Protein AF-U6G765-F1 (afdb_monomer_lite)

Structure (mmCIF, N/CA/C/O backbone):
data_AF-U6G765-F1
#
_entry.id   AF-U6G765-F1
#
loop_
_atom_site.group_PDB
_atom_site.id
_atom_site.type_symbol
_atom_site.label_atom_id
_atom_site.label_alt_id
_atom_site.label_comp_id
_atom_site.label_asym_id
_atom_site.label_entity_id
_atom_site.label_seq_id
_atom_site.pdbx_PDB_ins_code
_atom_site.Cartn_x
_atom_site.Cartn_y
_atom_site.Cartn_z
_atom_site.occupancy
_atom_site.B_iso_or_equiv
_atom_site.auth_seq_id
_atom_site.auth_comp_id
_atom_site.auth_asym_id
_atom_site.auth_atom_id
_atom_site.pdbx_PDB_model_num
ATOM 1 N N . MET A 1 1 ? -6.182 48.763 35.967 1.00 40.28 1 MET A N 1
ATOM 2 C CA . MET A 1 1 ? -7.229 47.793 35.597 1.00 40.28 1 MET A CA 1
ATOM 3 C C . MET A 1 1 ? -6.632 46.897 34.537 1.00 40.28 1 MET A C 1
ATOM 5 O O . MET A 1 1 ? -6.704 47.214 33.356 1.00 40.28 1 MET A O 1
ATOM 9 N N . GLU A 1 2 ? -5.928 45.861 34.982 1.00 45.03 2 GLU A N 1
ATOM 10 C CA . GLU A 1 2 ? -5.563 44.746 34.112 1.00 45.03 2 GLU A CA 1
ATOM 11 C C . GLU A 1 2 ? -6.882 44.112 33.664 1.00 45.03 2 GLU A C 1
ATOM 13 O O . GLU A 1 2 ? -7.756 43.856 34.493 1.00 45.03 2 GLU A O 1
ATOM 18 N N . LYS A 1 3 ? -7.093 43.994 32.350 1.00 45.66 3 LYS A N 1
ATOM 19 C CA . LYS A 1 3 ? -8.207 43.203 31.832 1.00 45.66 3 LYS A CA 1
ATOM 20 C C . LYS A 1 3 ? -7.902 41.771 32.249 1.00 45.66 3 LYS A C 1
ATOM 22 O O . LYS A 1 3 ? -6.950 41.209 31.719 1.00 45.66 3 LYS A O 1
ATOM 27 N N . GLU A 1 4 ? -8.655 41.234 33.207 1.00 43.69 4 GLU A N 1
ATOM 28 C CA . GLU A 1 4 ? -8.691 39.794 33.445 1.00 43.69 4 GLU A CA 1
ATOM 29 C C . GLU A 1 4 ? -8.953 39.144 32.086 1.00 43.69 4 GLU A C 1
ATOM 31 O O . GLU A 1 4 ? -9.998 39.374 31.467 1.00 43.69 4 GLU A O 1
ATOM 36 N N . GLU A 1 5 ? -7.947 38.443 31.558 1.00 41.03 5 GLU A N 1
ATOM 37 C CA . GLU A 1 5 ? -8.150 37.586 30.401 1.00 41.03 5 GLU A CA 1
ATOM 38 C C . GLU A 1 5 ? -9.297 36.644 30.772 1.00 41.03 5 GLU A C 1
ATOM 40 O O . GLU A 1 5 ? -9.265 36.075 31.869 1.00 41.03 5 GLU A O 1
ATOM 45 N N . PRO A 1 6 ? -10.344 36.529 29.933 1.00 46.34 6 PRO A N 1
ATOM 46 C CA . PRO A 1 6 ? -11.442 35.626 30.223 1.00 46.34 6 PRO A CA 1
ATOM 47 C C . PRO A 1 6 ? -10.818 34.257 30.457 1.00 46.34 6 PRO A C 1
ATOM 49 O O . PRO A 1 6 ? -10.146 33.737 29.565 1.00 46.34 6 PRO A O 1
ATOM 52 N N . SER A 1 7 ? -10.976 33.723 31.670 1.00 52.16 7 SER A N 1
ATOM 53 C CA . SER A 1 7 ? -10.531 32.380 32.005 1.00 52.16 7 SER A CA 1
ATOM 54 C C . SER A 1 7 ? -11.115 31.456 30.945 1.00 52.16 7 SER A C 1
ATOM 56 O O . SER A 1 7 ? -12.331 31.277 30.872 1.00 52.16 7 SER A O 1
ATOM 58 N N . GLY A 1 8 ? -10.259 30.987 30.031 1.00 58.03 8 GLY A N 1
ATOM 59 C CA . GLY A 1 8 ? -10.689 30.212 28.875 1.00 58.03 8 GLY A CA 1
ATOM 60 C C . GLY A 1 8 ? -11.545 29.063 29.378 1.00 58.03 8 GLY A C 1
ATOM 61 O O . GLY A 1 8 ? -11.073 28.261 30.184 1.00 58.03 8 GLY A O 1
ATOM 62 N N . ALA A 1 9 ? -12.821 29.053 28.989 1.00 65.75 9 ALA A N 1
ATOM 63 C CA . ALA A 1 9 ? -13.780 28.099 29.515 1.00 65.75 9 ALA A CA 1
ATOM 64 C C . ALA A 1 9 ? -13.250 26.685 29.266 1.00 65.75 9 ALA A C 1
ATOM 66 O O . ALA A 1 9 ? -12.947 26.309 28.135 1.00 65.75 9 ALA A O 1
ATOM 67 N N . PHE A 1 10 ? -13.084 25.931 30.347 1.00 76.56 10 PHE A N 1
ATOM 68 C CA . PHE A 1 10 ? -12.619 24.558 30.297 1.00 76.56 10 PHE A CA 1
ATOM 69 C C . PHE A 1 10 ? -13.630 23.703 29.521 1.00 76.56 10 PHE A C 1
ATOM 71 O O . PHE A 1 10 ? -14.817 23.689 29.855 1.00 76.56 10 PHE A O 1
ATOM 78 N N . GLU A 1 11 ? -13.178 22.998 28.482 1.00 82.38 11 GLU A N 1
ATOM 79 C CA . GLU A 1 11 ? -14.044 22.182 27.637 1.00 82.38 11 GLU A CA 1
ATOM 80 C C . GLU A 1 11 ? -13.676 20.699 27.682 1.00 82.38 11 GLU A C 1
ATOM 82 O O . GLU A 1 11 ? -12.513 20.309 27.557 1.00 82.38 11 GLU A O 1
ATOM 87 N N . LEU A 1 12 ? -14.718 19.869 27.787 1.00 88.69 12 LEU A N 1
ATOM 88 C CA . LEU A 1 12 ? -14.655 18.413 27.698 1.00 88.69 12 LEU A CA 1
ATOM 89 C C . LEU A 1 12 ? -15.484 17.940 26.498 1.00 88.69 12 LEU A C 1
ATOM 91 O O . LEU A 1 12 ? -16.683 17.667 26.653 1.00 88.69 12 LEU A O 1
ATOM 95 N N . PRO A 1 13 ? -14.883 17.818 25.302 1.00 91.00 13 PRO A N 1
ATOM 96 C CA . PRO A 1 13 ? -15.611 17.440 24.096 1.00 91.00 13 PRO A CA 1
ATOM 97 C C . PRO A 1 13 ? -16.393 16.132 24.240 1.00 91.00 13 PRO A C 1
ATOM 99 O O . PRO A 1 13 ? -17.532 16.053 23.793 1.00 91.00 13 PRO A O 1
ATOM 102 N N . ALA A 1 14 ? -15.853 15.119 24.924 1.00 91.88 14 ALA A N 1
ATOM 103 C CA . ALA A 1 14 ? -16.572 13.865 25.160 1.00 91.88 14 ALA A CA 1
ATOM 104 C C . ALA A 1 14 ? -17.864 14.049 25.985 1.00 91.88 14 ALA A C 1
ATOM 106 O O . ALA A 1 14 ? -18.876 13.424 25.665 1.00 91.88 14 ALA A O 1
ATOM 107 N N . LEU A 1 15 ? -17.851 14.919 27.005 1.00 93.25 15 LEU A N 1
ATOM 108 C CA . LEU A 1 15 ? -19.030 15.234 27.824 1.00 93.25 15 LEU A CA 1
ATOM 109 C C . LEU A 1 15 ? -20.099 15.946 27.001 1.00 93.25 15 LEU A C 1
ATOM 111 O O . LEU A 1 15 ? -21.237 15.481 26.947 1.00 93.25 15 LEU A O 1
ATOM 115 N N . ARG A 1 16 ? -19.706 17.004 26.287 1.00 93.31 16 ARG A N 1
ATOM 116 C CA . ARG A 1 16 ? -20.617 17.753 25.419 1.00 93.31 16 ARG A CA 1
ATOM 117 C C . ARG A 1 16 ? -21.214 16.879 24.318 1.00 93.31 16 ARG A C 1
ATOM 119 O O . ARG A 1 16 ? -22.416 16.912 24.082 1.00 93.31 16 ARG A O 1
ATOM 126 N N . LEU A 1 17 ? -20.407 16.033 23.676 1.00 93.12 17 LEU A N 1
ATOM 127 C CA . LEU A 1 17 ? -20.894 15.094 22.661 1.00 93.12 17 LEU A CA 1
ATOM 128 C C . LEU A 1 17 ? -21.852 14.048 23.251 1.00 93.12 17 LEU A C 1
ATOM 130 O O . LEU A 1 17 ? -22.827 13.691 22.593 1.00 93.12 17 LEU A O 1
ATOM 134 N N . ALA A 1 18 ? -21.611 13.565 24.475 1.00 93.44 18 ALA A N 1
ATOM 135 C CA . ALA A 1 18 ? -22.539 12.661 25.151 1.00 93.44 18 ALA A CA 1
ATOM 136 C C . ALA A 1 18 ? -23.888 13.345 25.421 1.00 93.44 18 ALA A C 1
ATOM 138 O O . ALA A 1 18 ? -24.931 12.754 25.158 1.00 93.44 18 ALA A O 1
ATOM 139 N N . GLU A 1 19 ? -23.880 14.587 25.909 1.00 93.06 19 GLU A N 1
ATOM 140 C CA . GLU A 1 19 ? -25.088 15.391 26.138 1.00 93.06 19 GLU A CA 1
ATOM 141 C C . GLU A 1 19 ? -25.843 15.666 24.837 1.00 93.06 19 GLU A C 1
ATOM 143 O O . GLU A 1 19 ? -27.044 15.402 24.756 1.00 93.06 19 GLU A O 1
ATOM 148 N N . LEU A 1 20 ? -25.125 16.087 23.794 1.00 92.38 20 LEU A N 1
ATOM 149 C CA . LEU A 1 20 ? -25.688 16.344 22.474 1.00 92.38 20 LEU A CA 1
ATOM 150 C C . LEU A 1 20 ? -26.311 15.091 21.857 1.00 92.38 20 LEU A C 1
ATOM 152 O O . LEU A 1 20 ? -27.276 15.199 21.114 1.00 92.38 20 LEU A O 1
ATOM 156 N N . LEU A 1 21 ? -25.806 13.891 22.140 1.00 91.00 21 LEU A N 1
ATOM 157 C CA . LEU A 1 21 ? -26.323 12.653 21.546 1.00 91.00 21 LEU A CA 1
ATOM 158 C C . LEU A 1 21 ? -27.351 11.916 22.419 1.00 91.00 21 LEU A C 1
ATOM 160 O O . LEU A 1 21 ? -27.929 10.930 21.957 1.00 91.00 21 LEU A O 1
ATOM 164 N N . LYS A 1 22 ? -27.634 12.385 23.642 1.00 89.50 22 LYS A N 1
ATOM 165 C CA . LYS A 1 22 ? -28.708 11.824 24.476 1.00 89.50 22 LYS A CA 1
ATOM 166 C C . LYS A 1 22 ? -30.077 12.092 23.839 1.00 89.50 22 LYS A C 1
ATOM 168 O O . LYS A 1 22 ? -30.422 13.228 23.504 1.00 89.50 22 LYS A O 1
ATOM 173 N N . SER A 1 23 ? -30.884 11.042 23.674 1.00 72.62 23 SER A N 1
ATOM 174 C CA . SER A 1 23 ? -32.269 11.163 23.215 1.00 72.62 23 SER A CA 1
ATOM 175 C C . SER A 1 23 ? -33.167 11.583 24.387 1.00 72.62 23 SER A C 1
ATOM 177 O O . SER A 1 23 ? -33.252 10.887 25.398 1.00 72.62 23 SER A O 1
ATOM 179 N N . LYS A 1 24 ? -33.863 12.725 24.257 1.00 69.88 24 LYS A N 1
ATOM 180 C CA . LYS A 1 24 ? -34.760 13.275 25.300 1.00 69.88 24 LYS A CA 1
ATOM 181 C C . LYS A 1 24 ? -35.924 12.341 25.686 1.00 69.88 24 LYS A C 1
ATOM 183 O O . LYS A 1 24 ? -36.558 12.576 26.703 1.00 69.88 24 LYS A O 1
ATOM 188 N N . GLY A 1 25 ? -36.213 11.301 24.897 1.00 58.34 25 GLY A N 1
ATOM 189 C CA . GLY A 1 25 ? -37.383 10.429 25.078 1.00 58.34 25 GLY A CA 1
ATOM 190 C C . GLY A 1 25 ? -37.127 9.053 25.707 1.00 58.34 25 GLY A C 1
ATOM 191 O O . GLY A 1 25 ? -38.087 8.314 25.920 1.00 58.34 25 GLY A O 1
ATOM 192 N N . SER A 1 26 ? -35.875 8.662 25.983 1.00 56.25 26 SER A N 1
ATOM 193 C CA . SER A 1 26 ? -35.579 7.274 26.395 1.00 56.25 26 SER A CA 1
ATOM 194 C C . SER A 1 26 ? -35.885 6.963 27.869 1.00 56.25 26 SER A C 1
ATOM 196 O O . SER A 1 26 ? -36.196 5.814 28.192 1.00 56.25 26 SER A O 1
ATOM 198 N N . GLU A 1 27 ? -35.863 7.957 28.763 1.00 58.91 27 GLU A N 1
ATOM 199 C CA . GLU A 1 27 ? -36.153 7.742 30.191 1.00 58.91 27 GLU A CA 1
ATOM 200 C C . GLU A 1 27 ? -37.658 7.577 30.466 1.00 58.91 27 GLU A C 1
ATOM 202 O O . GLU A 1 27 ? -38.050 6.674 31.207 1.00 58.91 27 GLU A O 1
ATOM 207 N N . GLU A 1 28 ? -38.521 8.344 29.791 1.00 56.75 28 GLU A N 1
ATOM 208 C CA . GLU A 1 28 ? -39.982 8.227 29.945 1.00 56.75 28 GLU A CA 1
ATOM 209 C C . GLU A 1 28 ? -40.542 6.923 29.351 1.00 56.75 28 GLU A C 1
ATOM 211 O O . GLU A 1 28 ? -41.461 6.323 29.915 1.00 56.75 28 GLU A O 1
ATOM 216 N N . GLN A 1 29 ? -39.961 6.419 28.254 1.00 58.94 29 GLN A N 1
ATOM 217 C CA . GLN A 1 29 ? -40.379 5.142 27.657 1.00 58.94 29 GLN A CA 1
ATOM 218 C C . GLN A 1 29 ? -39.960 3.916 28.482 1.00 58.94 29 GLN A C 1
ATOM 220 O O . GLN A 1 29 ? -40.610 2.877 28.386 1.00 58.94 29 GLN A O 1
ATOM 225 N N . ARG A 1 30 ? -38.908 4.014 29.308 1.00 60.53 30 ARG A N 1
ATOM 226 C CA . ARG A 1 30 ? -38.500 2.926 30.218 1.00 60.53 30 ARG A CA 1
ATOM 227 C C . ARG A 1 30 ? -39.332 2.876 31.498 1.00 60.53 30 ARG A C 1
ATOM 229 O O . ARG A 1 30 ? -39.538 1.787 32.027 1.00 60.53 30 ARG A O 1
ATOM 236 N N . ALA A 1 31 ? -39.825 4.019 31.979 1.00 59.81 31 ALA A N 1
ATOM 237 C CA . ALA A 1 31 ? -40.691 4.075 33.158 1.00 59.81 31 ALA A CA 1
ATOM 238 C C . ALA A 1 31 ? -42.098 3.510 32.878 1.00 59.81 31 ALA A C 1
ATOM 240 O O . ALA A 1 31 ? -42.692 2.853 33.734 1.00 59.81 31 ALA A O 1
ATOM 241 N N . ASN A 1 32 ? -42.605 3.689 31.656 1.00 56.44 32 ASN A N 1
ATOM 242 C CA . ASN A 1 32 ? -43.888 3.142 31.225 1.00 56.44 32 ASN A CA 1
ATOM 243 C C . ASN A 1 32 ? -43.703 1.732 30.651 1.00 56.44 32 ASN A C 1
ATOM 245 O O . ASN A 1 32 ? -43.645 1.548 29.435 1.00 56.44 32 ASN A O 1
ATOM 249 N N . GLY A 1 33 ? -43.598 0.735 31.539 1.00 51.06 33 GLY A N 1
ATOM 250 C CA . GLY A 1 33 ? -43.475 -0.699 31.233 1.00 51.06 33 GLY A CA 1
ATOM 251 C C . GLY A 1 33 ? -44.663 -1.267 30.448 1.00 51.06 33 GLY A C 1
ATOM 252 O O . GLY A 1 33 ? -45.458 -2.058 30.958 1.00 51.06 33 GLY A O 1
ATOM 253 N N . THR A 1 34 ? -44.797 -0.850 29.194 1.00 49.66 34 THR A N 1
ATOM 254 C CA . THR A 1 34 ? -45.895 -1.228 28.315 1.00 49.66 34 THR A CA 1
ATOM 255 C C . THR A 1 34 ? -45.588 -2.619 27.776 1.00 49.66 34 THR A C 1
ATOM 257 O O . THR A 1 34 ? -44.675 -2.802 26.971 1.00 49.66 34 THR A O 1
ATOM 260 N N . LYS A 1 35 ? -46.332 -3.619 28.260 1.00 57.06 35 LYS A N 1
ATOM 261 C CA . LYS A 1 35 ? -46.350 -4.985 27.721 1.00 57.06 35 LYS A CA 1
ATOM 262 C C . LYS A 1 35 ? -46.997 -4.969 26.328 1.00 57.06 35 LYS A C 1
ATOM 264 O O . LYS A 1 35 ? -48.144 -5.374 26.181 1.00 57.06 35 LYS A O 1
ATOM 269 N N . GLU A 1 36 ? -46.308 -4.440 25.322 1.00 48.31 36 GLU A N 1
ATOM 270 C CA . GLU A 1 36 ? -46.745 -4.549 23.927 1.00 48.31 36 GLU A CA 1
ATOM 271 C C . GLU A 1 36 ? -46.229 -5.837 23.283 1.00 48.31 36 GLU A C 1
ATOM 273 O O . GLU A 1 36 ? -45.122 -6.300 23.556 1.00 48.31 36 GLU A O 1
ATOM 278 N N . GLY A 1 37 ? -47.108 -6.427 22.473 1.00 55.88 37 GLY A N 1
ATOM 279 C CA . GLY A 1 37 ? -47.072 -7.807 22.015 1.00 55.88 37 GLY A CA 1
ATOM 280 C C . GLY A 1 37 ? -45.941 -8.198 21.064 1.00 55.88 37 GLY A C 1
ATOM 281 O O . GLY A 1 37 ? -45.196 -7.390 20.513 1.00 55.88 37 GLY A O 1
ATOM 282 N N . GLU A 1 38 ? -45.859 -9.513 20.902 1.00 55.12 38 GLU A N 1
ATOM 283 C CA . GLU A 1 38 ? -44.857 -10.291 20.184 1.00 55.12 38 GLU A CA 1
ATOM 284 C C . GLU A 1 38 ? -44.616 -9.816 18.736 1.00 55.12 38 GLU A C 1
ATOM 286 O O . GLU A 1 38 ? -45.552 -9.647 17.955 1.00 55.12 38 GLU A O 1
ATOM 291 N N . GLY A 1 39 ? -43.339 -9.684 18.342 1.00 58.16 39 GLY A N 1
ATOM 292 C CA . GLY A 1 39 ? -42.943 -9.969 16.954 1.00 58.16 39 GLY A CA 1
ATOM 293 C C . GLY A 1 39 ? -41.821 -9.145 16.313 1.00 58.16 39 GLY A C 1
ATOM 294 O O . GLY A 1 39 ? -41.263 -9.596 15.316 1.00 58.16 39 GLY A O 1
ATOM 295 N N . LYS A 1 40 ? -41.439 -7.969 16.830 1.00 61.59 40 LYS A N 1
ATOM 296 C CA . LYS A 1 40 ? -40.313 -7.191 16.266 1.00 61.59 40 LYS A CA 1
ATOM 297 C C . LYS A 1 40 ? -39.339 -6.770 17.360 1.00 61.59 40 LYS A C 1
ATOM 299 O O . LYS A 1 40 ? -39.663 -5.899 18.163 1.00 61.59 40 LYS A O 1
ATOM 304 N N . LEU A 1 41 ? -38.142 -7.366 17.368 1.00 54.62 41 LEU A N 1
ATOM 305 C CA . LEU A 1 41 ? -37.019 -6.891 18.180 1.00 54.62 41 LEU A CA 1
ATOM 306 C C . LEU A 1 41 ? -36.750 -5.420 17.827 1.00 54.62 41 LEU A C 1
ATOM 308 O O . LEU A 1 41 ? -36.231 -5.114 16.752 1.00 54.62 41 LEU A O 1
ATOM 312 N N . LYS A 1 42 ? -37.125 -4.500 18.721 1.00 62.44 42 LYS A N 1
ATOM 313 C CA . LYS A 1 42 ? -36.653 -3.116 18.659 1.00 62.44 42 LYS A CA 1
ATOM 314 C C . LYS A 1 42 ? -35.153 -3.154 18.940 1.00 62.44 42 LYS A C 1
ATOM 316 O O . LYS A 1 42 ? -34.739 -3.569 20.019 1.00 62.44 42 LYS A O 1
ATOM 321 N N . VAL A 1 43 ? -34.346 -2.761 17.955 1.00 62.38 43 VAL A N 1
ATOM 322 C CA . VAL A 1 43 ? -32.907 -2.545 18.142 1.00 62.38 43 VAL A CA 1
ATOM 323 C C . VAL A 1 43 ? -32.759 -1.487 19.233 1.00 62.38 43 VAL A C 1
ATOM 325 O O . VAL A 1 43 ? -33.239 -0.368 19.061 1.00 62.38 43 VAL A O 1
ATOM 328 N N . ALA A 1 44 ? -32.175 -1.852 20.374 1.00 69.25 44 ALA A N 1
ATOM 329 C CA . ALA A 1 44 ? -31.954 -0.906 21.458 1.00 69.25 44 ALA A CA 1
ATOM 330 C C . ALA A 1 44 ? -31.016 0.211 20.974 1.00 69.25 44 ALA A C 1
ATOM 332 O O . ALA A 1 44 ? -29.968 -0.069 20.386 1.00 69.25 44 ALA A O 1
ATOM 333 N N . GLU A 1 45 ? -31.397 1.471 21.199 1.00 74.00 45 GLU A N 1
ATOM 334 C CA . GLU A 1 45 ? -30.507 2.601 20.929 1.00 74.00 45 GLU A CA 1
ATOM 335 C C . GLU A 1 45 ? -29.229 2.461 21.776 1.00 74.00 45 GLU A C 1
ATOM 337 O O . GLU A 1 45 ? -29.313 2.114 22.960 1.00 74.00 45 GLU A O 1
ATOM 342 N N . PRO A 1 46 ? -28.043 2.717 21.194 1.00 78.25 46 PRO A N 1
ATOM 343 C CA . PRO A 1 46 ? -26.794 2.655 21.938 1.00 78.25 46 PRO A CA 1
ATOM 344 C C . PRO A 1 46 ? -26.779 3.731 23.026 1.00 78.25 46 PRO A C 1
ATOM 346 O O . PRO A 1 46 ? -27.064 4.899 22.759 1.00 78.25 46 PRO A O 1
ATOM 349 N N . ILE A 1 47 ? -26.404 3.348 24.246 1.00 90.31 47 ILE A N 1
ATOM 350 C CA . ILE A 1 47 ? -26.327 4.280 25.373 1.00 90.31 47 ILE A CA 1
ATOM 351 C C . ILE A 1 47 ? -24.950 4.943 25.354 1.00 90.31 47 ILE A C 1
ATOM 353 O O . ILE A 1 47 ? -23.924 4.261 25.309 1.00 90.31 47 ILE A O 1
ATOM 357 N N . LEU A 1 48 ? -24.924 6.275 25.378 1.00 93.81 48 LEU A N 1
ATOM 358 C CA . LEU A 1 48 ? -23.696 7.064 25.344 1.00 93.81 48 LEU A CA 1
ATOM 359 C C . LEU A 1 48 ? -23.434 7.722 26.698 1.00 93.81 48 LEU A C 1
ATOM 361 O O . LEU A 1 48 ? -24.283 8.440 27.228 1.00 93.81 48 LEU A O 1
ATOM 365 N N . HIS A 1 49 ? -22.234 7.508 27.230 1.00 94.94 49 HIS A N 1
ATOM 366 C CA . HIS A 1 49 ? -21.766 8.119 28.470 1.00 94.94 49 HIS A CA 1
ATOM 367 C C . HIS A 1 49 ? -20.420 8.792 28.248 1.00 94.94 49 HIS A C 1
ATOM 369 O O . HIS A 1 49 ? -19.543 8.213 27.620 1.00 94.94 49 HIS A O 1
ATOM 375 N N . ALA A 1 50 ? -20.218 9.976 28.813 1.00 95.25 50 ALA A N 1
ATOM 376 C CA . ALA A 1 50 ? -18.865 10.460 29.036 1.00 95.25 50 ALA A CA 1
ATOM 377 C C . ALA A 1 50 ? -18.328 9.844 30.327 1.00 95.25 50 ALA A C 1
ATOM 379 O O . ALA A 1 50 ? -19.074 9.707 31.299 1.00 95.25 50 ALA A O 1
ATOM 380 N N . ALA A 1 51 ? -17.061 9.451 30.346 1.00 95.31 51 ALA A N 1
ATOM 381 C CA . ALA A 1 51 ? -16.450 8.883 31.540 1.00 95.31 51 ALA A CA 1
ATOM 382 C C . ALA A 1 51 ? -14.958 9.195 31.614 1.00 95.31 51 ALA A C 1
ATOM 384 O O . ALA A 1 51 ? -14.269 9.182 30.596 1.00 95.31 51 ALA A O 1
ATOM 385 N N . LEU A 1 52 ? -14.466 9.427 32.830 1.00 94.12 52 LEU A N 1
ATOM 386 C CA . LEU A 1 52 ? -13.037 9.476 33.128 1.00 94.12 52 LEU A CA 1
ATOM 387 C C . LEU A 1 52 ? -12.509 8.046 33.270 1.00 94.12 52 LEU A C 1
ATOM 389 O O . LEU A 1 52 ? -13.069 7.269 34.048 1.00 94.12 52 LEU A O 1
ATOM 393 N N . ILE A 1 53 ? -11.434 7.690 32.570 1.00 94.94 53 ILE A N 1
ATOM 394 C CA . ILE A 1 53 ? -10.784 6.389 32.768 1.00 94.94 53 ILE A CA 1
ATOM 395 C C . ILE A 1 53 ? -9.749 6.487 33.886 1.00 94.94 53 ILE A C 1
ATOM 397 O O . ILE A 1 53 ? -8.725 7.150 33.746 1.00 94.94 53 ILE A O 1
ATOM 401 N N . ALA A 1 54 ? -10.017 5.804 34.995 1.00 92.75 54 ALA A N 1
ATOM 402 C CA . ALA A 1 54 ? -9.198 5.879 36.200 1.00 92.75 54 ALA A CA 1
ATOM 403 C C . ALA A 1 54 ? -8.138 4.769 36.279 1.00 92.75 54 ALA A C 1
ATOM 405 O O . ALA A 1 54 ? -7.065 4.963 36.851 1.00 92.75 54 ALA A O 1
ATOM 406 N N . GLU A 1 55 ? -8.439 3.598 35.715 1.00 93.88 55 GLU A N 1
ATOM 407 C CA . GLU A 1 55 ? -7.573 2.423 35.785 1.00 93.88 55 GLU A CA 1
ATOM 408 C C . GLU A 1 55 ? -7.710 1.569 34.525 1.00 93.88 55 GLU A C 1
ATOM 410 O O . GLU A 1 55 ? -8.815 1.335 34.033 1.00 93.88 55 GLU A O 1
ATOM 415 N N . THR A 1 56 ? -6.582 1.061 34.040 1.00 93.75 56 THR A N 1
ATOM 416 C CA . THR A 1 56 ? -6.505 0.023 33.012 1.00 93.75 56 THR A CA 1
ATOM 417 C C . THR A 1 56 ? -6.255 -1.310 33.705 1.00 93.75 56 THR A C 1
ATOM 419 O O . THR A 1 56 ? -5.211 -1.502 34.323 1.00 93.75 56 THR A O 1
ATOM 422 N N . VAL A 1 57 ? -7.237 -2.210 33.645 1.00 93.44 57 VAL A N 1
ATOM 423 C CA . VAL A 1 57 ? -7.197 -3.507 34.339 1.00 93.44 57 VAL A CA 1
ATOM 424 C C . VAL A 1 57 ? -6.407 -4.529 33.524 1.00 93.44 57 VAL A C 1
ATOM 426 O O . VAL A 1 57 ? -5.626 -5.295 34.078 1.00 93.44 57 VAL A O 1
ATOM 429 N N . ASP A 1 58 ? -6.607 -4.527 32.206 1.00 93.31 58 ASP A N 1
ATOM 430 C CA . ASP A 1 58 ? -5.902 -5.354 31.225 1.00 93.31 58 ASP A CA 1
ATOM 431 C C . ASP A 1 58 ? -5.943 -4.659 29.844 1.00 93.31 58 ASP A C 1
ATOM 433 O O . ASP A 1 58 ? -6.384 -3.518 29.741 1.00 93.31 58 ASP A O 1
ATOM 437 N N . GLY A 1 59 ? -5.498 -5.318 28.767 1.00 92.06 59 GLY A N 1
ATOM 438 C CA . GLY A 1 59 ? -5.509 -4.749 27.407 1.00 92.06 59 GLY A CA 1
ATOM 439 C C . GLY A 1 59 ? -6.891 -4.495 26.782 1.00 92.06 59 GLY A C 1
ATOM 440 O O . GLY A 1 59 ? -6.960 -3.986 25.666 1.00 92.06 59 GLY A O 1
ATOM 441 N N . LYS A 1 60 ? -7.990 -4.867 27.449 1.00 95.75 60 LYS A N 1
ATOM 442 C CA . LYS A 1 60 ? -9.382 -4.793 26.964 1.00 95.75 60 LYS A CA 1
ATOM 443 C C . LYS A 1 60 ? -10.335 -4.137 27.970 1.00 95.75 60 LYS A C 1
ATOM 445 O O . LYS A 1 60 ? -11.394 -3.653 27.567 1.00 95.75 60 LYS A O 1
ATOM 450 N N . THR A 1 61 ? -9.985 -4.137 29.250 1.00 96.75 61 THR A N 1
ATOM 451 C CA . THR A 1 61 ? -10.856 -3.773 30.365 1.00 96.75 61 THR A CA 1
ATOM 452 C C . THR A 1 61 ? -10.300 -2.569 31.111 1.00 96.75 61 THR A C 1
ATOM 454 O O . THR A 1 61 ? -9.136 -2.538 31.510 1.00 96.75 61 THR A O 1
ATOM 457 N N . VAL A 1 62 ? -11.163 -1.591 31.366 1.00 96.69 62 VAL A N 1
ATOM 458 C CA . VAL A 1 62 ? -10.848 -0.393 32.150 1.00 96.69 62 VAL A CA 1
ATOM 459 C C . VAL A 1 62 ? -11.858 -0.209 33.276 1.00 96.69 62 VAL A C 1
ATOM 461 O O . VAL A 1 62 ? -12.999 -0.667 33.184 1.00 96.69 62 VAL A O 1
ATOM 464 N N . LYS A 1 63 ? -11.463 0.488 34.343 1.00 95.69 63 LYS A N 1
ATOM 465 C CA . LYS A 1 63 ? -12.414 1.075 35.289 1.00 95.69 63 LYS A CA 1
ATOM 466 C C . LYS A 1 63 ? -12.600 2.538 34.941 1.00 95.69 63 LYS A C 1
ATOM 468 O O . LYS A 1 63 ? -11.644 3.313 34.869 1.00 95.69 63 LYS A O 1
ATOM 473 N N . CYS A 1 64 ? -13.851 2.901 34.735 1.00 95.25 64 CYS A N 1
ATOM 474 C CA . CYS A 1 64 ? -14.252 4.239 34.370 1.00 95.25 64 CYS A CA 1
ATOM 475 C C . CYS A 1 64 ? -15.199 4.821 35.412 1.00 95.25 64 CYS A C 1
ATOM 477 O O . CYS A 1 64 ? -15.934 4.103 36.095 1.00 95.25 64 CYS A O 1
ATOM 479 N N . VAL A 1 65 ? -15.202 6.142 35.488 1.00 93.81 65 VAL A N 1
ATOM 480 C CA . VAL A 1 65 ? -16.081 6.914 36.348 1.00 93.81 65 VAL A CA 1
ATOM 481 C C . VAL A 1 65 ? -16.999 7.742 35.448 1.00 93.81 65 VAL A C 1
ATOM 483 O O . VAL A 1 65 ? -16.521 8.693 34.820 1.00 93.81 65 VAL A O 1
ATOM 486 N N . PRO A 1 66 ? -18.291 7.386 35.327 1.00 93.75 66 PRO A N 1
ATOM 487 C CA . PRO A 1 66 ? -19.230 8.125 34.494 1.00 93.75 66 PRO A CA 1
ATOM 488 C C . PRO A 1 66 ? -19.344 9.583 34.943 1.00 93.75 66 PRO A C 1
ATOM 490 O O . PRO A 1 66 ? -19.385 9.879 36.138 1.00 93.75 66 PRO A O 1
ATOM 493 N N . LEU A 1 67 ? -19.412 10.492 33.976 1.00 92.38 67 LEU A N 1
ATOM 494 C CA . LEU A 1 67 ? -19.555 11.923 34.198 1.00 92.38 67 LEU A CA 1
ATOM 495 C C . LEU A 1 67 ? -20.904 12.398 33.661 1.00 92.38 67 LEU A C 1
ATOM 497 O O . LEU A 1 67 ? -21.316 12.060 32.550 1.00 92.38 67 LEU A O 1
ATOM 501 N N . THR A 1 68 ? -21.584 13.202 34.470 1.00 87.56 68 THR A N 1
ATOM 502 C CA . THR A 1 68 ? -22.838 13.874 34.109 1.00 87.56 68 THR A CA 1
ATOM 503 C C . THR A 1 68 ? -22.690 15.388 34.023 1.00 87.56 68 THR A C 1
ATOM 505 O O . THR A 1 68 ? -23.568 16.028 33.462 1.00 87.56 68 THR A O 1
ATOM 508 N N . ALA A 1 69 ? -21.612 15.950 34.579 1.00 87.00 69 ALA A N 1
ATOM 509 C CA . ALA A 1 69 ? -21.320 17.379 34.580 1.00 87.00 69 ALA A CA 1
ATOM 510 C C . ALA A 1 69 ? -19.821 17.639 34.808 1.00 87.00 69 ALA A C 1
ATOM 512 O O . ALA A 1 69 ? -19.118 16.814 35.400 1.00 87.00 69 ALA A O 1
ATOM 513 N N . LEU A 1 70 ? -19.360 18.828 34.406 1.00 84.00 70 LEU A N 1
ATOM 514 C CA . LEU A 1 70 ? -17.969 19.287 34.525 1.00 84.00 70 LEU A CA 1
ATOM 515 C C . LEU A 1 70 ? -17.453 19.296 35.972 1.00 84.00 70 LEU A C 1
ATOM 517 O O . LEU A 1 70 ? -16.358 18.809 36.243 1.00 84.00 70 LEU A O 1
ATOM 521 N N . ALA A 1 71 ? -18.282 19.767 36.911 1.00 83.25 71 ALA A N 1
ATOM 522 C CA . ALA A 1 71 ? -17.955 19.828 38.338 1.00 83.25 71 ALA A CA 1
ATOM 523 C C . ALA A 1 71 ? -17.598 18.450 38.931 1.00 83.25 71 ALA A C 1
ATOM 525 O O . ALA A 1 71 ? -16.863 18.353 39.915 1.00 83.25 71 ALA A O 1
ATOM 526 N N . GLY A 1 72 ? -18.090 17.367 38.315 1.00 81.44 72 GLY A N 1
ATOM 527 C CA . GLY A 1 72 ? -17.717 16.007 38.682 1.00 81.44 72 GLY A CA 1
ATOM 528 C C . GLY A 1 72 ? -16.233 15.725 38.445 1.00 81.44 72 GLY A C 1
ATOM 529 O O . GLY A 1 72 ? -15.603 15.108 39.300 1.00 81.44 72 GLY A O 1
ATOM 530 N N . LEU A 1 73 ? -15.656 16.213 37.341 1.00 83.50 73 LEU A N 1
ATOM 531 C CA . LEU A 1 73 ? -14.245 15.995 37.009 1.00 83.50 73 LEU A CA 1
ATOM 532 C C . LEU A 1 73 ? -13.308 16.805 37.911 1.00 83.50 73 LEU A C 1
ATOM 534 O O . LEU A 1 73 ? -12.372 16.238 38.467 1.00 83.50 73 LEU A O 1
ATOM 538 N N . GLU A 1 74 ? -13.587 18.097 38.100 1.00 84.19 74 GLU A N 1
ATOM 539 C CA . GLU A 1 74 ? -12.750 19.003 38.910 1.00 84.19 74 GLU A CA 1
ATOM 540 C C . GLU A 1 74 ? -12.616 18.537 40.362 1.00 84.19 74 GLU A C 1
ATOM 542 O O . GLU A 1 74 ? -11.611 18.771 41.023 1.00 84.19 74 GLU A O 1
ATOM 547 N N . SER A 1 75 ? -13.629 17.832 40.866 1.00 79.88 75 SER A N 1
ATOM 548 C CA . SER A 1 75 ? -13.595 17.257 42.209 1.00 79.88 75 SER A CA 1
ATOM 549 C C . SER A 1 75 ? -12.773 15.965 42.331 1.00 79.88 75 SER A C 1
ATOM 551 O O . SER A 1 75 ? -12.568 15.498 43.454 1.00 79.88 75 SER A O 1
ATOM 553 N N . ARG A 1 76 ? -12.353 15.369 41.203 1.00 79.75 76 ARG A N 1
ATOM 554 C CA . ARG A 1 76 ? -11.816 13.999 41.110 1.00 79.75 76 ARG A CA 1
ATOM 555 C C . ARG A 1 76 ? -10.381 13.929 40.603 1.00 79.75 76 ARG A C 1
ATOM 557 O O . ARG A 1 76 ? -9.651 13.063 41.081 1.00 79.75 76 ARG A O 1
ATOM 564 N N . LEU A 1 77 ? -9.990 14.792 39.668 1.00 82.00 77 LEU A N 1
ATOM 565 C CA . LEU A 1 77 ? -8.649 14.811 39.082 1.00 82.00 77 LEU A CA 1
ATOM 566 C C . LEU A 1 77 ? -7.935 16.101 39.489 1.00 82.00 77 LEU A C 1
ATOM 568 O O . LEU A 1 77 ? -8.457 17.188 39.246 1.00 82.00 77 LEU A O 1
ATOM 572 N N . ASP A 1 78 ? -6.770 15.978 40.124 1.00 81.75 78 ASP A N 1
ATOM 573 C CA . ASP A 1 78 ? -5.929 17.140 40.406 1.00 81.75 78 ASP A CA 1
ATOM 574 C C . ASP A 1 78 ? -5.144 17.573 39.150 1.00 81.75 78 ASP A C 1
ATOM 576 O O . ASP A 1 78 ? -4.950 16.798 38.208 1.00 81.75 78 ASP A O 1
ATOM 580 N N . ASP A 1 79 ? -4.716 18.837 39.113 1.00 80.06 79 ASP A N 1
ATOM 581 C CA . ASP A 1 79 ? -4.033 19.401 37.942 1.00 80.06 79 ASP A CA 1
ATOM 582 C C . ASP A 1 79 ? -2.649 18.775 37.692 1.00 80.06 79 ASP A C 1
ATOM 584 O O . ASP A 1 79 ? -2.145 18.834 36.571 1.00 80.06 79 ASP A O 1
ATOM 588 N N . GLU A 1 80 ? -2.016 18.175 38.703 1.00 84.62 80 GLU A N 1
ATOM 589 C CA . GLU A 1 80 ? -0.697 17.547 38.563 1.00 84.62 80 GLU A CA 1
ATOM 590 C C . GLU A 1 80 ? -0.799 16.161 37.915 1.00 84.62 80 GLU A C 1
ATOM 592 O O . GLU A 1 80 ? 0.013 15.816 37.060 1.00 84.62 80 GLU A O 1
ATOM 597 N N . GLU A 1 81 ? -1.822 15.384 38.258 1.00 83.25 81 GLU A N 1
ATOM 598 C CA . GLU A 1 81 ? -2.179 14.129 37.605 1.00 83.25 81 GLU A CA 1
ATOM 599 C C . GLU A 1 81 ? -2.661 14.384 36.174 1.00 83.25 81 GLU A C 1
ATOM 601 O O . GLU A 1 81 ? -2.221 13.695 35.254 1.00 83.25 81 GLU A O 1
ATOM 606 N N . ALA A 1 82 ? -3.475 15.420 35.942 1.00 80.62 82 ALA A N 1
ATOM 607 C CA . ALA A 1 82 ? -3.900 15.793 34.591 1.00 80.62 82 ALA A CA 1
ATOM 608 C C . ALA A 1 82 ? -2.706 16.102 33.665 1.00 80.62 82 ALA A C 1
ATOM 610 O O . ALA A 1 82 ? -2.691 15.668 32.515 1.00 80.62 82 ALA A O 1
ATOM 611 N N . LYS A 1 83 ? -1.660 16.772 34.174 1.00 83.12 83 LYS A N 1
ATOM 612 C CA . LYS A 1 83 ? -0.427 17.071 33.416 1.00 83.12 83 LYS A CA 1
ATOM 613 C C . LYS A 1 83 ? 0.397 15.836 33.042 1.00 83.12 83 LYS A C 1
ATOM 615 O O . LYS A 1 83 ? 1.236 15.933 32.149 1.00 83.12 83 LYS A O 1
ATOM 620 N N . LYS A 1 84 ? 0.201 14.693 33.709 1.00 85.12 84 LYS A N 1
ATOM 621 C CA . LYS A 1 84 ? 0.891 13.434 33.367 1.00 85.12 84 LYS A CA 1
ATOM 622 C C . LYS A 1 84 ? 0.288 12.753 32.143 1.00 85.12 84 LYS A C 1
ATOM 624 O O . LYS A 1 84 ? 0.935 11.889 31.558 1.00 85.12 84 LYS A O 1
ATOM 629 N N . VAL A 1 85 ? -0.940 13.113 31.768 1.00 83.44 85 VAL A N 1
ATOM 630 C CA . VAL A 1 85 ? -1.644 12.514 30.635 1.00 83.44 85 VAL A CA 1
ATOM 631 C C . VAL A 1 85 ? -1.109 13.128 29.338 1.00 83.44 85 VAL A C 1
ATOM 633 O O . VAL A 1 85 ? -1.273 14.331 29.129 1.00 83.44 85 VAL A O 1
ATOM 636 N N . PRO A 1 86 ? -0.480 12.346 28.442 1.00 83.81 86 PRO A N 1
ATOM 637 C CA . PRO A 1 86 ? 0.044 12.897 27.203 1.00 83.81 86 PRO A CA 1
ATOM 638 C C . PRO A 1 86 ? -1.098 13.310 26.256 1.00 83.81 86 PRO A C 1
ATOM 640 O O . PRO A 1 86 ? -2.164 12.672 26.261 1.00 83.81 86 PRO A O 1
ATOM 643 N N . PRO A 1 87 ? -0.884 14.319 25.390 1.00 85.44 87 PRO A N 1
ATOM 644 C CA . PRO A 1 87 ? -1.849 14.697 24.364 1.00 85.44 87 PRO A CA 1
ATOM 645 C C . PRO A 1 87 ? -2.279 13.502 23.512 1.00 85.44 87 PRO A C 1
ATOM 647 O O . PRO A 1 87 ? -1.470 12.648 23.133 1.00 85.44 87 PRO A O 1
ATOM 650 N N . VAL A 1 88 ? -3.562 13.446 23.151 1.00 84.75 88 VAL A N 1
ATOM 651 C CA . VAL A 1 88 ? -4.134 12.311 22.398 1.00 84.75 88 VAL A CA 1
ATOM 652 C C . VAL A 1 88 ? -3.424 12.109 21.060 1.00 84.75 88 VAL A C 1
ATOM 654 O O . VAL A 1 88 ? -3.199 10.983 20.614 1.00 84.75 88 VAL A O 1
ATOM 657 N N . ILE A 1 89 ? -3.040 13.212 20.418 1.00 83.25 89 ILE A N 1
ATOM 658 C CA . ILE A 1 89 ? -2.336 13.209 19.133 1.00 83.25 89 ILE A CA 1
ATOM 659 C C . ILE A 1 89 ? -0.993 12.477 19.237 1.00 83.25 89 ILE A C 1
ATOM 661 O O . ILE A 1 89 ? -0.610 11.771 18.301 1.00 83.25 89 ILE A O 1
ATOM 665 N N . GLU A 1 90 ? -0.285 12.631 20.355 1.00 85.25 90 GLU A N 1
ATOM 666 C CA . GLU A 1 90 ? 0.992 11.959 20.597 1.00 85.25 90 GLU A CA 1
ATOM 667 C C . GLU A 1 90 ? 0.770 10.473 20.858 1.00 85.25 90 GLU A C 1
ATOM 669 O O . GLU A 1 90 ? 1.365 9.642 20.167 1.00 85.25 90 GLU A O 1
ATOM 674 N N . ALA A 1 91 ? -0.178 10.142 21.741 1.00 84.88 91 ALA A N 1
ATOM 675 C CA . ALA A 1 91 ? -0.540 8.763 22.056 1.00 84.88 91 ALA A CA 1
ATOM 676 C C . ALA A 1 91 ? -0.963 7.980 20.805 1.00 84.88 91 ALA A C 1
ATOM 678 O O . ALA A 1 91 ? -0.562 6.835 20.628 1.00 84.88 91 ALA A O 1
ATOM 679 N N . LEU A 1 92 ? -1.703 8.591 19.871 1.00 84.19 92 LEU A N 1
ATOM 680 C CA . LEU A 1 92 ? -2.118 7.953 18.613 1.00 84.19 92 LEU A CA 1
ATOM 681 C C . LEU A 1 92 ? -0.958 7.671 17.642 1.00 84.19 92 LEU A C 1
ATOM 683 O O . LEU A 1 92 ? -1.096 6.822 16.758 1.00 84.19 92 LEU A O 1
ATOM 687 N N . ARG A 1 93 ? 0.180 8.358 17.788 1.00 83.31 93 ARG A N 1
ATOM 688 C CA . ARG A 1 93 ? 1.350 8.222 16.902 1.00 83.31 93 ARG A CA 1
ATOM 689 C C . ARG A 1 93 ? 2.373 7.204 17.390 1.00 83.31 93 ARG A C 1
ATOM 691 O O . ARG A 1 93 ? 3.252 6.830 16.614 1.00 83.31 93 ARG A O 1
ATOM 698 N N . VAL A 1 94 ? 2.259 6.733 18.631 1.00 82.12 94 VAL A N 1
ATOM 699 C CA . VAL A 1 94 ? 3.203 5.761 19.191 1.00 82.12 94 VAL A CA 1
ATOM 700 C C . VAL A 1 94 ? 3.118 4.437 18.406 1.00 82.12 94 VAL A C 1
ATOM 702 O O . VAL A 1 94 ? 2.024 3.858 18.291 1.00 82.12 94 VAL A O 1
ATOM 705 N N . PRO A 1 95 ? 4.232 3.953 17.820 1.00 79.31 95 PRO A N 1
ATOM 706 C CA . PRO A 1 95 ? 4.255 2.695 17.088 1.00 79.31 95 PRO A CA 1
ATOM 707 C C . PRO A 1 95 ? 4.151 1.507 18.048 1.00 79.31 95 PRO A C 1
ATOM 709 O O . PRO A 1 95 ? 4.559 1.574 19.203 1.00 79.31 95 PRO A O 1
ATOM 712 N N . SER A 1 96 ? 3.647 0.373 17.555 1.00 77.50 96 SER A N 1
ATOM 713 C CA . SER A 1 96 ? 3.481 -0.834 18.377 1.00 77.50 96 SER A CA 1
ATOM 714 C C . SER A 1 96 ? 4.791 -1.322 19.002 1.00 77.50 96 SER A C 1
ATOM 716 O O . SER A 1 96 ? 4.762 -1.845 20.106 1.00 77.50 96 SER A O 1
ATOM 718 N N . THR A 1 97 ? 5.925 -1.135 18.318 1.00 75.88 97 THR A N 1
ATOM 719 C CA . THR A 1 97 ? 7.260 -1.546 18.789 1.00 75.88 97 THR A CA 1
ATOM 720 C C . THR A 1 97 ? 7.643 -0.884 20.109 1.00 75.88 97 THR A C 1
ATOM 722 O O . THR A 1 97 ? 8.264 -1.526 20.941 1.00 75.88 97 THR A O 1
ATOM 725 N N . THR A 1 98 ? 7.195 0.350 20.357 1.00 81.44 98 THR A N 1
ATOM 726 C CA . THR A 1 98 ? 7.461 1.051 21.622 1.00 81.44 98 THR A CA 1
ATOM 727 C C . THR A 1 98 ? 6.863 0.326 22.827 1.00 81.44 98 THR A C 1
ATOM 729 O O . THR A 1 98 ? 7.466 0.331 23.892 1.00 81.44 98 THR A O 1
ATOM 732 N N . TYR A 1 99 ? 5.706 -0.325 22.669 1.00 82.69 99 TYR A N 1
ATOM 733 C CA . TYR A 1 99 ? 5.078 -1.079 23.761 1.00 82.69 99 TYR A CA 1
ATOM 734 C C . TYR A 1 99 ? 5.631 -2.500 23.905 1.00 82.69 99 TYR A C 1
ATOM 736 O O . TYR A 1 99 ? 5.419 -3.128 24.936 1.00 82.69 99 TYR A O 1
ATOM 744 N N . VAL A 1 100 ? 6.301 -3.016 22.870 1.00 77.31 100 VAL A N 1
ATOM 745 C CA . VAL A 1 100 ? 7.010 -4.301 22.940 1.00 77.31 100 VAL A CA 1
ATOM 746 C C . VAL A 1 100 ? 8.305 -4.119 23.730 1.00 77.31 100 VAL A C 1
ATOM 748 O O . VAL A 1 100 ? 8.606 -4.919 24.606 1.00 77.31 100 VAL A O 1
ATOM 751 N N . ASP A 1 101 ? 9.015 -3.017 23.497 1.00 77.19 101 ASP A N 1
ATOM 752 C CA . ASP A 1 101 ? 10.324 -2.739 24.093 1.00 77.19 101 ASP A CA 1
ATOM 753 C C . ASP A 1 101 ? 10.230 -1.854 25.354 1.00 77.19 101 ASP A C 1
ATOM 755 O O . ASP A 1 101 ? 11.020 -0.927 25.536 1.00 77.19 101 ASP A O 1
ATOM 759 N N . LEU A 1 102 ? 9.246 -2.098 26.229 1.00 76.00 102 LEU A N 1
ATOM 760 C CA . LEU A 1 102 ? 9.089 -1.315 27.460 1.00 76.00 102 LEU A CA 1
ATOM 761 C C . LEU A 1 102 ? 10.224 -1.599 28.455 1.00 76.00 102 LEU A C 1
ATOM 763 O O . LEU A 1 102 ? 10.464 -2.742 28.848 1.00 76.00 102 LEU A O 1
ATOM 767 N N . GLU A 1 103 ? 10.890 -0.536 28.907 1.00 76.81 103 GLU A N 1
ATOM 768 C CA . GLU A 1 103 ? 11.923 -0.609 29.951 1.00 76.81 103 GLU A CA 1
ATOM 769 C C . GLU A 1 103 ? 11.325 -0.668 31.366 1.00 76.81 103 GLU A C 1
ATOM 771 O O . GLU A 1 103 ? 11.959 -1.159 32.300 1.00 76.81 103 GLU A O 1
ATOM 776 N N . SER A 1 104 ? 10.095 -0.179 31.537 1.00 78.50 104 SER A N 1
ATOM 777 C CA . SER A 1 104 ? 9.399 -0.104 32.819 1.00 78.50 104 SER A CA 1
ATOM 778 C C . SER A 1 104 ? 7.944 -0.550 32.699 1.00 78.50 104 SER A C 1
ATOM 780 O O . SER A 1 104 ? 7.354 -0.555 31.616 1.00 78.50 104 SER A O 1
ATOM 782 N N . PHE A 1 105 ? 7.354 -0.944 33.832 1.00 76.94 105 PHE A N 1
ATOM 783 C CA . PHE A 1 105 ? 5.931 -1.263 33.877 1.00 76.94 105 PHE A CA 1
ATOM 784 C C . PHE A 1 105 ? 5.100 -0.039 33.471 1.00 76.94 105 PHE A C 1
ATOM 786 O O . PHE A 1 105 ? 5.361 1.061 33.968 1.00 76.94 105 PHE A O 1
ATOM 793 N N . PRO A 1 106 ? 4.084 -0.216 32.607 1.00 83.44 106 PRO A N 1
ATOM 794 C CA . PRO A 1 106 ? 3.217 0.883 32.226 1.00 83.44 106 PRO A CA 1
ATOM 795 C C . PRO A 1 106 ? 2.449 1.395 33.443 1.00 83.44 106 PRO A C 1
ATOM 797 O O . PRO A 1 106 ? 2.058 0.628 34.326 1.00 83.44 106 PRO A O 1
ATOM 800 N N . GLN A 1 107 ? 2.178 2.697 33.466 1.00 83.88 107 GLN A N 1
ATOM 801 C CA . GLN A 1 107 ? 1.238 3.250 34.426 1.00 83.88 107 GLN A CA 1
ATOM 802 C C . GLN A 1 107 ? -0.157 2.691 34.122 1.00 83.88 107 GLN A C 1
ATOM 804 O O . GLN A 1 107 ? -0.689 2.888 33.034 1.00 83.88 107 GLN A O 1
ATOM 809 N N . THR A 1 108 ? -0.750 1.978 35.078 1.00 85.19 108 THR A N 1
ATOM 810 C CA . THR A 1 108 ? -2.080 1.357 34.927 1.00 85.19 108 THR A CA 1
ATOM 811 C C . THR A 1 108 ? -3.155 2.056 35.747 1.00 85.19 108 THR A C 1
ATOM 813 O O . THR A 1 108 ? -4.340 1.820 35.528 1.00 85.19 108 THR A O 1
ATOM 816 N N . LYS A 1 109 ? -2.768 2.937 36.673 1.00 88.00 109 LYS A N 1
ATOM 817 C CA . LYS A 1 109 ? -3.667 3.679 37.561 1.00 88.00 109 LYS A CA 1
ATOM 818 C C . LYS A 1 109 ? -3.288 5.156 37.585 1.00 88.00 109 LYS A C 1
ATOM 820 O O . LYS A 1 109 ? -2.105 5.492 37.642 1.00 88.00 109 LYS A O 1
ATOM 825 N N . MET A 1 110 ? -4.298 6.018 37.576 1.00 83.06 110 MET A N 1
ATOM 826 C CA . MET A 1 110 ? -4.140 7.441 37.883 1.00 83.06 110 MET A CA 1
ATOM 827 C C . MET A 1 110 ? -4.447 7.693 39.348 1.00 83.06 110 MET A C 1
ATOM 829 O O . MET A 1 110 ? -5.348 7.062 39.910 1.00 83.06 110 MET A O 1
ATOM 833 N N . GLY A 1 111 ? -3.735 8.642 39.954 1.00 76.38 111 GLY A N 1
ATOM 834 C CA . GLY A 1 111 ? -4.196 9.220 41.207 1.00 76.38 111 GLY A CA 1
ATOM 835 C C . GLY A 1 111 ? -5.525 9.930 40.954 1.00 76.38 111 GLY A C 1
ATOM 836 O O . GLY A 1 111 ? -5.609 10.805 40.099 1.00 76.38 111 GLY A O 1
ATOM 837 N N . TYR A 1 112 ? -6.586 9.539 41.656 1.00 76.31 112 TYR A N 1
ATOM 838 C CA . TYR A 1 112 ? -7.836 10.295 41.658 1.00 76.31 112 TYR A CA 1
ATOM 839 C C . TYR A 1 112 ? -8.427 10.311 43.065 1.00 76.31 112 TYR A C 1
ATOM 841 O O . TYR A 1 112 ? -8.282 9.359 43.839 1.00 76.31 112 TYR A O 1
ATOM 849 N N . ILE A 1 113 ? -9.064 11.423 43.427 1.00 71.94 113 ILE A N 1
ATOM 850 C CA . ILE A 1 113 ? -9.558 11.644 44.785 1.00 71.94 113 ILE A CA 1
ATOM 851 C C . ILE A 1 113 ? -10.853 10.856 44.973 1.00 71.94 113 ILE A C 1
ATOM 853 O O . ILE A 1 113 ? -11.938 11.272 44.562 1.00 71.94 113 ILE A O 1
ATOM 857 N N . ILE A 1 114 ? -10.743 9.715 45.647 1.00 67.44 114 ILE A N 1
ATOM 858 C CA . ILE A 1 114 ? -11.894 8.948 46.115 1.00 67.44 114 ILE A CA 1
ATOM 859 C C . ILE A 1 114 ? -12.434 9.611 47.388 1.00 67.44 114 ILE A C 1
ATOM 861 O O . ILE A 1 114 ? -11.832 9.536 48.463 1.00 67.44 114 ILE A O 1
ATOM 865 N N . ARG A 1 115 ? -13.598 10.263 47.296 1.00 72.06 115 ARG A N 1
ATOM 866 C CA . ARG A 1 115 ? -14.324 10.726 48.488 1.00 72.06 115 ARG A CA 1
ATOM 867 C C . ARG A 1 115 ? -15.011 9.525 49.143 1.00 72.06 115 ARG A C 1
ATOM 869 O O . ARG A 1 115 ? -15.883 8.906 48.534 1.00 72.06 115 ARG A O 1
ATOM 876 N N . LYS A 1 116 ? -14.626 9.208 50.388 1.00 60.53 116 LYS A N 1
ATOM 877 C CA . LYS A 1 116 ? -15.224 8.130 51.201 1.00 60.53 116 LYS A CA 1
ATOM 878 C C . LYS A 1 116 ? -16.758 8.225 51.156 1.00 60.53 116 LYS A C 1
ATOM 880 O O . LYS A 1 116 ? -17.318 9.192 51.665 1.00 60.53 116 LYS A O 1
ATOM 885 N N . GLY A 1 117 ? -17.411 7.235 50.543 1.00 68.19 117 GLY A N 1
ATOM 886 C CA . GLY A 1 117 ? -18.872 7.165 50.382 1.00 68.19 117 GLY A CA 1
ATOM 887 C C . GLY A 1 117 ? -19.388 7.174 48.935 1.00 68.19 117 GLY A C 1
ATOM 888 O O . GLY A 1 117 ? -20.545 6.821 48.729 1.00 68.19 117 GLY A O 1
ATOM 889 N N . GLN A 1 118 ? -18.553 7.507 47.940 1.00 60.94 118 GLN A N 1
ATOM 890 C CA . GLN A 1 118 ? -18.894 7.443 46.502 1.00 60.94 118 GLN A CA 1
ATOM 891 C C . GLN A 1 118 ? -18.213 6.285 45.742 1.00 60.94 118 GLN A C 1
ATOM 893 O O . GLN A 1 118 ? -18.283 6.222 44.516 1.00 60.94 118 GLN A O 1
ATOM 898 N N . ASP A 1 119 ? -17.601 5.330 46.452 1.00 53.31 119 ASP A N 1
ATOM 899 C CA . ASP A 1 119 ? -16.937 4.151 45.861 1.00 53.31 119 ASP A CA 1
ATOM 900 C C . ASP A 1 119 ? -17.858 3.284 44.977 1.00 53.31 119 ASP A C 1
ATOM 902 O O . ASP A 1 119 ? -17.383 2.523 44.132 1.00 53.31 119 ASP A O 1
ATOM 906 N N . SER A 1 120 ? -19.180 3.426 45.115 1.00 59.69 120 SER A N 1
ATOM 907 C CA . SER A 1 120 ? -20.186 2.731 44.304 1.00 59.69 120 SER A CA 1
ATOM 908 C C . SER A 1 120 ? -20.303 3.227 42.854 1.00 59.69 120 SER A C 1
ATOM 910 O O . SER A 1 120 ? -21.017 2.606 42.065 1.00 59.69 120 SER A O 1
ATOM 912 N N . GLU A 1 121 ? -19.628 4.318 42.473 1.00 77.44 121 GLU A N 1
ATOM 913 C CA . GLU A 1 121 ? -19.773 4.914 41.136 1.00 77.44 121 GLU A CA 1
ATOM 914 C C . GLU A 1 121 ? -18.810 4.362 40.075 1.00 77.44 121 GLU A C 1
ATOM 916 O O . GLU A 1 121 ? -19.010 4.613 38.883 1.00 77.44 121 GLU A O 1
ATOM 921 N N . THR A 1 122 ? -17.780 3.601 40.459 1.00 90.69 122 THR A N 1
ATOM 922 C CA . THR A 1 122 ? -16.865 3.021 39.465 1.00 90.69 122 THR A CA 1
ATOM 923 C C . THR A 1 122 ? -17.563 1.918 38.667 1.00 90.69 122 THR A C 1
ATOM 925 O O . THR A 1 122 ? -18.235 1.041 39.212 1.00 90.69 122 THR A O 1
ATOM 928 N N . LYS A 1 123 ? -17.413 1.959 37.342 1.00 95.31 123 LYS A N 1
ATOM 929 C CA . LYS A 1 123 ? -17.926 0.939 36.424 1.00 95.31 123 LYS A CA 1
ATOM 930 C C . LYS A 1 123 ? -16.770 0.261 35.714 1.00 95.31 123 LYS A C 1
ATOM 932 O O . LYS A 1 123 ? -15.815 0.918 35.304 1.00 95.31 123 LYS A O 1
ATOM 937 N N . ARG A 1 124 ? -16.856 -1.059 35.561 1.00 96.56 124 ARG A N 1
ATOM 938 C CA . ARG A 1 124 ? -15.986 -1.790 34.637 1.00 96.56 124 ARG A CA 1
ATOM 939 C C . ARG A 1 124 ? -16.522 -1.602 33.229 1.00 96.56 124 ARG A C 1
ATOM 941 O O . ARG A 1 124 ? -17.726 -1.722 33.015 1.00 96.56 124 ARG A O 1
ATOM 948 N N . PHE A 1 125 ? -15.629 -1.308 32.296 1.00 97.25 125 PHE A N 1
ATOM 949 C CA . PHE A 1 125 ? -15.941 -1.203 30.882 1.00 97.25 125 PHE A CA 1
ATOM 950 C C . PHE A 1 125 ? -15.004 -2.104 30.083 1.00 97.25 125 PHE A C 1
ATOM 952 O O . PHE A 1 125 ? -13.787 -2.034 30.250 1.00 97.25 125 PHE A O 1
ATOM 959 N N . GLN A 1 126 ? -15.563 -2.922 29.199 1.00 97.00 126 GLN A N 1
ATOM 960 C CA . GLN A 1 126 ? -14.827 -3.851 28.356 1.00 97.00 126 GLN A CA 1
ATOM 961 C C . GLN A 1 126 ? -15.023 -3.515 26.871 1.00 97.00 126 GLN A C 1
ATOM 963 O O . GLN A 1 126 ? -16.145 -3.303 26.402 1.00 97.00 126 GLN A O 1
ATOM 968 N N . LEU A 1 127 ? -13.924 -3.493 26.110 1.00 96.25 127 LEU A N 1
ATOM 969 C CA . LEU A 1 127 ? -13.959 -3.268 24.663 1.00 96.25 127 LEU A CA 1
ATOM 970 C C . LEU A 1 127 ? -14.701 -4.401 23.936 1.00 96.25 127 LEU A C 1
ATOM 972 O O . LEU A 1 127 ? -14.364 -5.578 24.060 1.00 96.25 127 LEU A O 1
ATOM 976 N N . ALA A 1 128 ? -15.695 -4.046 23.129 1.00 93.81 128 ALA A N 1
ATOM 977 C CA . ALA A 1 128 ? -16.512 -4.986 22.377 1.00 93.81 128 ALA A CA 1
ATOM 978 C C . ALA A 1 128 ? -15.877 -5.369 21.032 1.00 93.81 128 ALA A C 1
ATOM 980 O O . ALA A 1 128 ? -15.303 -4.540 20.326 1.00 93.81 128 ALA A O 1
ATOM 981 N N . GLY A 1 129 ? -16.071 -6.622 20.610 1.00 90.56 129 GLY A N 1
ATOM 982 C CA . GLY A 1 129 ? -15.732 -7.106 19.263 1.00 90.56 129 GLY A CA 1
ATOM 983 C C . GLY A 1 129 ? -14.235 -7.229 18.954 1.00 90.56 129 GLY A C 1
ATOM 984 O O . GLY A 1 129 ? -13.871 -7.392 17.789 1.00 90.56 129 GLY A O 1
ATOM 985 N N . VAL A 1 130 ? -13.382 -7.159 19.975 1.00 94.44 130 VAL A N 1
ATOM 986 C CA . VAL A 1 130 ? -11.954 -7.482 19.900 1.00 94.44 130 VAL A CA 1
ATOM 987 C C . VAL A 1 130 ? -11.552 -8.380 21.072 1.00 94.44 130 VAL A C 1
ATOM 989 O O . VAL A 1 130 ? -12.171 -8.350 22.136 1.00 94.44 130 VAL A O 1
ATOM 992 N N . ALA A 1 131 ? -10.529 -9.194 20.862 1.00 94.94 131 ALA A N 1
ATOM 993 C CA . ALA A 1 131 ? -9.788 -9.911 21.886 1.00 94.94 131 ALA A CA 1
ATOM 994 C C . ALA A 1 131 ? -8.362 -9.364 21.924 1.00 94.94 131 ALA A C 1
ATOM 996 O O . ALA A 1 131 ? -7.868 -8.805 20.943 1.00 94.94 131 ALA A O 1
ATOM 997 N N . VAL A 1 132 ? -7.733 -9.495 23.083 1.00 95.19 132 VAL A N 1
ATOM 998 C CA . VAL A 1 132 ? -6.374 -9.029 23.351 1.00 95.19 132 VAL A CA 1
ATOM 999 C C . VAL A 1 132 ? -5.641 -10.120 24.118 1.00 95.19 132 VAL A C 1
ATOM 1001 O O . VAL A 1 132 ? -6.311 -10.908 24.797 1.00 95.19 132 VAL A O 1
ATOM 1004 N N . PRO A 1 133 ? -4.302 -10.159 24.063 1.00 92.94 133 PRO A N 1
ATOM 1005 C CA . PRO A 1 133 ? -3.554 -11.055 24.923 1.00 92.94 133 PRO A CA 1
ATOM 1006 C C . PRO A 1 133 ? -3.772 -10.661 26.390 1.00 92.94 133 PRO A C 1
ATOM 1008 O O . PRO A 1 133 ? -3.781 -9.476 26.740 1.00 92.94 133 PRO A O 1
ATOM 1011 N N . LYS A 1 134 ? -3.981 -11.646 27.259 1.00 90.94 134 LYS A N 1
ATOM 1012 C CA . LYS A 1 134 ? -4.207 -11.424 28.692 1.00 90.94 134 LYS A CA 1
ATOM 1013 C C . LYS A 1 134 ? -2.935 -10.953 29.392 1.00 90.94 134 LYS A C 1
ATOM 1015 O O . LYS A 1 134 ? -1.936 -11.666 29.428 1.00 90.94 134 LYS A O 1
ATOM 1020 N N . ALA A 1 135 ? -3.012 -9.790 30.029 1.00 88.56 135 ALA A N 1
ATOM 1021 C CA . ALA A 1 135 ? -1.976 -9.289 30.925 1.00 88.56 135 ALA A CA 1
ATOM 1022 C C . ALA A 1 135 ? -2.228 -9.761 32.365 1.00 88.56 135 ALA A C 1
ATOM 1024 O O . ALA A 1 135 ? -3.374 -9.791 32.814 1.00 88.56 135 ALA A O 1
ATOM 1025 N N . GLN A 1 136 ? -1.167 -10.052 33.118 1.00 83.50 136 GLN A N 1
ATOM 1026 C CA . GLN A 1 136 ? -1.238 -10.151 34.579 1.00 83.50 136 GLN A CA 1
ATOM 1027 C C . GLN A 1 136 ? -0.648 -8.880 35.201 1.00 83.50 136 GLN A C 1
ATOM 1029 O O . GLN A 1 136 ? 0.560 -8.764 35.371 1.00 83.50 136 GLN A O 1
ATOM 1034 N N . LEU A 1 137 ? -1.508 -7.911 35.532 1.00 78.44 137 LEU A N 1
ATOM 1035 C CA . LEU A 1 137 ? -1.124 -6.618 36.124 1.00 78.44 137 LEU A CA 1
ATOM 1036 C C . LEU A 1 137 ? -1.289 -6.592 37.657 1.00 78.44 137 LEU A C 1
ATOM 1038 O O . LEU A 1 137 ? -1.755 -5.607 38.228 1.00 78.44 137 LEU A O 1
ATOM 1042 N N . GLY A 1 138 ? -0.970 -7.697 38.335 1.00 71.88 138 GLY A N 1
ATOM 1043 C CA . GLY A 1 138 ? -1.170 -7.825 39.782 1.00 71.88 138 GLY A CA 1
ATOM 1044 C C . GLY A 1 138 ? -0.261 -6.904 40.607 1.00 71.88 138 GLY A C 1
ATOM 1045 O O . GLY A 1 138 ? 0.936 -6.804 40.342 1.00 71.88 138 GLY A O 1
ATOM 1046 N N . GLU A 1 139 ? -0.809 -6.289 41.661 1.00 65.19 139 GLU A N 1
ATOM 1047 C CA . GLU A 1 139 ? -0.054 -5.453 42.618 1.00 65.19 139 GLU A CA 1
ATOM 1048 C C . GLU A 1 139 ? 1.075 -6.231 43.320 1.00 65.19 139 GLU A C 1
ATOM 1050 O O . GLU A 1 139 ? 2.098 -5.655 43.685 1.00 65.19 139 GLU A O 1
ATOM 1055 N N . GLU A 1 140 ? 0.933 -7.555 43.438 1.00 66.75 140 GLU A N 1
ATOM 1056 C CA . GLU A 1 140 ? 1.942 -8.449 44.018 1.00 66.75 140 GLU A CA 1
ATOM 1057 C C . GLU A 1 140 ? 3.261 -8.464 43.223 1.00 66.75 140 GLU A C 1
ATOM 1059 O O . GLU A 1 140 ? 4.331 -8.603 43.816 1.00 66.75 140 GLU A O 1
ATOM 1064 N N . LEU A 1 141 ? 3.209 -8.257 41.900 1.00 60.56 141 LEU A N 1
ATOM 1065 C CA . LEU A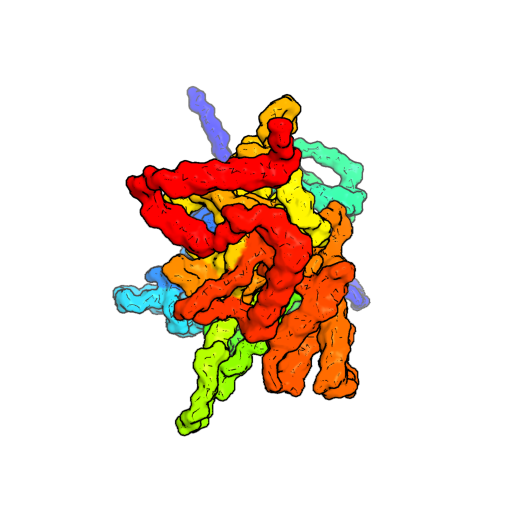 1 141 ? 4.401 -8.158 41.047 1.00 60.56 141 LEU A CA 1
ATOM 1066 C C . LEU A 1 141 ? 5.107 -6.805 41.203 1.00 60.56 141 LEU A C 1
ATOM 1068 O O . LEU A 1 141 ? 6.333 -6.748 41.147 1.00 60.56 141 LEU A O 1
ATOM 1072 N N . VAL A 1 142 ? 4.348 -5.733 41.455 1.00 57.44 142 VAL A N 1
ATOM 1073 C CA . VAL A 1 142 ? 4.881 -4.380 41.704 1.00 57.44 142 VAL A CA 1
ATOM 1074 C C . VAL A 1 142 ? 5.513 -4.286 43.098 1.00 57.44 142 VAL A C 1
ATOM 1076 O O . VAL A 1 142 ? 6.490 -3.569 43.292 1.00 57.44 142 VAL A O 1
ATOM 1079 N N . ALA A 1 143 ? 5.004 -5.044 44.073 1.00 57.53 143 ALA A N 1
ATOM 1080 C CA . ALA A 1 143 ? 5.534 -5.071 45.436 1.00 57.53 143 ALA A CA 1
ATOM 1081 C C . ALA A 1 143 ? 6.894 -5.790 45.567 1.00 57.53 143 ALA A C 1
ATOM 1083 O O . ALA A 1 143 ? 7.601 -5.584 46.559 1.00 57.53 143 ALA A O 1
ATOM 1084 N N . MET A 1 144 ? 7.308 -6.594 44.577 1.00 58.22 144 MET A N 1
ATOM 1085 C CA . MET A 1 144 ? 8.649 -7.188 44.527 1.00 58.22 144 MET A CA 1
ATOM 1086 C C . MET A 1 144 ? 9.698 -6.154 44.073 1.00 58.22 144 MET A C 1
ATOM 1088 O O . MET A 1 144 ? 10.295 -6.273 43.010 1.00 58.22 144 MET A O 1
ATOM 1092 N N . ASN A 1 145 ? 9.955 -5.148 44.917 1.00 47.22 145 ASN A N 1
ATOM 1093 C CA . ASN A 1 145 ? 10.933 -4.058 44.741 1.00 47.22 145 ASN A CA 1
ATOM 1094 C C . ASN A 1 145 ? 12.419 -4.503 44.786 1.00 47.22 145 ASN A C 1
ATOM 1096 O O . ASN A 1 145 ? 13.286 -3.775 45.271 1.00 47.22 145 ASN A O 1
ATOM 1100 N N . GLY A 1 146 ? 12.745 -5.707 44.314 1.00 59.75 146 GLY A N 1
ATOM 1101 C CA . GLY A 1 146 ? 14.134 -6.071 44.037 1.00 59.75 146 GLY A CA 1
ATOM 1102 C C . GLY A 1 146 ? 14.598 -5.408 42.734 1.00 59.75 146 GLY A C 1
ATOM 1103 O O . GLY A 1 146 ? 13.785 -5.288 41.816 1.00 59.75 146 GLY A O 1
ATOM 1104 N N . PRO A 1 147 ? 15.873 -4.990 42.600 1.00 54.94 147 PRO A N 1
ATOM 1105 C CA . PRO A 1 147 ? 16.409 -4.587 41.305 1.00 54.94 147 PRO A CA 1
ATOM 1106 C C . PRO A 1 147 ? 16.185 -5.734 40.317 1.00 54.94 147 PRO A C 1
ATOM 1108 O O . PRO A 1 147 ? 16.698 -6.841 40.503 1.00 54.94 147 PRO A O 1
ATOM 1111 N N . LEU A 1 148 ? 15.356 -5.481 39.303 1.00 53.00 148 LEU A N 1
ATOM 1112 C CA . LEU A 1 148 ? 15.144 -6.417 38.209 1.00 53.00 148 LEU A CA 1
ATOM 1113 C C . LEU A 1 148 ? 16.519 -6.758 37.609 1.00 53.00 148 LEU A C 1
ATOM 1115 O O . LEU A 1 148 ? 17.344 -5.855 37.448 1.00 53.00 148 LEU A O 1
ATOM 1119 N N . PRO A 1 149 ? 16.803 -8.038 37.302 1.00 52.50 149 PRO A N 1
ATOM 1120 C CA . PRO A 1 149 ? 18.033 -8.404 36.615 1.00 52.50 149 PRO A CA 1
ATOM 1121 C C . PRO A 1 149 ? 18.180 -7.534 35.364 1.00 52.50 149 PRO A C 1
ATOM 1123 O O . PRO A 1 149 ? 17.246 -7.469 34.566 1.00 52.50 149 PRO A O 1
ATOM 1126 N N . SER A 1 150 ? 19.332 -6.882 35.195 1.00 53.62 150 SER A N 1
ATOM 1127 C CA . SER A 1 150 ? 19.616 -5.917 34.117 1.00 53.62 150 SER A CA 1
ATOM 1128 C C . SER A 1 150 ? 19.471 -6.475 32.693 1.00 53.62 150 SER A C 1
ATOM 1130 O O . SER A 1 150 ? 19.534 -5.711 31.738 1.00 53.62 150 SER A O 1
ATOM 1132 N N . ASP A 1 151 ? 19.249 -7.784 32.551 1.00 52.62 151 ASP A N 1
ATOM 1133 C CA . ASP A 1 151 ? 19.030 -8.474 31.276 1.00 52.62 151 ASP A CA 1
ATOM 1134 C C . ASP A 1 151 ? 17.541 -8.665 30.922 1.00 52.62 151 ASP A C 1
ATOM 1136 O O . ASP A 1 151 ? 17.220 -9.228 29.875 1.00 52.62 151 ASP A O 1
ATOM 1140 N N . ARG A 1 152 ? 16.600 -8.218 31.767 1.00 50.03 152 ARG A N 1
ATOM 1141 C CA . ARG A 1 152 ? 15.160 -8.308 31.475 1.00 50.03 152 ARG A CA 1
ATOM 1142 C C . ARG A 1 152 ? 14.690 -7.103 30.667 1.00 50.03 152 ARG A C 1
ATOM 1144 O O . ARG A 1 152 ? 14.161 -6.145 31.217 1.00 50.03 152 ARG A O 1
ATOM 1151 N N . SER A 1 153 ? 14.838 -7.188 29.351 1.00 50.66 153 SER A N 1
ATOM 1152 C CA . SER A 1 153 ? 13.973 -6.428 28.447 1.00 50.66 153 SER A CA 1
ATOM 1153 C C . SER A 1 153 ? 12.638 -7.168 28.321 1.00 50.66 153 SER A C 1
ATOM 1155 O O . SER A 1 153 ? 12.619 -8.370 28.051 1.00 50.66 153 SER A O 1
ATOM 1157 N N . TYR A 1 154 ? 11.513 -6.467 28.495 1.00 52.72 154 TYR A N 1
ATOM 1158 C CA . TYR A 1 154 ? 10.174 -7.014 28.214 1.00 52.72 154 TYR A CA 1
ATOM 1159 C C . TYR A 1 154 ? 9.949 -7.292 26.706 1.00 52.72 154 TYR A C 1
ATOM 1161 O O . TYR A 1 154 ? 8.890 -7.779 26.323 1.00 52.72 154 TYR A O 1
ATOM 1169 N N . GLY A 1 155 ? 10.958 -7.023 25.861 1.00 43.19 155 GLY A N 1
ATOM 1170 C CA . GLY A 1 155 ? 10.899 -7.063 24.396 1.00 43.19 155 GLY A CA 1
ATOM 1171 C C . GLY A 1 155 ? 11.395 -8.337 23.711 1.00 43.19 155 GLY A C 1
ATOM 1172 O O . GLY A 1 155 ? 11.412 -8.395 22.484 1.00 43.19 155 GLY A O 1
ATOM 1173 N N . SER A 1 156 ? 11.782 -9.385 24.443 1.00 47.47 156 SER A N 1
ATOM 1174 C CA . SER A 1 156 ? 12.023 -10.691 23.806 1.00 47.47 156 SER A CA 1
ATOM 1175 C C . SER A 1 156 ? 10.745 -11.527 23.822 1.00 47.47 156 SER A C 1
ATOM 1177 O O . SER A 1 156 ? 9.907 -11.358 24.697 1.00 47.47 156 SER A O 1
ATOM 1179 N N . GLU A 1 157 ? 10.593 -12.454 22.875 1.00 47.97 157 GLU A N 1
ATOM 1180 C CA . GLU A 1 157 ? 9.463 -13.391 22.684 1.00 47.97 157 GLU A CA 1
ATOM 1181 C C . GLU A 1 157 ? 9.098 -14.249 23.931 1.00 47.97 157 GLU A C 1
ATOM 1183 O O . GLU A 1 157 ? 8.272 -15.162 23.877 1.00 47.97 157 GLU A O 1
ATOM 1188 N N . HIS A 1 158 ? 9.730 -13.976 25.068 1.00 46.69 158 HIS A N 1
ATOM 1189 C CA . HIS A 1 158 ? 9.624 -14.636 26.348 1.00 46.69 158 HIS A CA 1
ATOM 1190 C C . HIS A 1 158 ? 8.632 -13.900 27.251 1.00 46.69 158 HIS A C 1
ATOM 1192 O O . HIS A 1 158 ? 9.009 -13.056 28.052 1.00 46.69 158 HIS A O 1
ATOM 1198 N N . LEU A 1 159 ? 7.367 -14.299 27.091 1.00 52.41 159 LEU A N 1
ATOM 1199 C CA . LEU A 1 159 ? 6.330 -14.417 28.120 1.00 52.41 159 LEU A CA 1
ATOM 1200 C C . LEU A 1 159 ? 6.314 -13.301 29.176 1.00 52.41 159 LEU A C 1
ATOM 1202 O O . LEU A 1 159 ? 7.111 -13.313 30.117 1.00 52.41 159 LEU A O 1
ATOM 1206 N N . ASP A 1 160 ? 5.296 -12.437 29.097 1.00 62.62 160 ASP A N 1
ATOM 1207 C CA . ASP A 1 160 ? 4.793 -11.724 30.272 1.00 62.62 160 ASP A CA 1
ATOM 1208 C C . ASP A 1 160 ? 4.751 -12.716 31.436 1.00 62.62 160 ASP A C 1
ATOM 1210 O O . ASP A 1 160 ? 4.174 -13.796 31.303 1.00 62.62 160 ASP A O 1
ATOM 1214 N N . VAL A 1 161 ? 5.433 -12.419 32.543 1.00 63.00 161 VAL A N 1
ATOM 1215 C CA . VAL A 1 161 ? 5.591 -13.375 33.647 1.00 63.00 161 VAL A CA 1
ATOM 1216 C C . VAL A 1 161 ? 4.201 -13.706 34.203 1.00 63.00 161 VAL A C 1
ATOM 1218 O O . VAL A 1 161 ? 3.627 -12.926 34.952 1.00 63.00 161 VAL A O 1
ATOM 1221 N N . GLY A 1 162 ? 3.647 -14.846 33.778 1.00 72.88 162 GLY A N 1
ATOM 1222 C CA . GLY A 1 162 ? 2.282 -15.291 34.078 1.00 72.88 162 GLY A CA 1
ATOM 1223 C C . GLY A 1 162 ? 1.193 -14.857 33.077 1.00 72.88 162 GLY A C 1
ATOM 1224 O O . GLY A 1 162 ? 0.077 -15.368 33.150 1.00 72.88 162 GLY A O 1
ATOM 1225 N N . GLY A 1 163 ? 1.484 -13.968 32.125 1.00 83.00 163 GLY A N 1
ATOM 1226 C CA . GLY A 1 163 ? 0.552 -13.506 31.090 1.00 83.00 163 GLY A CA 1
ATOM 1227 C C . GLY A 1 163 ? 0.671 -14.241 29.749 1.00 83.00 163 GLY A C 1
ATOM 1228 O O . GLY A 1 163 ? 1.545 -15.079 29.529 1.00 83.00 163 GLY A O 1
ATOM 1229 N N . GLU A 1 164 ? -0.231 -13.905 28.831 1.00 89.44 164 GLU A N 1
ATOM 1230 C CA . GLU A 1 164 ? -0.117 -14.263 27.417 1.00 89.44 164 GLU A CA 1
ATOM 1231 C C . GLU A 1 164 ? 0.880 -13.317 26.716 1.00 89.44 164 GLU A C 1
ATOM 1233 O O . GLU A 1 164 ? 0.968 -12.150 27.093 1.00 89.44 164 GLU A O 1
ATOM 1238 N N . PRO A 1 165 ? 1.624 -13.761 25.684 1.00 87.00 165 PRO A N 1
ATOM 1239 C CA . PRO A 1 165 ? 2.571 -12.905 24.969 1.00 87.00 165 PRO A CA 1
ATOM 1240 C C . PRO A 1 165 ? 1.953 -11.592 24.475 1.00 87.00 165 PRO A C 1
ATOM 1242 O O . PRO A 1 165 ? 0.926 -11.609 23.796 1.00 87.00 165 PRO A O 1
ATOM 1245 N N . LEU A 1 166 ? 2.635 -10.472 24.752 1.00 89.75 166 LEU A N 1
ATOM 1246 C CA . LEU A 1 166 ? 2.209 -9.101 24.431 1.00 89.75 166 LEU A CA 1
ATOM 1247 C C . LEU A 1 166 ? 0.974 -8.604 25.207 1.00 89.75 166 LEU A C 1
ATOM 1249 O O . LEU A 1 166 ? 0.378 -7.597 24.818 1.00 89.75 166 LEU A O 1
ATOM 1253 N N . GLY A 1 167 ? 0.594 -9.255 26.307 1.00 91.56 167 GLY A N 1
ATOM 1254 C CA . GLY A 1 167 ? -0.479 -8.800 27.188 1.00 91.56 167 GLY A CA 1
ATOM 1255 C C . GLY A 1 167 ? -0.148 -7.474 27.867 1.00 91.56 167 GLY A C 1
ATOM 1256 O O . GLY A 1 167 ? -0.949 -6.539 27.810 1.00 91.56 167 GLY A O 1
ATOM 1257 N N . VAL A 1 168 ? 1.048 -7.338 28.445 1.00 90.12 168 VAL A N 1
ATOM 1258 C CA . VAL A 1 168 ? 1.518 -6.084 29.061 1.00 90.12 168 VAL A CA 1
ATOM 1259 C C . VAL A 1 168 ? 1.627 -4.981 28.011 1.00 90.12 168 VAL A C 1
ATOM 1261 O O . VAL A 1 168 ? 1.186 -3.864 28.269 1.00 90.12 168 VAL A O 1
ATOM 1264 N N . ALA A 1 169 ? 2.107 -5.293 26.803 1.00 90.94 169 ALA A N 1
ATOM 1265 C CA . ALA A 1 169 ? 2.155 -4.344 25.689 1.00 90.94 169 ALA A CA 1
ATOM 1266 C C . ALA A 1 169 ? 0.750 -3.856 25.284 1.00 90.94 169 ALA A C 1
ATOM 1268 O O . ALA A 1 169 ? 0.541 -2.663 25.054 1.00 90.94 169 ALA A O 1
ATOM 1269 N N . ALA A 1 170 ? -0.235 -4.760 25.230 1.00 93.94 170 ALA A N 1
ATOM 1270 C CA . ALA A 1 170 ? -1.624 -4.405 24.961 1.00 93.94 170 ALA A CA 1
ATOM 1271 C C . ALA A 1 170 ? -2.210 -3.516 26.071 1.00 93.94 170 ALA A C 1
ATOM 1273 O O . ALA A 1 170 ? -2.831 -2.496 25.771 1.00 93.94 170 ALA A O 1
ATOM 1274 N N . ALA A 1 171 ? -1.968 -3.847 27.341 1.00 93.81 171 ALA A N 1
ATOM 1275 C CA . ALA A 1 171 ? -2.413 -3.033 28.469 1.00 93.81 171 ALA A CA 1
ATOM 1276 C C . ALA A 1 171 ? -1.730 -1.658 28.514 1.00 93.81 171 ALA A C 1
ATOM 1278 O O . ALA A 1 171 ? -2.401 -0.657 28.746 1.00 93.81 171 ALA A O 1
ATOM 1279 N N . ALA A 1 172 ? -0.432 -1.586 28.212 1.00 91.94 172 ALA A N 1
ATOM 1280 C CA . ALA A 1 172 ? 0.314 -0.338 28.098 1.00 91.94 172 ALA A CA 1
ATOM 1281 C C . ALA A 1 172 ? -0.239 0.553 26.983 1.00 91.94 172 ALA A C 1
ATOM 1283 O O . ALA A 1 172 ? -0.469 1.738 27.197 1.00 91.94 172 ALA A O 1
ATOM 1284 N N . SER A 1 173 ? -0.500 -0.025 25.808 1.00 94.25 173 SER A N 1
ATOM 1285 C CA . SER A 1 173 ? -1.106 0.691 24.685 1.00 94.25 173 SER A CA 1
ATOM 1286 C C . SER A 1 173 ? -2.504 1.199 25.029 1.00 94.25 173 SER A C 1
ATOM 1288 O O . SER A 1 173 ? -2.840 2.323 24.669 1.00 94.25 173 SER A O 1
ATOM 1290 N N . LEU A 1 174 ? -3.326 0.403 25.723 1.00 95.50 174 LEU A N 1
ATOM 1291 C CA . LEU A 1 174 ? -4.643 0.857 26.162 1.00 95.50 174 LEU A CA 1
ATOM 1292 C C . LEU A 1 174 ? -4.522 1.991 27.189 1.00 95.50 174 LEU A C 1
ATOM 1294 O O . LEU A 1 174 ? -5.172 3.020 27.024 1.00 95.50 174 LEU A O 1
ATOM 1298 N N . ALA A 1 175 ? -3.659 1.841 28.195 1.00 93.56 175 ALA A N 1
ATOM 1299 C CA . ALA A 1 175 ? -3.426 2.867 29.204 1.00 93.56 175 ALA A CA 1
ATOM 1300 C C . ALA A 1 175 ? -2.943 4.178 28.571 1.00 93.56 175 ALA A C 1
ATOM 1302 O O . ALA A 1 175 ? -3.550 5.223 28.787 1.00 93.56 175 ALA A O 1
ATOM 1303 N N . ASP A 1 176 ? -1.937 4.122 27.702 1.00 91.88 176 ASP A N 1
ATOM 1304 C CA . ASP A 1 176 ? -1.422 5.297 27.000 1.00 91.88 176 ASP A CA 1
ATOM 1305 C C . ASP A 1 176 ? -2.496 5.989 26.148 1.00 91.88 176 ASP A C 1
ATOM 1307 O O . ASP A 1 176 ? -2.493 7.211 26.034 1.00 91.88 176 ASP A O 1
ATOM 1311 N N . LEU A 1 177 ? -3.471 5.242 25.614 1.00 92.19 177 LEU A N 1
ATOM 1312 C CA . LEU A 1 177 ? -4.589 5.803 24.852 1.00 92.19 177 LEU A CA 1
ATOM 1313 C C . LEU A 1 177 ? -5.683 6.426 25.720 1.00 92.19 177 LEU A C 1
ATOM 1315 O O . LEU A 1 177 ? -6.246 7.434 25.308 1.00 92.19 177 LEU A O 1
ATOM 1319 N N . VAL A 1 178 ? -6.035 5.850 26.875 1.00 94.62 178 VAL A N 1
ATOM 1320 C CA . VAL A 1 178 ? -7.263 6.263 27.588 1.00 94.62 178 VAL A CA 1
ATOM 1321 C C . VAL A 1 178 ? -7.074 6.683 29.038 1.00 94.62 178 VAL A C 1
ATOM 1323 O O . VAL A 1 178 ? -7.916 7.414 29.552 1.00 94.62 178 VAL A O 1
ATOM 1326 N N . LEU A 1 179 ? -6.003 6.261 29.706 1.00 93.06 179 LEU A N 1
ATOM 1327 C CA . LEU A 1 179 ? -5.807 6.496 31.134 1.00 93.06 179 LEU A CA 1
ATOM 1328 C C . LEU A 1 179 ? -5.753 8.002 31.439 1.00 93.06 179 LEU A C 1
ATOM 1330 O O . LEU A 1 179 ? -5.067 8.757 30.754 1.00 93.06 179 LEU A O 1
ATOM 1334 N N . GLY A 1 180 ? -6.526 8.437 32.437 1.00 91.00 180 GLY A N 1
ATOM 1335 C CA . GLY A 1 180 ? -6.640 9.841 32.837 1.00 91.00 180 GLY A CA 1
ATOM 1336 C C . GLY A 1 180 ? -7.450 10.724 31.884 1.00 91.00 180 GLY A C 1
ATOM 1337 O O . GLY A 1 180 ? -7.601 11.911 32.153 1.00 91.00 180 GLY A O 1
ATOM 1338 N N . ARG A 1 181 ? -8.008 10.175 30.795 1.00 92.62 181 ARG A N 1
ATOM 1339 C CA . ARG A 1 181 ? -8.780 10.941 29.805 1.00 92.62 181 ARG A CA 1
ATOM 1340 C C . ARG A 1 181 ? -10.279 10.814 30.021 1.00 92.62 181 ARG A C 1
ATOM 1342 O O . ARG A 1 181 ? -10.779 9.776 30.463 1.00 92.62 181 ARG A O 1
ATOM 1349 N N . VAL A 1 182 ? -11.001 11.864 29.633 1.00 93.69 182 VAL A N 1
ATOM 1350 C CA . VAL A 1 182 ? -12.457 11.822 29.490 1.00 93.69 182 VAL A CA 1
ATOM 1351 C C . VAL A 1 182 ? -12.806 11.343 28.087 1.00 93.69 182 VAL A C 1
ATOM 1353 O O . VAL A 1 182 ? -12.537 12.015 27.095 1.00 93.69 182 VAL A O 1
ATOM 1356 N N . VAL A 1 183 ? -13.423 10.169 28.005 1.00 95.56 183 VAL A N 1
ATOM 1357 C CA . VAL A 1 183 ? -13.769 9.497 26.746 1.00 95.56 183 VAL A CA 1
ATOM 1358 C C . VAL A 1 183 ? -15.280 9.356 26.593 1.00 95.56 183 VAL A C 1
ATOM 1360 O O . VAL A 1 183 ? -16.028 9.430 27.571 1.00 95.56 183 VAL A O 1
ATOM 1363 N N . LEU A 1 184 ? -15.738 9.130 25.361 1.00 96.06 184 LEU A N 1
ATOM 1364 C CA . LEU A 1 184 ? -17.132 8.825 25.054 1.00 96.06 184 LEU A CA 1
ATOM 1365 C C . LEU A 1 184 ? -17.314 7.302 24.973 1.00 96.06 184 LEU A C 1
ATOM 1367 O O . LEU A 1 184 ? -16.834 6.643 24.056 1.00 96.06 184 LEU A O 1
ATOM 1371 N N . LEU A 1 185 ? -18.024 6.728 25.934 1.00 96.50 185 LEU A N 1
ATOM 1372 C CA . LEU A 1 185 ? -18.365 5.313 25.997 1.00 96.50 185 LEU A CA 1
ATOM 1373 C C . LEU A 1 185 ? -19.674 5.050 25.255 1.00 96.50 185 LEU A C 1
ATOM 1375 O O . LEU A 1 185 ? -20.723 5.569 25.631 1.00 96.50 185 LEU A O 1
ATOM 1379 N N . GLN A 1 186 ? -19.622 4.203 24.230 1.00 95.00 186 GLN A N 1
ATOM 1380 C CA . GLN A 1 186 ? -20.797 3.649 23.565 1.00 95.00 186 GLN A CA 1
ATOM 1381 C C . GLN A 1 186 ? -21.096 2.268 24.148 1.00 95.00 186 GLN A C 1
ATOM 1383 O O . GLN A 1 186 ? -20.525 1.274 23.699 1.00 95.00 186 GLN A O 1
ATOM 1388 N N . VAL A 1 187 ? -21.981 2.209 25.142 1.00 94.69 187 VAL A N 1
ATOM 1389 C CA . VAL A 1 187 ? -22.397 0.966 25.802 1.00 94.69 187 VAL A CA 1
ATOM 1390 C C . VAL A 1 187 ? -23.368 0.220 24.888 1.00 94.69 187 VAL A C 1
ATOM 1392 O O . VAL A 1 187 ? -24.430 0.737 24.532 1.00 94.69 187 VAL A O 1
ATOM 1395 N N . LEU A 1 188 ? -22.986 -0.994 24.488 1.00 90.62 188 LEU A N 1
ATOM 1396 C CA . LEU A 1 188 ? -23.792 -1.860 23.625 1.00 90.62 188 LEU A CA 1
ATOM 1397 C C . LEU A 1 188 ? -24.690 -2.779 24.455 1.00 90.62 188 LEU A C 1
ATOM 1399 O O . LEU A 1 188 ? -25.852 -2.973 24.113 1.00 90.62 188 LEU A O 1
ATOM 1403 N N . HIS A 1 189 ? -24.152 -3.330 25.542 1.00 90.94 189 HIS A N 1
ATOM 1404 C CA . HIS A 1 189 ? -24.903 -4.090 26.536 1.00 90.94 189 HIS A CA 1
ATOM 1405 C C . HIS A 1 189 ? -24.204 -4.030 27.900 1.00 90.94 189 HIS A C 1
ATOM 1407 O O . HIS A 1 189 ? -23.072 -3.553 28.016 1.00 90.94 189 HIS A O 1
ATOM 1413 N N . THR A 1 190 ? -24.903 -4.512 28.924 1.00 92.69 190 THR A N 1
ATOM 1414 C CA . THR A 1 190 ? -24.403 -4.638 30.294 1.00 92.69 190 THR A CA 1
ATOM 1415 C C . THR A 1 190 ? -24.482 -6.107 30.691 1.00 92.69 190 THR A C 1
ATOM 1417 O O . THR A 1 190 ? -25.524 -6.729 30.484 1.00 92.69 190 THR A O 1
ATOM 1420 N N . GLU A 1 191 ? -23.397 -6.654 31.228 1.00 92.75 191 GLU A N 1
ATOM 1421 C CA . GLU A 1 191 ? -23.337 -8.026 31.739 1.00 92.75 191 GLU A CA 1
ATOM 1422 C C . GLU A 1 191 ? -24.061 -8.161 33.091 1.00 92.75 191 GLU A C 1
ATOM 1424 O O . GLU A 1 191 ? -24.406 -7.169 33.737 1.00 92.75 191 GLU A O 1
ATOM 1429 N N . GLU A 1 192 ? -24.303 -9.399 33.533 1.00 92.81 192 GLU A N 1
ATOM 1430 C CA . GLU A 1 192 ? -25.009 -9.690 34.793 1.00 92.81 192 GLU A CA 1
ATOM 1431 C C . GLU A 1 192 ? -24.286 -9.131 36.028 1.00 92.81 192 GLU A C 1
ATOM 1433 O O . GLU A 1 192 ? -24.930 -8.741 37.002 1.00 92.81 192 GLU A O 1
ATOM 1438 N N . ASP A 1 193 ? -22.955 -9.036 35.977 1.00 93.56 193 ASP A N 1
ATOM 1439 C CA . ASP A 1 193 ? -22.126 -8.455 37.038 1.00 93.56 193 ASP A CA 1
ATOM 1440 C C . ASP A 1 193 ? -22.118 -6.909 37.026 1.00 93.56 193 ASP A C 1
ATOM 1442 O O . ASP A 1 193 ? -21.491 -6.271 37.876 1.00 93.56 193 ASP A O 1
ATOM 1446 N N . GLY A 1 194 ? -22.827 -6.294 36.073 1.00 93.50 194 GLY A N 1
ATOM 1447 C CA . GLY A 1 194 ? -22.899 -4.851 35.883 1.00 93.50 194 GLY A CA 1
ATOM 1448 C C . GLY A 1 194 ? -21.764 -4.254 35.047 1.00 93.50 194 GLY A C 1
ATOM 1449 O O . GLY A 1 194 ? -21.705 -3.023 34.935 1.00 93.50 194 GLY A O 1
ATOM 1450 N N . THR A 1 195 ? -20.884 -5.073 34.462 1.00 95.25 195 THR A N 1
ATOM 1451 C CA . THR A 1 195 ? -19.833 -4.633 33.536 1.00 95.25 195 THR A CA 1
ATOM 1452 C C . THR A 1 195 ? -20.449 -4.104 32.243 1.00 95.25 195 THR A C 1
ATOM 1454 O O . THR A 1 195 ? -21.318 -4.723 31.632 1.00 95.25 195 THR A O 1
ATOM 1457 N N . TRP A 1 196 ? -20.007 -2.926 31.812 1.00 96.50 196 TRP A N 1
ATOM 1458 C CA . TRP A 1 196 ? -20.400 -2.342 30.534 1.00 96.50 196 TRP A CA 1
ATOM 1459 C C . TRP A 1 196 ? -19.549 -2.913 29.409 1.00 96.50 196 TRP A C 1
ATOM 1461 O O . TRP A 1 196 ? -18.326 -2.926 29.504 1.00 96.50 196 TRP A O 1
ATOM 1471 N N . VAL A 1 197 ? -20.176 -3.319 28.310 1.00 94.81 197 VAL A N 1
ATOM 1472 C CA . VAL A 1 197 ? -19.471 -3.822 27.127 1.00 94.81 197 VAL A CA 1
ATOM 1473 C C . VAL A 1 197 ? -19.794 -2.926 25.942 1.00 94.81 197 VAL A C 1
ATOM 1475 O O . VAL A 1 197 ? -20.962 -2.696 25.609 1.00 94.81 197 VAL A O 1
ATOM 1478 N N . GLY A 1 198 ? -18.766 -2.386 25.288 1.00 95.12 198 GLY A N 1
ATOM 1479 C CA . GLY A 1 198 ? -18.988 -1.405 24.233 1.00 95.12 198 GLY A CA 1
ATOM 1480 C C . GLY A 1 198 ? -17.740 -0.871 23.544 1.00 95.12 198 GLY A C 1
ATOM 1481 O O . GLY A 1 198 ? -16.673 -1.473 23.594 1.00 95.12 198 GLY A O 1
ATOM 1482 N N . ASN A 1 199 ? -17.873 0.276 22.879 1.00 95.44 199 ASN A N 1
ATOM 1483 C CA . ASN A 1 199 ? -16.750 0.951 22.226 1.00 95.44 199 ASN A CA 1
ATOM 1484 C C . ASN A 1 199 ? -16.304 2.164 23.049 1.00 95.44 199 ASN A C 1
ATOM 1486 O O . ASN A 1 199 ? -17.145 2.958 23.474 1.00 95.44 199 ASN A O 1
ATOM 1490 N N . ILE A 1 200 ? -14.992 2.339 23.217 1.00 96.81 200 ILE A N 1
ATOM 1491 C CA . ILE A 1 200 ? -14.421 3.596 23.712 1.00 96.81 200 ILE A CA 1
ATOM 1492 C C . ILE A 1 200 ? -14.138 4.480 22.498 1.00 96.81 200 ILE A C 1
ATOM 1494 O O . ILE A 1 200 ? -13.304 4.147 21.653 1.00 96.81 200 ILE A O 1
ATOM 1498 N N . LEU A 1 201 ? -14.858 5.592 22.403 1.00 95.75 201 LEU A N 1
ATOM 1499 C CA . LEU A 1 201 ? -14.707 6.600 21.367 1.00 95.75 201 LEU A CA 1
ATOM 1500 C C . LEU A 1 201 ? -13.932 7.780 21.953 1.00 95.75 201 LEU A C 1
ATOM 1502 O O . LEU A 1 201 ? -14.374 8.430 22.898 1.00 95.75 201 LEU A O 1
ATOM 1506 N N . MET A 1 202 ? -12.767 8.047 21.383 1.00 94.31 202 MET A N 1
ATOM 1507 C CA . MET A 1 202 ? -11.848 9.077 21.834 1.00 94.31 202 MET A CA 1
ATOM 1508 C C . MET A 1 202 ? -11.875 10.249 20.849 1.00 94.31 202 MET A C 1
ATOM 1510 O O . MET A 1 202 ? -11.422 10.096 19.708 1.00 94.31 202 MET A O 1
ATOM 1514 N N . PRO A 1 203 ? -12.428 11.410 21.235 1.00 92.50 203 PRO A N 1
ATOM 1515 C CA . PRO A 1 203 ? -12.247 12.633 20.469 1.00 92.50 203 PRO A CA 1
ATOM 1516 C C . PRO A 1 203 ? -10.760 13.003 20.405 1.00 92.50 203 PRO A C 1
ATOM 1518 O O . PRO A 1 203 ? -10.038 12.841 21.381 1.00 92.50 203 PRO A O 1
ATOM 1521 N N . VAL A 1 204 ? -10.279 13.510 19.272 1.00 87.69 204 VAL A N 1
ATOM 1522 C CA . VAL A 1 204 ? -8.855 13.887 19.131 1.00 87.69 204 VAL A CA 1
ATOM 1523 C C . VAL A 1 204 ? -8.442 15.029 20.056 1.00 87.69 204 VAL A C 1
ATOM 1525 O O . VAL A 1 204 ? -7.282 15.102 20.438 1.00 87.69 204 VAL A O 1
ATOM 1528 N N . ALA A 1 205 ? -9.389 15.893 20.408 1.00 85.69 205 ALA A N 1
ATOM 1529 C CA . ALA A 1 205 ? -9.263 16.829 21.513 1.00 85.69 205 ALA A CA 1
ATOM 1530 C C . ALA A 1 205 ? -10.125 16.279 22.656 1.00 85.69 205 ALA A C 1
ATOM 1532 O O . ALA A 1 205 ? -11.350 16.370 22.588 1.00 85.69 205 ALA A O 1
ATOM 1533 N N . CYS A 1 206 ? -9.516 15.618 23.639 1.00 74.88 206 CYS A N 1
ATOM 1534 C CA . CYS A 1 206 ? -10.240 15.003 24.759 1.00 74.88 206 CYS A CA 1
ATOM 1535 C C . CYS A 1 206 ? -10.458 15.982 25.909 1.00 74.88 206 CYS A C 1
ATOM 1537 O O . CYS A 1 206 ? -11.513 15.956 26.543 1.00 74.88 206 CYS A O 1
ATOM 1539 N N . ASP A 1 207 ? -9.462 16.822 26.174 1.00 72.56 207 ASP A N 1
ATOM 1540 C CA . ASP A 1 207 ? -9.438 17.716 27.324 1.00 72.56 207 ASP A CA 1
ATOM 1541 C C . ASP A 1 207 ? -8.745 19.022 26.925 1.00 72.56 207 ASP A C 1
ATOM 1543 O O . ASP A 1 207 ? -7.592 19.011 26.495 1.00 72.56 207 ASP A O 1
ATOM 1547 N N . SER A 1 208 ? -9.427 20.163 27.049 1.00 66.62 208 SER A N 1
ATOM 1548 C CA . SER A 1 208 ? -8.848 21.443 26.632 1.00 66.62 208 SER A CA 1
ATOM 1549 C C . SER A 1 208 ? -7.656 21.903 27.487 1.00 66.62 208 SER A C 1
ATOM 1551 O O . SER A 1 208 ? -6.928 22.785 27.038 1.00 66.62 208 SER A O 1
ATOM 1553 N N . ARG A 1 209 ? -7.432 21.349 28.691 1.00 70.75 209 ARG A N 1
ATOM 1554 C CA . ARG A 1 209 ? -6.224 21.605 29.507 1.00 70.75 209 ARG A CA 1
ATOM 1555 C C . ARG A 1 209 ? -5.003 20.917 28.912 1.00 70.75 209 ARG A C 1
ATOM 1557 O O . ARG A 1 209 ? -3.910 21.466 28.989 1.00 70.75 209 ARG A O 1
ATOM 1564 N N . VAL A 1 210 ? -5.196 19.732 28.335 1.00 71.56 210 VAL A N 1
ATOM 1565 C CA . VAL A 1 210 ? -4.115 18.918 27.761 1.00 71.56 210 VAL A CA 1
ATOM 1566 C C . VAL A 1 210 ? -3.911 19.253 26.283 1.00 71.56 210 VAL A C 1
ATOM 1568 O O . VAL A 1 210 ? -2.785 19.459 25.839 1.00 71.56 210 VAL A O 1
ATOM 1571 N N . ASP A 1 211 ? -5.002 19.353 25.523 1.00 75.94 211 ASP A N 1
ATOM 1572 C CA . ASP A 1 211 ? -4.978 19.501 24.067 1.00 75.94 211 ASP A CA 1
ATOM 1573 C C . ASP A 1 211 ? -5.182 20.958 23.598 1.00 75.94 211 ASP A C 1
ATOM 1575 O O . ASP A 1 211 ? -4.916 21.261 22.437 1.00 75.94 211 ASP A O 1
ATOM 1579 N N . GLY A 1 212 ? -5.635 21.880 24.456 1.00 81.69 212 GLY A N 1
ATOM 1580 C CA . GLY A 1 212 ? -5.896 23.286 24.111 1.00 81.69 212 GLY A CA 1
ATOM 1581 C C . GLY A 1 212 ? -7.288 23.557 23.510 1.00 81.69 212 GLY A C 1
ATOM 1582 O O . GLY A 1 212 ? -7.863 22.734 22.795 1.00 81.69 212 GLY A O 1
ATOM 1583 N N . SER A 1 213 ? -7.842 24.746 23.775 1.00 84.38 213 SER A N 1
ATOM 1584 C CA . SER A 1 213 ? -9.190 25.153 23.329 1.00 84.38 213 SER A CA 1
ATOM 1585 C C . SER A 1 213 ? -9.332 25.255 21.804 1.00 84.38 213 SER A C 1
ATOM 1587 O O . SER A 1 213 ? -10.362 24.866 21.254 1.00 84.38 213 SER A O 1
ATOM 1589 N N . GLU A 1 214 ? -8.283 25.686 21.099 1.00 86.81 214 GLU A N 1
ATOM 1590 C CA . GLU A 1 214 ? -8.265 25.754 19.629 1.00 86.81 214 GLU A CA 1
ATOM 1591 C C . GLU A 1 214 ? -8.500 24.372 18.990 1.00 86.81 214 GLU A C 1
ATOM 1593 O O . GLU A 1 214 ? -9.201 24.245 17.981 1.00 86.81 214 GLU A O 1
ATOM 1598 N N . ASN A 1 215 ? -7.969 23.307 19.602 1.00 86.25 215 ASN A N 1
ATOM 1599 C CA . ASN A 1 215 ? -8.161 21.945 19.113 1.00 86.25 215 ASN A CA 1
ATOM 1600 C C . ASN A 1 215 ? -9.599 21.450 19.332 1.00 86.25 215 ASN A C 1
ATOM 1602 O O . ASN A 1 215 ? -10.131 20.762 18.457 1.00 86.25 215 ASN A O 1
ATOM 1606 N N . ALA A 1 216 ? -10.262 21.837 20.426 1.00 87.69 216 ALA A N 1
ATOM 1607 C CA . ALA A 1 216 ? -11.683 21.545 20.639 1.00 87.69 216 ALA A CA 1
ATOM 1608 C C . ALA A 1 216 ? -12.571 22.267 19.606 1.00 87.69 216 ALA A C 1
ATOM 1610 O O . ALA A 1 216 ? -13.420 21.647 18.961 1.00 87.69 216 ALA A O 1
ATOM 1611 N N . GLU A 1 217 ? -12.309 23.547 19.341 1.00 89.12 217 GLU A N 1
ATOM 1612 C CA . GLU A 1 217 ? -13.037 24.318 18.327 1.00 89.12 217 GLU A CA 1
ATOM 1613 C C . GLU A 1 217 ? -12.853 23.719 16.918 1.00 89.12 217 GLU A C 1
ATOM 1615 O O . GLU A 1 217 ? -13.814 23.513 16.163 1.00 89.12 217 GLU A O 1
ATOM 1620 N N . LYS A 1 218 ? -11.610 23.366 16.564 1.00 89.38 218 LYS A N 1
ATOM 1621 C CA . LYS A 1 218 ? -11.278 22.685 15.304 1.00 89.38 218 LYS A CA 1
ATOM 1622 C C . LYS A 1 218 ? -11.980 21.331 15.185 1.00 89.38 218 LYS A C 1
ATOM 1624 O O . LYS A 1 218 ? -12.432 20.969 14.088 1.00 89.38 218 LYS A O 1
ATOM 1629 N N . LEU A 1 219 ? -12.098 20.595 16.291 1.00 89.62 219 LEU A N 1
ATOM 1630 C CA . LEU A 1 219 ? -12.822 19.330 16.356 1.00 89.62 219 LEU A CA 1
ATOM 1631 C C . LEU A 1 219 ? -14.295 19.552 15.998 1.00 89.62 219 LEU A C 1
ATOM 1633 O O . LEU A 1 219 ? -14.767 18.948 15.032 1.00 89.62 219 LEU A O 1
ATOM 1637 N N . TYR A 1 220 ? -15.000 20.456 16.683 1.00 92.94 220 TYR A N 1
ATOM 1638 C CA . TYR A 1 220 ? -16.428 20.689 16.432 1.00 92.94 220 TYR A CA 1
ATOM 1639 C C . TYR A 1 220 ? -16.709 21.153 15.002 1.00 92.94 220 TYR A C 1
ATOM 1641 O O . TYR A 1 220 ? -17.604 20.613 14.348 1.00 92.94 220 TYR A O 1
ATOM 1649 N N . ARG A 1 221 ? -15.888 22.059 14.447 1.00 89.44 221 ARG A N 1
ATOM 1650 C CA . ARG A 1 221 ? -16.009 22.478 13.036 1.00 89.44 221 ARG A CA 1
ATOM 1651 C C . ARG A 1 221 ? -15.886 21.301 12.072 1.00 89.44 221 ARG A C 1
ATOM 1653 O O . ARG A 1 221 ? -16.617 21.232 11.080 1.00 89.44 221 ARG A O 1
ATOM 1660 N N . SER A 1 222 ? -14.961 20.383 12.343 1.00 88.31 222 SER A N 1
ATOM 1661 C CA . SER A 1 222 ? -14.736 19.199 11.508 1.00 88.31 222 SER A CA 1
ATOM 1662 C C . SER A 1 222 ? -15.927 18.240 11.569 1.00 88.31 222 SER A C 1
ATOM 1664 O O . SER A 1 222 ? -16.382 17.757 10.528 1.00 88.31 222 SER A O 1
ATOM 1666 N N . LEU A 1 223 ? -16.479 18.022 12.767 1.00 90.44 223 LEU A N 1
ATOM 1667 C CA . LEU A 1 223 ? -17.672 17.199 12.983 1.00 90.44 223 LEU A CA 1
ATOM 1668 C C . LEU A 1 223 ? -18.914 17.796 12.301 1.00 90.44 223 LEU A C 1
ATOM 1670 O O . LEU A 1 223 ? -19.634 17.081 11.596 1.00 90.44 223 LEU A O 1
ATOM 1674 N N . ALA A 1 224 ? -19.131 19.106 12.439 1.00 88.44 224 ALA A N 1
ATOM 1675 C CA . ALA A 1 224 ? -20.288 19.795 11.874 1.00 88.44 224 ALA A CA 1
ATOM 1676 C C . ALA A 1 224 ? -20.262 19.766 10.341 1.00 88.44 224 ALA A C 1
ATOM 1678 O O . ALA A 1 224 ? -21.238 19.367 9.705 1.00 88.44 224 ALA A O 1
ATOM 1679 N N . ARG A 1 225 ? -19.109 20.086 9.731 1.00 86.56 225 ARG A N 1
ATOM 1680 C CA . ARG A 1 225 ? -18.930 20.044 8.268 1.00 86.56 225 ARG A CA 1
ATOM 1681 C C . ARG A 1 225 ? -19.221 18.665 7.689 1.00 86.56 225 ARG A C 1
ATOM 1683 O O . ARG A 1 225 ? -19.910 18.565 6.677 1.00 86.56 225 ARG A O 1
ATOM 1690 N N . MET A 1 226 ? -18.711 17.606 8.315 1.00 85.94 226 MET A N 1
ATOM 1691 C CA . MET A 1 226 ? -18.944 16.243 7.834 1.00 85.94 226 MET A CA 1
ATOM 1692 C C . MET A 1 226 ? -20.402 15.813 7.951 1.00 85.94 226 MET A C 1
ATOM 1694 O O . MET A 1 226 ? -20.931 15.196 7.025 1.00 85.94 226 MET A O 1
ATOM 1698 N N . THR A 1 227 ? -21.056 16.160 9.058 1.00 84.50 227 THR A N 1
ATOM 1699 C CA . THR A 1 227 ? -22.471 15.833 9.282 1.00 84.50 227 THR A CA 1
ATOM 1700 C C . THR A 1 227 ? -23.362 16.588 8.292 1.00 84.50 227 THR A C 1
ATOM 1702 O O . THR A 1 227 ? -24.219 15.982 7.651 1.00 84.50 227 THR A O 1
ATOM 1705 N N . LEU A 1 228 ? -23.070 17.870 8.041 1.00 84.19 228 LEU A N 1
ATOM 1706 C CA . LEU A 1 228 ? -23.761 18.683 7.038 1.00 84.19 228 LEU A CA 1
ATOM 1707 C C . LEU A 1 228 ? -23.595 18.121 5.617 1.00 84.19 228 LEU A C 1
ATOM 1709 O O . LEU A 1 228 ? -24.573 17.971 4.887 1.00 84.19 228 LEU A O 1
ATOM 1713 N N . MET A 1 229 ? -22.363 17.785 5.214 1.00 82.00 229 MET A N 1
ATOM 1714 C CA . MET A 1 229 ? -22.081 17.195 3.896 1.00 82.00 229 MET A CA 1
ATOM 1715 C C . MET A 1 229 ? -22.848 15.887 3.687 1.00 82.00 229 MET A C 1
ATOM 1717 O O . MET A 1 229 ? -23.367 15.637 2.598 1.00 82.00 229 MET A O 1
ATOM 1721 N N . ARG A 1 230 ? -22.947 15.066 4.739 1.00 79.50 230 ARG A N 1
ATOM 1722 C CA . ARG A 1 230 ? -23.720 13.824 4.720 1.00 79.50 230 ARG A CA 1
ATOM 1723 C C . ARG A 1 230 ? -25.217 14.100 4.566 1.00 79.50 230 ARG A C 1
ATOM 1725 O O . ARG A 1 230 ? -25.828 13.503 3.690 1.00 79.50 230 ARG A O 1
ATOM 1732 N N . GLY A 1 231 ? -25.787 15.014 5.353 1.00 80.50 231 GLY A N 1
ATOM 1733 C CA . GLY A 1 231 ? -27.215 15.349 5.270 1.00 80.50 231 GLY A CA 1
ATOM 1734 C C . GLY A 1 231 ? -27.614 15.928 3.908 1.00 80.50 231 GLY A C 1
ATOM 1735 O O . GLY A 1 231 ? -28.661 15.579 3.366 1.00 80.50 231 GLY A O 1
ATOM 1736 N N . LYS A 1 232 ? -26.739 16.740 3.292 1.00 81.75 232 LYS A N 1
ATOM 1737 C CA . LYS A 1 232 ? -26.962 17.280 1.940 1.00 81.75 232 LYS A CA 1
ATOM 1738 C C . LYS A 1 232 ? -26.993 16.177 0.886 1.00 81.75 232 LYS A C 1
ATOM 1740 O O . LYS A 1 232 ? -27.826 16.223 -0.013 1.00 81.75 232 LYS A O 1
ATOM 1745 N N . ALA A 1 233 ? -26.120 15.175 1.009 1.00 75.06 233 ALA A N 1
ATOM 1746 C CA . ALA A 1 233 ? -26.083 14.042 0.086 1.00 75.06 233 ALA A CA 1
ATOM 1747 C C . ALA A 1 233 ? -27.370 13.198 0.110 1.00 75.06 233 ALA A C 1
ATOM 1749 O O . ALA A 1 233 ? -27.659 12.518 -0.870 1.00 75.06 233 ALA A O 1
ATOM 1750 N N . PHE A 1 234 ? -28.149 13.257 1.193 1.00 66.81 234 PHE A N 1
ATOM 1751 C CA . PHE A 1 234 ? -29.433 12.567 1.298 1.00 66.81 234 PHE A CA 1
ATOM 1752 C C . PHE A 1 234 ? -30.645 13.434 0.916 1.00 66.81 234 PHE A C 1
ATOM 1754 O O . PHE A 1 234 ? -31.765 12.950 1.004 1.00 66.81 234 PHE A O 1
ATOM 1761 N N . HIS A 1 235 ? -30.451 14.680 0.452 1.00 64.00 235 HIS A N 1
ATOM 1762 C CA . HIS A 1 235 ? -31.533 15.647 0.180 1.00 64.00 235 HIS A CA 1
ATOM 1763 C C . HIS A 1 235 ? -32.457 15.922 1.385 1.00 64.00 235 HIS A C 1
ATOM 1765 O O . HIS A 1 235 ? -33.583 16.379 1.216 1.00 64.00 235 HIS A O 1
ATOM 1771 N N . GLU A 1 236 ? -31.984 15.658 2.603 1.00 62.03 236 GLU A N 1
ATOM 1772 C CA . GLU A 1 236 ? -32.804 15.706 3.822 1.00 62.03 236 GLU A CA 1
ATOM 1773 C C . GLU A 1 236 ? -32.713 17.050 4.557 1.00 62.03 236 GLU A C 1
ATOM 1775 O O . GLU A 1 236 ? -33.598 17.391 5.332 1.00 62.03 236 GLU A O 1
ATOM 1780 N N . LEU A 1 237 ? -31.686 17.856 4.274 1.00 62.16 237 LEU A N 1
ATOM 1781 C CA . LEU A 1 237 ? -31.529 19.195 4.845 1.00 62.16 237 LEU A CA 1
ATOM 1782 C C . LEU A 1 237 ? -32.305 20.229 4.017 1.00 62.16 237 LEU A C 1
ATOM 1784 O O . LEU A 1 237 ? -31.863 20.635 2.943 1.00 62.16 237 LEU A O 1
ATOM 1788 N N . GLY A 1 238 ? -33.461 20.662 4.526 1.00 58.50 238 GLY A N 1
ATOM 1789 C CA . GLY A 1 238 ? -34.372 21.584 3.833 1.00 58.50 238 GLY A CA 1
ATOM 1790 C C . GLY A 1 238 ? -33.994 23.072 3.885 1.00 58.50 238 GLY A C 1
ATOM 1791 O O . GLY A 1 238 ? -34.627 23.876 3.203 1.00 58.50 238 GLY A O 1
ATOM 1792 N N . LYS A 1 239 ? -32.991 23.468 4.682 1.00 71.00 239 LYS A N 1
ATOM 1793 C CA . LYS A 1 239 ? -32.548 24.867 4.823 1.00 71.00 239 LYS A CA 1
ATOM 1794 C C . LYS A 1 239 ? -31.029 24.975 4.726 1.00 71.00 239 LYS A C 1
ATOM 1796 O O . LYS A 1 239 ? -30.304 24.158 5.292 1.00 71.00 239 LYS A O 1
ATOM 1801 N N . GLU A 1 240 ? -30.542 25.999 4.026 1.00 76.31 240 GLU A N 1
ATOM 1802 C CA . GLU A 1 240 ? -29.136 26.392 4.118 1.00 76.31 240 GLU A CA 1
ATOM 1803 C C . GLU A 1 240 ? -28.870 26.903 5.538 1.00 76.31 240 GLU A C 1
ATOM 1805 O O . GLU A 1 240 ? -29.318 27.981 5.918 1.00 76.31 240 GLU A O 1
ATOM 1810 N N . LEU A 1 241 ? -28.191 26.090 6.349 1.00 75.38 241 LEU A N 1
ATOM 1811 C CA . LEU A 1 241 ? -27.654 26.528 7.633 1.00 75.38 241 LEU A CA 1
ATOM 1812 C C . LEU A 1 241 ? -26.445 27.425 7.352 1.00 75.38 241 LEU A C 1
ATOM 1814 O O . LEU A 1 241 ? -25.408 26.939 6.888 1.00 75.38 241 LEU A O 1
ATOM 1818 N N . GLU A 1 242 ? -26.579 28.726 7.605 1.00 77.25 242 GLU A N 1
ATOM 1819 C CA . GLU A 1 242 ? -25.429 29.627 7.650 1.00 77.25 242 GLU A CA 1
ATOM 1820 C C . GLU A 1 242 ? -24.543 29.251 8.850 1.00 77.25 242 GLU A C 1
ATOM 1822 O O . GLU A 1 242 ? -25.068 28.948 9.925 1.00 77.25 242 GLU A O 1
ATOM 1827 N N . PRO A 1 243 ? -23.208 29.209 8.694 1.00 72.38 243 PRO A N 1
ATOM 1828 C CA . PRO A 1 243 ? -22.322 28.852 9.792 1.00 72.38 243 PRO A CA 1
ATOM 1829 C C . PRO A 1 243 ? -22.364 29.954 10.871 1.00 72.38 243 PRO A C 1
ATOM 1831 O O . PRO A 1 243 ? -22.029 31.099 10.556 1.00 72.38 243 PRO A O 1
ATOM 1834 N N . PRO A 1 244 ? -22.747 29.649 12.126 1.00 75.88 244 PRO A N 1
ATOM 1835 C CA . PRO A 1 244 ? -22.664 30.603 13.223 1.00 75.88 244 PRO A CA 1
ATOM 1836 C C . PRO A 1 244 ? -21.198 30.914 13.561 1.00 75.88 244 PRO A C 1
ATOM 1838 O O . PRO A 1 244 ? -20.267 30.249 13.095 1.00 75.88 244 PRO A O 1
ATOM 1841 N N . LEU A 1 245 ? -20.997 31.956 14.374 1.00 72.06 245 LEU A N 1
ATOM 1842 C CA . LEU A 1 245 ? -19.667 32.365 14.839 1.00 72.06 245 LEU A CA 1
ATOM 1843 C C . LEU A 1 245 ? -19.025 31.294 15.739 1.00 72.06 245 LEU A C 1
ATOM 1845 O O . LEU A 1 245 ? -17.810 31.106 15.668 1.00 72.06 245 LEU A O 1
ATOM 1849 N N . ASP A 1 246 ? -19.831 30.571 16.524 1.00 90.12 246 ASP A N 1
ATOM 1850 C CA . ASP A 1 246 ? -19.369 29.522 17.431 1.00 90.12 246 ASP A CA 1
ATOM 1851 C C . ASP A 1 246 ? -19.429 28.114 16.804 1.00 90.12 246 ASP A C 1
ATOM 1853 O O . ASP A 1 246 ? -20.403 27.709 16.164 1.00 90.12 246 ASP A O 1
ATOM 1857 N N . ALA A 1 247 ? -18.353 27.343 16.976 1.00 87.62 247 ALA A N 1
ATOM 1858 C CA . ALA A 1 247 ? -18.214 26.024 16.366 1.00 87.62 247 ALA A CA 1
ATOM 1859 C C . ALA A 1 247 ? -19.109 24.952 17.007 1.00 87.62 247 ALA A C 1
ATOM 1861 O O . ALA A 1 247 ? -19.505 24.005 16.320 1.00 87.62 247 ALA A O 1
ATOM 1862 N N . TRP A 1 248 ? -19.388 25.079 18.305 1.00 91.19 248 TRP A N 1
ATOM 1863 C CA . TRP A 1 248 ? -20.225 24.151 19.050 1.00 91.19 248 TRP A CA 1
ATOM 1864 C C . TRP A 1 248 ? -21.699 24.372 18.712 1.00 91.19 248 TRP A C 1
ATOM 1866 O O . TRP A 1 248 ? -22.361 23.420 18.301 1.00 91.19 248 TRP A O 1
ATOM 1876 N N . GLU A 1 249 ? -22.176 25.620 18.741 1.00 90.31 249 GLU A N 1
ATOM 1877 C CA . GLU A 1 249 ? -23.543 25.978 18.327 1.00 90.31 249 GLU A CA 1
ATOM 1878 C C . GLU A 1 249 ? -23.853 25.482 16.905 1.00 90.31 249 GLU A C 1
ATOM 1880 O O . GLU A 1 249 ? -24.944 24.976 16.627 1.00 90.31 249 GLU A O 1
ATOM 1885 N N . PHE A 1 250 ? -22.869 25.554 15.997 1.00 89.25 250 PHE A N 1
ATOM 1886 C CA . PHE A 1 250 ? -23.022 25.010 14.649 1.00 89.25 250 PHE A CA 1
ATOM 1887 C C . PHE A 1 250 ? -23.228 23.494 14.645 1.00 89.25 250 PHE A C 1
ATOM 1889 O O . PHE A 1 250 ? -24.080 22.980 13.917 1.00 89.25 250 PHE A O 1
ATOM 1896 N N . LEU A 1 251 ? -22.426 22.767 15.426 1.00 91.06 251 LEU A N 1
ATOM 1897 C CA . LEU A 1 251 ? -22.526 21.317 15.528 1.00 91.06 251 LEU A CA 1
ATOM 1898 C C . LEU A 1 251 ? -23.873 20.903 16.126 1.00 91.06 251 LEU A C 1
ATOM 1900 O O . LEU A 1 251 ? -24.508 19.998 15.586 1.00 91.06 251 LEU A O 1
ATOM 1904 N N . GLU A 1 252 ? -24.318 21.575 17.189 1.00 91.88 252 GLU A N 1
ATOM 1905 C CA . GLU A 1 252 ? -25.615 21.314 17.816 1.00 91.88 252 GLU A CA 1
ATOM 1906 C C . GLU A 1 252 ? -26.762 21.485 16.821 1.00 91.88 252 GLU A C 1
ATOM 1908 O O . GLU A 1 252 ? -27.565 20.568 16.652 1.00 91.88 252 GLU A O 1
ATOM 1913 N N . ALA A 1 253 ? -26.796 22.609 16.097 1.00 88.62 253 ALA A N 1
ATOM 1914 C CA . ALA A 1 253 ? -27.835 22.882 15.107 1.00 88.62 253 ALA A CA 1
ATOM 1915 C C . ALA A 1 253 ? -27.892 21.805 14.010 1.00 88.62 253 ALA A C 1
ATOM 1917 O O . ALA A 1 253 ? -28.973 21.339 13.644 1.00 88.62 253 ALA A O 1
ATOM 1918 N N . VAL A 1 254 ? -26.729 21.372 13.509 1.00 86.75 254 VAL A N 1
ATOM 1919 C CA . VAL A 1 254 ? -26.641 20.321 12.484 1.00 86.75 254 VAL A CA 1
ATOM 1920 C C . VAL A 1 254 ? -27.107 18.965 13.025 1.00 86.75 254 VAL A C 1
ATOM 1922 O O . VAL A 1 254 ? -27.778 18.224 12.308 1.00 86.75 254 VAL A O 1
ATOM 1925 N N . VAL A 1 255 ? -26.762 18.617 14.269 1.00 89.50 255 VAL A N 1
ATOM 1926 C CA . VAL A 1 255 ? -27.160 17.339 14.881 1.00 89.50 255 VAL A CA 1
ATOM 1927 C C . VAL A 1 255 ? -28.648 17.316 15.222 1.00 89.50 255 VAL A C 1
ATOM 1929 O O . VAL A 1 255 ? -29.297 16.297 14.985 1.00 89.50 255 VAL A O 1
ATOM 1932 N N . GLU A 1 256 ? -29.208 18.409 15.737 1.00 90.31 256 GLU A N 1
ATOM 1933 C CA . GLU A 1 256 ? -30.640 18.500 16.040 1.00 90.31 256 GLU A CA 1
ATOM 1934 C C . GLU A 1 256 ? -31.496 18.411 14.773 1.00 90.31 256 GLU A C 1
ATOM 1936 O O . GLU A 1 256 ? -32.474 17.664 14.758 1.00 90.31 256 GLU A O 1
ATOM 1941 N N . ASP A 1 257 ? -31.096 19.056 13.673 1.00 85.81 257 ASP A N 1
ATOM 1942 C CA . ASP A 1 257 ? -31.771 18.870 12.381 1.00 85.81 257 ASP A CA 1
ATOM 1943 C C . ASP A 1 257 ? -31.725 17.397 11.924 1.00 85.81 257 ASP A C 1
ATOM 1945 O O . ASP A 1 257 ? -32.740 16.814 11.532 1.00 85.81 257 ASP A O 1
ATOM 1949 N N . PHE A 1 258 ? -30.572 16.739 12.091 1.00 86.00 258 PHE A N 1
ATOM 1950 C CA . PHE A 1 258 ? -30.422 15.313 11.798 1.00 86.00 258 PHE A CA 1
ATOM 1951 C C . PHE A 1 258 ? -31.358 14.436 12.644 1.00 86.00 258 PHE A C 1
ATOM 1953 O O . PHE A 1 258 ? -31.964 13.494 12.127 1.00 86.00 258 PHE A O 1
ATOM 1960 N N . LYS A 1 259 ? -31.506 14.750 13.939 1.00 88.50 259 LYS A N 1
ATOM 1961 C CA . LYS A 1 259 ? -32.435 14.063 14.852 1.00 88.50 259 LYS A CA 1
ATOM 1962 C C . LYS A 1 259 ? -33.886 14.234 14.436 1.00 88.50 259 LYS A C 1
ATOM 1964 O O . LYS A 1 259 ? -34.626 13.251 14.446 1.00 88.50 259 LYS A O 1
ATOM 1969 N N . VAL A 1 260 ? -34.282 15.443 14.041 1.00 87.75 260 VAL A N 1
ATOM 1970 C CA . VAL A 1 260 ? -35.639 15.724 13.553 1.00 87.75 260 VAL A CA 1
ATOM 1971 C C . VAL A 1 260 ? -35.949 14.890 12.306 1.00 87.75 260 VAL A C 1
ATOM 1973 O O . VAL A 1 260 ? -37.028 14.308 12.216 1.00 87.75 260 VAL A O 1
ATOM 1976 N N . ASN A 1 261 ? -34.991 14.764 11.385 1.00 85.56 261 ASN A N 1
ATOM 1977 C CA . ASN A 1 261 ? -35.205 14.087 10.104 1.00 85.56 261 ASN A CA 1
ATOM 1978 C C . ASN A 1 261 ? -35.115 12.552 10.176 1.00 85.56 261 ASN A C 1
ATOM 1980 O O . ASN A 1 261 ? -35.851 11.857 9.477 1.00 85.56 261 ASN A O 1
ATOM 1984 N N . LYS A 1 262 ? -34.231 11.997 11.015 1.00 83.81 262 LYS A N 1
ATOM 1985 C CA . LYS A 1 262 ? -33.972 10.541 11.087 1.00 83.81 262 LYS A CA 1
ATOM 1986 C C . LYS A 1 262 ? -34.615 9.839 12.282 1.00 83.81 262 LYS A C 1
ATOM 1988 O O . LYS A 1 262 ? -34.603 8.606 12.344 1.00 83.81 262 LYS A O 1
ATOM 1993 N N . GLY A 1 263 ? -35.147 10.590 13.247 1.00 85.88 263 GLY A N 1
ATOM 1994 C CA . GLY A 1 263 ? -35.676 10.040 14.492 1.00 85.88 263 GLY A CA 1
ATOM 1995 C C . GLY A 1 263 ? -34.640 9.175 15.221 1.00 85.88 263 GLY A C 1
ATOM 1996 O O . GLY A 1 263 ? -33.487 9.566 15.383 1.00 85.88 263 GLY A O 1
ATOM 1997 N N . HIS A 1 264 ? -35.039 7.965 15.618 1.00 77.06 264 HIS A N 1
ATOM 1998 C CA . HIS A 1 264 ? -34.224 7.026 16.406 1.00 77.06 264 HIS A CA 1
ATOM 1999 C C . HIS A 1 264 ? -32.902 6.570 15.745 1.00 77.06 264 HIS A C 1
ATOM 2001 O O . HIS A 1 264 ? -31.990 6.104 16.425 1.00 77.06 264 HIS A O 1
ATOM 2007 N N . LEU A 1 265 ? -32.750 6.706 14.420 1.00 81.19 265 LEU A N 1
ATOM 2008 C CA . LEU A 1 265 ? -31.508 6.332 13.721 1.00 81.19 265 LEU A CA 1
ATOM 2009 C C . LEU A 1 265 ? -30.450 7.446 13.718 1.00 81.19 265 LEU A C 1
ATOM 2011 O O . LEU A 1 265 ? -29.285 7.181 13.409 1.00 81.19 265 LEU A O 1
ATOM 2015 N N . ALA A 1 266 ? -30.827 8.675 14.083 1.00 85.81 266 ALA A N 1
ATOM 2016 C CA . ALA A 1 266 ? -29.970 9.848 13.954 1.00 85.81 266 ALA A CA 1
ATOM 2017 C C . ALA A 1 266 ? -28.645 9.701 14.706 1.00 85.81 266 ALA A C 1
ATOM 2019 O O . ALA A 1 266 ? -27.583 9.937 14.136 1.00 85.81 266 ALA A O 1
ATOM 2020 N N . CYS A 1 267 ? -28.678 9.252 15.965 1.00 85.69 267 CYS A N 1
ATOM 2021 C CA . CYS A 1 267 ? -27.473 9.171 16.791 1.00 85.69 267 CYS A CA 1
ATOM 2022 C C . CYS A 1 267 ? -26.436 8.196 16.213 1.00 85.69 267 CYS A C 1
ATOM 2024 O O . CYS A 1 267 ? -25.244 8.504 16.182 1.00 85.69 267 CYS A O 1
ATOM 2026 N N . ALA A 1 268 ? -26.875 7.043 15.698 1.00 85.19 268 ALA A N 1
ATOM 2027 C CA . ALA A 1 268 ? -25.980 6.070 15.076 1.00 85.19 268 ALA A CA 1
ATOM 2028 C C . ALA A 1 268 ? -25.346 6.616 13.783 1.00 85.19 268 ALA A C 1
ATOM 2030 O O . ALA A 1 268 ? -24.153 6.414 13.536 1.00 85.19 268 ALA A O 1
ATOM 2031 N N . GLU A 1 269 ? -26.121 7.337 12.969 1.00 85.25 269 GLU A N 1
ATOM 2032 C CA . GLU A 1 269 ? -25.621 7.948 11.735 1.00 85.25 269 GLU A CA 1
ATOM 2033 C C . GLU A 1 269 ? -24.666 9.116 12.003 1.00 85.25 269 GLU A C 1
ATOM 2035 O O . GLU A 1 269 ? -23.611 9.193 11.365 1.00 85.25 269 GLU A O 1
ATOM 2040 N N . VAL A 1 270 ? -24.979 9.973 12.977 1.00 88.62 270 VAL A N 1
ATOM 2041 C CA . VAL A 1 270 ? -24.117 11.081 13.412 1.00 88.62 270 VAL A CA 1
ATOM 2042 C C . VAL A 1 270 ? -22.787 10.544 13.945 1.00 88.62 270 VAL A C 1
ATOM 2044 O O . VAL A 1 270 ? -21.728 10.974 13.489 1.00 88.62 270 VAL A O 1
ATOM 2047 N N . LEU A 1 271 ? -22.805 9.521 14.807 1.00 88.00 271 LEU A N 1
ATOM 2048 C CA . LEU A 1 271 ? -21.579 8.866 15.280 1.00 88.00 271 LEU A CA 1
ATOM 2049 C C . LEU A 1 271 ? -20.742 8.283 14.133 1.00 88.00 271 LEU A C 1
ATOM 2051 O O . LEU A 1 271 ? -19.515 8.400 14.128 1.00 88.00 271 LEU A O 1
ATOM 2055 N N . ASN A 1 272 ? -21.381 7.672 13.134 1.00 86.31 272 ASN A N 1
ATOM 2056 C CA . ASN A 1 272 ? -20.678 7.169 11.953 1.00 86.31 272 ASN A CA 1
ATOM 2057 C C . ASN A 1 272 ? -20.066 8.314 11.124 1.00 86.31 272 ASN A C 1
ATOM 2059 O O . ASN A 1 272 ? -18.972 8.156 10.582 1.00 86.31 272 ASN A O 1
ATOM 2063 N N . CYS A 1 273 ? -20.724 9.476 11.049 1.00 86.31 273 CYS A N 1
ATOM 2064 C CA . CYS A 1 273 ? -20.154 10.678 10.435 1.00 86.31 273 CYS A CA 1
ATOM 2065 C C . CYS A 1 273 ? -18.940 11.176 11.219 1.00 86.31 273 CYS A C 1
ATOM 2067 O O . CYS A 1 273 ? -17.897 11.438 10.619 1.00 86.31 273 CYS A O 1
ATOM 2069 N N . PHE A 1 274 ? -19.031 11.224 12.548 1.00 90.75 274 PHE A N 1
ATOM 2070 C CA . PHE A 1 274 ? -17.937 11.670 13.407 1.00 90.75 274 PHE A CA 1
ATOM 2071 C C . PHE A 1 274 ? -16.699 10.774 13.278 1.00 90.75 274 PHE A C 1
ATOM 2073 O O . PHE A 1 274 ? -15.590 11.271 13.098 1.00 90.75 274 PHE A O 1
ATOM 2080 N N . ARG A 1 275 ? -16.885 9.449 13.233 1.00 86.62 275 ARG A N 1
ATOM 2081 C CA . ARG A 1 275 ? -15.807 8.465 12.997 1.00 86.62 275 ARG A CA 1
ATOM 2082 C C . ARG A 1 275 ? -15.171 8.537 11.604 1.00 86.62 275 ARG A C 1
ATOM 2084 O O . ARG A 1 275 ? -14.193 7.827 11.350 1.00 86.62 275 ARG A O 1
ATOM 2091 N N . ARG A 1 276 ? -15.761 9.306 10.684 1.00 84.75 276 ARG A N 1
ATOM 2092 C CA . ARG A 1 276 ? -15.284 9.544 9.310 1.00 84.75 276 ARG A CA 1
ATOM 2093 C C . ARG A 1 276 ? -14.755 10.962 9.109 1.00 84.75 276 ARG A C 1
ATOM 2095 O O . ARG A 1 276 ? -14.193 11.240 8.053 1.00 84.75 276 ARG A O 1
ATOM 2102 N N . ALA A 1 277 ? -14.934 11.846 10.085 1.00 86.69 277 ALA A N 1
ATOM 2103 C CA . ALA A 1 277 ? -14.403 13.192 10.016 1.00 86.69 277 ALA A CA 1
ATOM 2104 C C . ALA A 1 277 ? -12.892 13.176 10.209 1.00 86.69 277 ALA A C 1
ATOM 2106 O O . ALA A 1 277 ? -12.383 12.529 11.118 1.00 86.69 277 ALA A O 1
ATOM 2107 N N . VAL A 1 278 ? -12.183 13.881 9.332 1.00 82.88 278 VAL A N 1
ATOM 2108 C CA . VAL A 1 278 ? -10.736 14.073 9.422 1.00 82.88 278 VAL A CA 1
ATOM 2109 C C . VAL A 1 278 ? -10.486 15.372 10.178 1.00 82.88 278 VAL A C 1
ATOM 2111 O O . VAL A 1 278 ? -11.001 16.420 9.796 1.00 82.88 278 VAL A O 1
ATOM 2114 N N . PHE A 1 279 ? -9.711 15.282 11.251 1.00 83.06 279 PHE A N 1
ATOM 2115 C CA . PHE A 1 279 ? -9.259 16.403 12.067 1.00 83.06 279 PHE A CA 1
ATOM 2116 C C . PHE A 1 279 ? -8.008 17.063 11.481 1.00 83.06 279 PHE A C 1
ATOM 2118 O O . PHE A 1 279 ? -7.904 18.289 11.445 1.00 83.06 279 PHE A O 1
ATOM 2125 N N . ASP A 1 280 ? -7.059 16.260 10.992 1.00 77.56 280 ASP A N 1
ATOM 2126 C CA . ASP A 1 280 ? -5.826 16.763 10.389 1.00 77.56 280 ASP A CA 1
ATOM 2127 C C . ASP A 1 280 ? -5.397 15.931 9.174 1.00 77.56 280 ASP A C 1
ATOM 2129 O O . ASP A 1 280 ? -4.926 14.799 9.302 1.00 77.56 280 ASP A O 1
ATOM 2133 N N . TYR A 1 281 ? -5.537 16.525 7.987 1.00 72.38 281 TYR A N 1
ATOM 2134 C CA . TYR A 1 281 ? -5.139 15.925 6.711 1.00 72.38 281 TYR A CA 1
ATOM 2135 C C . TYR A 1 281 ? -3.622 15.877 6.504 1.00 72.38 281 TYR A C 1
ATOM 2137 O O . TYR A 1 281 ? -3.164 15.139 5.636 1.00 72.38 281 TYR A O 1
ATOM 2145 N N . TRP A 1 282 ? -2.850 16.666 7.256 1.00 63.47 282 TRP A N 1
ATOM 2146 C CA . TRP A 1 282 ? -1.396 16.759 7.093 1.00 63.47 282 TRP A CA 1
ATOM 2147 C C . TRP A 1 282 ? -0.641 15.688 7.877 1.00 63.47 282 TRP A C 1
ATOM 2149 O O . TRP A 1 282 ? 0.537 15.440 7.622 1.00 63.47 282 TRP A O 1
ATOM 2159 N N . SER A 1 283 ? -1.319 15.038 8.820 1.00 53.75 283 SER A N 1
ATOM 2160 C CA . SER A 1 283 ? -0.794 13.865 9.511 1.00 53.75 283 SER A CA 1
ATOM 2161 C C . SER A 1 283 ? -0.856 12.621 8.613 1.00 53.75 283 SER A C 1
ATOM 2163 O O . SER A 1 283 ? -1.781 12.460 7.819 1.00 53.75 283 SER A O 1
ATOM 2165 N N . CYS A 1 284 ? 0.151 11.747 8.713 1.00 42.62 284 CYS A N 1
ATOM 2166 C CA . CYS A 1 284 ? 0.210 10.482 7.981 1.00 42.62 284 CYS A CA 1
ATOM 2167 C C . CYS A 1 284 ? 0.325 9.320 8.988 1.00 42.62 284 CYS A C 1
ATOM 2169 O O . CYS A 1 284 ? 1.379 9.185 9.618 1.00 42.62 284 CYS A O 1
ATOM 2171 N N . PRO A 1 285 ? -0.729 8.500 9.174 1.00 60.53 285 PRO A N 1
ATOM 2172 C CA . PRO A 1 285 ? -2.039 8.586 8.514 1.00 60.53 285 PRO A CA 1
ATOM 2173 C C . PRO A 1 285 ? -2.865 9.806 8.983 1.00 60.53 285 PRO A C 1
ATOM 2175 O O . PRO A 1 285 ? -2.606 10.310 10.079 1.00 60.53 285 PRO A O 1
ATOM 2178 N N . PRO A 1 286 ? -3.861 10.268 8.194 1.00 66.50 286 PRO A N 1
ATOM 2179 C CA . PRO A 1 286 ? -4.744 11.361 8.593 1.00 66.50 286 PRO A CA 1
ATOM 2180 C C . PRO A 1 286 ? -5.432 11.083 9.926 1.00 66.50 286 PRO A C 1
ATOM 2182 O O . PRO A 1 286 ? -5.962 9.992 10.155 1.00 66.50 286 PRO A O 1
ATOM 2185 N N . LEU A 1 287 ? -5.457 12.087 10.795 1.00 78.88 287 LEU A N 1
ATOM 2186 C CA . LEU A 1 287 ? -6.025 11.965 12.126 1.00 78.88 287 LEU A CA 1
ATOM 2187 C C . LEU A 1 287 ? -7.543 12.119 12.055 1.00 78.88 287 LEU A C 1
ATOM 2189 O O . LEU A 1 287 ? -8.043 13.139 11.584 1.00 78.88 287 LEU A O 1
ATOM 2193 N N . MET A 1 288 ? -8.282 11.111 12.511 1.00 86.75 288 MET A N 1
ATOM 2194 C CA . MET A 1 288 ? -9.749 11.120 12.513 1.00 86.75 288 MET A CA 1
ATOM 2195 C C . MET A 1 288 ? -10.269 11.837 13.752 1.00 86.75 288 MET A C 1
ATOM 2197 O O . MET A 1 288 ? -9.818 11.520 14.835 1.00 86.75 288 MET A O 1
ATOM 2201 N N . ALA A 1 289 ? -11.253 12.721 13.615 1.00 87.94 289 ALA A N 1
ATOM 2202 C CA . ALA A 1 289 ? -11.840 13.528 14.687 1.00 87.94 289 ALA A CA 1
ATOM 2203 C C . ALA A 1 289 ? -12.307 12.718 15.905 1.00 87.94 289 ALA A C 1
ATOM 2205 O O . ALA A 1 289 ? -12.107 13.151 17.037 1.00 87.94 289 ALA A O 1
ATOM 2206 N N . ILE A 1 290 ? -12.903 11.544 15.673 1.00 92.19 290 ILE A N 1
ATOM 2207 C CA . ILE A 1 290 ? -13.207 10.565 16.718 1.00 92.19 290 ILE A CA 1
ATOM 2208 C C . ILE A 1 290 ? -12.608 9.220 16.326 1.00 92.19 290 ILE A C 1
ATOM 2210 O O . ILE A 1 290 ? -12.885 8.683 15.247 1.00 92.19 290 ILE A O 1
ATOM 2214 N N . VAL A 1 291 ? -11.820 8.662 17.236 1.00 92.56 291 VAL A N 1
ATOM 2215 C CA . VAL A 1 291 ? -11.114 7.397 17.070 1.00 92.56 291 VAL A CA 1
ATOM 2216 C C . VAL A 1 291 ? -11.755 6.333 17.960 1.00 92.56 291 VAL A C 1
ATOM 2218 O O . VAL A 1 291 ? -12.003 6.569 19.135 1.00 92.56 291 VAL A O 1
ATOM 2221 N N . ASP A 1 292 ? -12.038 5.151 17.411 1.00 94.88 292 ASP A N 1
ATOM 2222 C CA . ASP A 1 292 ? -12.422 3.978 18.212 1.00 94.88 292 ASP A CA 1
ATOM 2223 C C . ASP A 1 292 ? -11.137 3.321 18.721 1.00 94.88 292 ASP A C 1
ATOM 2225 O O . ASP A 1 292 ? -10.283 2.933 17.922 1.00 94.88 292 ASP A O 1
ATOM 2229 N N . VAL A 1 293 ? -10.980 3.209 20.038 1.00 95.88 293 VAL A N 1
ATOM 2230 C CA . VAL A 1 293 ? -9.771 2.644 20.662 1.00 95.88 293 VAL A CA 1
ATOM 2231 C C . VAL A 1 293 ? -9.508 1.218 20.170 1.00 95.88 293 VAL A C 1
ATOM 2233 O O . VAL A 1 293 ? -8.360 0.848 19.925 1.00 95.88 293 VAL A O 1
ATOM 2236 N N . SER A 1 294 ? -10.566 0.446 19.910 1.00 95.44 294 SER A N 1
ATOM 2237 C CA . SER A 1 294 ? -10.458 -0.909 19.356 1.00 95.44 294 SER A CA 1
ATOM 2238 C C . SER A 1 294 ? -9.798 -0.904 17.974 1.00 95.44 294 SER A C 1
ATOM 2240 O O . SER A 1 294 ? -9.018 -1.800 17.658 1.00 95.44 294 SER A O 1
ATOM 2242 N N . ASP A 1 295 ? -10.071 0.117 17.153 1.00 94.31 295 ASP A N 1
ATOM 2243 C CA . ASP A 1 295 ? -9.487 0.244 15.815 1.00 94.31 295 ASP A CA 1
ATOM 2244 C C . ASP A 1 295 ? -7.967 0.472 15.893 1.00 94.31 295 ASP A C 1
ATOM 2246 O O . ASP A 1 295 ? -7.217 -0.110 15.106 1.00 94.31 295 ASP A O 1
ATOM 2250 N N . ILE A 1 296 ? -7.505 1.270 16.863 1.00 94.12 296 ILE A N 1
ATOM 2251 C CA . ILE A 1 296 ? -6.075 1.532 17.093 1.00 94.12 296 ILE A CA 1
ATOM 2252 C C . ILE A 1 296 ? -5.371 0.290 17.634 1.00 94.12 296 ILE A C 1
ATOM 2254 O O . ILE A 1 296 ? -4.300 -0.071 17.145 1.00 94.12 296 ILE A O 1
ATOM 2258 N N . MET A 1 297 ? -5.991 -0.407 18.587 1.00 96.38 297 MET A N 1
ATOM 2259 C CA . MET A 1 297 ? -5.463 -1.664 19.124 1.00 96.38 297 MET A CA 1
ATOM 2260 C C . MET A 1 297 ? -5.291 -2.720 18.019 1.00 96.38 297 MET A C 1
ATOM 2262 O O . MET A 1 297 ? -4.238 -3.360 17.932 1.00 96.38 297 MET A O 1
ATOM 2266 N N . LEU A 1 298 ? -6.267 -2.839 17.107 1.00 94.75 298 LEU A N 1
ATOM 2267 C CA . LEU A 1 298 ? -6.168 -3.694 15.917 1.00 94.75 298 LEU A CA 1
ATOM 2268 C C . LEU A 1 298 ? -5.050 -3.235 14.973 1.00 94.75 298 LEU A C 1
ATOM 2270 O O . LEU A 1 298 ? -4.259 -4.059 14.526 1.00 94.75 298 LEU A O 1
ATOM 2274 N N . GLN A 1 299 ? -4.939 -1.932 14.692 1.00 92.06 299 GLN A N 1
ATOM 2275 C CA . GLN A 1 299 ? -3.907 -1.365 13.810 1.00 92.06 299 GLN A CA 1
ATOM 2276 C C . GLN A 1 299 ? -2.477 -1.566 14.339 1.00 92.06 299 GLN A C 1
ATOM 2278 O O . GLN A 1 299 ? -1.530 -1.715 13.555 1.00 92.06 299 GLN A O 1
ATOM 2283 N N . ARG A 1 300 ? -2.315 -1.566 15.666 1.00 92.88 300 ARG A N 1
ATOM 2284 C CA . ARG A 1 300 ? -1.058 -1.878 16.360 1.00 92.88 300 ARG A CA 1
ATOM 2285 C C . ARG A 1 300 ? -0.758 -3.377 16.403 1.00 92.88 300 ARG A C 1
ATOM 2287 O O . ARG A 1 300 ? 0.355 -3.753 16.752 1.00 92.88 300 ARG A O 1
ATOM 2294 N N . GLY A 1 301 ? -1.718 -4.228 16.043 1.00 94.44 301 GLY A N 1
ATOM 2295 C CA . GLY A 1 301 ? -1.600 -5.675 16.197 1.00 94.44 301 GLY A CA 1
ATOM 2296 C C . GLY A 1 301 ? -1.552 -6.111 17.661 1.00 94.44 301 GLY A C 1
ATOM 2297 O O . GLY A 1 301 ? -0.993 -7.156 17.955 1.00 94.44 301 GLY A O 1
ATOM 2298 N N . LEU A 1 302 ? -2.093 -5.311 18.582 1.00 95.31 302 LEU A N 1
ATOM 2299 C CA . LEU A 1 302 ? -2.194 -5.638 20.014 1.00 95.31 302 LEU A CA 1
ATOM 2300 C C . LEU A 1 302 ? -3.589 -6.170 20.385 1.00 95.31 302 LEU A C 1
ATOM 2302 O O . LEU A 1 302 ? -3.877 -6.447 21.544 1.00 95.31 302 LEU A O 1
ATOM 2306 N N . ALA A 1 303 ? -4.452 -6.314 19.382 1.00 95.81 303 ALA A N 1
ATOM 2307 C CA . ALA A 1 303 ? -5.754 -6.945 19.459 1.00 95.81 303 ALA A CA 1
ATOM 2308 C C . ALA A 1 303 ? -6.042 -7.700 18.154 1.00 95.81 303 ALA A C 1
ATOM 2310 O O . ALA A 1 303 ? -5.424 -7.434 17.116 1.00 95.81 303 ALA A O 1
ATOM 2311 N N . TRP A 1 304 ? -7.026 -8.591 18.194 1.00 94.94 304 TRP A N 1
ATOM 2312 C CA . TRP A 1 304 ? -7.622 -9.228 17.021 1.00 94.94 304 TRP A CA 1
ATOM 2313 C C . TRP A 1 304 ? -9.145 -9.225 17.134 1.00 94.94 304 TRP A C 1
ATOM 2315 O O . TRP A 1 304 ? -9.717 -9.119 18.215 1.00 94.94 304 TRP A O 1
ATOM 2325 N 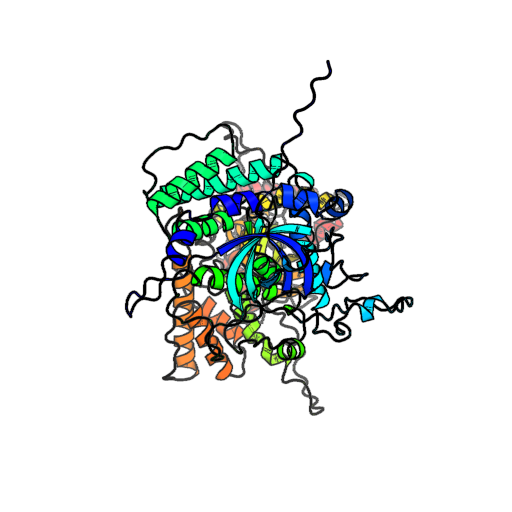N . THR A 1 305 ? -9.833 -9.297 16.006 1.00 91.88 305 THR A N 1
ATOM 2326 C CA . THR A 1 305 ? -11.285 -9.397 15.952 1.00 91.88 305 THR A CA 1
ATOM 2327 C C . THR A 1 305 ? -11.721 -10.767 16.445 1.00 91.88 305 THR A C 1
ATOM 2329 O O . THR A 1 305 ? -11.199 -11.786 15.990 1.00 91.88 305 THR A O 1
ATOM 2332 N N . VAL A 1 306 ? -12.720 -10.806 17.323 1.00 88.38 306 VAL A N 1
ATOM 2333 C CA . VAL A 1 306 ? -13.372 -12.066 17.693 1.00 88.38 306 VAL A CA 1
ATOM 2334 C C . VAL A 1 306 ? -14.361 -12.412 16.583 1.00 88.38 306 VAL A C 1
ATOM 2336 O O . VAL A 1 306 ? -15.263 -11.623 16.293 1.00 88.38 306 VAL A O 1
ATOM 2339 N N . GLY A 1 307 ? -14.135 -13.543 15.907 1.00 68.69 307 GLY A N 1
ATOM 2340 C CA . GLY A 1 307 ? -14.997 -14.034 14.832 1.00 68.69 307 GLY A CA 1
ATOM 2341 C C . GLY A 1 307 ? -16.429 -14.217 15.330 1.00 68.69 307 GLY A C 1
ATOM 2342 O O . GLY A 1 307 ? -16.657 -14.771 16.402 1.00 68.69 307 GLY A O 1
ATOM 2343 N N . GLY A 1 308 ? -17.397 -13.701 14.578 1.00 50.75 308 GLY A N 1
ATOM 2344 C CA . GLY A 1 308 ? -18.799 -13.793 14.951 1.00 50.75 308 GLY A CA 1
ATOM 2345 C C . GLY A 1 308 ? -19.380 -15.194 14.726 1.00 50.75 308 GLY A C 1
ATOM 2346 O O . GLY A 1 308 ? -19.257 -15.742 13.637 1.00 50.75 308 GLY A O 1
ATOM 2347 N N . ILE A 1 309 ? -20.140 -15.657 15.724 1.00 44.59 309 ILE A N 1
ATOM 2348 C CA . ILE A 1 309 ? -21.366 -16.475 15.604 1.00 44.59 309 ILE A CA 1
ATOM 2349 C C . ILE A 1 309 ? -21.219 -18.014 15.537 1.00 44.59 309 ILE A C 1
ATOM 2351 O O . ILE A 1 309 ? -22.237 -18.695 15.591 1.00 44.59 309 ILE A O 1
ATOM 2355 N N . GLU A 1 310 ? -20.029 -18.620 15.519 1.00 44.31 310 GLU A N 1
ATOM 2356 C CA . GLU A 1 310 ? -19.971 -20.105 15.532 1.00 44.31 310 GLU A CA 1
ATOM 2357 C C . GLU A 1 310 ? -19.982 -20.742 16.928 1.00 44.31 310 GLU A C 1
ATOM 2359 O O . GLU A 1 310 ? -20.522 -21.836 17.102 1.00 44.31 310 GLU A O 1
ATOM 2364 N N . ASP A 1 311 ? -19.477 -20.052 17.949 1.00 42.56 311 ASP A N 1
ATOM 2365 C CA . ASP A 1 311 ? -19.546 -20.555 19.317 1.00 42.56 311 ASP A CA 1
ATOM 2366 C C . ASP A 1 311 ? -20.904 -20.134 19.888 1.00 42.56 311 ASP A C 1
ATOM 2368 O O . ASP A 1 311 ? -21.109 -18.958 20.172 1.00 42.56 311 ASP A O 1
ATOM 2372 N N . GLY A 1 312 ? -21.853 -21.073 19.993 1.00 45.78 312 GLY A N 1
ATOM 2373 C CA . GLY A 1 312 ? -23.279 -20.888 20.323 1.00 45.78 312 GLY A CA 1
ATOM 2374 C C . GLY A 1 312 ? -23.647 -20.197 21.651 1.00 45.78 312 GLY A C 1
ATOM 2375 O O . GLY A 1 312 ? -24.726 -20.438 22.188 1.00 45.78 312 GLY A O 1
ATOM 2376 N N . GLN A 1 313 ? -22.795 -19.329 22.189 1.00 43.41 313 GLN A N 1
ATOM 2377 C CA . GLN A 1 313 ? -23.125 -18.333 23.199 1.00 43.41 313 GLN A CA 1
ATOM 2378 C C . GLN A 1 313 ? -23.764 -17.126 22.492 1.00 43.41 313 GLN A C 1
ATOM 2380 O O . GLN A 1 313 ? -23.086 -16.244 21.969 1.00 43.41 313 GLN A O 1
ATOM 2385 N N . GLY A 1 314 ? -25.097 -17.148 22.401 1.00 39.72 314 GLY A N 1
ATOM 2386 C CA . GLY A 1 314 ? -25.943 -16.244 21.615 1.00 39.72 314 GLY A CA 1
ATOM 2387 C C . GLY A 1 314 ? -25.892 -14.756 21.975 1.00 39.72 314 GLY A C 1
ATOM 2388 O O . GLY A 1 314 ? -26.895 -14.204 22.412 1.00 39.72 314 GLY A O 1
ATOM 2389 N N . ILE A 1 315 ? -24.767 -14.081 21.734 1.00 44.84 315 ILE A N 1
ATOM 2390 C CA . ILE A 1 315 ? -24.642 -12.647 22.030 1.00 44.84 315 ILE A CA 1
ATOM 2391 C C . ILE A 1 315 ? -25.073 -11.748 20.859 1.00 44.84 315 ILE A C 1
ATOM 2393 O O . ILE A 1 315 ? -25.458 -10.612 21.107 1.00 44.84 315 ILE A O 1
ATOM 2397 N N . LEU A 1 316 ? -25.149 -12.214 19.605 1.00 45.19 316 LEU A N 1
ATOM 2398 C CA . LEU A 1 316 ? -25.708 -11.401 18.508 1.00 45.19 316 LEU A CA 1
ATOM 2399 C C . LEU A 1 316 ? -26.418 -12.262 17.450 1.00 45.19 316 LEU A C 1
ATOM 2401 O O . LEU A 1 316 ? -25.773 -12.950 16.660 1.00 45.19 316 LEU A O 1
ATOM 2405 N N . ASP A 1 317 ? -27.752 -12.189 17.420 1.00 41.16 317 ASP A N 1
ATOM 2406 C CA . ASP A 1 317 ? -28.591 -12.750 16.354 1.00 41.16 317 ASP A CA 1
ATOM 2407 C C . ASP A 1 317 ? -28.203 -12.125 14.986 1.00 41.16 317 ASP A C 1
ATOM 2409 O O . ASP A 1 317 ? -28.210 -10.893 14.849 1.00 41.16 317 ASP A O 1
ATOM 2413 N N . PRO A 1 318 ? -27.885 -12.940 13.956 1.00 38.81 318 PRO A N 1
ATOM 2414 C CA . PRO A 1 318 ? -27.595 -12.516 12.582 1.00 38.81 318 PRO A CA 1
ATOM 2415 C C . PRO A 1 318 ? -28.632 -11.597 11.913 1.00 38.81 318 PRO A C 1
ATOM 2417 O O . PRO A 1 318 ? -28.410 -11.170 10.781 1.00 38.81 318 PRO A O 1
ATOM 2420 N N . SER A 1 319 ? -29.774 -11.306 12.534 1.00 40.12 319 SER A N 1
ATOM 2421 C CA . SER A 1 319 ? -30.804 -10.404 12.010 1.00 40.12 319 SER A CA 1
ATOM 2422 C C . SER A 1 319 ? -30.438 -8.904 12.092 1.00 40.12 319 SER A C 1
ATOM 2424 O O . SER A 1 319 ? -30.946 -8.115 11.295 1.00 40.12 319 SER A O 1
ATOM 2426 N N . THR A 1 320 ? -29.463 -8.486 12.917 1.00 49.53 320 THR A N 1
ATOM 2427 C CA . THR A 1 320 ? -28.941 -7.088 12.983 1.00 49.53 320 THR A CA 1
ATOM 2428 C C . THR A 1 320 ? -27.889 -6.754 11.898 1.00 49.53 320 THR A C 1
ATOM 2430 O O . THR A 1 320 ? -26.979 -5.939 12.077 1.00 49.53 320 THR A O 1
ATOM 2433 N N . LYS A 1 321 ? -28.025 -7.374 10.718 1.00 45.59 321 LYS A N 1
ATOM 2434 C CA . LYS A 1 321 ? -27.031 -7.450 9.627 1.00 45.59 321 LYS A CA 1
ATOM 2435 C C . LYS A 1 321 ? -26.579 -6.128 8.992 1.00 45.59 321 LYS A C 1
ATOM 2437 O O . LYS A 1 321 ? -25.471 -6.084 8.467 1.00 45.59 321 LYS A O 1
ATOM 2442 N N . MET A 1 322 ? -27.369 -5.052 8.981 1.00 43.16 322 MET A N 1
ATOM 2443 C CA . MET A 1 322 ? -27.016 -3.889 8.140 1.00 43.16 322 MET A CA 1
ATOM 2444 C C . MET A 1 322 ? -26.075 -2.866 8.789 1.00 43.16 322 MET A C 1
ATOM 2446 O O . MET A 1 322 ? -25.154 -2.405 8.120 1.00 43.16 322 MET A O 1
ATOM 2450 N N . LEU A 1 323 ? -26.232 -2.534 10.073 1.00 46.38 323 LEU A N 1
ATOM 2451 C CA . LEU A 1 323 ? -25.410 -1.488 10.711 1.00 46.38 323 LEU A CA 1
ATOM 2452 C C . LEU A 1 323 ? -24.029 -1.998 11.166 1.00 46.38 323 LEU A C 1
ATOM 2454 O O . LEU A 1 323 ? -23.060 -1.238 11.164 1.00 46.38 323 LEU A O 1
ATOM 2458 N N . ASN A 1 324 ? -23.903 -3.293 11.477 1.00 57.16 324 ASN A N 1
ATOM 2459 C CA . ASN A 1 324 ? -22.649 -3.877 11.968 1.00 57.16 324 ASN A CA 1
ATOM 2460 C C . ASN A 1 324 ? -21.669 -4.313 10.871 1.00 57.16 324 ASN A C 1
ATOM 2462 O O . ASN A 1 324 ? -20.480 -4.472 11.153 1.00 57.16 324 ASN A O 1
ATOM 2466 N N . THR A 1 325 ? -22.110 -4.453 9.616 1.00 63.69 325 THR A N 1
ATOM 2467 C CA . THR A 1 325 ? -21.216 -4.875 8.525 1.00 63.69 325 THR A CA 1
ATOM 2468 C C . THR A 1 325 ? -20.082 -3.881 8.321 1.00 63.69 325 THR A C 1
ATOM 2470 O O . THR A 1 325 ? -18.929 -4.295 8.282 1.00 63.69 325 THR A O 1
ATOM 2473 N N . HIS A 1 326 ? -20.342 -2.576 8.249 1.00 67.81 326 HIS A N 1
ATOM 2474 C CA . HIS A 1 326 ? -19.267 -1.603 8.025 1.00 67.81 326 HIS A CA 1
ATOM 2475 C C . HIS A 1 326 ? -18.229 -1.558 9.154 1.00 67.81 326 HIS A C 1
ATOM 2477 O O . HIS A 1 326 ? -17.036 -1.472 8.863 1.00 67.81 326 HIS A O 1
ATOM 2483 N N . SER A 1 327 ? -18.662 -1.639 10.417 1.00 76.19 327 SER A N 1
ATOM 2484 C CA . SER A 1 327 ? -17.751 -1.681 11.570 1.00 76.19 327 SER A CA 1
ATOM 2485 C C . SER A 1 327 ? -16.879 -2.939 11.532 1.00 76.19 327 SER A C 1
ATOM 2487 O O . SER A 1 327 ? -15.657 -2.857 11.646 1.00 76.19 327 SER A O 1
ATOM 2489 N N . TRP A 1 328 ? -17.489 -4.095 11.258 1.00 80.88 328 TRP A N 1
ATOM 2490 C CA . TRP A 1 328 ? -16.774 -5.363 11.147 1.00 80.88 328 TRP A CA 1
ATOM 2491 C C . TRP A 1 328 ? -15.769 -5.370 9.987 1.00 80.88 328 TRP A C 1
ATOM 2493 O O . TRP A 1 328 ? -14.595 -5.654 10.206 1.00 80.88 328 TRP A O 1
ATOM 2503 N N . HIS A 1 329 ? -16.173 -4.962 8.777 1.00 76.75 329 HIS A N 1
ATOM 2504 C CA . HIS A 1 329 ? -15.262 -4.877 7.626 1.00 76.75 329 HIS A CA 1
ATOM 2505 C C . HIS A 1 329 ? -14.097 -3.917 7.897 1.00 76.75 329 HIS A C 1
ATOM 2507 O O . HIS A 1 329 ? -12.959 -4.204 7.526 1.00 76.75 329 HIS A O 1
ATOM 2513 N N . ARG A 1 330 ? -14.354 -2.790 8.579 1.00 81.81 330 ARG A N 1
ATOM 2514 C CA . ARG A 1 330 ? -13.305 -1.850 8.993 1.00 81.81 330 ARG A CA 1
ATOM 2515 C C . ARG A 1 330 ? -12.322 -2.521 9.953 1.00 81.81 330 ARG A C 1
ATOM 2517 O O . ARG A 1 330 ? -11.120 -2.449 9.707 1.00 81.81 330 ARG A O 1
ATOM 2524 N N . ARG A 1 331 ? -12.799 -3.213 10.988 1.00 86.69 331 ARG A N 1
ATOM 2525 C CA . ARG A 1 331 ? -11.945 -3.927 11.951 1.00 86.69 331 ARG A CA 1
ATOM 2526 C C . ARG A 1 331 ? -11.140 -5.052 11.307 1.00 86.69 331 ARG A C 1
ATOM 2528 O O . ARG A 1 331 ? -9.931 -5.107 11.506 1.00 86.69 331 ARG A O 1
ATOM 2535 N N . MET A 1 332 ? -11.762 -5.856 10.448 1.00 81.88 332 MET A N 1
ATOM 2536 C CA . MET A 1 332 ? -11.060 -6.863 9.646 1.00 81.88 332 MET A CA 1
ATOM 2537 C C . MET A 1 332 ? -9.979 -6.225 8.772 1.00 81.88 332 MET A C 1
ATOM 2539 O O . MET A 1 332 ? -8.853 -6.707 8.731 1.00 81.88 332 MET A O 1
ATOM 2543 N N . SER A 1 333 ? -10.270 -5.089 8.130 1.00 78.50 333 SER A N 1
ATOM 2544 C CA . SER A 1 333 ? -9.272 -4.377 7.324 1.00 78.50 333 SER A CA 1
ATOM 2545 C C . SER A 1 333 ? -8.090 -3.864 8.156 1.00 78.50 333 SER A C 1
ATOM 2547 O O . SER A 1 333 ? -6.961 -3.850 7.674 1.00 78.50 333 SER A O 1
ATOM 2549 N N . LEU A 1 334 ? -8.330 -3.424 9.397 1.00 85.06 334 LEU A N 1
ATOM 2550 C CA . LEU A 1 334 ? -7.295 -2.958 10.325 1.00 85.06 334 LEU A CA 1
ATOM 2551 C C . LEU A 1 334 ? -6.434 -4.123 10.813 1.00 85.06 334 LEU A C 1
ATOM 2553 O O . LEU A 1 334 ? -5.209 -4.033 10.764 1.00 85.06 334 LEU A O 1
ATOM 2557 N N . GLN A 1 335 ? -7.070 -5.228 11.200 1.00 90.25 335 GLN A N 1
ATOM 2558 C CA . GLN A 1 335 ? -6.387 -6.464 11.558 1.00 90.25 335 GLN A CA 1
ATOM 2559 C C . GLN A 1 335 ? -5.494 -6.958 10.420 1.00 90.25 335 GLN A C 1
ATOM 2561 O O . GLN A 1 335 ? -4.314 -7.222 10.630 1.00 90.25 335 GLN A O 1
ATOM 2566 N N . GLU A 1 336 ? -6.029 -7.050 9.202 1.00 79.50 336 GLU A N 1
ATOM 2567 C CA . GLU A 1 336 ? -5.260 -7.523 8.053 1.00 79.50 336 GLU A CA 1
ATOM 2568 C C . GLU A 1 336 ? -4.099 -6.584 7.715 1.00 79.50 336 GLU A C 1
ATOM 2570 O O . GLU A 1 336 ? -3.025 -7.039 7.320 1.00 79.50 336 GLU A O 1
ATOM 2575 N N . ARG A 1 337 ? -4.256 -5.272 7.929 1.00 77.00 337 ARG A N 1
ATOM 2576 C CA . ARG A 1 337 ? -3.142 -4.318 7.829 1.00 77.00 337 ARG A CA 1
ATOM 2577 C C . ARG A 1 337 ? -2.052 -4.600 8.858 1.00 77.00 337 ARG A C 1
ATOM 2579 O O . ARG A 1 337 ? -0.883 -4.677 8.481 1.00 77.00 337 ARG A O 1
ATOM 2586 N N . ALA A 1 338 ? -2.412 -4.797 10.123 1.00 85.44 338 ALA A N 1
ATOM 2587 C CA . ALA A 1 338 ? -1.448 -5.141 11.165 1.00 85.44 338 ALA A CA 1
ATOM 2588 C C . ALA A 1 338 ? -0.758 -6.487 10.892 1.00 85.44 338 ALA A C 1
ATOM 2590 O O . ALA A 1 338 ? 0.455 -6.603 11.069 1.00 85.44 338 ALA A O 1
ATOM 2591 N N . LYS A 1 339 ? -1.502 -7.468 10.371 1.00 84.56 339 LYS A N 1
ATOM 2592 C CA . LYS A 1 339 ? -0.985 -8.780 9.974 1.00 84.56 339 LYS A CA 1
ATOM 2593 C C . LYS A 1 339 ? 0.031 -8.690 8.842 1.00 84.56 339 LYS A C 1
ATOM 2595 O O . LYS A 1 339 ? 1.130 -9.227 8.957 1.00 84.56 339 LYS A O 1
ATOM 2600 N N . LYS A 1 340 ? -0.291 -7.953 7.774 1.00 72.44 340 LYS A N 1
ATOM 2601 C CA . LYS A 1 340 ? 0.627 -7.683 6.651 1.00 72.44 340 LYS A CA 1
ATOM 2602 C C . LYS A 1 340 ? 1.905 -6.999 7.093 1.00 72.44 340 LYS A C 1
ATOM 2604 O O . LYS A 1 340 ? 2.992 -7.395 6.686 1.00 72.44 340 LYS A O 1
ATOM 2609 N N . ALA A 1 341 ? 1.756 -5.971 7.922 1.00 74.44 341 ALA A N 1
ATOM 2610 C CA . ALA A 1 341 ? 2.874 -5.201 8.433 1.00 74.44 341 ALA A CA 1
ATOM 2611 C C . ALA A 1 341 ? 3.679 -5.968 9.492 1.00 74.44 341 ALA A C 1
ATOM 2613 O O . ALA A 1 341 ? 4.642 -5.403 10.003 1.00 74.44 341 ALA A O 1
ATOM 2614 N N . ARG A 1 342 ? 3.275 -7.210 9.826 1.00 80.12 342 ARG A N 1
ATOM 2615 C CA . ARG A 1 342 ? 3.778 -8.002 10.950 1.00 80.12 342 ARG A CA 1
ATOM 2616 C C . ARG A 1 342 ? 3.921 -7.096 12.165 1.00 80.12 342 ARG A C 1
ATOM 2618 O O . ARG A 1 342 ? 5.031 -6.735 12.521 1.00 80.12 342 ARG A O 1
ATOM 2625 N N . ARG A 1 343 ? 2.815 -6.628 12.738 1.00 85.06 343 ARG A N 1
ATOM 2626 C CA . ARG A 1 343 ? 2.810 -5.780 13.944 1.00 85.06 343 ARG A CA 1
ATOM 2627 C C . ARG A 1 343 ? 2.258 -6.546 15.135 1.00 85.06 343 ARG A C 1
ATOM 2629 O O . ARG A 1 343 ? 1.329 -7.333 14.962 1.00 85.06 343 ARG A O 1
ATOM 2636 N N . GLY A 1 344 ? 2.804 -6.285 16.321 1.00 90.19 344 GLY A N 1
ATOM 2637 C CA . GLY A 1 344 ? 2.349 -6.887 17.576 1.00 90.19 344 GLY A CA 1
ATOM 2638 C C . GLY A 1 344 ? 2.269 -8.412 17.485 1.00 90.19 344 GLY A C 1
ATOM 2639 O O . GLY A 1 344 ? 3.219 -9.056 17.042 1.00 90.19 344 GLY A O 1
ATOM 2640 N N . ILE A 1 345 ? 1.113 -8.986 17.831 1.00 89.94 345 ILE A N 1
ATOM 2641 C CA . ILE A 1 345 ? 0.883 -10.438 17.850 1.00 89.94 345 ILE A CA 1
ATOM 2642 C C . ILE A 1 345 ? 1.180 -11.100 16.503 1.00 89.94 345 ILE A C 1
ATOM 2644 O O . ILE A 1 345 ? 1.582 -12.255 16.460 1.00 89.94 345 ILE A O 1
ATOM 2648 N N . TRP A 1 346 ? 1.046 -10.375 15.390 1.00 89.56 346 TRP A N 1
ATOM 2649 C CA . TRP A 1 346 ? 1.272 -10.920 14.051 1.00 89.56 346 TRP A CA 1
ATOM 2650 C C . TRP A 1 346 ? 2.755 -11.104 13.696 1.00 89.56 346 TRP A C 1
ATOM 2652 O O . TRP A 1 346 ? 3.066 -11.618 12.621 1.00 89.56 346 TRP A O 1
ATOM 2662 N N . GLN A 1 347 ? 3.672 -10.672 14.565 1.00 84.12 347 GLN A N 1
ATOM 2663 C CA . GLN A 1 347 ? 5.095 -11.023 14.493 1.00 84.12 347 GLN A CA 1
ATOM 2664 C C . GLN A 1 347 ? 5.391 -12.378 15.140 1.00 84.12 347 GLN A C 1
ATOM 2666 O O . GLN A 1 347 ? 6.421 -12.979 14.835 1.00 84.12 347 GLN A O 1
ATOM 2671 N N . LEU A 1 348 ? 4.501 -12.851 16.019 1.00 81.31 348 LEU A N 1
ATOM 2672 C CA . LEU A 1 348 ? 4.707 -14.066 16.792 1.00 81.31 348 LEU A CA 1
ATOM 2673 C C . LEU A 1 348 ? 4.673 -15.305 15.897 1.00 81.31 348 LEU A C 1
ATOM 2675 O O . LEU A 1 348 ? 4.057 -15.346 14.827 1.00 81.31 348 LEU A O 1
ATOM 2679 N N . GLN A 1 349 ? 5.333 -16.356 16.370 1.00 79.44 349 GLN A N 1
ATOM 2680 C CA . GLN A 1 349 ? 5.331 -17.644 15.695 1.00 79.44 349 GLN A CA 1
ATOM 2681 C C . GLN A 1 349 ? 3.924 -18.268 15.691 1.00 79.44 349 GLN A C 1
ATOM 2683 O O . GLN A 1 349 ? 3.108 -18.053 16.587 1.00 79.44 349 GLN A O 1
ATOM 2688 N N . ARG A 1 350 ? 3.632 -19.090 14.675 1.00 76.31 350 ARG A N 1
ATOM 2689 C CA . ARG A 1 350 ? 2.293 -19.670 14.449 1.00 76.31 350 ARG A CA 1
ATOM 2690 C C . ARG A 1 350 ? 1.783 -20.515 15.623 1.00 76.31 350 ARG A C 1
ATOM 2692 O O . ARG A 1 350 ? 0.596 -20.495 15.926 1.00 76.31 350 ARG A O 1
ATOM 2699 N N . ASN A 1 351 ? 2.669 -21.255 16.284 1.00 76.56 351 ASN A N 1
ATOM 2700 C CA . ASN A 1 351 ? 2.358 -22.017 17.497 1.00 76.56 351 ASN A CA 1
ATOM 2701 C C . ASN A 1 351 ? 1.922 -21.104 18.653 1.00 76.56 351 ASN A C 1
ATOM 2703 O O . ASN A 1 351 ? 0.993 -21.455 19.373 1.00 76.56 351 ASN A O 1
ATOM 2707 N N . VAL A 1 352 ? 2.542 -19.930 18.797 1.00 80.75 352 VAL A N 1
ATOM 2708 C CA . VAL A 1 352 ? 2.166 -18.933 19.808 1.00 80.75 352 VAL A CA 1
ATOM 2709 C C . VAL A 1 352 ? 0.808 -18.313 19.474 1.00 80.75 352 VAL A C 1
ATOM 2711 O O . VAL A 1 352 ? -0.059 -18.243 20.338 1.00 80.75 352 VAL A O 1
ATOM 2714 N N . LEU A 1 353 ? 0.562 -17.960 18.207 1.00 84.50 353 LEU A N 1
ATOM 2715 C CA . LEU A 1 353 ? -0.760 -17.496 17.756 1.00 84.50 353 LEU A CA 1
ATOM 2716 C C . LEU A 1 353 ? -1.868 -18.520 18.055 1.00 84.50 353 LEU A C 1
ATOM 2718 O O . LEU A 1 353 ? -2.949 -18.152 18.509 1.00 84.50 353 LEU A O 1
ATOM 2722 N N . HIS A 1 354 ? -1.587 -19.811 17.865 1.00 81.25 354 HIS A N 1
ATOM 2723 C CA . HIS A 1 354 ? -2.529 -20.878 18.200 1.00 81.25 354 HIS A CA 1
ATOM 2724 C C . HIS A 1 354 ? -2.784 -20.984 19.715 1.00 81.25 354 HIS A C 1
ATOM 2726 O O . HIS A 1 354 ? -3.915 -21.230 20.126 1.00 81.25 354 HIS A O 1
ATOM 2732 N N . GLN A 1 355 ? -1.764 -20.772 20.557 1.00 83.69 355 GLN A N 1
ATOM 2733 C CA . GLN A 1 355 ? -1.930 -20.717 22.018 1.00 83.69 355 GLN A CA 1
ATOM 2734 C C . GLN A 1 355 ? -2.806 -19.536 22.458 1.00 83.69 355 GLN A C 1
ATOM 2736 O O . GLN A 1 355 ? -3.591 -19.687 23.387 1.00 83.69 355 GLN A O 1
ATOM 2741 N N . LEU A 1 356 ? -2.736 -18.407 21.745 1.00 83.88 356 LEU A N 1
ATOM 2742 C CA . LEU A 1 356 ? -3.613 -17.245 21.947 1.00 83.88 356 LEU A CA 1
ATOM 2743 C C . LEU A 1 356 ? -5.058 -17.475 21.459 1.00 83.88 356 LEU A C 1
ATOM 2745 O O . LEU A 1 356 ? -5.887 -16.569 21.523 1.00 83.88 356 LEU A O 1
ATOM 2749 N N . GLY A 1 357 ? -5.378 -18.654 20.912 1.00 85.19 357 GLY A N 1
ATOM 2750 C CA . GLY A 1 357 ? -6.689 -18.927 20.321 1.00 85.19 357 GLY A CA 1
ATOM 2751 C C . GLY A 1 357 ? -6.961 -18.121 19.046 1.00 85.19 357 GLY A C 1
ATOM 2752 O O . GLY A 1 357 ? -8.106 -18.038 18.598 1.00 85.19 357 GLY A O 1
ATOM 2753 N N . VAL A 1 358 ? -5.925 -17.535 18.435 1.00 83.75 358 VAL A N 1
ATOM 2754 C CA . VAL A 1 358 ? -6.035 -16.877 17.133 1.00 83.75 358 VAL A CA 1
ATOM 2755 C C . VAL A 1 358 ? -6.152 -17.981 16.088 1.00 83.75 358 VAL A C 1
ATOM 2757 O O . VAL A 1 358 ? -5.152 -18.535 15.625 1.00 83.75 358 VAL A O 1
ATOM 2760 N N . LYS A 1 359 ? -7.395 -18.330 15.730 1.00 73.62 359 LYS A N 1
ATOM 2761 C CA . LYS A 1 359 ? -7.688 -19.213 14.596 1.00 73.62 359 LYS A CA 1
ATOM 2762 C C . LYS A 1 359 ? -7.169 -18.525 13.332 1.00 73.62 359 LYS A C 1
ATOM 2764 O O . LYS A 1 359 ? -7.843 -17.679 12.749 1.00 73.62 359 LYS A O 1
ATOM 2769 N N . GLU A 1 360 ? -5.946 -18.843 12.911 1.00 65.44 360 GLU A N 1
ATOM 2770 C CA . GLU A 1 360 ? -5.537 -18.550 11.543 1.00 65.44 360 GLU A CA 1
ATOM 2771 C C . GLU A 1 360 ? -6.442 -19.381 10.639 1.00 65.44 360 GLU A C 1
ATOM 2773 O O . GLU A 1 360 ? -6.250 -20.590 10.548 1.00 65.44 360 GLU A O 1
ATOM 2778 N N . GLU A 1 361 ? -7.433 -18.755 10.000 1.00 57.06 361 GLU A N 1
ATOM 2779 C CA . GLU A 1 361 ? -8.232 -19.426 8.977 1.00 57.06 361 GLU A CA 1
ATOM 2780 C C . GLU A 1 361 ? -7.279 -20.008 7.927 1.00 57.06 361 GLU A C 1
ATOM 2782 O O . GLU A 1 361 ? -6.617 -19.296 7.158 1.00 57.06 361 GLU A O 1
ATOM 2787 N N . GLU A 1 362 ? -7.146 -21.329 7.967 1.00 51.31 362 GLU A N 1
ATOM 2788 C CA . GLU A 1 362 ? -6.254 -22.080 7.111 1.00 51.31 362 GLU A CA 1
ATOM 2789 C C . GLU A 1 362 ? -6.810 -22.029 5.687 1.00 51.31 362 GLU A C 1
ATOM 2791 O O . GLU A 1 362 ? -7.755 -22.726 5.347 1.00 51.31 362 GLU A O 1
ATOM 2796 N N . GLY A 1 363 ? -6.241 -21.180 4.830 1.00 52.53 363 GLY A N 1
ATOM 2797 C CA . GLY A 1 363 ? -6.242 -21.469 3.393 1.00 52.53 363 GLY A CA 1
ATOM 2798 C C . GLY A 1 363 ? -6.509 -20.313 2.440 1.00 52.53 363 GLY A C 1
ATOM 2799 O O . GLY A 1 363 ? -5.807 -20.237 1.436 1.00 52.53 363 GLY A O 1
ATOM 2800 N N . LEU A 1 364 ? -7.436 -19.389 2.719 1.00 44.34 364 LEU A N 1
ATOM 2801 C CA . LEU A 1 364 ? -7.882 -18.432 1.682 1.00 44.34 364 LEU A CA 1
ATOM 2802 C C . LEU A 1 364 ? -7.551 -16.955 1.961 1.00 44.34 364 LEU A C 1
ATOM 2804 O O . LEU A 1 364 ? -7.281 -16.189 1.034 1.00 44.34 364 LEU A O 1
ATOM 2808 N N . TRP A 1 365 ? -7.497 -16.540 3.228 1.00 49.94 365 TRP A N 1
ATOM 2809 C CA . TRP A 1 365 ? -7.497 -15.114 3.598 1.00 49.94 365 TRP A CA 1
ATOM 2810 C C . TRP A 1 365 ? -6.137 -14.412 3.562 1.00 49.94 365 TRP A C 1
ATOM 2812 O O . TRP A 1 365 ? -6.055 -13.206 3.775 1.00 49.94 365 TRP A O 1
ATOM 2822 N N . ARG A 1 366 ? -5.049 -15.115 3.212 1.00 54.56 366 ARG A N 1
ATOM 2823 C CA . ARG A 1 366 ? -3.746 -14.454 2.981 1.00 54.56 366 ARG A CA 1
ATOM 2824 C C . ARG A 1 366 ? -3.766 -13.529 1.757 1.00 54.56 366 ARG A C 1
ATOM 2826 O O . ARG A 1 366 ? -2.962 -12.601 1.690 1.00 54.56 366 ARG A O 1
ATOM 2833 N N . LEU A 1 367 ? -4.729 -13.701 0.847 1.00 58.16 367 LEU A N 1
ATOM 2834 C CA . LEU A 1 367 ? -4.975 -12.809 -0.294 1.00 58.16 367 LEU A CA 1
ATOM 2835 C C . LEU A 1 367 ? -5.853 -11.612 0.090 1.00 58.16 367 LEU A C 1
ATOM 2837 O O . LEU A 1 367 ? -6.828 -11.252 -0.561 1.00 58.16 367 LEU A O 1
ATOM 2841 N N . THR A 1 368 ? -5.449 -10.960 1.165 1.00 51.41 368 THR A N 1
ATOM 2842 C CA . THR A 1 368 ? -5.900 -9.655 1.667 1.00 51.41 368 THR A CA 1
ATOM 2843 C C . THR A 1 368 ? -5.998 -8.530 0.620 1.00 51.41 368 THR A C 1
ATOM 2845 O O . THR A 1 368 ? -6.485 -7.445 0.928 1.00 51.41 368 THR A O 1
ATOM 2848 N N . GLY A 1 369 ? -5.496 -8.739 -0.601 1.00 51.59 369 GLY A N 1
ATOM 2849 C CA . GLY A 1 369 ? -5.659 -7.862 -1.758 1.00 51.59 369 GLY A CA 1
ATOM 2850 C C . GLY A 1 369 ? -6.936 -8.085 -2.581 1.00 51.59 369 GLY A C 1
ATOM 2851 O O . GLY A 1 369 ? -7.020 -7.535 -3.673 1.00 51.59 369 GLY A O 1
ATOM 2852 N N . ALA A 1 370 ? -7.925 -8.861 -2.120 1.00 56.94 370 ALA A N 1
ATOM 2853 C CA . ALA A 1 370 ? -9.163 -9.092 -2.884 1.00 56.94 370 ALA A CA 1
ATOM 2854 C C . ALA A 1 370 ? -9.959 -7.820 -3.224 1.00 56.94 370 ALA A C 1
ATOM 2856 O O . ALA A 1 370 ? -10.662 -7.787 -4.230 1.00 56.94 370 ALA A O 1
ATOM 2857 N N . VAL A 1 371 ? -9.785 -6.761 -2.428 1.00 61.66 371 VAL A N 1
ATOM 2858 C CA . VAL A 1 371 ? -10.362 -5.423 -2.658 1.00 61.66 371 VAL A CA 1
ATOM 2859 C C . VAL A 1 371 ? -9.289 -4.421 -3.119 1.00 61.66 371 VAL A C 1
ATOM 2861 O O . VAL A 1 371 ? -9.518 -3.217 -3.128 1.00 61.66 371 VAL A O 1
ATOM 2864 N N . SER A 1 372 ? -8.093 -4.901 -3.473 1.00 68.62 372 SER A N 1
ATOM 2865 C CA . SER A 1 372 ? -6.986 -4.035 -3.870 1.00 68.62 372 SER A CA 1
ATOM 2866 C C . SER A 1 372 ? -7.265 -3.378 -5.217 1.00 68.62 372 SER A C 1
ATOM 2868 O O . SER A 1 372 ? -7.542 -4.047 -6.214 1.00 68.62 372 SER A O 1
ATOM 2870 N N . ALA A 1 373 ? -7.087 -2.065 -5.268 1.00 73.00 373 ALA A N 1
ATOM 2871 C CA . ALA A 1 373 ? -7.039 -1.277 -6.488 1.00 73.00 373 ALA A CA 1
ATOM 2872 C C . ALA A 1 373 ? -5.735 -1.487 -7.283 1.00 73.00 373 ALA A C 1
ATOM 2874 O O . ALA A 1 373 ? -5.547 -0.864 -8.326 1.00 73.00 373 ALA A O 1
ATOM 2875 N N . PHE A 1 374 ? -4.813 -2.342 -6.821 1.00 83.62 374 PHE A N 1
ATOM 2876 C CA . PHE A 1 374 ? -3.518 -2.567 -7.463 1.00 83.62 374 PHE A CA 1
ATOM 2877 C C . PHE A 1 374 ? -3.263 -4.061 -7.700 1.00 83.62 374 PHE A C 1
ATOM 2879 O O . PHE A 1 374 ? -2.755 -4.764 -6.825 1.00 83.62 374 PHE A O 1
ATOM 2886 N N . PRO A 1 375 ? -3.500 -4.568 -8.921 1.00 86.88 375 PRO A N 1
ATOM 2887 C CA . PRO A 1 375 ? -3.344 -5.989 -9.239 1.00 86.88 375 PRO A CA 1
ATOM 2888 C C . PRO A 1 375 ? -1.961 -6.563 -8.930 1.00 86.88 375 PRO A C 1
ATOM 2890 O O . PRO A 1 375 ? -1.850 -7.739 -8.605 1.00 86.88 375 PRO A O 1
ATOM 2893 N N . ALA A 1 376 ? -0.903 -5.750 -8.997 1.00 88.31 376 ALA A N 1
ATOM 2894 C CA . ALA A 1 376 ? 0.451 -6.181 -8.660 1.00 88.31 376 ALA A CA 1
ATOM 2895 C C . ALA A 1 376 ? 0.593 -6.622 -7.191 1.00 88.31 376 ALA A C 1
ATOM 2897 O O . ALA A 1 376 ? 1.316 -7.584 -6.942 1.00 88.31 376 ALA A O 1
ATOM 2898 N N . LEU A 1 377 ? -0.109 -5.976 -6.244 1.00 86.81 377 LEU A N 1
ATOM 2899 C CA . LEU A 1 377 ? -0.124 -6.375 -4.828 1.00 86.81 377 LEU A CA 1
ATOM 2900 C C . LEU A 1 377 ? -0.671 -7.790 -4.683 1.00 86.81 377 LEU A C 1
ATOM 2902 O O . LEU A 1 377 ? -0.019 -8.671 -4.128 1.00 86.81 377 LEU A O 1
ATOM 2906 N N . LEU A 1 378 ? -1.854 -8.016 -5.242 1.00 86.81 378 LEU A N 1
ATOM 2907 C CA . LEU A 1 378 ? -2.521 -9.304 -5.166 1.00 86.81 378 LEU A CA 1
ATOM 2908 C C . LEU A 1 378 ? -1.746 -10.397 -5.913 1.00 86.81 378 LEU A C 1
ATOM 2910 O O . LEU A 1 378 ? -1.576 -11.494 -5.392 1.00 86.81 378 LEU A O 1
ATOM 2914 N N . LEU A 1 379 ? -1.220 -10.101 -7.105 1.00 90.44 379 LEU A N 1
ATOM 2915 C CA . LEU A 1 379 ? -0.384 -11.046 -7.845 1.00 90.44 379 LEU A CA 1
ATOM 2916 C C . LEU A 1 379 ? 0.881 -11.420 -7.064 1.00 90.44 379 LEU A C 1
ATOM 2918 O O . LEU A 1 379 ? 1.250 -12.592 -7.066 1.00 90.44 379 LEU A O 1
ATOM 2922 N N . ALA A 1 380 ? 1.524 -10.469 -6.377 1.00 90.06 380 ALA A N 1
ATOM 2923 C CA . ALA A 1 380 ? 2.670 -10.760 -5.519 1.00 90.06 380 ALA A CA 1
ATOM 2924 C C . ALA A 1 380 ? 2.291 -11.733 -4.393 1.00 90.06 380 ALA A C 1
ATOM 2926 O O . ALA A 1 380 ? 2.977 -12.734 -4.212 1.00 90.06 380 ALA A O 1
ATOM 2927 N N . GLN A 1 381 ? 1.158 -11.501 -3.722 1.00 86.62 381 GLN A N 1
ATOM 2928 C CA . GLN A 1 381 ? 0.655 -12.381 -2.662 1.00 86.62 381 GLN A CA 1
ATOM 2929 C C . GLN A 1 381 ? 0.321 -13.789 -3.174 1.00 86.62 381 GLN A C 1
ATOM 2931 O O . GLN A 1 381 ? 0.671 -14.777 -2.531 1.00 86.62 381 GLN A O 1
ATOM 2936 N N . ILE A 1 382 ? -0.315 -13.902 -4.347 1.00 88.31 382 ILE A N 1
ATOM 2937 C CA . ILE A 1 382 ? -0.611 -15.197 -4.981 1.00 88.31 382 ILE A CA 1
ATOM 2938 C C . ILE A 1 382 ? 0.692 -15.941 -5.301 1.00 88.31 382 ILE A C 1
ATOM 2940 O O . ILE A 1 382 ? 0.820 -17.133 -5.024 1.00 88.31 382 ILE A O 1
ATOM 2944 N N . LEU A 1 383 ? 1.680 -15.248 -5.869 1.00 89.50 383 LEU A N 1
ATOM 2945 C CA . LEU A 1 383 ? 2.965 -15.849 -6.230 1.00 89.50 383 LEU A CA 1
ATOM 2946 C C . LEU A 1 383 ? 3.788 -16.254 -4.998 1.00 89.50 383 LEU A C 1
ATOM 2948 O O . LEU A 1 383 ? 4.458 -17.287 -5.024 1.00 89.50 383 LEU A O 1
ATOM 2952 N N . GLU A 1 384 ? 3.728 -15.469 -3.923 1.00 85.25 384 GLU A N 1
ATOM 2953 C CA . GLU A 1 384 ? 4.341 -15.795 -2.635 1.00 85.25 384 GLU A CA 1
ATOM 2954 C C . GLU A 1 384 ? 3.663 -17.008 -1.987 1.00 85.25 384 GLU A C 1
ATOM 2956 O O . GLU A 1 384 ? 4.351 -17.936 -1.560 1.00 85.25 384 GLU A O 1
ATOM 2961 N N . TYR A 1 385 ? 2.326 -17.061 -1.994 1.00 83.62 385 TYR A N 1
ATOM 2962 C CA . TYR A 1 385 ? 1.561 -18.214 -1.513 1.00 83.62 385 TYR A CA 1
ATOM 2963 C C . TYR A 1 385 ? 1.986 -19.504 -2.220 1.00 83.62 385 TYR A C 1
ATOM 2965 O O . TYR A 1 385 ? 2.190 -20.526 -1.563 1.00 83.62 385 TYR A O 1
ATOM 2973 N N . LEU A 1 386 ? 2.193 -19.435 -3.537 1.00 83.69 386 LEU A N 1
ATOM 2974 C CA . LEU A 1 386 ? 2.673 -20.552 -4.349 1.00 83.69 386 LEU A CA 1
ATOM 2975 C C . LEU A 1 386 ? 4.124 -20.968 -4.051 1.00 83.69 386 LEU A C 1
ATOM 2977 O O . LEU A 1 386 ? 4.507 -22.069 -4.420 1.00 83.69 386 LEU A O 1
ATOM 2981 N N . SER A 1 387 ? 4.928 -20.128 -3.389 1.00 80.25 387 SER A N 1
ATOM 2982 C CA . SER A 1 387 ? 6.334 -20.428 -3.059 1.00 80.25 387 SER A CA 1
ATOM 2983 C C . SER A 1 387 ? 6.534 -21.041 -1.662 1.00 80.25 387 SER A C 1
ATOM 2985 O O . SER A 1 387 ? 7.608 -21.558 -1.368 1.00 80.25 387 SER A O 1
ATOM 2987 N N . GLY A 1 388 ? 5.531 -20.989 -0.778 1.00 68.06 388 GLY A N 1
ATOM 2988 C CA . GLY A 1 388 ? 5.688 -21.314 0.649 1.00 68.06 388 GLY A CA 1
ATOM 2989 C C . GLY A 1 388 ? 5.920 -22.791 1.014 1.00 68.06 388 GLY A C 1
ATOM 2990 O O . GLY A 1 388 ? 6.214 -23.071 2.175 1.00 68.06 388 GLY A O 1
ATOM 2991 N N . GLU A 1 389 ? 5.784 -23.730 0.076 1.00 60.34 389 GLU A N 1
ATOM 2992 C CA . GLU A 1 389 ? 5.817 -25.177 0.363 1.00 60.34 389 GLU A CA 1
ATOM 2993 C C . GLU A 1 389 ? 7.140 -25.855 -0.015 1.00 60.34 389 GLU A C 1
ATOM 2995 O O . GLU A 1 389 ? 7.601 -26.741 0.704 1.00 60.34 389 GLU A O 1
ATOM 3000 N N . GLU A 1 390 ? 7.818 -25.371 -1.063 1.00 61.16 390 GLU A N 1
ATOM 3001 C CA . GLU A 1 390 ? 9.098 -25.930 -1.535 1.00 61.16 390 GLU A CA 1
ATOM 3002 C C . GLU A 1 390 ? 10.215 -25.851 -0.478 1.00 61.16 390 GLU A C 1
ATOM 3004 O O . GLU A 1 390 ? 11.179 -26.611 -0.524 1.00 61.16 390 GLU A O 1
ATOM 3009 N N . LEU A 1 391 ? 10.080 -24.952 0.502 1.00 56.25 391 LEU A N 1
ATOM 3010 C CA . LEU A 1 391 ? 11.039 -24.771 1.594 1.00 56.25 391 LEU A CA 1
ATOM 3011 C C . LEU A 1 391 ? 10.797 -25.699 2.797 1.00 56.25 391 LEU A C 1
ATOM 3013 O O . LEU A 1 391 ? 11.679 -25.797 3.647 1.00 56.25 391 LEU A O 1
ATOM 3017 N N . ARG A 1 392 ? 9.630 -26.355 2.909 1.00 57.50 392 ARG A N 1
ATOM 3018 C CA . ARG A 1 392 ? 9.245 -27.117 4.116 1.00 57.50 392 ARG A CA 1
ATOM 3019 C C . ARG A 1 392 ? 9.481 -28.623 4.022 1.00 57.50 392 ARG A C 1
ATOM 3021 O O . ARG A 1 392 ? 9.820 -29.218 5.035 1.00 57.50 392 ARG A O 1
ATOM 3028 N N . GLU A 1 393 ? 9.382 -29.234 2.841 1.00 55.59 393 GLU A N 1
ATOM 3029 C CA . GLU A 1 393 ? 9.589 -30.691 2.672 1.00 55.59 393 GLU A CA 1
ATOM 3030 C C . GLU A 1 393 ? 11.079 -31.127 2.755 1.00 55.59 393 GLU A C 1
ATOM 3032 O O . GLU A 1 393 ? 11.399 -32.279 2.487 1.00 55.59 393 GLU A O 1
ATOM 3037 N N . GLY A 1 394 ? 12.013 -30.232 3.116 1.00 55.34 394 GLY A N 1
ATOM 3038 C CA . GLY A 1 394 ? 13.456 -30.523 3.193 1.00 55.34 394 GLY A CA 1
ATOM 3039 C C . GLY A 1 394 ? 14.024 -30.787 4.595 1.00 55.34 394 GLY A C 1
ATOM 3040 O O . GLY A 1 394 ? 15.243 -30.915 4.723 1.00 55.34 394 GLY A O 1
ATOM 3041 N N . GLY A 1 395 ? 13.190 -30.804 5.639 1.00 58.09 395 GLY A N 1
ATOM 3042 C CA . GLY A 1 395 ? 13.609 -31.075 7.017 1.00 58.09 395 GLY A CA 1
ATOM 3043 C C . GLY A 1 395 ? 13.370 -32.534 7.397 1.00 58.09 395 GLY A C 1
ATOM 3044 O O . GLY A 1 395 ? 12.237 -32.986 7.328 1.00 58.09 395 GLY A O 1
ATOM 3045 N N . ASP A 1 396 ? 14.437 -33.212 7.820 1.00 57.59 396 ASP A N 1
ATOM 3046 C CA . ASP A 1 396 ? 14.463 -34.564 8.394 1.00 57.59 396 ASP A CA 1
ATOM 3047 C C . ASP A 1 396 ? 14.062 -35.725 7.472 1.00 57.59 396 ASP A C 1
ATOM 3049 O O . ASP A 1 396 ? 12.922 -36.160 7.411 1.00 57.59 396 ASP A O 1
ATOM 3053 N N . GLU A 1 397 ? 15.056 -36.277 6.771 1.00 49.88 397 GLU A N 1
ATOM 3054 C CA . GLU A 1 397 ? 15.578 -37.632 7.026 1.00 49.88 397 GLU A CA 1
ATOM 3055 C C . GLU A 1 397 ? 16.398 -38.108 5.814 1.00 49.88 397 GLU A C 1
ATOM 3057 O O . GLU A 1 397 ? 15.897 -38.300 4.709 1.00 49.88 397 GLU A O 1
ATOM 3062 N N . GLY A 1 398 ? 17.695 -38.339 6.025 1.00 51.50 398 GLY A N 1
ATOM 3063 C CA . GLY A 1 398 ? 18.516 -39.116 5.097 1.00 51.50 398 GLY A CA 1
ATOM 3064 C C . GLY A 1 398 ? 19.522 -38.306 4.283 1.00 51.50 398 GLY A C 1
ATOM 3065 O O . GLY A 1 398 ? 19.196 -37.576 3.350 1.00 51.50 398 GLY A O 1
ATOM 3066 N N . LYS A 1 399 ? 20.798 -38.532 4.609 1.00 51.31 399 LYS A N 1
ATOM 3067 C CA . LYS A 1 399 ? 21.998 -38.162 3.847 1.00 51.31 399 LYS A CA 1
ATOM 3068 C C . LYS A 1 399 ? 21.962 -38.743 2.421 1.00 51.31 399 LYS A C 1
ATOM 3070 O O . LYS A 1 399 ? 22.668 -39.705 2.132 1.00 51.31 399 LYS A O 1
ATOM 3075 N N . SER A 1 400 ? 21.146 -38.197 1.525 1.00 48.34 400 SER A N 1
ATOM 3076 C CA . SER A 1 400 ? 21.249 -38.498 0.098 1.00 48.34 400 SER A CA 1
ATOM 3077 C C . SER A 1 400 ? 22.043 -37.388 -0.588 1.00 48.34 400 SER A C 1
ATOM 3079 O O . SER A 1 400 ? 21.615 -36.238 -0.676 1.00 48.34 400 SER A O 1
ATOM 3081 N N . ASP A 1 401 ? 23.239 -37.740 -1.068 1.00 48.78 401 ASP A N 1
ATOM 3082 C CA . ASP A 1 401 ? 24.138 -36.902 -1.875 1.00 48.78 401 ASP A CA 1
ATOM 3083 C C . ASP A 1 401 ? 23.570 -36.641 -3.287 1.00 48.78 401 ASP A C 1
ATOM 3085 O O . ASP A 1 401 ? 24.261 -36.733 -4.307 1.00 48.78 401 ASP A O 1
ATOM 3089 N N . ILE A 1 402 ? 22.285 -36.300 -3.387 1.00 49.47 402 ILE A N 1
ATOM 3090 C CA . ILE A 1 402 ? 21.707 -35.821 -4.635 1.00 49.47 402 ILE A CA 1
ATOM 3091 C C . ILE A 1 402 ? 22.188 -34.382 -4.798 1.00 49.47 402 ILE A C 1
ATOM 3093 O O . ILE A 1 402 ? 21.670 -33.441 -4.196 1.00 49.47 402 ILE A O 1
ATOM 3097 N N . LYS A 1 403 ? 23.218 -34.220 -5.636 1.00 45.59 403 LYS A N 1
ATOM 3098 C CA . LYS A 1 403 ? 23.676 -32.943 -6.196 1.00 45.59 403 LYS A CA 1
ATOM 3099 C C . LYS A 1 403 ? 22.534 -32.291 -6.989 1.00 45.59 403 LYS A C 1
ATOM 3101 O O . LYS A 1 403 ? 22.588 -32.228 -8.214 1.00 45.59 403 LYS A O 1
ATOM 3106 N N . THR A 1 404 ? 21.505 -31.781 -6.314 1.00 43.28 404 THR A N 1
ATOM 3107 C CA . THR A 1 404 ? 20.553 -30.849 -6.919 1.00 43.28 404 THR A CA 1
ATOM 3108 C C . THR A 1 404 ? 21.383 -29.685 -7.439 1.00 43.28 404 THR A C 1
ATOM 3110 O O . THR A 1 404 ? 22.130 -29.057 -6.679 1.00 43.28 404 THR A O 1
ATOM 3113 N N . SER A 1 405 ? 21.330 -29.464 -8.747 1.00 49.28 405 SER A N 1
ATOM 3114 C CA . SER A 1 405 ? 22.081 -28.431 -9.446 1.00 49.28 405 SER A CA 1
ATOM 3115 C C . SER A 1 405 ? 22.015 -27.108 -8.684 1.00 49.28 405 SER A C 1
ATOM 3117 O O . SER A 1 405 ? 20.930 -26.607 -8.407 1.00 49.28 405 SER A O 1
ATOM 3119 N N . LYS A 1 406 ? 23.183 -26.529 -8.371 1.00 51.50 406 LYS A N 1
ATOM 3120 C CA . LYS A 1 406 ? 23.410 -25.250 -7.657 1.00 51.50 406 LYS A CA 1
ATOM 3121 C C . LYS A 1 406 ? 22.681 -24.008 -8.238 1.00 51.50 406 LYS A C 1
ATOM 3123 O O . LYS A 1 406 ? 23.002 -22.894 -7.846 1.00 51.50 406 LYS A O 1
ATOM 3128 N N . GLY A 1 407 ? 21.758 -24.160 -9.189 1.00 52.91 407 GLY A N 1
ATOM 3129 C CA . GLY A 1 407 ? 21.130 -23.072 -9.939 1.00 52.91 407 GLY A CA 1
ATOM 3130 C C . GLY A 1 407 ? 19.774 -22.577 -9.426 1.00 52.91 407 GLY A C 1
ATOM 3131 O O . GLY A 1 407 ? 19.440 -21.438 -9.724 1.00 52.91 407 GLY A O 1
ATOM 3132 N N . GLU A 1 408 ? 19.007 -23.368 -8.667 1.00 51.84 408 GLU A N 1
ATOM 3133 C CA . GLU A 1 408 ? 17.600 -23.021 -8.346 1.00 51.84 408 GLU A CA 1
ATOM 3134 C C . GLU A 1 408 ? 17.341 -22.599 -6.892 1.00 51.84 408 GLU A C 1
ATOM 3136 O O . GLU A 1 408 ? 16.290 -22.045 -6.592 1.00 51.84 408 GLU A O 1
ATOM 3141 N N . ARG A 1 409 ? 18.304 -22.771 -5.979 1.00 48.78 409 ARG A N 1
ATOM 3142 C CA . ARG A 1 409 ? 18.054 -22.685 -4.526 1.00 48.78 409 ARG A CA 1
ATOM 3143 C C . ARG A 1 409 ? 17.769 -21.290 -3.935 1.00 48.78 409 ARG A C 1
ATOM 3145 O O . ARG A 1 409 ? 17.603 -21.211 -2.731 1.00 48.78 409 ARG A O 1
ATOM 3152 N N . ASN A 1 410 ? 17.687 -20.206 -4.714 1.00 55.41 410 ASN A N 1
ATOM 3153 C CA . ASN A 1 410 ? 17.518 -18.844 -4.169 1.00 55.41 410 ASN A CA 1
ATOM 3154 C C . ASN A 1 410 ? 16.544 -17.965 -4.975 1.00 55.41 410 ASN A C 1
ATOM 3156 O O . ASN A 1 410 ? 16.776 -16.764 -5.133 1.00 55.41 410 ASN A O 1
ATOM 3160 N N . ALA A 1 411 ? 15.457 -18.522 -5.516 1.00 64.81 411 ALA A N 1
ATOM 3161 C CA . ALA A 1 411 ? 14.424 -17.688 -6.126 1.00 64.81 411 ALA A CA 1
ATOM 3162 C C . ALA A 1 411 ? 13.684 -16.904 -5.028 1.00 64.81 411 ALA A C 1
ATOM 3164 O O . ALA A 1 411 ? 12.702 -17.374 -4.461 1.00 64.81 411 ALA A O 1
ATOM 3165 N N . ARG A 1 412 ? 14.172 -15.697 -4.717 1.00 79.19 412 ARG A N 1
ATOM 3166 C CA . ARG A 1 412 ? 13.521 -14.789 -3.766 1.00 79.19 412 ARG A CA 1
ATOM 3167 C C . ARG A 1 412 ? 12.040 -14.582 -4.157 1.00 79.19 412 ARG A C 1
ATOM 3169 O O . ARG A 1 412 ? 11.703 -14.622 -5.357 1.00 79.19 412 ARG A O 1
ATOM 3176 N N . PRO A 1 413 ? 11.147 -14.389 -3.170 1.00 86.69 413 PRO A N 1
ATOM 3177 C CA . PRO A 1 413 ? 9.728 -14.196 -3.434 1.00 86.69 413 PRO A CA 1
ATOM 3178 C C . PRO A 1 413 ? 9.508 -12.947 -4.288 1.00 86.69 413 PRO A C 1
ATOM 3180 O O . PRO A 1 413 ? 10.278 -11.983 -4.230 1.00 86.69 413 PRO A O 1
ATOM 3183 N N . TYR A 1 414 ? 8.465 -12.984 -5.118 1.00 92.12 414 TYR A N 1
ATOM 3184 C CA . TYR A 1 414 ? 7.986 -11.763 -5.753 1.00 92.12 414 TYR A CA 1
ATOM 3185 C C . TYR A 1 414 ? 7.468 -10.805 -4.686 1.00 92.12 414 TYR A C 1
ATOM 3187 O O . TYR A 1 414 ? 6.876 -11.239 -3.704 1.00 92.12 414 TYR A O 1
ATOM 3195 N N . PHE A 1 415 ? 7.624 -9.510 -4.919 1.00 92.62 415 PHE A N 1
ATOM 3196 C CA . PHE A 1 415 ? 6.985 -8.488 -4.100 1.00 92.62 415 PHE A CA 1
ATOM 3197 C C . PHE A 1 415 ? 6.416 -7.385 -4.987 1.00 92.62 415 PHE A C 1
ATOM 3199 O O . PHE A 1 415 ? 6.795 -7.253 -6.153 1.00 92.62 415 PHE A O 1
ATOM 3206 N N . ALA A 1 416 ? 5.482 -6.608 -4.452 1.00 93.62 416 ALA A N 1
ATOM 3207 C CA . ALA A 1 416 ? 4.951 -5.439 -5.130 1.00 93.62 416 ALA A CA 1
ATOM 3208 C C . ALA A 1 416 ? 5.699 -4.182 -4.678 1.00 93.62 416 ALA A C 1
ATOM 3210 O O . ALA A 1 416 ? 6.066 -4.046 -3.510 1.00 93.62 416 ALA A O 1
ATOM 3211 N N . ALA A 1 417 ? 5.924 -3.256 -5.602 1.00 95.25 417 ALA A N 1
ATOM 3212 C CA . ALA A 1 417 ? 6.571 -1.989 -5.293 1.00 95.25 417 ALA A CA 1
ATOM 3213 C C . ALA A 1 417 ? 5.968 -0.843 -6.099 1.00 95.25 417 ALA A C 1
ATOM 3215 O O . ALA A 1 417 ? 5.636 -1.013 -7.269 1.00 95.25 417 ALA A O 1
ATOM 3216 N N . LEU A 1 418 ? 5.876 0.335 -5.493 1.00 94.44 418 LEU A N 1
ATOM 3217 C CA . LEU A 1 418 ? 5.610 1.585 -6.188 1.00 94.44 418 LEU A CA 1
ATOM 3218 C C . LEU A 1 418 ? 6.912 2.115 -6.801 1.00 94.44 418 LEU A C 1
ATOM 3220 O O . LEU A 1 418 ? 7.931 2.243 -6.120 1.00 94.44 418 LEU A O 1
ATOM 3224 N N . VAL A 1 419 ? 6.886 2.456 -8.086 1.00 94.81 419 VAL A N 1
ATOM 3225 C CA . VAL A 1 419 ? 8.030 3.090 -8.753 1.00 94.81 419 VAL A CA 1
ATOM 3226 C C . VAL A 1 419 ? 7.977 4.593 -8.503 1.00 94.81 419 VAL A C 1
ATOM 3228 O O . VAL A 1 419 ? 7.212 5.312 -9.143 1.00 94.81 419 VAL A O 1
ATOM 3231 N N . ILE A 1 420 ? 8.798 5.065 -7.570 1.00 92.81 420 ILE A N 1
ATOM 3232 C CA . ILE A 1 420 ? 8.815 6.471 -7.136 1.00 92.81 420 ILE A CA 1
ATOM 3233 C C . ILE A 1 420 ? 9.744 7.346 -7.985 1.00 92.81 420 ILE A C 1
ATOM 3235 O O . ILE A 1 420 ? 9.556 8.560 -8.071 1.00 92.81 420 ILE A O 1
ATOM 3239 N N . ARG A 1 421 ? 10.744 6.733 -8.635 1.00 91.81 421 ARG A N 1
ATOM 3240 C CA . ARG A 1 421 ? 11.711 7.434 -9.485 1.00 91.81 421 ARG A CA 1
ATOM 3241 C C . ARG A 1 421 ? 12.295 6.534 -10.566 1.00 91.81 421 ARG A C 1
ATOM 3243 O O . ARG A 1 421 ? 12.613 5.374 -10.320 1.00 91.81 421 ARG A O 1
ATOM 3250 N N . VAL A 1 422 ? 12.513 7.111 -11.737 1.00 92.81 422 VAL A N 1
ATOM 3251 C CA . VAL A 1 422 ? 13.313 6.566 -12.832 1.00 92.81 422 VAL A CA 1
ATOM 3252 C C . VAL A 1 422 ? 14.619 7.349 -12.885 1.00 92.81 422 VAL A C 1
ATOM 3254 O O . VAL A 1 422 ? 14.615 8.569 -13.024 1.00 92.81 422 VAL A O 1
ATOM 3257 N N . VAL A 1 423 ? 15.740 6.660 -12.688 1.00 89.56 423 VAL A N 1
ATOM 3258 C CA . VAL A 1 423 ? 17.072 7.282 -12.667 1.00 89.56 423 VAL A CA 1
ATOM 3259 C C . VAL A 1 423 ? 17.586 7.451 -14.095 1.00 89.56 423 VAL A C 1
ATOM 3261 O O . VAL A 1 423 ? 18.055 8.529 -14.459 1.00 89.56 423 VAL A O 1
ATOM 3264 N N . ASP A 1 424 ? 17.441 6.399 -14.897 1.00 90.75 424 ASP A N 1
ATOM 3265 C CA . ASP A 1 424 ? 17.829 6.316 -16.303 1.00 90.75 424 ASP A CA 1
ATOM 3266 C C . ASP A 1 424 ? 16.965 5.251 -17.024 1.00 90.75 424 ASP A C 1
ATOM 3268 O O . ASP A 1 424 ? 15.927 4.822 -16.517 1.00 90.75 424 ASP A O 1
ATOM 3272 N N . GLY A 1 425 ? 17.351 4.843 -18.237 1.00 93.31 425 GLY A N 1
ATOM 3273 C CA . GLY A 1 425 ? 16.587 3.878 -19.032 1.00 93.31 425 GLY A CA 1
ATOM 3274 C C . GLY A 1 425 ? 16.598 2.432 -18.517 1.00 93.31 425 GLY A C 1
ATOM 3275 O O . GLY A 1 425 ? 15.853 1.615 -19.056 1.00 93.31 425 GLY A O 1
ATOM 3276 N N . ASP A 1 426 ? 17.418 2.092 -17.519 1.00 95.75 426 ASP A N 1
ATOM 3277 C CA . ASP A 1 426 ? 17.512 0.740 -16.956 1.00 95.75 426 ASP A CA 1
ATOM 3278 C C . ASP A 1 426 ? 17.580 0.694 -15.415 1.00 95.75 426 ASP A C 1
ATOM 3280 O O . ASP A 1 426 ? 17.646 -0.387 -14.835 1.00 95.75 426 ASP A O 1
ATOM 3284 N N . THR A 1 427 ? 17.491 1.834 -14.735 1.00 95.00 427 THR A N 1
ATOM 3285 C CA . THR A 1 427 ? 17.604 1.965 -13.282 1.00 95.00 427 THR A CA 1
ATOM 3286 C C . THR A 1 427 ? 16.428 2.757 -12.723 1.00 95.00 427 THR A C 1
ATOM 3288 O O . THR A 1 427 ? 16.112 3.867 -13.156 1.00 95.00 427 THR A O 1
ATOM 3291 N N . VAL A 1 428 ? 15.791 2.205 -11.693 1.00 95.94 428 VAL A N 1
ATOM 3292 C CA . VAL A 1 428 ? 14.634 2.797 -11.013 1.00 95.94 428 VAL A CA 1
ATOM 3293 C C . VAL A 1 428 ? 14.799 2.725 -9.498 1.00 95.94 428 VAL A C 1
ATOM 3295 O O . VAL A 1 428 ? 15.556 1.907 -8.976 1.00 95.94 428 VAL A O 1
ATOM 3298 N N . ARG A 1 429 ? 14.076 3.570 -8.767 1.00 94.25 429 ARG A N 1
ATOM 3299 C CA . ARG A 1 429 ? 13.948 3.480 -7.313 1.00 94.25 429 ARG A CA 1
ATOM 3300 C C . ARG A 1 429 ? 12.546 2.994 -6.969 1.00 94.25 429 ARG A C 1
ATOM 3302 O O . ARG A 1 429 ? 11.551 3.543 -7.446 1.00 94.25 429 ARG A O 1
ATOM 3309 N N . LEU A 1 430 ? 12.503 1.945 -6.160 1.00 95.19 430 LEU A N 1
ATOM 3310 C CA . LEU A 1 430 ? 11.292 1.239 -5.771 1.00 95.19 430 LEU A CA 1
ATOM 3311 C C . LEU A 1 430 ? 10.982 1.499 -4.300 1.00 95.19 430 LEU A C 1
ATOM 3313 O O . LEU A 1 430 ? 11.886 1.468 -3.469 1.00 95.19 430 LEU A O 1
ATOM 3317 N N . MET A 1 431 ? 9.711 1.702 -3.983 1.00 92.75 431 MET A N 1
ATOM 3318 C CA . MET A 1 431 ? 9.191 1.683 -2.622 1.00 92.75 431 MET A CA 1
ATOM 3319 C C . MET A 1 431 ? 8.367 0.403 -2.453 1.00 92.75 431 MET A C 1
ATOM 3321 O O . MET A 1 431 ? 7.337 0.281 -3.119 1.00 92.75 431 MET A O 1
ATOM 3325 N N . PRO A 1 432 ? 8.809 -0.583 -1.653 1.00 91.31 432 PRO A N 1
ATOM 3326 C CA . PRO A 1 432 ? 7.997 -1.761 -1.364 1.00 91.31 432 PRO A CA 1
ATOM 3327 C C . PRO A 1 432 ? 6.624 -1.353 -0.823 1.00 91.31 432 PRO A C 1
ATOM 3329 O O . PRO A 1 432 ? 6.525 -0.439 -0.010 1.00 91.31 432 PRO A O 1
ATOM 3332 N N . VAL A 1 433 ? 5.567 -2.014 -1.291 1.00 86.81 433 VAL A N 1
ATOM 3333 C CA . VAL A 1 433 ? 4.197 -1.775 -0.821 1.00 86.81 433 VAL A CA 1
ATOM 3334 C C . VAL A 1 433 ? 3.527 -3.103 -0.499 1.00 86.81 433 VAL A C 1
ATOM 3336 O O . VAL A 1 433 ? 3.684 -4.081 -1.233 1.00 86.81 433 VAL A O 1
ATOM 3339 N N . TRP A 1 434 ? 2.761 -3.139 0.588 1.00 81.69 434 TRP A N 1
ATOM 3340 C CA . TRP A 1 434 ? 2.058 -4.336 1.066 1.00 81.69 434 TRP A CA 1
ATOM 3341 C C . TRP A 1 434 ? 0.535 -4.156 1.060 1.00 81.69 434 TRP A C 1
ATOM 3343 O O . TRP A 1 434 ? -0.237 -5.121 1.150 1.00 81.69 434 TRP A O 1
ATOM 3353 N N . SER A 1 435 ? 0.078 -2.916 0.915 1.00 78.69 435 SER A N 1
ATOM 3354 C CA . SER A 1 435 ? -1.325 -2.539 0.896 1.00 78.69 435 SER A CA 1
ATOM 3355 C C . SER A 1 435 ? -1.592 -1.354 -0.032 1.00 78.69 435 SER A C 1
ATOM 3357 O O . SER A 1 435 ? -0.688 -0.608 -0.401 1.00 78.69 435 SER A O 1
ATOM 3359 N N . ASP A 1 436 ? -2.861 -1.166 -0.390 1.00 79.50 436 ASP A N 1
ATOM 3360 C CA . ASP A 1 436 ? -3.319 0.020 -1.116 1.00 79.50 436 ASP A CA 1
ATOM 3361 C C . ASP A 1 436 ? -3.015 1.301 -0.342 1.00 79.50 436 ASP A C 1
ATOM 3363 O O . ASP A 1 436 ? -2.653 2.310 -0.941 1.00 79.50 436 ASP A O 1
ATOM 3367 N N . GLU A 1 437 ? -3.143 1.252 0.985 1.00 75.56 437 GLU A N 1
ATOM 3368 C CA . GLU A 1 437 ? -2.852 2.378 1.867 1.00 75.56 437 GLU A CA 1
ATOM 3369 C C . GLU A 1 437 ? -1.387 2.797 1.764 1.00 75.56 437 GLU A C 1
ATOM 3371 O O . GLU A 1 437 ? -1.132 3.985 1.625 1.00 75.56 437 GLU A O 1
ATOM 3376 N N . ASP A 1 438 ? -0.439 1.856 1.702 1.00 76.81 438 ASP A N 1
ATOM 3377 C CA . ASP A 1 438 ? 0.975 2.188 1.470 1.00 76.81 438 ASP A CA 1
ATOM 3378 C C . ASP A 1 438 ? 1.135 2.981 0.165 1.00 76.81 438 ASP A C 1
ATOM 3380 O O . ASP A 1 438 ? 1.785 4.022 0.119 1.00 76.81 438 ASP A O 1
ATOM 3384 N N . VAL A 1 439 ? 0.462 2.545 -0.904 1.00 83.50 439 VAL A N 1
ATOM 3385 C CA . VAL A 1 439 ? 0.481 3.249 -2.194 1.00 83.50 439 VAL A CA 1
ATOM 3386 C C . VAL A 1 439 ? -0.161 4.635 -2.085 1.00 83.50 439 VAL A C 1
ATOM 3388 O O . VAL A 1 439 ? 0.282 5.573 -2.744 1.00 83.50 439 VAL A O 1
ATOM 3391 N N . HIS A 1 440 ? -1.218 4.786 -1.288 1.00 80.81 440 HIS A N 1
ATOM 3392 C CA . HIS A 1 440 ? -1.856 6.077 -1.025 1.00 80.81 440 HIS A CA 1
ATOM 3393 C C . HIS A 1 440 ? -0.996 7.002 -0.156 1.00 80.81 440 HIS A C 1
ATOM 3395 O O . HIS A 1 440 ? -1.007 8.206 -0.397 1.00 80.81 440 HIS A O 1
ATOM 3401 N N . ASN A 1 441 ? -0.221 6.452 0.777 1.00 75.00 441 ASN A N 1
ATOM 3402 C CA . ASN A 1 441 ? 0.697 7.198 1.633 1.00 75.00 441 ASN A CA 1
ATOM 3403 C C . ASN A 1 441 ? 1.889 7.739 0.836 1.00 75.00 441 ASN A C 1
ATOM 3405 O O . ASN A 1 441 ? 2.312 8.867 1.060 1.00 75.00 441 ASN A O 1
ATOM 3409 N N . TYR A 1 442 ? 2.410 6.962 -0.120 1.00 79.44 442 TYR A N 1
ATOM 3410 C CA . TYR A 1 442 ? 3.592 7.351 -0.900 1.00 79.44 442 TYR A CA 1
ATOM 3411 C C . TYR A 1 442 ? 3.283 8.147 -2.175 1.00 79.44 442 TYR A C 1
ATOM 3413 O O . TYR A 1 442 ? 4.182 8.764 -2.749 1.00 79.44 442 TYR A O 1
ATOM 3421 N N . MET A 1 443 ? 2.038 8.125 -2.660 1.00 82.75 443 MET A N 1
ATOM 3422 C CA . MET A 1 443 ? 1.656 8.775 -3.916 1.00 82.75 443 MET A CA 1
ATOM 3423 C C . MET A 1 443 ? 0.464 9.701 -3.724 1.00 82.75 443 MET A C 1
ATOM 3425 O O . MET A 1 443 ? -0.678 9.252 -3.569 1.00 82.75 443 MET A O 1
ATOM 3429 N N . HIS A 1 444 ? 0.723 11.004 -3.847 1.00 78.94 444 HIS A N 1
ATOM 3430 C CA . HIS A 1 444 ? -0.317 12.018 -3.757 1.00 78.94 444 HIS A CA 1
ATOM 3431 C C . HIS A 1 444 ? -1.363 11.841 -4.869 1.00 78.94 444 HIS A C 1
ATOM 3433 O O . HIS A 1 444 ? -1.056 11.452 -5.999 1.00 78.94 444 HIS A O 1
ATOM 3439 N N . ARG A 1 445 ? -2.629 12.168 -4.577 1.00 72.06 445 ARG A N 1
ATOM 3440 C CA . ARG A 1 445 ? -3.739 12.029 -5.538 1.00 72.06 445 ARG A CA 1
ATOM 3441 C C . ARG A 1 445 ? -3.491 12.798 -6.843 1.00 72.06 445 ARG A C 1
ATOM 3443 O O . ARG A 1 445 ? -3.884 12.320 -7.902 1.00 72.06 445 ARG A O 1
ATOM 3450 N N . PHE A 1 446 ? -2.824 13.953 -6.767 1.00 74.31 446 PHE A N 1
ATOM 3451 C CA . PHE A 1 446 ? -2.465 14.759 -7.941 1.00 74.31 446 PHE A CA 1
ATOM 3452 C C . PHE A 1 446 ? -1.462 14.064 -8.858 1.00 74.31 446 PHE A C 1
ATOM 3454 O O . PHE A 1 446 ? -1.675 14.093 -10.065 1.00 74.31 446 PHE A O 1
ATOM 3461 N N . ASP A 1 447 ? -0.423 13.415 -8.318 1.00 79.69 447 ASP A N 1
ATOM 3462 C CA . ASP A 1 447 ? 0.568 12.717 -9.147 1.00 79.69 447 ASP A CA 1
ATOM 3463 C C . ASP A 1 447 ? -0.099 11.699 -10.057 1.00 79.69 447 ASP A C 1
ATOM 3465 O O . ASP A 1 447 ? 0.214 11.640 -11.240 1.00 79.69 447 ASP A O 1
ATOM 3469 N N . ARG A 1 448 ? -1.100 10.985 -9.533 1.00 73.50 448 ARG A N 1
ATOM 3470 C CA . ARG A 1 448 ? -1.857 9.992 -10.293 1.00 73.50 448 ARG A CA 1
ATOM 3471 C C . ARG A 1 448 ? -2.474 10.600 -11.560 1.00 73.50 448 ARG A C 1
ATOM 3473 O O . ARG A 1 448 ? -2.239 10.087 -12.650 1.00 73.50 448 ARG A O 1
ATOM 3480 N N . CYS A 1 449 ? -3.178 11.732 -11.439 1.00 72.00 449 CYS A N 1
ATOM 3481 C CA . CYS A 1 449 ? -3.896 12.370 -12.557 1.00 72.00 449 CYS A CA 1
ATOM 3482 C C . CYS A 1 449 ? -2.991 12.771 -13.730 1.00 72.00 449 CYS A C 1
ATOM 3484 O O . CYS A 1 449 ? -3.464 12.993 -14.842 1.00 72.00 449 CYS A O 1
ATOM 3486 N N . TYR A 1 450 ? -1.694 12.883 -13.470 1.00 73.81 450 TYR A N 1
ATOM 3487 C CA . TYR A 1 450 ? -0.689 13.349 -14.406 1.00 73.81 450 TYR A CA 1
ATOM 3488 C C . TYR A 1 450 ? 0.138 12.226 -15.038 1.00 73.81 450 TYR A C 1
ATOM 3490 O O . TYR A 1 450 ? 0.977 12.507 -15.901 1.00 73.81 450 TYR A O 1
ATOM 3498 N N . LEU A 1 451 ? -0.067 10.974 -14.620 1.00 78.88 451 LEU A N 1
ATOM 3499 C CA . LEU A 1 451 ? 0.621 9.825 -15.193 1.00 78.88 451 LEU A CA 1
ATOM 3500 C C . LEU A 1 451 ? -0.056 9.406 -16.496 1.00 78.88 451 LEU A C 1
ATOM 3502 O O . LEU A 1 451 ? -1.273 9.241 -16.584 1.00 78.88 451 LEU A O 1
ATOM 3506 N N . LEU A 1 452 ? 0.761 9.202 -17.527 1.00 78.94 452 LEU A N 1
ATOM 3507 C CA . LEU A 1 452 ? 0.295 8.664 -18.796 1.00 78.94 452 LEU A CA 1
ATOM 3508 C C . LEU A 1 452 ? -0.262 7.254 -18.572 1.00 78.94 452 LEU A C 1
ATOM 3510 O O . LEU A 1 452 ? 0.387 6.445 -17.919 1.00 78.94 452 LEU A O 1
ATOM 3514 N N . LYS A 1 453 ? -1.412 6.917 -19.162 1.00 87.25 453 LYS A N 1
ATOM 3515 C CA . LYS A 1 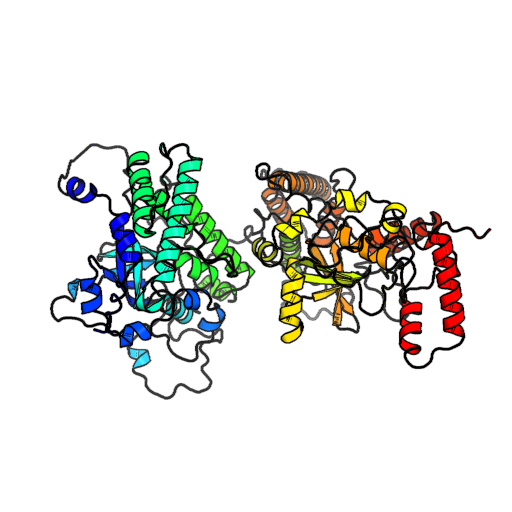453 ? -1.902 5.528 -19.177 1.00 87.25 453 LYS A CA 1
ATOM 3516 C C . LYS A 1 453 ? -0.868 4.623 -19.864 1.00 87.25 453 LYS A C 1
ATOM 3518 O O . LYS A 1 453 ? -0.333 4.986 -20.909 1.00 87.25 453 LYS A O 1
ATOM 3523 N N . LEU A 1 454 ? -0.586 3.447 -19.309 1.00 88.44 454 LEU A N 1
ATOM 3524 C CA . LEU A 1 454 ? 0.283 2.406 -19.860 1.00 88.44 454 LEU A CA 1
ATOM 3525 C C . LEU A 1 454 ? -0.070 2.085 -21.310 1.00 88.44 454 LEU A C 1
ATOM 3527 O O . LEU A 1 454 ? 0.835 2.003 -22.132 1.00 88.44 454 LEU A O 1
ATOM 3531 N N . GLN A 1 455 ? -1.354 1.979 -21.664 1.00 87.75 455 GLN A N 1
ATOM 3532 C CA . GLN A 1 455 ? -1.743 1.808 -23.071 1.00 87.75 455 GLN A CA 1
ATOM 3533 C C . GLN A 1 455 ? -1.188 2.932 -23.963 1.00 87.75 455 GLN A C 1
ATOM 3535 O O . GLN A 1 455 ? -0.620 2.650 -25.018 1.00 87.75 455 GLN A O 1
ATOM 3540 N N . GLY A 1 456 ? -1.303 4.187 -23.519 1.00 89.44 456 GLY A N 1
ATOM 3541 C CA . GLY A 1 456 ? -0.734 5.345 -24.211 1.00 89.44 456 GLY A CA 1
ATOM 3542 C C . GLY A 1 456 ? 0.797 5.325 -24.233 1.00 89.44 456 GLY A C 1
ATOM 3543 O O . GLY A 1 456 ? 1.409 5.667 -25.240 1.00 89.44 456 GLY A O 1
ATOM 3544 N N . ALA A 1 457 ? 1.437 4.871 -23.153 1.00 90.88 457 ALA A N 1
ATOM 3545 C CA . ALA A 1 457 ? 2.888 4.707 -23.093 1.00 90.88 457 ALA A CA 1
ATOM 3546 C C . ALA A 1 457 ? 3.389 3.651 -24.090 1.00 90.88 457 ALA A C 1
ATOM 3548 O O . ALA A 1 457 ? 4.410 3.855 -24.750 1.00 90.88 457 ALA A O 1
ATOM 3549 N N . LEU A 1 458 ? 2.667 2.535 -24.225 1.00 91.50 458 LEU A N 1
ATOM 3550 C CA . LEU A 1 458 ? 3.010 1.416 -25.105 1.00 91.50 458 LEU A CA 1
ATOM 3551 C C . LEU A 1 458 ? 2.718 1.695 -26.582 1.00 91.50 458 LEU A C 1
ATOM 3553 O O . LEU A 1 458 ? 3.416 1.149 -27.441 1.00 91.50 458 LEU A O 1
ATOM 3557 N N . SER A 1 459 ? 1.731 2.544 -26.881 1.00 91.38 459 SER A N 1
ATOM 3558 C CA . SER A 1 459 ? 1.379 2.920 -28.253 1.00 91.38 459 SER A CA 1
ATOM 3559 C C . SER A 1 459 ? 2.336 3.933 -28.881 1.00 91.38 459 SER A C 1
ATOM 3561 O O . SER A 1 459 ? 2.407 3.990 -30.106 1.00 91.38 459 SER A O 1
ATOM 3563 N N . LYS A 1 460 ? 3.080 4.712 -28.081 1.00 92.00 460 LYS A N 1
ATOM 3564 C CA . LYS A 1 460 ? 4.082 5.659 -28.598 1.00 92.00 460 LYS A CA 1
ATOM 3565 C C . LYS A 1 460 ? 5.154 4.934 -29.408 1.00 92.00 460 LYS A C 1
ATOM 3567 O O . LYS A 1 460 ? 5.762 3.968 -28.933 1.00 92.00 460 LYS A O 1
ATOM 3572 N N . SER A 1 461 ? 5.416 5.423 -30.617 1.00 92.62 461 SER A N 1
ATOM 3573 C CA . SER A 1 461 ? 6.535 4.939 -31.418 1.00 92.62 461 SER A CA 1
ATOM 3574 C C . SER A 1 461 ? 7.865 5.442 -30.848 1.00 92.62 461 SER A C 1
ATOM 3576 O O . SER A 1 461 ? 7.917 6.417 -30.098 1.00 92.62 461 SER A O 1
ATOM 3578 N N . THR A 1 462 ? 8.976 4.799 -31.218 1.00 89.25 462 THR A N 1
ATOM 3579 C CA . THR A 1 462 ? 10.307 5.300 -30.844 1.00 89.25 462 THR A CA 1
ATOM 3580 C C . THR A 1 462 ? 10.542 6.719 -31.376 1.00 89.25 462 THR A C 1
ATOM 3582 O O . THR A 1 462 ? 11.158 7.522 -30.684 1.00 89.25 462 THR A O 1
ATOM 3585 N N . ALA A 1 463 ? 10.024 7.041 -32.567 1.00 86.44 463 ALA A N 1
ATOM 3586 C CA . ALA A 1 463 ? 10.135 8.375 -33.151 1.00 86.44 463 ALA A CA 1
ATOM 3587 C C . ALA A 1 463 ? 9.391 9.425 -32.312 1.00 86.44 463 ALA A C 1
ATOM 3589 O O . ALA A 1 463 ? 9.969 10.462 -32.008 1.00 86.44 463 ALA A O 1
ATOM 3590 N N . ASP A 1 464 ? 8.175 9.117 -31.847 1.00 87.81 464 ASP A N 1
ATOM 3591 C CA . ASP A 1 464 ? 7.392 10.033 -31.000 1.00 87.81 464 ASP A CA 1
ATOM 3592 C C . ASP A 1 464 ? 8.093 10.320 -29.668 1.00 87.81 464 ASP A C 1
ATOM 3594 O O . ASP A 1 464 ? 8.026 11.428 -29.146 1.00 87.81 464 ASP A O 1
ATOM 3598 N N . ILE A 1 465 ? 8.776 9.320 -29.104 1.00 87.44 465 ILE A N 1
ATOM 3599 C CA . ILE A 1 465 ? 9.520 9.471 -27.845 1.00 87.44 465 ILE A CA 1
ATOM 3600 C C . ILE A 1 465 ? 10.742 10.365 -28.050 1.00 87.44 465 ILE A C 1
ATOM 3602 O O . ILE A 1 465 ? 11.011 11.219 -27.209 1.00 87.44 465 ILE A O 1
ATOM 3606 N N . ILE A 1 466 ? 11.470 10.165 -29.153 1.00 84.06 466 ILE A N 1
ATOM 3607 C CA . ILE A 1 466 ? 12.662 10.951 -29.499 1.00 84.06 466 ILE A CA 1
ATOM 3608 C C . ILE A 1 466 ? 12.283 12.396 -29.836 1.00 84.06 466 ILE A C 1
ATOM 3610 O O . ILE A 1 466 ? 12.976 13.317 -29.417 1.00 84.06 466 ILE A O 1
ATOM 3614 N N . GLY A 1 467 ? 11.192 12.590 -30.578 1.00 79.69 467 GLY A N 1
ATOM 3615 C CA . GLY A 1 467 ? 10.717 13.903 -31.011 1.00 79.69 467 GLY A CA 1
ATOM 3616 C C . GLY A 1 467 ? 9.913 14.666 -29.959 1.00 79.69 467 GLY A C 1
ATOM 3617 O O . GLY A 1 467 ? 9.448 15.769 -30.238 1.00 79.69 467 GLY A O 1
ATOM 3618 N N . CYS A 1 468 ? 9.699 14.100 -28.769 1.00 79.25 468 CYS A N 1
ATOM 3619 C CA . CYS A 1 468 ? 8.879 14.757 -27.764 1.00 79.25 468 CYS A CA 1
ATOM 3620 C C . CYS A 1 468 ? 9.601 15.963 -27.163 1.00 79.25 468 CYS A C 1
ATOM 3622 O O . CYS A 1 468 ? 10.744 15.834 -26.745 1.00 79.25 468 CYS A O 1
ATOM 3624 N N . GLN A 1 469 ? 8.901 17.097 -27.062 1.00 73.31 469 GLN A N 1
ATOM 3625 C CA . GLN A 1 469 ? 9.463 18.386 -26.647 1.00 73.31 469 GLN A CA 1
ATOM 3626 C C . GLN A 1 469 ? 9.390 18.675 -25.143 1.00 73.31 469 GLN A C 1
ATOM 3628 O O . GLN A 1 469 ? 9.697 19.774 -24.700 1.00 73.31 469 GLN A O 1
ATOM 3633 N N . GLU A 1 470 ? 8.958 17.717 -24.334 1.00 74.38 470 GLU A N 1
ATOM 3634 C CA . GLU A 1 470 ? 8.875 17.898 -22.882 1.00 74.38 470 GLU A CA 1
ATOM 3635 C C . GLU A 1 470 ? 10.005 17.140 -22.185 1.00 74.38 470 GLU A C 1
ATOM 3637 O O . GLU A 1 470 ? 10.422 16.081 -22.655 1.00 74.38 470 GLU A O 1
ATOM 3642 N N . TYR A 1 471 ? 10.478 17.611 -21.033 1.00 70.88 471 TYR A N 1
ATOM 3643 C CA . TYR A 1 471 ? 11.399 16.807 -20.228 1.00 70.88 471 TYR A CA 1
ATOM 3644 C C . TYR A 1 471 ? 10.652 15.603 -19.629 1.00 70.88 471 TYR A C 1
ATOM 3646 O O . TYR A 1 471 ? 9.516 15.768 -19.169 1.00 70.88 471 TYR A O 1
ATOM 3654 N N . PRO A 1 472 ? 11.232 14.387 -19.610 1.00 78.94 472 PRO A N 1
ATOM 3655 C CA . PRO A 1 472 ? 10.568 13.268 -18.962 1.00 78.94 472 PRO A CA 1
ATOM 3656 C C . PRO A 1 472 ? 10.387 13.544 -17.474 1.00 78.94 472 PRO A C 1
ATOM 3658 O O . PRO A 1 472 ? 11.336 13.859 -16.754 1.00 78.94 472 PRO A O 1
ATOM 3661 N N . ARG A 1 473 ? 9.158 13.361 -16.994 1.00 80.44 473 ARG A N 1
ATOM 3662 C CA . ARG A 1 473 ? 8.899 13.294 -15.558 1.00 80.44 473 ARG A CA 1
ATOM 3663 C C . ARG A 1 473 ? 9.559 12.030 -15.035 1.00 80.44 473 ARG A C 1
ATOM 3665 O O . ARG A 1 473 ? 9.163 10.936 -15.408 1.00 80.44 473 ARG A O 1
ATOM 3672 N N . ALA A 1 474 ? 10.596 12.199 -14.226 1.00 82.12 474 ALA A N 1
ATOM 3673 C CA . ALA A 1 474 ? 11.430 11.109 -13.728 1.00 82.12 474 ALA A CA 1
ATOM 3674 C C . ALA A 1 474 ? 11.136 10.746 -12.269 1.00 82.12 474 ALA A C 1
ATOM 3676 O O . ALA A 1 474 ? 11.610 9.726 -11.784 1.00 82.12 474 ALA A O 1
ATOM 3677 N N . VAL A 1 475 ? 10.403 11.599 -11.554 1.00 83.19 475 VAL A N 1
ATOM 3678 C CA . VAL A 1 475 ? 10.146 11.504 -10.112 1.00 83.19 475 VAL A CA 1
ATOM 3679 C C . VAL A 1 475 ? 8.689 11.890 -9.863 1.00 83.19 475 VAL A C 1
ATOM 3681 O O . VAL A 1 475 ? 8.161 12.748 -10.573 1.00 83.19 475 VAL A O 1
ATOM 3684 N N . LEU A 1 476 ? 8.042 11.258 -8.884 1.00 78.00 476 LEU A N 1
ATOM 3685 C CA . LEU A 1 476 ? 6.732 11.697 -8.390 1.00 78.00 476 LEU A CA 1
ATOM 3686 C C . LEU A 1 476 ? 6.863 13.036 -7.650 1.00 78.00 476 LEU A C 1
ATOM 3688 O O . LEU A 1 476 ? 7.816 13.222 -6.895 1.00 78.00 476 LEU A O 1
ATOM 3692 N N . HIS A 1 477 ? 5.918 13.960 -7.838 1.00 74.81 477 HIS A N 1
ATOM 3693 C CA . HIS A 1 477 ? 5.971 15.279 -7.197 1.00 74.81 477 HIS A CA 1
ATOM 3694 C C . HIS A 1 477 ? 5.899 15.151 -5.676 1.00 74.81 477 HIS A C 1
ATOM 3696 O O . HIS A 1 477 ? 6.667 15.813 -4.984 1.00 74.81 477 HIS A O 1
ATOM 3702 N N . SER A 1 478 ? 5.054 14.251 -5.163 1.00 70.44 478 SER A N 1
ATOM 3703 C CA . SER A 1 478 ? 4.936 13.959 -3.730 1.00 70.44 478 SER A CA 1
ATOM 3704 C C . SER A 1 478 ? 6.254 13.533 -3.099 1.00 70.44 478 SER A C 1
ATOM 3706 O O . SER A 1 478 ? 6.502 13.810 -1.932 1.00 70.44 478 SER A O 1
ATOM 3708 N N . TRP A 1 479 ? 7.120 12.897 -3.885 1.00 70.44 479 TRP A N 1
ATOM 3709 C CA . TRP A 1 479 ? 8.417 12.432 -3.422 1.00 70.44 479 TRP A CA 1
ATOM 3710 C C . TRP A 1 479 ? 9.493 13.520 -3.471 1.00 70.44 479 TRP A C 1
ATOM 3712 O O . TRP A 1 479 ? 10.506 13.399 -2.794 1.00 70.44 479 TRP A O 1
ATOM 3722 N N . PHE A 1 480 ? 9.313 14.581 -4.264 1.00 65.75 480 PHE A N 1
ATOM 3723 C CA . PHE A 1 480 ? 10.330 15.624 -4.405 1.00 65.75 480 PHE A CA 1
ATOM 3724 C C . PHE A 1 480 ? 10.527 16.410 -3.101 1.00 65.75 480 PHE A C 1
ATOM 3726 O O . PHE A 1 480 ? 11.660 16.554 -2.645 1.00 65.75 480 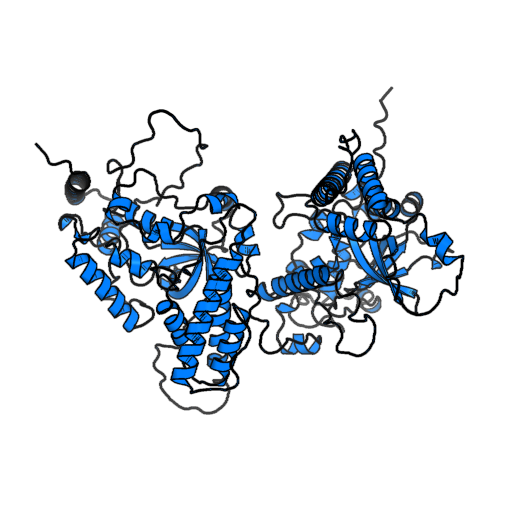PHE A O 1
ATOM 3733 N N . GLU A 1 481 ? 9.433 16.845 -2.468 1.00 65.62 481 GLU A N 1
ATOM 3734 C CA . GLU A 1 481 ? 9.479 17.573 -1.190 1.00 65.62 481 GLU A CA 1
ATOM 3735 C C . GLU A 1 481 ? 10.009 16.692 -0.048 1.00 65.62 481 GLU A C 1
ATOM 3737 O O . GLU A 1 481 ? 10.744 17.154 0.826 1.00 65.62 481 GLU A O 1
ATOM 3742 N N . GLU A 1 482 ? 9.675 15.400 -0.073 1.00 63.09 482 GLU A N 1
ATOM 3743 C CA . GLU A 1 482 ? 10.125 14.433 0.926 1.00 63.09 482 GLU A CA 1
ATOM 3744 C C . GLU A 1 482 ? 11.604 14.058 0.729 1.00 63.09 482 GLU A C 1
ATOM 3746 O O . GLU A 1 482 ? 12.359 14.033 1.697 1.00 63.09 482 GLU A O 1
ATOM 3751 N N . GLU A 1 483 ? 12.073 13.866 -0.512 1.00 62.59 483 GLU A N 1
ATOM 3752 C CA . GLU A 1 483 ? 13.492 13.633 -0.823 1.00 62.59 483 GLU A CA 1
ATOM 3753 C C . GLU A 1 483 ? 14.354 14.834 -0.408 1.00 62.59 483 GLU A C 1
ATOM 3755 O O . GLU A 1 483 ? 15.458 14.642 0.097 1.00 62.59 483 GLU A O 1
ATOM 3760 N N . GLU A 1 484 ? 13.868 16.065 -0.581 1.00 61.31 484 GLU A N 1
ATOM 3761 C CA . GLU A 1 484 ? 14.583 17.274 -0.161 1.00 61.31 484 GLU A CA 1
ATOM 3762 C C . GLU A 1 484 ? 14.690 17.377 1.368 1.00 61.31 484 GLU A C 1
ATOM 3764 O O . GLU A 1 484 ? 15.775 17.652 1.885 1.00 61.31 484 GLU A O 1
ATOM 3769 N N . ARG A 1 485 ? 13.624 17.028 2.104 1.00 60.06 485 ARG A N 1
ATOM 3770 C CA . ARG A 1 485 ? 13.673 16.887 3.572 1.00 60.06 485 ARG A CA 1
ATOM 3771 C C . ARG A 1 485 ? 14.622 15.768 4.016 1.00 60.06 485 ARG A C 1
ATOM 3773 O O . ARG A 1 485 ? 15.391 15.948 4.958 1.00 60.06 485 ARG A O 1
ATOM 3780 N N . LEU A 1 486 ? 14.601 14.626 3.330 1.00 57.84 486 LEU A N 1
ATOM 3781 C CA . LEU A 1 486 ? 15.382 13.433 3.680 1.00 57.84 486 LEU A CA 1
ATOM 3782 C C . LEU A 1 486 ? 16.857 13.520 3.272 1.00 57.84 486 LEU A C 1
ATOM 3784 O O . LEU A 1 486 ? 17.697 12.866 3.887 1.00 57.84 486 LEU A O 1
ATOM 3788 N N . ARG A 1 487 ? 17.224 14.348 2.286 1.00 57.00 487 ARG A N 1
ATOM 3789 C CA . ARG A 1 487 ? 18.638 14.619 1.958 1.00 57.00 487 ARG A CA 1
ATOM 3790 C C . ARG A 1 487 ? 19.415 15.165 3.157 1.00 57.00 487 ARG A C 1
ATOM 3792 O O . ARG A 1 487 ? 20.611 14.903 3.248 1.00 57.00 487 ARG A O 1
ATOM 3799 N N . CYS A 1 488 ? 18.742 15.838 4.090 1.00 48.84 488 CYS A N 1
ATOM 3800 C CA . CYS A 1 488 ? 19.332 16.303 5.345 1.00 48.84 488 CYS A CA 1
ATOM 3801 C C . CYS A 1 488 ? 19.476 15.197 6.410 1.00 48.84 488 CYS A C 1
ATOM 3803 O O . CYS A 1 488 ? 20.262 15.364 7.337 1.00 48.84 488 CYS A O 1
ATOM 3805 N N . ALA A 1 489 ? 18.765 14.070 6.278 1.00 50.34 489 ALA A N 1
ATOM 3806 C CA . ALA A 1 489 ? 18.696 12.991 7.274 1.00 50.34 489 ALA A CA 1
ATOM 3807 C C . ALA A 1 489 ? 19.407 11.683 6.851 1.00 50.34 489 ALA A C 1
ATOM 3809 O O . ALA A 1 489 ? 19.386 10.700 7.588 1.00 50.34 489 ALA A O 1
ATOM 3810 N N . GLY A 1 490 ? 20.058 11.669 5.682 1.00 47.44 490 GLY A N 1
ATOM 3811 C CA . GLY A 1 490 ? 20.577 10.453 5.051 1.00 47.44 490 GLY A CA 1
ATOM 3812 C C . GLY A 1 490 ? 19.496 9.786 4.199 1.00 47.44 490 GLY A C 1
ATOM 3813 O O . GLY A 1 490 ? 18.362 9.610 4.631 1.00 47.44 490 GLY A O 1
ATOM 3814 N N . LEU A 1 491 ? 19.825 9.452 2.946 1.00 49.47 491 LEU A N 1
ATOM 3815 C CA . LEU A 1 491 ? 18.881 8.821 2.016 1.00 49.47 491 LEU A CA 1
ATOM 3816 C C . LEU A 1 491 ? 18.309 7.530 2.629 1.00 49.47 491 LEU A C 1
ATOM 3818 O O . LEU A 1 491 ? 19.028 6.556 2.825 1.00 49.47 491 LEU A O 1
ATOM 3822 N N . ASP A 1 492 ? 17.006 7.574 2.895 1.00 52.72 492 ASP A N 1
ATOM 3823 C CA . ASP A 1 492 ? 16.221 6.636 3.697 1.00 52.72 492 ASP A CA 1
ATOM 3824 C C . ASP A 1 492 ? 16.352 5.162 3.253 1.00 52.72 492 ASP A C 1
ATOM 3826 O O . ASP A 1 492 ? 16.258 4.839 2.060 1.00 52.72 492 ASP A O 1
ATOM 3830 N N . SER A 1 493 ? 16.496 4.260 4.232 1.00 60.94 493 SER A N 1
ATOM 3831 C CA . SER A 1 493 ? 16.566 2.793 4.086 1.00 60.94 493 SER A CA 1
ATOM 3832 C C . SER A 1 493 ? 15.277 2.167 3.533 1.00 60.94 493 SER A C 1
ATOM 3834 O O . SER A 1 493 ? 15.236 0.977 3.224 1.00 60.94 493 SER A O 1
ATOM 3836 N N . ARG A 1 494 ? 14.220 2.971 3.375 1.00 74.56 494 ARG A N 1
ATOM 3837 C CA . ARG A 1 494 ? 12.881 2.548 2.943 1.00 74.56 494 ARG A CA 1
ATOM 3838 C C . ARG A 1 494 ? 12.753 2.284 1.444 1.00 74.56 494 ARG A C 1
ATOM 3840 O O . ARG A 1 494 ? 11.862 1.551 1.034 1.00 74.56 494 ARG A O 1
ATOM 3847 N N . SER A 1 495 ? 13.628 2.857 0.614 1.00 87.88 495 SER A N 1
ATOM 3848 C CA . SER A 1 495 ? 13.545 2.711 -0.848 1.00 87.88 495 SER A CA 1
ATOM 3849 C C . SER A 1 495 ? 14.724 1.934 -1.430 1.00 87.88 495 SER A C 1
ATOM 3851 O O . SER A 1 495 ? 15.866 2.086 -1.003 1.00 87.88 495 SER A O 1
ATOM 3853 N N . ILE A 1 496 ? 14.456 1.121 -2.450 1.00 90.81 496 ILE A N 1
ATOM 3854 C CA . ILE A 1 496 ? 15.416 0.185 -3.035 1.00 90.81 496 ILE A CA 1
ATOM 3855 C C . ILE A 1 496 ? 15.844 0.687 -4.412 1.00 90.81 496 ILE A C 1
ATOM 3857 O O . ILE A 1 496 ? 15.038 0.769 -5.346 1.00 90.81 496 ILE A O 1
ATOM 3861 N N . LEU A 1 497 ? 17.134 0.991 -4.568 1.00 93.50 497 LEU A N 1
ATOM 3862 C CA . LEU A 1 497 ? 17.707 1.268 -5.881 1.00 93.50 497 LEU A CA 1
ATOM 3863 C C . LEU A 1 497 ? 17.816 -0.039 -6.673 1.00 93.50 497 LEU A C 1
ATOM 3865 O O . LEU A 1 497 ? 18.473 -0.987 -6.240 1.00 93.50 497 LEU A O 1
ATOM 3869 N N . THR A 1 498 ? 17.161 -0.078 -7.828 1.00 95.56 498 THR A N 1
ATOM 3870 C CA . THR A 1 498 ? 16.941 -1.300 -8.597 1.00 95.56 498 THR A CA 1
ATOM 3871 C C . THR A 1 498 ? 17.404 -1.132 -10.038 1.00 95.56 498 THR A C 1
ATOM 3873 O O . THR A 1 498 ? 16.937 -0.251 -10.754 1.00 95.56 498 THR A O 1
ATOM 3876 N N . GLN A 1 499 ? 18.304 -2.009 -10.470 1.00 95.38 499 GLN A N 1
ATOM 3877 C CA . GLN A 1 499 ? 18.729 -2.167 -11.855 1.00 95.38 499 GLN A CA 1
ATOM 3878 C C . GLN A 1 499 ? 17.836 -3.212 -12.536 1.00 95.38 499 GLN A C 1
ATOM 3880 O O . GLN A 1 499 ? 17.676 -4.336 -12.046 1.00 95.38 499 GLN A O 1
ATOM 3885 N N . LEU A 1 500 ? 17.277 -2.854 -13.685 1.00 94.62 500 LEU A N 1
ATOM 3886 C CA . LEU A 1 500 ? 16.518 -3.756 -14.535 1.00 94.62 500 LEU A CA 1
ATOM 3887 C C . LEU A 1 500 ? 17.423 -4.837 -15.120 1.00 94.62 500 LEU A C 1
ATOM 3889 O O . LEU A 1 500 ? 18.523 -4.591 -15.612 1.00 94.62 500 LEU A O 1
ATOM 3893 N N . TYR A 1 501 ? 16.943 -6.069 -15.042 1.00 90.06 501 TYR A N 1
ATOM 3894 C CA . TYR A 1 501 ? 17.682 -7.246 -15.461 1.00 90.06 501 TYR A CA 1
ATOM 3895 C C . TYR A 1 501 ? 17.909 -7.327 -16.979 1.00 90.06 501 TYR A C 1
ATOM 3897 O O . TYR A 1 501 ? 17.067 -6.948 -17.791 1.00 90.06 501 TYR A O 1
ATOM 3905 N N . GLY A 1 502 ? 19.030 -7.937 -17.372 1.00 90.25 502 GLY A N 1
ATOM 3906 C CA . GLY A 1 502 ? 19.250 -8.430 -18.736 1.00 90.25 502 GLY A CA 1
ATOM 3907 C C . GLY A 1 502 ? 19.382 -7.372 -19.838 1.00 90.25 502 GLY A C 1
ATOM 3908 O O . GLY A 1 502 ? 19.617 -7.758 -20.986 1.00 90.25 502 GLY A O 1
ATOM 3909 N N . ILE A 1 503 ? 19.278 -6.081 -19.519 1.00 95.75 503 ILE A N 1
ATOM 3910 C CA . ILE A 1 503 ? 19.412 -4.971 -20.465 1.00 95.75 503 ILE A CA 1
ATOM 3911 C C . ILE A 1 503 ? 20.424 -3.930 -19.975 1.00 95.75 503 ILE A C 1
ATOM 3913 O O . ILE A 1 503 ? 20.677 -3.833 -18.782 1.00 95.75 503 ILE A O 1
ATOM 3917 N N . ASP A 1 504 ? 20.993 -3.182 -20.918 1.00 95.69 504 ASP A N 1
ATOM 3918 C CA . ASP A 1 504 ? 21.779 -1.966 -20.687 1.00 95.69 504 ASP A CA 1
ATOM 3919 C C . ASP A 1 504 ? 21.168 -0.838 -21.535 1.00 95.69 504 ASP A C 1
ATOM 3921 O O . ASP A 1 504 ? 21.077 -0.963 -22.765 1.00 95.69 504 ASP A O 1
ATOM 3925 N N . ALA A 1 505 ? 20.756 0.257 -20.904 1.00 95.56 505 ALA A N 1
ATOM 3926 C CA . ALA A 1 505 ? 20.246 1.448 -21.578 1.00 95.56 505 ALA A CA 1
ATOM 3927 C C . ALA A 1 505 ? 21.358 2.495 -21.791 1.00 95.56 505 ALA A C 1
ATOM 3929 O O . ALA A 1 505 ? 22.363 2.481 -21.079 1.00 95.56 505 ALA A O 1
ATOM 3930 N N . PRO A 1 506 ? 21.228 3.397 -22.784 1.00 92.81 506 PRO A N 1
ATOM 3931 C CA . PRO A 1 506 ? 22.133 4.531 -22.921 1.00 92.81 506 PRO A CA 1
ATOM 3932 C C . PRO A 1 506 ? 22.107 5.427 -21.673 1.00 92.81 506 PRO A C 1
ATOM 3934 O O . PRO A 1 506 ? 21.041 5.755 -21.155 1.00 92.81 506 PRO A O 1
ATOM 3937 N N . GLU A 1 507 ? 23.286 5.832 -21.206 1.00 86.31 507 GLU A N 1
ATOM 3938 C CA . GLU A 1 507 ? 23.446 6.665 -20.011 1.00 86.31 507 GLU A CA 1
ATOM 3939 C C . GLU A 1 507 ? 22.929 8.096 -20.224 1.00 86.31 507 GLU A C 1
ATOM 3941 O O . GLU A 1 507 ? 23.231 8.740 -21.232 1.00 86.31 507 GLU A O 1
ATOM 3946 N N . VAL A 1 508 ? 22.231 8.633 -19.224 1.00 83.88 508 VAL A N 1
ATOM 3947 C CA . VAL A 1 508 ? 22.009 10.080 -19.068 1.00 83.88 508 VAL A CA 1
ATOM 3948 C C . VAL A 1 508 ? 23.228 10.738 -18.406 1.00 83.88 508 VAL A C 1
ATOM 3950 O O . VAL A 1 508 ? 24.055 10.062 -17.796 1.00 83.88 508 VAL A O 1
ATOM 3953 N N . GLN A 1 509 ? 23.383 12.058 -18.558 1.00 74.56 509 GLN A N 1
ATOM 3954 C CA . GLN A 1 509 ? 24.507 12.813 -17.986 1.00 74.56 509 GLN A CA 1
ATOM 3955 C C . GLN A 1 509 ? 24.663 12.574 -16.469 1.00 74.56 509 GLN A C 1
ATOM 3957 O O . GLN A 1 509 ? 23.692 12.353 -15.744 1.00 74.56 509 GLN A O 1
ATOM 3962 N N . GLU A 1 510 ? 25.903 12.677 -15.981 1.00 58.81 510 GLU A N 1
ATOM 3963 C CA . GLU A 1 510 ? 26.238 12.680 -14.557 1.00 58.81 510 GLU A CA 1
ATOM 3964 C C . GLU A 1 510 ? 25.410 13.731 -13.783 1.00 58.81 510 GLU A C 1
ATOM 3966 O O . GLU A 1 510 ? 25.438 14.921 -14.096 1.00 58.81 510 GLU A O 1
ATOM 3971 N N . GLY A 1 511 ? 24.623 13.264 -12.805 1.00 53.56 511 GLY A N 1
ATOM 3972 C CA . GLY A 1 511 ? 23.542 14.025 -12.154 1.00 53.56 511 GLY A CA 1
ATOM 3973 C C . GLY A 1 511 ? 22.136 13.463 -12.428 1.00 53.56 511 GLY A C 1
ATOM 3974 O O . GLY A 1 511 ? 21.204 13.781 -11.690 1.00 53.56 511 GLY A O 1
ATOM 3975 N N . GLY A 1 512 ? 22.007 12.572 -13.419 1.00 59.78 512 GLY A N 1
ATOM 3976 C CA . GLY A 1 512 ? 20.767 11.888 -13.791 1.00 59.78 512 GLY A CA 1
ATOM 3977 C C . GLY A 1 512 ? 19.751 12.810 -14.464 1.00 59.78 512 GLY A C 1
ATOM 3978 O O . GLY A 1 512 ? 20.050 13.961 -14.791 1.00 59.78 512 GLY A O 1
ATOM 3979 N N . LEU A 1 513 ? 18.524 12.312 -14.655 1.00 59.69 513 LEU A N 1
ATOM 3980 C CA . LEU A 1 513 ? 17.400 13.197 -14.955 1.00 59.69 513 LEU A CA 1
ATOM 3981 C C . LEU A 1 513 ? 17.266 14.194 -13.797 1.00 59.69 513 LEU A C 1
ATOM 3983 O O . LEU A 1 513 ? 16.975 13.789 -12.665 1.00 59.69 513 LEU A O 1
ATOM 3987 N N . ARG A 1 514 ? 17.532 15.484 -14.051 1.00 56.62 514 ARG A N 1
ATOM 3988 C CA . ARG A 1 514 ? 17.340 16.504 -13.016 1.00 56.62 514 ARG A CA 1
ATOM 3989 C C . ARG A 1 514 ? 15.854 16.498 -12.665 1.00 56.62 514 ARG A C 1
ATOM 3991 O O . ARG A 1 514 ? 15.035 16.523 -13.587 1.00 56.62 514 ARG A O 1
ATOM 3998 N N . PRO A 1 515 ? 15.486 16.425 -11.374 1.00 54.09 515 PRO A N 1
ATOM 3999 C CA . PRO A 1 515 ? 14.098 16.610 -11.004 1.00 54.09 515 PRO A CA 1
ATOM 4000 C C . PRO A 1 515 ? 13.678 17.964 -11.563 1.00 54.09 515 PRO A C 1
ATOM 4002 O O . PRO A 1 515 ? 14.397 18.951 -11.393 1.00 54.09 515 PRO A O 1
ATOM 4005 N N . TYR A 1 516 ? 12.573 17.978 -12.306 1.00 49.84 516 TYR A N 1
ATOM 4006 C CA . TYR A 1 516 ? 11.952 19.220 -12.729 1.00 49.84 516 TYR A CA 1
ATOM 4007 C C . TYR A 1 516 ? 11.605 19.936 -11.428 1.00 49.84 516 TYR A C 1
ATOM 4009 O O . TYR A 1 516 ? 10.666 19.533 -10.741 1.00 49.84 516 TYR A O 1
ATOM 4017 N N . SER A 1 517 ? 12.435 20.898 -11.011 1.00 46.00 517 SER A N 1
ATOM 4018 C CA . SER A 1 517 ? 12.093 21.745 -9.882 1.00 46.00 517 SER A CA 1
ATOM 4019 C C . SER A 1 517 ? 10.740 22.322 -10.239 1.00 46.00 517 SER A C 1
ATOM 4021 O O . SER A 1 517 ? 10.542 22.782 -11.365 1.00 46.00 517 SER A O 1
ATOM 4023 N N . ALA A 1 518 ? 9.785 22.197 -9.326 1.00 42.22 518 ALA A N 1
ATOM 4024 C CA . ALA A 1 518 ? 8.455 22.746 -9.470 1.00 42.22 518 ALA A CA 1
ATOM 4025 C C . ALA A 1 518 ? 8.542 24.282 -9.501 1.00 42.22 518 ALA A C 1
ATOM 4027 O O . ALA A 1 518 ? 8.078 24.976 -8.601 1.00 42.22 518 ALA A O 1
ATOM 4028 N N . VAL A 1 519 ? 9.135 24.848 -10.556 1.00 41.84 519 VAL A N 1
ATOM 4029 C CA . VAL A 1 519 ? 8.700 26.127 -11.075 1.00 41.84 519 VAL A CA 1
ATOM 4030 C C . VAL A 1 519 ? 7.232 25.875 -11.328 1.00 41.84 519 VAL A C 1
ATOM 4032 O O . VAL A 1 519 ? 6.870 25.062 -12.183 1.00 41.84 519 VAL A O 1
ATOM 4035 N N . ARG A 1 520 ? 6.418 26.454 -10.440 1.00 41.00 520 ARG A N 1
ATOM 4036 C CA . ARG A 1 520 ? 4.963 26.510 -10.514 1.00 41.00 520 ARG A CA 1
ATOM 4037 C C . ARG A 1 520 ? 4.565 26.456 -11.975 1.00 41.00 520 ARG A C 1
ATOM 4039 O O . ARG A 1 520 ? 5.172 27.165 -12.776 1.00 41.00 520 ARG A O 1
ATOM 4046 N N . TYR A 1 521 ? 3.558 25.650 -12.287 1.00 40.12 521 TYR A N 1
ATOM 4047 C CA . TYR A 1 521 ? 2.851 25.653 -13.562 1.00 40.12 521 TYR A CA 1
ATOM 4048 C C . TYR A 1 521 ? 2.242 27.051 -13.790 1.00 40.12 521 TYR A C 1
ATOM 4050 O O . TYR A 1 521 ? 1.042 27.271 -13.685 1.00 40.12 521 TYR A O 1
ATOM 4058 N N . ILE A 1 522 ? 3.097 28.043 -13.998 1.00 40.84 522 ILE A N 1
ATOM 4059 C CA . ILE A 1 522 ? 2.792 29.312 -14.600 1.00 40.84 522 ILE A CA 1
ATOM 4060 C C . ILE A 1 522 ? 2.765 28.916 -16.068 1.00 40.84 522 ILE A C 1
ATOM 4062 O O . ILE A 1 522 ? 3.777 28.422 -16.571 1.00 40.84 522 ILE A O 1
ATOM 4066 N N . PRO A 1 523 ? 1.621 29.029 -16.755 1.00 40.91 523 PRO A N 1
ATOM 4067 C CA . PRO A 1 523 ? 1.593 28.897 -18.196 1.00 40.91 523 PRO A CA 1
ATOM 4068 C C . PRO A 1 523 ? 2.434 30.050 -18.752 1.00 40.91 523 PRO A C 1
ATOM 4070 O O . PRO A 1 523 ? 1.929 31.139 -19.022 1.00 40.91 523 PRO A O 1
ATOM 4073 N N . CYS A 1 524 ? 3.745 29.838 -18.840 1.00 36.12 524 CYS A N 1
ATOM 4074 C CA . CYS A 1 524 ? 4.692 30.781 -19.393 1.00 36.12 524 CYS A CA 1
ATOM 4075 C C . CYS A 1 524 ? 4.429 30.826 -20.893 1.00 36.12 524 CYS A C 1
ATOM 4077 O O . CYS A 1 524 ? 4.995 30.078 -21.686 1.00 36.12 524 CYS A O 1
ATOM 4079 N N . LYS A 1 525 ? 3.516 31.710 -21.293 1.00 42.69 525 LYS A N 1
ATOM 4080 C CA . LYS A 1 525 ? 3.522 32.256 -22.641 1.00 42.69 525 LYS A CA 1
ATOM 4081 C C . LYS A 1 525 ? 4.860 32.978 -22.798 1.00 42.69 525 LYS A C 1
ATOM 4083 O O . LYS A 1 525 ? 5.008 34.066 -22.252 1.00 42.69 525 LYS A O 1
ATOM 4088 N N . ARG A 1 526 ? 5.748 32.376 -23.594 1.00 46.56 526 ARG A N 1
ATOM 4089 C CA . ARG A 1 526 ? 7.035 32.869 -24.128 1.00 46.56 526 ARG A CA 1
ATOM 4090 C C . ARG A 1 526 ? 8.260 32.209 -23.484 1.00 46.56 526 ARG A C 1
ATOM 4092 O O . ARG A 1 526 ? 8.469 32.269 -22.279 1.00 46.56 526 ARG A O 1
ATOM 4099 N N . ASP A 1 527 ? 9.016 31.568 -24.373 1.00 44.16 527 ASP A N 1
ATOM 4100 C CA . ASP A 1 527 ? 10.372 31.032 -24.237 1.00 44.16 527 ASP A CA 1
ATOM 4101 C C . ASP A 1 527 ? 10.567 29.837 -23.295 1.00 44.16 527 ASP A C 1
ATOM 4103 O O . ASP A 1 527 ? 11.579 29.708 -22.606 1.00 44.16 527 ASP A O 1
ATOM 4107 N N . CYS A 1 528 ? 9.629 28.885 -23.317 1.00 42.84 528 CYS A N 1
ATOM 4108 C CA . CYS A 1 528 ? 9.948 27.523 -22.898 1.00 42.84 528 CYS A CA 1
ATOM 4109 C C . CYS A 1 528 ? 11.005 26.977 -23.864 1.00 42.84 528 CYS A C 1
ATOM 4111 O O . CYS A 1 528 ? 10.713 26.830 -25.051 1.00 42.84 528 CYS A O 1
ATOM 4113 N N . ALA A 1 529 ? 12.218 26.716 -23.366 1.00 41.84 529 ALA A N 1
ATOM 4114 C CA . ALA A 1 529 ? 13.276 26.056 -24.121 1.00 41.84 529 ALA A CA 1
ATOM 4115 C C . ALA A 1 529 ? 12.676 24.864 -24.874 1.00 41.84 529 ALA A C 1
ATOM 4117 O O . ALA A 1 529 ? 12.144 23.936 -24.259 1.00 41.84 529 ALA A O 1
ATOM 4118 N N . VAL A 1 530 ? 12.684 24.955 -26.204 1.00 41.56 530 VAL A N 1
ATOM 4119 C CA . VAL A 1 530 ? 12.156 23.924 -27.090 1.00 41.56 530 VAL A CA 1
ATOM 4120 C C . VAL A 1 530 ? 13.049 22.712 -26.892 1.00 41.56 530 VAL A C 1
ATOM 4122 O O . VAL A 1 530 ? 14.159 22.653 -27.414 1.00 41.56 530 VAL A O 1
ATOM 4125 N N . TYR A 1 531 ? 12.607 21.759 -26.076 1.00 45.78 531 TYR A N 1
ATOM 4126 C CA . TYR A 1 531 ? 13.281 20.477 -26.032 1.00 45.78 531 TYR A CA 1
ATOM 4127 C C . TYR A 1 531 ? 12.951 19.736 -27.329 1.00 45.78 531 TYR A C 1
ATOM 4129 O O . TYR A 1 531 ? 11.892 19.885 -27.932 1.00 45.78 531 TYR A O 1
ATOM 4137 N N . GLY A 1 532 ? 13.936 19.010 -27.814 1.00 46.59 532 GLY A N 1
ATOM 4138 C CA . GLY A 1 532 ? 14.068 18.706 -29.224 1.00 46.59 532 GLY A CA 1
ATOM 4139 C C . GLY A 1 532 ? 15.523 18.946 -29.524 1.00 46.59 532 GLY A C 1
ATOM 4140 O O . GLY A 1 532 ? 15.904 20.075 -29.782 1.00 46.59 532 GLY A O 1
ATOM 4141 N N . SER A 1 533 ? 16.311 17.880 -29.349 1.00 47.56 533 SER A N 1
ATOM 4142 C CA . SER A 1 533 ? 17.711 17.705 -29.761 1.00 47.56 533 SER A CA 1
ATOM 4143 C C . SER A 1 533 ? 18.794 18.707 -29.349 1.00 47.56 533 SER A C 1
ATOM 4145 O O . SER A 1 533 ? 19.968 18.338 -29.392 1.00 47.56 533 SER A O 1
ATOM 4147 N N . GLU A 1 534 ? 18.467 19.941 -28.974 1.00 40.50 534 GLU A N 1
ATOM 4148 C CA . GLU A 1 534 ? 19.473 20.965 -28.733 1.00 40.50 534 GLU A CA 1
ATOM 4149 C C . GLU A 1 534 ? 20.184 20.784 -27.389 1.00 40.50 534 GLU A C 1
ATOM 4151 O O . GLU A 1 534 ? 21.368 21.094 -27.253 1.00 40.50 534 GLU A O 1
ATOM 4156 N N . ASP A 1 535 ? 19.491 20.130 -26.457 1.00 45.97 535 ASP A N 1
ATOM 4157 C CA . ASP A 1 535 ? 19.995 19.692 -25.157 1.00 45.97 535 ASP A CA 1
ATOM 4158 C C . ASP A 1 535 ? 20.027 18.159 -25.005 1.00 45.97 535 ASP A C 1
ATOM 4160 O O . ASP A 1 535 ? 20.226 17.659 -23.895 1.00 45.97 535 ASP A O 1
ATOM 4164 N N . LEU A 1 536 ? 19.848 17.389 -26.095 1.00 48.28 536 LEU A N 1
ATOM 4165 C CA . LEU A 1 536 ? 19.997 15.928 -26.050 1.00 48.28 536 LEU A CA 1
ATOM 4166 C C . LEU A 1 536 ? 21.433 15.593 -25.630 1.00 48.28 536 LEU A C 1
ATOM 4168 O O . LEU A 1 536 ? 22.385 15.736 -26.394 1.00 48.28 536 LEU A O 1
ATOM 4172 N N . ASP A 1 537 ? 21.564 15.123 -24.394 1.00 55.44 537 ASP A N 1
ATOM 4173 C CA . ASP A 1 537 ? 22.741 14.429 -23.896 1.00 55.44 537 ASP A CA 1
ATOM 4174 C C . ASP A 1 537 ? 24.025 15.278 -23.854 1.00 55.44 537 ASP A C 1
ATOM 4176 O O . ASP A 1 537 ? 25.110 14.751 -24.127 1.00 55.44 537 ASP A O 1
ATOM 4180 N N . LYS A 1 538 ? 23.967 16.565 -23.462 1.00 55.34 538 LYS A N 1
ATOM 4181 C CA . LYS A 1 538 ? 25.189 17.307 -23.077 1.00 55.34 538 LYS A CA 1
ATOM 4182 C C . LYS A 1 538 ? 25.916 16.514 -21.981 1.00 55.34 538 LYS A C 1
ATOM 4184 O O . LYS A 1 538 ? 25.555 16.570 -20.821 1.00 55.34 538 LYS A O 1
ATOM 4189 N N . GLY A 1 539 ? 26.907 15.708 -22.360 1.00 61.06 539 GLY A N 1
ATOM 4190 C CA . GLY A 1 539 ? 27.613 14.790 -21.459 1.00 61.06 539 GLY A CA 1
ATOM 4191 C C . GLY A 1 539 ? 26.983 13.402 -21.237 1.00 61.06 539 GLY A C 1
ATOM 4192 O O . GLY A 1 539 ? 27.531 12.666 -20.424 1.00 61.06 539 GLY A O 1
ATOM 4193 N N . GLY A 1 540 ? 25.906 13.018 -21.940 1.00 77.00 540 GLY A N 1
ATOM 4194 C CA . GLY A 1 540 ? 25.274 11.678 -21.907 1.00 77.00 540 GLY A CA 1
ATOM 4195 C C . GLY A 1 540 ? 25.594 10.806 -23.138 1.00 77.00 540 GLY A C 1
ATOM 4196 O O . GLY A 1 540 ? 26.483 11.142 -23.930 1.00 77.00 540 GLY A O 1
ATOM 4197 N N . GLN A 1 541 ? 24.926 9.657 -23.291 1.00 85.62 541 GLN A N 1
ATOM 4198 C CA . GLN A 1 541 ? 24.923 8.846 -24.519 1.00 85.62 541 GLN A CA 1
ATOM 4199 C C . GLN A 1 541 ? 23.714 9.171 -25.393 1.00 85.62 541 GLN A C 1
ATOM 4201 O O . GLN A 1 541 ? 22.643 9.375 -24.832 1.00 85.62 541 GLN A O 1
ATOM 4206 N N . PRO A 1 542 ? 23.836 9.086 -26.736 1.00 86.62 542 PRO A N 1
ATOM 4207 C CA . PRO A 1 542 ? 22.693 9.234 -27.628 1.00 86.62 542 PRO A CA 1
ATOM 4208 C C . PRO A 1 542 ? 21.508 8.368 -27.196 1.00 86.62 542 PRO A C 1
ATOM 4210 O O . PRO A 1 542 ? 21.658 7.157 -27.006 1.00 86.62 542 PRO A O 1
ATOM 4213 N N . LEU A 1 543 ? 20.333 8.998 -27.115 1.00 89.19 543 LEU A N 1
ATOM 4214 C CA . LEU A 1 543 ? 19.057 8.396 -26.705 1.00 89.19 543 LEU A CA 1
ATOM 4215 C C . LEU A 1 543 ? 18.946 8.078 -25.206 1.00 89.19 543 LEU A C 1
ATOM 4217 O O . LEU A 1 543 ? 17.988 7.409 -24.823 1.00 89.19 543 LEU A O 1
ATOM 4221 N N . GLY A 1 544 ? 19.854 8.563 -24.352 1.00 89.62 544 GLY A N 1
ATOM 4222 C CA . GLY A 1 544 ? 19.771 8.353 -22.901 1.00 89.62 544 GLY A CA 1
ATOM 4223 C C . GLY A 1 544 ? 18.481 8.916 -22.312 1.00 89.62 544 GLY A C 1
ATOM 4224 O O . GLY A 1 544 ? 17.732 8.207 -21.637 1.00 89.62 544 GLY A O 1
ATOM 4225 N N . ILE A 1 545 ? 18.151 10.166 -22.649 1.00 85.94 545 ILE A N 1
ATOM 4226 C CA . ILE A 1 545 ? 16.905 10.795 -22.185 1.00 85.94 545 ILE A CA 1
ATOM 4227 C C . ILE A 1 545 ? 15.673 10.107 -22.789 1.00 85.94 545 ILE A C 1
ATOM 4229 O O . ILE A 1 545 ? 14.697 9.871 -22.080 1.00 85.94 545 ILE A O 1
ATOM 4233 N N . ALA A 1 546 ? 15.714 9.730 -24.071 1.00 89.88 546 ALA A N 1
ATOM 4234 C CA . ALA A 1 546 ? 14.612 9.015 -24.721 1.00 89.88 546 ALA A CA 1
ATOM 4235 C C . ALA A 1 546 ? 14.357 7.646 -24.067 1.00 89.88 546 ALA A C 1
ATOM 4237 O O . ALA A 1 546 ? 13.206 7.254 -23.867 1.00 89.88 546 ALA A O 1
ATOM 4238 N N . ALA A 1 547 ? 15.422 6.934 -23.691 1.00 93.69 547 ALA A N 1
ATOM 4239 C CA . ALA A 1 547 ? 15.329 5.672 -22.974 1.00 93.69 547 ALA A CA 1
ATOM 4240 C C . ALA A 1 547 ? 14.720 5.863 -21.577 1.00 93.69 547 ALA A C 1
ATOM 4242 O O . ALA A 1 547 ? 13.770 5.168 -21.214 1.00 93.69 547 ALA A O 1
ATOM 4243 N N . ALA A 1 548 ? 15.205 6.851 -20.826 1.00 91.94 548 ALA A N 1
ATOM 4244 C CA . ALA A 1 548 ? 14.682 7.171 -19.504 1.00 91.94 548 ALA A CA 1
ATOM 4245 C C . ALA A 1 548 ? 13.221 7.661 -19.559 1.00 91.94 548 ALA A C 1
ATOM 4247 O O . ALA A 1 548 ? 12.412 7.279 -18.716 1.00 91.94 548 ALA A O 1
ATOM 4248 N N . ARG A 1 549 ? 12.837 8.414 -20.600 1.00 91.50 549 ARG A N 1
ATOM 4249 C CA . ARG A 1 549 ? 11.445 8.800 -20.871 1.00 91.50 549 ARG A CA 1
ATOM 4250 C C . ARG A 1 549 ? 10.557 7.598 -21.132 1.00 91.50 549 ARG A C 1
ATOM 4252 O O . ARG A 1 549 ? 9.498 7.486 -20.527 1.00 91.50 549 ARG A O 1
ATOM 4259 N N . ALA A 1 550 ? 10.970 6.717 -22.041 1.00 94.50 550 ALA A N 1
ATOM 4260 C CA . ALA A 1 550 ? 10.205 5.520 -22.360 1.00 94.50 550 ALA A CA 1
ATOM 4261 C C . ALA A 1 550 ? 9.981 4.666 -21.107 1.00 94.50 550 ALA A C 1
ATOM 4263 O O . ALA A 1 550 ? 8.876 4.174 -20.894 1.00 94.50 550 ALA A O 1
ATOM 4264 N N . MET A 1 551 ? 11.009 4.542 -20.262 1.00 95.94 551 MET A N 1
ATOM 4265 C CA . MET A 1 551 ? 10.903 3.875 -18.972 1.00 95.94 551 MET A CA 1
ATOM 4266 C C . MET A 1 551 ? 9.908 4.597 -18.054 1.00 95.94 551 MET A C 1
ATOM 4268 O O . MET A 1 551 ? 8.947 3.982 -17.601 1.00 95.94 551 MET A O 1
ATOM 4272 N N . ALA A 1 552 ? 10.071 5.902 -17.833 1.00 93.31 552 ALA A N 1
ATOM 4273 C CA . ALA A 1 552 ? 9.194 6.692 -16.971 1.00 93.31 552 ALA A CA 1
ATOM 4274 C C . ALA A 1 552 ? 7.721 6.650 -17.394 1.00 93.31 552 ALA A C 1
ATOM 4276 O O . ALA A 1 552 ? 6.863 6.355 -16.562 1.00 93.31 552 ALA A O 1
ATOM 4277 N N . ASP A 1 553 ? 7.436 6.834 -18.685 1.00 92.75 553 ASP A N 1
ATOM 4278 C CA . ASP A 1 553 ? 6.085 6.740 -19.242 1.00 92.75 553 ASP A CA 1
ATOM 4279 C C . ASP A 1 553 ? 5.443 5.375 -18.916 1.00 92.75 553 ASP A C 1
ATOM 4281 O O . ASP A 1 553 ? 4.241 5.313 -18.643 1.00 92.75 553 ASP A O 1
ATOM 4285 N N . MET A 1 554 ? 6.233 4.291 -18.904 1.00 94.75 554 MET A N 1
ATOM 4286 C CA . MET A 1 554 ? 5.764 2.932 -18.612 1.00 94.75 554 MET A CA 1
ATOM 4287 C C . MET A 1 554 ? 5.649 2.605 -17.123 1.00 94.75 554 MET A C 1
ATOM 4289 O O . MET A 1 554 ? 4.709 1.907 -16.760 1.00 94.75 554 MET A O 1
ATOM 4293 N N . VAL A 1 555 ? 6.594 3.023 -16.274 1.00 95.25 555 VAL A N 1
ATOM 4294 C CA . VAL A 1 555 ? 6.689 2.509 -14.894 1.00 95.25 555 VAL A CA 1
ATOM 4295 C C . VAL A 1 555 ? 6.414 3.537 -13.804 1.00 95.25 555 VAL A C 1
ATOM 4297 O O . VAL A 1 555 ? 5.941 3.137 -12.745 1.00 95.25 555 VAL A O 1
ATOM 4300 N N . LEU A 1 556 ? 6.676 4.831 -14.021 1.00 92.94 556 LEU A N 1
ATOM 4301 C CA . LEU A 1 556 ? 6.613 5.832 -12.950 1.00 92.94 556 LEU A CA 1
ATOM 4302 C C . LEU A 1 556 ? 5.205 5.897 -12.340 1.00 92.94 556 LEU A C 1
ATOM 4304 O O . LEU A 1 556 ? 4.210 5.876 -13.067 1.00 92.94 556 LEU A O 1
ATOM 4308 N N . GLY A 1 557 ? 5.139 5.927 -11.006 1.00 91.19 557 GLY A N 1
ATOM 4309 C CA . GLY A 1 557 ? 3.902 5.993 -10.225 1.00 91.19 557 GLY A CA 1
ATOM 4310 C C . GLY A 1 557 ? 3.005 4.762 -10.314 1.00 91.19 557 GLY A C 1
ATOM 4311 O O . GLY A 1 557 ? 1.877 4.780 -9.827 1.00 91.19 557 GLY A O 1
ATOM 4312 N N . ARG A 1 558 ? 3.487 3.673 -10.918 1.00 92.88 558 ARG A N 1
ATOM 4313 C CA . ARG A 1 558 ? 2.753 2.410 -10.963 1.00 92.88 558 ARG A CA 1
ATOM 4314 C C . ARG A 1 558 ? 3.235 1.472 -9.880 1.00 92.88 558 ARG A C 1
ATOM 4316 O O . ARG A 1 558 ? 4.422 1.416 -9.557 1.00 92.88 558 ARG A O 1
ATOM 4323 N N . VAL A 1 559 ? 2.291 0.687 -9.374 1.00 93.00 559 VAL A N 1
ATOM 4324 C CA . VAL A 1 559 ? 2.600 -0.485 -8.566 1.00 93.00 559 VAL A CA 1
ATOM 4325 C C . VAL A 1 559 ? 2.946 -1.623 -9.513 1.00 93.00 559 VAL A C 1
ATOM 4327 O O . VAL A 1 559 ? 2.135 -2.030 -10.350 1.00 93.00 559 VAL A O 1
ATOM 4330 N N . VAL A 1 560 ? 4.174 -2.105 -9.403 1.00 95.88 560 VAL A N 1
ATOM 4331 C CA . VAL A 1 560 ? 4.745 -3.135 -10.261 1.00 95.88 560 VAL A CA 1
ATOM 4332 C C . VAL A 1 560 ? 5.045 -4.391 -9.459 1.00 95.88 560 VAL A C 1
ATOM 4334 O O . VAL A 1 560 ? 5.294 -4.339 -8.257 1.00 95.88 560 VAL A O 1
ATOM 4337 N N . LEU A 1 561 ? 5.033 -5.529 -10.143 1.00 96.06 561 LEU A N 1
ATOM 4338 C CA . LEU A 1 561 ? 5.457 -6.808 -9.601 1.00 96.06 561 LEU A CA 1
ATOM 4339 C C . LEU A 1 561 ? 6.963 -6.975 -9.840 1.00 96.06 561 LEU A C 1
ATOM 4341 O O . LEU A 1 561 ? 7.433 -6.896 -10.976 1.00 96.06 561 LEU A O 1
ATOM 4345 N N . VAL A 1 562 ? 7.722 -7.222 -8.779 1.00 96.50 562 VAL A N 1
ATOM 4346 C CA . VAL A 1 562 ? 9.186 -7.266 -8.794 1.00 96.50 562 VAL A CA 1
ATOM 4347 C C . VAL A 1 562 ? 9.657 -8.687 -8.519 1.00 96.50 562 VAL A C 1
ATOM 4349 O O . VAL A 1 562 ? 9.319 -9.277 -7.496 1.00 96.50 562 VAL A O 1
ATOM 4352 N N . GLN A 1 563 ? 10.454 -9.240 -9.432 1.00 94.81 563 GLN A N 1
ATOM 4353 C CA . GLN A 1 563 ? 11.204 -10.478 -9.246 1.00 94.81 563 GLN A CA 1
ATOM 4354 C C . GLN A 1 563 ? 12.644 -10.136 -8.858 1.00 94.81 563 GLN A C 1
ATOM 4356 O O . GLN A 1 563 ? 13.419 -9.738 -9.735 1.00 94.81 563 GLN A O 1
ATOM 4361 N N . PRO A 1 564 ? 13.044 -10.318 -7.595 1.00 93.81 564 PRO A N 1
ATOM 4362 C CA . PRO A 1 564 ? 14.441 -10.186 -7.219 1.00 93.81 564 PRO A CA 1
ATOM 4363 C C . PRO A 1 564 ? 15.249 -11.308 -7.885 1.00 93.81 564 PRO A C 1
ATOM 4365 O O . PRO A 1 564 ? 14.883 -12.479 -7.776 1.00 93.81 564 PRO A O 1
ATOM 4368 N N . LEU A 1 565 ? 16.337 -10.961 -8.570 1.00 91.06 565 LEU A N 1
ATOM 4369 C CA . LEU A 1 565 ? 17.260 -11.935 -9.164 1.00 91.06 565 LEU A CA 1
ATOM 4370 C C . LEU A 1 565 ? 18.564 -12.006 -8.368 1.00 91.06 565 LEU A C 1
ATOM 4372 O O . LEU A 1 565 ? 19.045 -13.097 -8.075 1.00 91.06 565 LEU A O 1
ATOM 4376 N N . GLY A 1 566 ? 19.050 -10.855 -7.904 1.00 90.50 566 GLY A N 1
ATOM 4377 C CA . GLY A 1 566 ? 20.269 -10.776 -7.115 1.00 90.50 566 GLY A CA 1
ATOM 4378 C C . GLY A 1 566 ? 20.602 -9.346 -6.715 1.00 90.50 566 GLY A C 1
ATOM 4379 O O . GLY A 1 566 ? 19.743 -8.465 -6.727 1.00 90.50 566 GLY A O 1
ATOM 4380 N N . SER A 1 567 ? 21.867 -9.119 -6.384 1.00 90.44 567 SER A N 1
ATOM 4381 C CA . SER A 1 567 ? 22.419 -7.785 -6.155 1.00 90.44 567 SER A CA 1
ATOM 4382 C C . SER A 1 567 ? 23.646 -7.588 -7.035 1.00 90.44 567 SER A C 1
ATOM 4384 O O . SER A 1 567 ? 24.411 -8.527 -7.278 1.00 90.44 567 SER A O 1
ATOM 4386 N N . ASP A 1 568 ? 23.840 -6.374 -7.539 1.00 88.75 568 ASP A N 1
ATOM 4387 C CA . ASP A 1 568 ? 25.042 -6.051 -8.296 1.00 88.75 568 A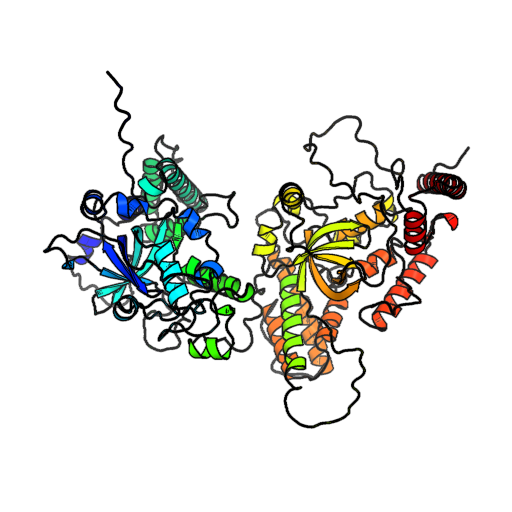SP A CA 1
ATOM 4388 C C . ASP A 1 568 ? 26.219 -5.677 -7.374 1.00 88.75 568 ASP A C 1
ATOM 4390 O O . ASP A 1 568 ? 26.148 -5.751 -6.150 1.00 88.75 568 ASP A O 1
ATOM 4394 N N . ARG A 1 569 ? 27.353 -5.287 -7.968 1.00 86.44 569 ARG A N 1
ATOM 4395 C CA . ARG A 1 569 ? 28.560 -4.887 -7.216 1.00 86.44 569 ARG A CA 1
ATOM 4396 C C . ARG A 1 569 ? 28.418 -3.572 -6.436 1.00 86.44 569 ARG A C 1
ATOM 4398 O O . ARG A 1 569 ? 29.367 -3.188 -5.767 1.00 86.44 569 ARG A O 1
ATOM 4405 N N . TYR A 1 570 ? 27.320 -2.853 -6.635 1.00 86.31 570 TYR A N 1
ATOM 4406 C CA . TYR A 1 570 ? 26.978 -1.608 -5.952 1.00 86.31 570 TYR A CA 1
ATOM 4407 C C . TYR A 1 570 ? 25.848 -1.828 -4.951 1.00 86.31 570 TYR A C 1
ATOM 4409 O O . TYR A 1 570 ? 25.207 -0.863 -4.552 1.00 86.31 570 TYR A O 1
ATOM 4417 N N . GLU A 1 571 ? 25.569 -3.093 -4.615 1.00 87.50 571 GLU A N 1
ATOM 4418 C CA . GLU A 1 571 ? 24.501 -3.496 -3.699 1.00 87.50 571 GLU A CA 1
ATOM 4419 C C . GLU A 1 571 ? 23.104 -3.069 -4.172 1.00 87.50 571 GLU A C 1
ATOM 4421 O O . GLU A 1 571 ? 22.130 -3.139 -3.426 1.00 87.50 571 GLU A O 1
ATOM 4426 N N . ARG A 1 572 ? 22.969 -2.698 -5.452 1.00 91.81 572 ARG A N 1
ATOM 4427 C CA . ARG A 1 572 ? 21.672 -2.412 -6.062 1.00 91.81 572 ARG A CA 1
ATOM 4428 C C . ARG A 1 572 ? 20.944 -3.721 -6.281 1.00 91.81 572 ARG A C 1
ATOM 4430 O O . ARG A 1 572 ? 21.556 -4.716 -6.683 1.00 91.81 572 ARG A O 1
ATOM 4437 N N . LEU A 1 573 ? 19.633 -3.710 -6.079 1.00 94.00 573 LEU A N 1
ATOM 4438 C CA . LEU A 1 573 ? 18.798 -4.851 -6.420 1.00 94.00 573 LEU A CA 1
ATOM 4439 C C . LEU A 1 573 ? 18.831 -5.050 -7.941 1.00 94.00 573 LEU A C 1
ATOM 4441 O O . LEU A 1 573 ? 18.522 -4.132 -8.691 1.00 94.00 573 LEU A O 1
ATOM 4445 N N . VAL A 1 574 ? 19.173 -6.246 -8.409 1.00 94.44 574 VAL A N 1
ATOM 4446 C CA . VAL A 1 574 ? 18.969 -6.638 -9.808 1.00 94.44 574 VAL A CA 1
ATOM 4447 C C . VAL A 1 574 ? 17.644 -7.372 -9.874 1.00 94.44 574 VAL A C 1
ATOM 4449 O O . VAL A 1 574 ? 17.478 -8.414 -9.233 1.00 94.44 574 VAL A O 1
ATOM 4452 N N . ALA A 1 575 ? 16.687 -6.828 -10.620 1.00 95.88 575 ALA A N 1
ATOM 4453 C CA . ALA A 1 575 ? 15.342 -7.380 -10.654 1.00 95.88 575 ALA A CA 1
ATOM 4454 C C . ALA A 1 575 ? 14.683 -7.306 -12.027 1.00 95.88 575 ALA A C 1
ATOM 4456 O O . ALA A 1 575 ? 14.979 -6.454 -12.867 1.00 95.88 575 ALA A O 1
ATOM 4457 N N . ARG A 1 576 ? 13.719 -8.205 -12.219 1.00 95.31 576 ARG A N 1
ATOM 4458 C CA . ARG A 1 576 ? 12.743 -8.120 -13.299 1.00 95.31 576 ARG A CA 1
ATOM 4459 C C . ARG A 1 576 ? 11.486 -7.427 -12.799 1.00 95.31 576 ARG A C 1
ATOM 4461 O O . ARG A 1 576 ? 10.901 -7.854 -11.811 1.00 95.31 576 ARG A O 1
ATOM 4468 N N . ILE A 1 577 ? 11.072 -6.386 -13.509 1.00 96.38 577 ILE A N 1
ATOM 4469 C CA . ILE A 1 577 ? 9.853 -5.630 -13.222 1.00 96.38 577 ILE A CA 1
ATOM 4470 C C . ILE A 1 577 ? 8.767 -6.049 -14.212 1.00 96.38 577 ILE A C 1
ATOM 4472 O O . ILE A 1 577 ? 9.027 -6.182 -15.406 1.00 96.38 577 ILE A O 1
ATOM 4476 N N . LEU A 1 578 ? 7.557 -6.278 -13.711 1.00 96.50 578 LEU A N 1
ATOM 4477 C CA . LEU A 1 578 ? 6.390 -6.667 -14.492 1.00 96.50 578 LEU A CA 1
ATOM 4478 C C . LEU A 1 578 ? 5.219 -5.743 -14.148 1.00 96.50 578 LEU A C 1
ATOM 4480 O O . LEU A 1 578 ? 4.877 -5.574 -12.979 1.00 96.50 578 LEU A O 1
ATOM 4484 N N . ILE A 1 579 ? 4.597 -5.152 -15.165 1.00 95.25 579 ILE A N 1
ATOM 4485 C CA . ILE A 1 579 ? 3.472 -4.226 -15.006 1.00 95.25 579 ILE A CA 1
ATOM 4486 C C . ILE A 1 579 ? 2.180 -4.950 -15.407 1.00 95.25 579 ILE A C 1
ATOM 4488 O O . ILE A 1 579 ? 2.071 -5.382 -16.557 1.00 95.25 579 ILE A O 1
ATOM 4492 N N . PRO A 1 580 ? 1.185 -5.095 -14.517 1.00 92.56 580 PRO A N 1
ATOM 4493 C CA . PRO A 1 580 ? -0.148 -5.541 -14.915 1.00 92.56 580 PRO A CA 1
ATOM 4494 C C . PRO A 1 580 ? -0.760 -4.596 -15.957 1.00 92.56 580 PRO A C 1
ATOM 4496 O O . PRO A 1 580 ? -0.712 -3.378 -15.813 1.00 92.56 580 PRO A O 1
ATOM 4499 N N . ALA A 1 581 ? -1.370 -5.139 -17.010 1.00 86.56 581 ALA A N 1
ATOM 4500 C CA . ALA A 1 581 ? -1.861 -4.328 -18.133 1.00 86.56 581 ALA A CA 1
ATOM 4501 C C . ALA A 1 581 ? -3.016 -3.370 -17.788 1.00 86.56 581 ALA A C 1
ATOM 4503 O O . ALA A 1 581 ? -3.338 -2.488 -18.576 1.00 86.56 581 ALA A O 1
ATOM 4504 N N . VAL A 1 582 ? -3.638 -3.543 -16.622 1.00 81.00 582 VAL A N 1
ATOM 4505 C CA . VAL A 1 582 ? -4.754 -2.725 -16.121 1.00 81.00 582 VAL A CA 1
ATOM 4506 C C . VAL A 1 582 ? -4.332 -1.722 -15.047 1.00 81.00 582 VAL A C 1
ATOM 4508 O O . VAL A 1 582 ? -5.186 -1.123 -14.405 1.00 81.00 582 VAL A O 1
ATOM 4511 N N . SER A 1 583 ? -3.030 -1.484 -14.853 1.00 65.31 583 SER A N 1
ATOM 4512 C CA . SER A 1 583 ? -2.520 -0.518 -13.863 1.00 65.31 583 SER A CA 1
ATOM 4513 C C . SER A 1 583 ? -2.964 0.946 -14.084 1.00 65.31 583 SER A C 1
ATOM 4515 O O . SER A 1 583 ? -2.561 1.815 -13.320 1.00 65.31 583 SER A O 1
ATOM 4517 N N . ASP A 1 584 ? -3.812 1.219 -15.081 1.00 63.34 584 ASP A N 1
ATOM 4518 C CA . ASP A 1 584 ? -4.267 2.546 -15.517 1.00 63.34 584 ASP A CA 1
ATOM 4519 C C . ASP A 1 584 ? -5.672 2.947 -15.012 1.00 63.34 584 ASP A C 1
ATOM 4521 O O . ASP A 1 584 ? -6.122 4.065 -15.268 1.00 63.34 584 ASP A O 1
ATOM 4525 N N . GLY A 1 585 ? -6.398 2.037 -14.348 1.00 53.69 585 GLY A N 1
ATOM 4526 C CA . GLY A 1 585 ? -7.854 2.122 -14.138 1.00 53.69 585 GLY A CA 1
ATOM 4527 C C . GLY A 1 585 ? -8.377 3.133 -13.107 1.00 53.69 585 GLY A C 1
ATOM 4528 O O . GLY A 1 585 ? -9.583 3.319 -13.008 1.00 53.69 585 GLY A O 1
ATOM 4529 N N . LEU A 1 586 ? -7.530 3.823 -12.342 1.00 53.00 586 LEU A N 1
ATOM 4530 C CA . LEU A 1 586 ? -7.983 4.688 -11.235 1.00 53.00 586 LEU A CA 1
ATOM 4531 C C . LEU A 1 586 ? -8.508 6.082 -11.660 1.00 53.00 586 LEU A C 1
ATOM 4533 O O . LEU A 1 586 ? -8.846 6.884 -10.790 1.00 53.00 586 LEU A O 1
ATOM 4537 N N . HIS A 1 587 ? -8.582 6.387 -12.966 1.00 50.69 587 HIS A N 1
ATOM 4538 C CA . HIS A 1 587 ? -8.696 7.763 -13.489 1.00 50.69 587 HIS A CA 1
ATOM 4539 C C . HIS A 1 587 ? -9.960 8.161 -14.254 1.00 50.69 587 HIS A C 1
ATOM 4541 O O . HIS A 1 587 ? -9.908 9.088 -15.056 1.00 50.69 587 HIS A O 1
ATOM 4547 N N . THR A 1 588 ? -11.110 7.547 -14.009 1.00 45.97 588 THR A N 1
ATOM 4548 C CA . THR A 1 588 ? -12.369 8.079 -14.558 1.00 45.97 588 THR A CA 1
ATOM 4549 C C . THR A 1 588 ? -13.188 8.746 -13.463 1.00 45.97 588 THR A C 1
ATOM 4551 O O . THR A 1 588 ? -13.911 8.087 -12.724 1.00 45.97 588 THR A O 1
ATOM 4554 N N . ASP A 1 589 ? -12.990 10.060 -13.331 1.00 45.12 589 ASP A N 1
ATOM 4555 C CA . ASP A 1 589 ? -13.939 11.063 -12.833 1.00 45.12 589 ASP A CA 1
ATOM 4556 C C . ASP A 1 589 ? -14.996 10.561 -11.842 1.00 45.12 589 ASP A C 1
ATOM 4558 O O . ASP A 1 589 ? -16.164 10.425 -12.183 1.00 45.12 589 ASP A O 1
ATOM 4562 N N . GLY A 1 590 ? -14.582 10.293 -10.600 1.00 47.59 590 GLY A N 1
ATOM 4563 C CA . GLY A 1 590 ? -15.422 10.359 -9.394 1.00 47.59 590 GLY A CA 1
ATOM 4564 C C . GLY A 1 590 ? -16.652 9.445 -9.267 1.00 47.59 590 GLY A C 1
ATOM 4565 O O . GLY A 1 590 ? -17.183 9.368 -8.164 1.00 47.59 590 GLY A O 1
ATOM 4566 N N . LEU A 1 591 ? -17.100 8.750 -10.316 1.00 41.75 591 LEU A N 1
ATOM 4567 C CA . LEU A 1 591 ? -18.354 7.988 -10.311 1.00 41.75 591 LEU A CA 1
ATOM 4568 C C . LEU A 1 591 ? -18.271 6.591 -10.941 1.00 41.75 591 LEU A C 1
ATOM 4570 O O . LEU A 1 591 ? -19.105 5.755 -10.603 1.00 41.75 591 LEU A O 1
ATOM 4574 N N . HIS A 1 592 ? -17.273 6.287 -11.779 1.00 41.81 592 HIS A N 1
ATOM 4575 C CA . HIS A 1 592 ? -17.119 4.944 -12.351 1.00 41.81 592 HIS A CA 1
ATOM 4576 C C . HIS A 1 592 ? -15.744 4.369 -12.029 1.00 41.81 592 HIS A C 1
ATOM 4578 O O . HIS A 1 592 ? -14.697 4.858 -12.452 1.00 41.81 592 HIS A O 1
ATOM 4584 N N . THR A 1 593 ? -15.791 3.360 -11.167 1.00 49.25 593 THR A N 1
ATOM 4585 C CA . THR A 1 593 ? -14.691 2.814 -10.388 1.00 49.25 593 THR A CA 1
ATOM 4586 C C . THR A 1 593 ? -13.746 1.992 -11.251 1.00 49.25 593 THR A C 1
ATOM 4588 O O . THR A 1 593 ? -14.169 1.032 -11.891 1.00 49.25 593 THR A O 1
ATOM 4591 N N . GLY A 1 594 ? -12.439 2.256 -11.158 1.00 57.06 594 GLY A N 1
ATOM 4592 C CA . GLY A 1 594 ? -11.398 1.354 -11.673 1.00 57.06 594 GLY A CA 1
ATOM 4593 C C . GLY A 1 594 ? -11.578 -0.115 -11.266 1.00 57.06 594 GLY A C 1
ATOM 4594 O O . GLY A 1 594 ? -11.090 -0.999 -11.967 1.00 57.06 594 GLY A O 1
ATOM 4595 N N . ALA A 1 595 ? -12.346 -0.374 -10.201 1.00 59.81 595 ALA A N 1
ATOM 4596 C CA . ALA A 1 595 ? -12.825 -1.686 -9.780 1.00 59.81 595 ALA A CA 1
ATOM 4597 C C . ALA A 1 595 ? -13.382 -2.550 -10.925 1.00 59.81 595 ALA A C 1
ATOM 4599 O O . ALA A 1 595 ? -13.029 -3.722 -10.986 1.00 59.81 595 ALA A O 1
ATOM 4600 N N . ASP A 1 596 ? -14.145 -1.994 -11.874 1.00 65.12 596 ASP A N 1
ATOM 4601 C CA . ASP A 1 596 ? -14.719 -2.785 -12.977 1.00 65.12 596 ASP A CA 1
ATOM 4602 C C . ASP A 1 59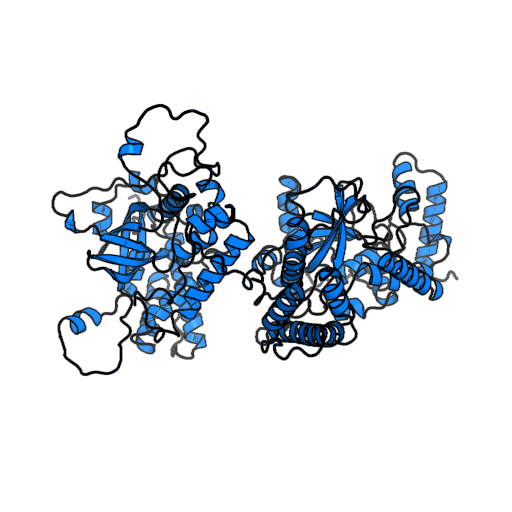6 ? -13.636 -3.268 -13.952 1.00 65.12 596 ASP A C 1
ATOM 4604 O O . ASP A 1 596 ? -13.646 -4.410 -14.417 1.00 65.12 596 ASP A O 1
ATOM 4608 N N . SER A 1 597 ? -12.637 -2.418 -14.217 1.00 70.88 597 SER A N 1
ATOM 4609 C CA . SER A 1 597 ? -11.492 -2.778 -15.059 1.00 70.88 597 SER A CA 1
ATOM 4610 C C . SER A 1 597 ? -10.587 -3.823 -14.395 1.00 70.88 597 SER A C 1
ATOM 4612 O O . SER A 1 597 ? -10.050 -4.701 -15.076 1.00 70.88 597 SER A O 1
ATOM 4614 N N . TYR A 1 598 ? -10.459 -3.776 -13.064 1.00 81.69 598 TYR A N 1
ATOM 4615 C CA . TYR A 1 598 ? -9.700 -4.756 -12.288 1.00 81.69 598 TYR A CA 1
ATOM 4616 C C . TYR A 1 598 ? -10.440 -6.085 -12.160 1.00 81.69 598 TYR A C 1
ATOM 4618 O O . TYR A 1 598 ? -9.834 -7.135 -12.367 1.00 81.69 598 TYR A O 1
ATOM 4626 N N . ALA A 1 599 ? -11.746 -6.058 -11.893 1.00 80.81 599 ALA A N 1
ATOM 4627 C CA . ALA A 1 599 ? -12.581 -7.252 -11.887 1.00 80.81 599 ALA A CA 1
ATOM 4628 C C . ALA A 1 599 ? -12.493 -7.969 -13.241 1.00 80.81 599 ALA A C 1
ATOM 4630 O O . ALA A 1 599 ? -12.122 -9.140 -13.286 1.00 80.81 599 ALA A O 1
ATOM 4631 N N . GLY A 1 600 ? -12.656 -7.231 -14.347 1.00 84.56 600 GLY A N 1
ATOM 4632 C CA . GLY A 1 600 ? -12.515 -7.781 -15.696 1.00 84.56 600 GLY A CA 1
ATOM 4633 C C . GLY A 1 600 ? -11.119 -8.342 -16.006 1.00 84.56 600 GLY A C 1
ATOM 4634 O O . GLY A 1 600 ? -10.994 -9.300 -16.770 1.00 84.56 600 GLY A O 1
ATOM 4635 N N . TYR A 1 601 ? -10.053 -7.795 -15.412 1.00 89.19 601 TYR A N 1
ATOM 4636 C CA . TYR A 1 601 ? -8.705 -8.365 -15.519 1.00 89.19 601 TYR A CA 1
ATOM 4637 C C . TYR A 1 601 ? -8.600 -9.732 -14.844 1.00 89.19 601 TYR A C 1
ATOM 4639 O O . TYR A 1 601 ? -8.085 -10.678 -15.443 1.00 89.19 601 TYR A O 1
ATOM 4647 N N . PHE A 1 602 ? -9.085 -9.838 -13.606 1.00 90.56 602 PHE A N 1
ATOM 4648 C CA . PHE A 1 602 ? -9.036 -11.088 -12.853 1.00 90.56 602 PHE A CA 1
ATOM 4649 C C . PHE A 1 602 ? -10.017 -12.127 -13.390 1.00 90.56 602 PHE A C 1
ATOM 4651 O O . PHE A 1 602 ? -9.675 -13.303 -13.387 1.00 90.56 602 PHE A O 1
ATOM 4658 N N . ASP A 1 603 ? -11.155 -11.717 -13.950 1.00 89.94 603 ASP A N 1
ATOM 4659 C CA . ASP A 1 603 ? -12.061 -12.611 -14.676 1.00 89.94 603 ASP A CA 1
ATOM 4660 C C . ASP A 1 603 ? -11.364 -13.249 -15.883 1.00 89.94 603 ASP A C 1
ATOM 4662 O O . ASP A 1 603 ? -11.382 -14.468 -16.043 1.00 89.94 603 ASP A O 1
ATOM 4666 N N . ARG A 1 604 ? -10.650 -12.460 -16.696 1.00 91.62 604 ARG A N 1
ATOM 4667 C CA . ARG A 1 604 ? -9.869 -13.002 -17.825 1.00 91.62 604 ARG A CA 1
ATOM 4668 C C . ARG A 1 604 ? -8.737 -13.915 -17.365 1.00 91.62 604 ARG A C 1
ATOM 4670 O O . ARG A 1 604 ? -8.447 -14.923 -18.015 1.00 91.62 604 ARG A O 1
ATOM 4677 N N . LEU A 1 605 ? -8.075 -13.567 -16.262 1.00 93.62 605 LEU A N 1
ATOM 4678 C CA . LEU A 1 605 ? -7.034 -14.413 -15.685 1.00 93.62 605 LEU A CA 1
ATOM 4679 C C . LEU A 1 605 ? -7.630 -15.737 -15.203 1.00 93.62 605 LEU A C 1
ATOM 4681 O O . LEU A 1 605 ? -7.064 -16.791 -15.484 1.00 93.62 605 LEU A O 1
ATOM 4685 N N . LEU A 1 606 ? -8.781 -15.687 -14.535 1.00 93.81 606 LEU A N 1
ATOM 4686 C CA . LEU A 1 606 ? -9.525 -16.852 -14.082 1.00 93.81 606 LEU A CA 1
ATOM 4687 C C . LEU A 1 606 ? -9.921 -17.747 -15.252 1.00 93.81 606 LEU A C 1
ATOM 4689 O O . LEU A 1 606 ? -9.627 -18.937 -15.218 1.00 93.81 606 LEU A O 1
ATOM 4693 N N . GLU A 1 607 ? -10.515 -17.192 -16.308 1.00 93.38 607 GLU A N 1
ATOM 4694 C CA . GLU A 1 607 ? -10.859 -17.933 -17.527 1.00 93.38 607 GLU A CA 1
ATOM 4695 C C . GLU A 1 607 ? -9.637 -18.659 -18.098 1.00 93.38 607 GLU A C 1
ATOM 4697 O O . GLU A 1 607 ? -9.696 -19.853 -18.411 1.00 93.38 607 GLU A O 1
ATOM 4702 N N . LYS A 1 608 ? -8.497 -17.961 -18.184 1.00 94.19 608 LYS A N 1
ATOM 4703 C CA . LYS A 1 608 ? -7.248 -18.538 -18.684 1.00 94.19 608 LYS A CA 1
ATOM 4704 C C . LYS A 1 608 ? -6.712 -19.634 -17.763 1.00 94.19 608 LYS A C 1
ATOM 4706 O O . LYS A 1 608 ? -6.263 -20.668 -18.265 1.00 94.19 608 LYS A O 1
ATOM 4711 N N . LEU A 1 609 ? -6.764 -19.434 -16.447 1.00 92.62 609 LEU A N 1
ATOM 4712 C CA . LEU A 1 609 ? -6.344 -20.422 -15.455 1.00 92.62 609 LEU A CA 1
ATOM 4713 C C . LEU A 1 609 ? -7.236 -21.659 -15.501 1.00 92.62 609 LEU A C 1
ATOM 4715 O O . LEU A 1 609 ? -6.710 -22.758 -15.611 1.00 92.62 609 LEU A O 1
ATOM 4719 N N . VAL A 1 610 ? -8.559 -21.500 -15.520 1.00 92.69 610 VAL A N 1
ATOM 4720 C CA . VAL A 1 610 ? -9.527 -22.603 -15.616 1.00 92.69 610 VAL A CA 1
ATOM 4721 C C . VAL A 1 610 ? -9.353 -23.378 -16.917 1.00 92.69 610 VAL A C 1
ATOM 4723 O O . VAL A 1 610 ? -9.320 -24.608 -16.891 1.00 92.69 610 VAL A O 1
ATOM 4726 N N . TYR A 1 611 ? -9.201 -22.689 -18.052 1.00 92.94 611 TYR A N 1
ATOM 4727 C CA . TYR A 1 611 ? -8.938 -23.338 -19.338 1.00 92.94 611 TYR A CA 1
ATOM 4728 C C . TYR A 1 611 ? -7.662 -24.183 -19.278 1.00 92.94 611 TYR A C 1
ATOM 4730 O O . TYR A 1 611 ? -7.662 -25.364 -19.627 1.00 92.94 611 TYR A O 1
ATOM 4738 N N . THR A 1 612 ? -6.572 -23.586 -18.796 1.00 89.75 612 THR A N 1
ATOM 4739 C CA . THR A 1 612 ? -5.265 -24.250 -18.767 1.00 89.75 612 THR A CA 1
ATOM 4740 C C . THR A 1 612 ? -5.230 -25.364 -17.717 1.00 89.75 612 THR A C 1
ATOM 4742 O O . THR A 1 612 ? -4.597 -26.396 -17.938 1.00 89.75 612 THR A O 1
ATOM 4745 N N . PHE A 1 613 ? -5.962 -25.203 -16.612 1.00 88.25 613 PHE A N 1
ATOM 4746 C CA . PHE A 1 613 ? -6.180 -26.228 -15.598 1.00 88.25 613 PHE A CA 1
ATOM 4747 C C . PHE A 1 613 ? -6.922 -27.429 -16.189 1.00 88.25 613 PHE A C 1
ATOM 4749 O O . PHE A 1 613 ? -6.403 -28.539 -16.147 1.00 88.25 613 PHE A O 1
ATOM 4756 N N . ARG A 1 614 ? -8.072 -27.217 -16.843 1.00 90.31 614 ARG A N 1
ATOM 4757 C CA . ARG A 1 614 ? -8.831 -28.294 -17.506 1.00 90.31 614 ARG A CA 1
ATOM 4758 C C . ARG A 1 614 ? -7.993 -29.050 -18.532 1.00 90.31 614 ARG A C 1
ATOM 4760 O O . ARG A 1 614 ? -8.067 -30.270 -18.610 1.00 90.31 614 ARG A O 1
ATOM 4767 N N . TYR A 1 615 ? -7.188 -28.329 -19.310 1.00 89.00 615 TYR A N 1
ATOM 4768 C CA . TYR A 1 615 ? -6.309 -28.939 -20.304 1.00 89.00 615 TYR A CA 1
ATOM 4769 C C . TYR A 1 615 ? -5.194 -29.780 -19.665 1.00 89.00 615 TYR A C 1
ATOM 4771 O O . TYR A 1 615 ? -4.853 -30.842 -20.174 1.00 89.00 615 TYR A O 1
ATOM 4779 N N . SER A 1 616 ? -4.631 -29.314 -18.547 1.00 85.00 616 SER A N 1
ATOM 4780 C CA . SER A 1 616 ? -3.479 -29.963 -17.904 1.00 85.00 616 SER A CA 1
ATOM 4781 C C . SER A 1 616 ? -3.871 -31.089 -16.939 1.00 85.00 616 SER A C 1
ATOM 4783 O O . SER A 1 616 ? -3.071 -31.995 -16.730 1.00 85.00 616 SER A O 1
ATOM 4785 N N . PHE A 1 617 ? -5.072 -31.034 -16.349 1.00 81.75 617 PHE A N 1
ATOM 4786 C CA . PHE A 1 617 ? -5.514 -31.924 -15.262 1.00 81.75 617 PHE A CA 1
ATOM 4787 C C . PHE A 1 617 ? -6.843 -32.646 -15.538 1.00 81.75 617 PHE A C 1
ATOM 4789 O O . PHE A 1 617 ? -7.302 -33.427 -14.709 1.00 81.75 617 PHE A O 1
ATOM 4796 N N . GLY A 1 618 ? -7.467 -32.414 -16.696 1.00 83.62 618 GLY A N 1
ATOM 4797 C CA . GLY A 1 618 ? -8.755 -33.004 -17.058 1.00 83.62 618 GLY A CA 1
ATOM 4798 C C . GLY A 1 618 ? -9.971 -32.223 -16.542 1.00 83.62 618 GLY A C 1
ATOM 4799 O O . GLY A 1 618 ? -9.870 -31.160 -15.924 1.00 83.62 618 GLY A O 1
ATOM 4800 N N . ILE A 1 619 ? -11.165 -32.739 -16.843 1.00 77.31 619 ILE A N 1
ATOM 4801 C CA . ILE A 1 619 ? -12.440 -32.109 -16.478 1.00 77.31 619 ILE A CA 1
ATOM 4802 C C . ILE A 1 619 ? -12.754 -32.440 -15.013 1.00 77.31 619 ILE A C 1
ATOM 4804 O O . ILE A 1 619 ? -13.373 -33.460 -14.721 1.00 77.31 619 ILE A O 1
ATOM 4808 N N . SER A 1 620 ? -12.343 -31.571 -14.087 1.00 74.62 620 SER A N 1
ATOM 4809 C CA . SER A 1 620 ? -12.867 -31.602 -12.717 1.00 74.62 620 SER A CA 1
ATOM 4810 C C . SER A 1 620 ? -14.274 -30.999 -12.683 1.00 74.62 620 SER A C 1
ATOM 4812 O O . SER A 1 620 ? -14.503 -29.926 -13.253 1.00 74.62 620 SER A O 1
ATOM 4814 N N . LYS A 1 621 ? -15.217 -31.688 -12.024 1.00 76.12 621 LYS A N 1
ATOM 4815 C CA . LYS A 1 621 ? -16.577 -31.175 -11.770 1.00 76.12 621 LYS A CA 1
ATOM 4816 C C . LYS A 1 621 ? -16.575 -30.021 -10.762 1.00 76.12 621 LYS A C 1
ATOM 4818 O O . LYS A 1 621 ? -17.479 -29.192 -10.797 1.00 76.12 621 LYS A O 1
ATOM 4823 N N . ASP A 1 622 ? -15.519 -29.912 -9.959 1.00 81.44 622 ASP A N 1
ATOM 4824 C CA . ASP A 1 622 ? -15.422 -28.958 -8.861 1.00 81.44 622 ASP A CA 1
ATOM 4825 C C . ASP A 1 622 ? -14.560 -27.766 -9.276 1.00 81.44 622 ASP A C 1
ATOM 4827 O O . ASP A 1 622 ? -13.474 -27.540 -8.744 1.00 81.44 622 ASP A O 1
ATOM 4831 N N . LEU A 1 623 ? -15.002 -26.987 -10.257 1.00 85.06 623 LEU A N 1
ATOM 4832 C CA . LEU A 1 623 ? -14.364 -25.701 -10.549 1.00 85.06 623 LEU A CA 1
ATOM 4833 C C . LEU A 1 623 ? -14.993 -24.602 -9.688 1.00 85.06 623 LEU A C 1
ATOM 4835 O O . LEU A 1 623 ? -16.187 -24.684 -9.403 1.00 85.06 623 LEU A O 1
ATOM 4839 N N . PRO A 1 624 ? -14.208 -23.605 -9.243 1.00 84.38 624 PRO A N 1
ATOM 4840 C CA . PRO A 1 624 ? -14.750 -22.499 -8.467 1.00 84.38 624 PRO A CA 1
ATOM 4841 C C . PRO A 1 624 ? -15.854 -21.787 -9.253 1.00 84.38 624 PRO A C 1
ATOM 4843 O O . PRO A 1 624 ? -15.739 -21.585 -10.465 1.00 84.38 624 PRO A O 1
ATOM 4846 N N . SER A 1 625 ? -16.935 -21.455 -8.551 1.00 85.62 625 SER A N 1
ATOM 4847 C CA . SER A 1 625 ? -18.077 -20.712 -9.104 1.00 85.62 625 SER A CA 1
ATOM 4848 C C . SER A 1 625 ? -17.891 -19.199 -8.966 1.00 85.62 625 SER A C 1
ATOM 4850 O O . SER A 1 625 ? -18.541 -18.407 -9.651 1.00 85.62 625 SER A O 1
ATOM 4852 N N . GLU A 1 626 ? -16.972 -18.809 -8.085 1.00 86.94 626 GLU A N 1
ATOM 4853 C CA . GLU A 1 626 ? -16.586 -17.449 -7.773 1.00 86.94 626 GLU A CA 1
ATOM 4854 C C . GLU A 1 626 ? -15.905 -16.789 -8.975 1.00 86.94 626 GLU A C 1
ATOM 4856 O O . GLU A 1 626 ? -15.173 -17.420 -9.737 1.00 86.94 626 GLU A O 1
ATOM 4861 N N . LYS A 1 627 ? -16.122 -15.482 -9.122 1.00 87.50 627 LYS A N 1
ATOM 4862 C CA . LYS A 1 627 ? -15.514 -14.648 -10.165 1.00 87.50 627 LYS A CA 1
ATOM 4863 C C . LYS A 1 627 ? -14.411 -13.755 -9.595 1.00 87.50 627 LYS A C 1
ATOM 4865 O O . LYS A 1 627 ? -14.182 -13.715 -8.383 1.00 87.50 627 LYS A O 1
ATOM 4870 N N . GLY A 1 628 ? -13.722 -13.038 -10.476 1.00 86.19 628 GLY A N 1
ATOM 4871 C CA . GLY A 1 628 ? -12.705 -12.054 -10.143 1.00 86.19 628 GLY A CA 1
ATOM 4872 C C . GLY A 1 628 ? -11.571 -12.645 -9.314 1.00 86.19 628 GLY A C 1
ATOM 4873 O O . GLY A 1 628 ? -11.090 -13.750 -9.566 1.00 86.19 628 GLY A O 1
ATOM 4874 N N . VAL A 1 629 ? -11.140 -11.897 -8.300 1.00 83.69 629 VAL A N 1
ATOM 4875 C CA . VAL A 1 629 ? -10.029 -12.301 -7.430 1.00 83.69 629 VAL A CA 1
ATOM 4876 C C . VAL A 1 629 ? -10.314 -13.610 -6.704 1.00 83.69 629 VAL A C 1
ATOM 4878 O O . VAL A 1 629 ? -9.439 -14.471 -6.653 1.00 83.69 629 VAL A O 1
ATOM 4881 N N . TYR A 1 630 ? -11.514 -13.770 -6.148 1.00 82.44 630 TYR A N 1
ATOM 4882 C CA . TYR A 1 630 ? -11.858 -14.951 -5.357 1.00 82.44 630 TYR A CA 1
ATOM 4883 C C . TYR A 1 630 ? -11.834 -16.220 -6.203 1.00 82.44 630 TYR A C 1
ATOM 4885 O O . TYR A 1 630 ? -11.277 -17.227 -5.773 1.00 82.44 630 TYR A O 1
ATOM 4893 N N . GLY A 1 631 ? -12.332 -16.151 -7.440 1.00 87.69 631 GLY A N 1
ATOM 4894 C CA . GLY A 1 631 ? -12.203 -17.262 -8.377 1.00 87.69 631 GLY A CA 1
ATOM 4895 C C . GLY A 1 631 ? -10.741 -17.585 -8.697 1.00 87.69 631 GLY A C 1
ATOM 4896 O O . GLY A 1 631 ? -10.361 -18.757 -8.692 1.00 87.69 631 GLY A O 1
ATOM 4897 N N . VAL A 1 632 ? -9.893 -16.566 -8.922 1.00 89.62 632 VAL A N 1
ATOM 4898 C CA . VAL A 1 632 ? -8.445 -16.758 -9.154 1.00 89.62 632 VAL A CA 1
ATOM 4899 C C . VAL A 1 632 ? -7.765 -17.394 -7.940 1.00 89.62 632 VAL A C 1
ATOM 4901 O O . VAL A 1 632 ? -6.980 -18.326 -8.094 1.00 89.62 632 VAL A O 1
ATOM 4904 N N . ALA A 1 633 ? -8.072 -16.925 -6.734 1.00 85.50 633 ALA A N 1
ATOM 4905 C CA . ALA A 1 633 ? -7.567 -17.493 -5.491 1.00 85.50 633 ALA A CA 1
ATOM 4906 C C . ALA A 1 633 ? -7.951 -18.972 -5.365 1.00 85.50 633 ALA A C 1
ATOM 4908 O O . ALA A 1 633 ? -7.083 -19.828 -5.201 1.00 85.50 633 ALA A O 1
ATOM 4909 N N . ALA A 1 634 ? -9.240 -19.274 -5.525 1.00 86.06 634 ALA A N 1
ATOM 4910 C CA . ALA A 1 634 ? -9.772 -20.619 -5.393 1.00 86.06 634 ALA A CA 1
ATOM 4911 C C . ALA A 1 634 ? -9.166 -21.586 -6.422 1.00 86.06 634 ALA A C 1
ATOM 4913 O O . ALA A 1 634 ? -8.767 -22.693 -6.057 1.00 86.06 634 ALA A O 1
ATOM 4914 N N . ILE A 1 635 ? -9.028 -21.181 -7.694 1.00 90.38 635 ILE A N 1
ATOM 4915 C CA . ILE A 1 635 ? -8.396 -22.047 -8.700 1.00 90.38 635 ILE A CA 1
ATOM 4916 C C . ILE A 1 635 ? -6.908 -22.250 -8.407 1.00 90.38 635 ILE A C 1
ATOM 4918 O O . ILE A 1 635 ? -6.409 -23.354 -8.597 1.00 90.38 635 ILE A O 1
ATOM 4922 N N . VAL A 1 636 ? -6.200 -21.232 -7.904 1.00 88.56 636 VAL A N 1
ATOM 4923 C CA . VAL A 1 636 ? -4.786 -21.357 -7.520 1.00 88.56 636 VAL A CA 1
ATOM 4924 C C . VAL A 1 636 ? -4.609 -22.314 -6.336 1.00 88.56 636 VAL A C 1
ATOM 4926 O O . VAL A 1 636 ? -3.683 -23.125 -6.358 1.00 88.56 636 VAL A O 1
ATOM 4929 N N . CYS A 1 637 ? -5.500 -22.283 -5.343 1.00 85.31 637 CYS A N 1
ATOM 4930 C CA . CYS A 1 637 ? -5.505 -23.257 -4.248 1.00 85.31 637 CYS A CA 1
ATOM 4931 C C . CYS A 1 637 ? -5.699 -24.685 -4.777 1.00 85.31 637 CYS A C 1
ATOM 4933 O O . CYS A 1 637 ? -4.860 -25.545 -4.523 1.00 85.31 637 CYS A O 1
ATOM 4935 N N . LYS A 1 638 ? -6.708 -24.917 -5.629 1.00 87.38 638 LYS A N 1
ATOM 4936 C CA . LYS A 1 638 ? -6.929 -26.239 -6.249 1.00 87.38 638 LYS A CA 1
ATOM 4937 C C . LYS A 1 638 ? -5.753 -26.694 -7.109 1.00 87.38 638 LYS A C 1
ATOM 4939 O O . LYS A 1 638 ? -5.399 -27.867 -7.132 1.00 87.38 638 LYS A O 1
ATOM 4944 N N . MET A 1 639 ? -5.127 -25.765 -7.824 1.00 86.06 639 MET A N 1
ATOM 4945 C CA . MET A 1 639 ? -3.920 -26.026 -8.602 1.00 86.06 639 MET A CA 1
ATOM 4946 C C . MET A 1 639 ? -2.749 -26.486 -7.744 1.00 86.06 639 MET A C 1
ATOM 4948 O O . MET A 1 639 ? -2.002 -27.367 -8.168 1.00 86.06 639 MET A O 1
ATOM 4952 N N . ARG A 1 640 ? -2.592 -25.879 -6.566 1.00 85.00 640 ARG A N 1
ATOM 4953 C CA . ARG A 1 640 ? -1.577 -26.262 -5.591 1.00 85.00 640 ARG A CA 1
ATOM 4954 C C . ARG A 1 640 ? -1.830 -27.661 -5.046 1.00 85.00 640 ARG A C 1
ATOM 4956 O O . ARG A 1 640 ? -0.917 -28.473 -5.048 1.00 85.00 640 ARG A O 1
ATOM 4963 N N . GLU A 1 641 ? -3.069 -27.962 -4.677 1.00 84.69 641 GLU A N 1
ATOM 4964 C CA . GLU A 1 641 ? -3.465 -29.296 -4.207 1.00 84.69 641 GLU A CA 1
ATOM 4965 C C . GLU A 1 641 ? -3.256 -30.375 -5.282 1.00 84.69 641 GLU A C 1
ATOM 4967 O O . GLU A 1 641 ? -2.807 -31.481 -4.988 1.00 84.69 641 GLU A O 1
ATOM 4972 N N . ALA A 1 642 ? -3.541 -30.054 -6.547 1.00 82.06 642 ALA A N 1
ATOM 4973 C CA . ALA A 1 642 ? -3.491 -31.015 -7.645 1.00 82.06 642 ALA A CA 1
ATOM 4974 C C . ALA A 1 642 ? -2.077 -31.310 -8.182 1.00 82.06 642 ALA A C 1
ATOM 4976 O O . ALA A 1 642 ? -1.915 -32.267 -8.946 1.00 82.06 642 ALA A O 1
ATOM 4977 N N . ARG A 1 643 ? -1.051 -30.497 -7.873 1.00 72.69 643 ARG A N 1
ATOM 4978 C CA . ARG A 1 643 ? 0.252 -30.596 -8.556 1.00 72.69 643 ARG A CA 1
ATOM 4979 C C . ARG A 1 643 ? 1.463 -30.280 -7.682 1.00 72.69 643 ARG A C 1
ATOM 4981 O O . ARG A 1 643 ? 1.591 -29.183 -7.157 1.00 72.69 643 ARG A O 1
ATOM 4988 N N . LYS A 1 644 ? 2.470 -31.161 -7.761 1.00 70.12 644 LYS A N 1
ATOM 4989 C CA . LYS A 1 644 ? 3.879 -30.827 -7.484 1.00 70.12 644 LYS A CA 1
ATOM 4990 C C . LYS A 1 644 ? 4.542 -30.262 -8.759 1.00 70.12 644 LYS A C 1
ATOM 4992 O O . LYS A 1 644 ? 4.501 -30.899 -9.815 1.00 70.12 644 LYS A O 1
ATOM 4997 N N . GLY A 1 645 ? 5.098 -29.047 -8.714 1.00 78.19 645 GLY A N 1
ATOM 4998 C CA . GLY A 1 645 ? 5.815 -28.417 -9.837 1.00 78.19 645 GLY A CA 1
ATOM 4999 C C . GLY A 1 645 ? 5.798 -26.882 -9.820 1.00 78.19 645 GLY A C 1
ATOM 5000 O O . GLY A 1 645 ? 5.198 -26.280 -8.939 1.00 78.19 645 GLY A O 1
ATOM 5001 N N . ASP A 1 646 ? 6.415 -26.250 -10.830 1.00 83.81 646 ASP A N 1
ATOM 5002 C CA . ASP A 1 646 ? 6.551 -24.782 -10.935 1.00 83.81 646 ASP A CA 1
ATOM 5003 C C . ASP A 1 646 ? 5.218 -24.075 -11.276 1.00 83.81 646 ASP A C 1
ATOM 5005 O O . ASP A 1 646 ? 4.947 -23.664 -12.412 1.00 83.81 646 ASP A O 1
ATOM 5009 N N . LEU A 1 647 ? 4.347 -23.950 -10.272 1.00 86.50 647 LEU A N 1
ATOM 5010 C CA . LEU A 1 647 ? 3.067 -23.237 -10.358 1.00 86.50 647 LEU A CA 1
ATOM 5011 C C . LEU A 1 647 ? 3.261 -21.731 -10.579 1.00 86.50 647 LEU A C 1
ATOM 5013 O O . LEU A 1 647 ? 2.441 -21.084 -11.236 1.00 86.50 647 LEU A O 1
ATOM 5017 N N . ARG A 1 648 ? 4.374 -21.177 -10.089 1.00 88.44 648 ARG A N 1
ATOM 5018 C CA . ARG A 1 648 ? 4.775 -19.780 -10.293 1.00 88.44 648 ARG A CA 1
ATOM 5019 C C . ARG A 1 648 ? 4.997 -19.504 -11.780 1.00 88.44 648 ARG A C 1
ATOM 5021 O O . ARG A 1 648 ? 4.391 -18.586 -12.338 1.00 88.44 648 ARG A O 1
ATOM 5028 N N . GLY A 1 649 ? 5.820 -20.315 -12.439 1.00 87.94 649 GLY A N 1
ATOM 5029 C CA . GLY A 1 649 ? 6.060 -20.248 -13.878 1.00 87.94 649 GLY A CA 1
ATOM 5030 C C . GLY A 1 649 ? 4.781 -20.440 -14.690 1.00 87.94 649 GLY A C 1
ATOM 5031 O O . GLY A 1 649 ? 4.562 -19.718 -15.666 1.00 87.94 649 GLY A O 1
ATOM 5032 N N . PHE A 1 650 ? 3.896 -21.337 -14.249 1.00 89.50 650 PHE A N 1
ATOM 5033 C CA . PHE A 1 650 ? 2.590 -21.545 -14.873 1.00 89.50 650 PHE A CA 1
ATOM 5034 C C . PHE A 1 650 ? 1.694 -20.298 -14.813 1.00 89.50 650 PHE A C 1
ATOM 5036 O O . PHE A 1 650 ? 1.180 -19.863 -15.847 1.00 89.50 650 PHE A O 1
ATOM 5043 N N . LEU A 1 651 ? 1.525 -19.694 -13.630 1.00 91.88 651 LEU A N 1
ATOM 5044 C CA . LEU A 1 651 ? 0.700 -18.494 -13.452 1.00 91.88 651 LEU A CA 1
ATOM 5045 C C . LEU A 1 651 ? 1.244 -17.324 -14.283 1.00 91.88 651 LEU A C 1
ATOM 5047 O O . LEU A 1 651 ? 0.489 -16.644 -14.980 1.00 91.88 651 LEU A O 1
ATOM 5051 N N . LEU A 1 652 ? 2.565 -17.126 -14.282 1.00 91.25 652 LEU A N 1
ATOM 5052 C CA . LEU A 1 652 ? 3.222 -16.115 -15.117 1.00 91.25 652 LEU A CA 1
ATOM 5053 C C . LEU A 1 652 ? 3.055 -16.391 -16.615 1.00 91.25 652 LEU A C 1
ATOM 5055 O O . LEU A 1 652 ? 2.938 -15.448 -17.398 1.00 91.25 652 LEU A O 1
ATOM 5059 N N . GLY A 1 653 ? 3.036 -17.662 -17.023 1.00 91.38 653 GLY A N 1
ATOM 5060 C CA . GLY A 1 653 ? 2.695 -18.072 -18.384 1.00 91.38 653 GLY A CA 1
ATOM 5061 C C . GLY A 1 653 ? 1.275 -17.650 -18.758 1.00 91.38 653 GLY A C 1
ATOM 5062 O O . GLY A 1 653 ? 1.085 -16.964 -19.761 1.00 91.38 653 GLY A O 1
ATOM 5063 N N . CYS A 1 654 ? 0.298 -17.947 -17.897 1.00 92.94 654 CYS A N 1
ATOM 5064 C CA . CYS A 1 654 ? -1.095 -17.540 -18.095 1.00 92.94 654 CYS A CA 1
ATOM 5065 C C . CYS A 1 654 ? -1.239 -16.017 -18.216 1.00 92.94 654 CYS A C 1
ATOM 5067 O O . CYS A 1 654 ? -1.895 -15.536 -19.138 1.00 92.94 654 CYS A O 1
ATOM 5069 N N . LEU A 1 655 ? -0.568 -15.252 -17.349 1.00 92.75 655 LEU A N 1
ATOM 5070 C CA . LEU A 1 655 ? -0.563 -13.785 -17.387 1.00 92.75 655 LEU A CA 1
ATOM 5071 C C . LEU A 1 655 ? 0.037 -13.216 -18.684 1.00 92.75 655 LEU A C 1
ATOM 5073 O O . LEU A 1 655 ? -0.437 -12.199 -19.189 1.00 92.75 655 LEU A O 1
ATOM 5077 N N . ARG A 1 656 ? 1.072 -13.857 -19.239 1.00 91.31 656 ARG A N 1
ATOM 5078 C CA . ARG A 1 656 ? 1.699 -13.446 -20.511 1.00 91.31 656 ARG A CA 1
ATOM 5079 C C . ARG A 1 656 ? 0.835 -13.763 -21.726 1.00 91.31 656 ARG A C 1
ATOM 5081 O O . ARG A 1 656 ? 0.820 -12.984 -22.681 1.00 91.31 656 ARG A O 1
ATOM 5088 N N . ASP A 1 657 ? 0.157 -14.903 -21.691 1.00 90.31 657 ASP A N 1
ATOM 5089 C CA . ASP A 1 657 ? -0.707 -15.367 -22.775 1.00 90.31 657 ASP A CA 1
ATOM 5090 C C . ASP A 1 657 ? -2.062 -14.657 -22.779 1.00 90.31 657 ASP A C 1
ATOM 5092 O O . ASP A 1 657 ? -2.686 -14.515 -23.832 1.00 90.31 657 ASP A O 1
ATOM 5096 N N . MET A 1 658 ? -2.514 -14.201 -21.609 1.00 91.44 658 MET A N 1
ATOM 5097 C CA . MET A 1 658 ? -3.714 -13.388 -21.469 1.00 91.44 658 MET A CA 1
ATOM 5098 C C . MET A 1 658 ? -3.598 -12.111 -22.307 1.00 91.44 658 MET A C 1
ATOM 5100 O O . MET A 1 658 ? -2.538 -11.484 -22.367 1.00 91.44 658 MET A O 1
ATOM 5104 N N . ARG A 1 659 ? -4.704 -11.704 -22.941 1.00 87.81 659 ARG A N 1
ATOM 5105 C CA . ARG A 1 659 ? -4.798 -10.455 -23.704 1.00 87.81 659 ARG A CA 1
ATOM 5106 C C . ARG A 1 659 ? -5.768 -9.477 -23.053 1.00 87.81 659 ARG A C 1
ATOM 5108 O O . ARG A 1 659 ? -6.917 -9.819 -22.769 1.00 87.81 659 ARG A O 1
ATOM 5115 N N . VAL A 1 660 ? -5.310 -8.244 -22.866 1.00 80.12 660 VAL A N 1
ATOM 5116 C CA . VAL A 1 660 ? -6.106 -7.101 -22.404 1.00 80.12 660 VAL A CA 1
ATOM 5117 C C . VAL A 1 660 ? -6.009 -6.035 -23.492 1.00 80.12 660 VAL A C 1
ATOM 5119 O O . VAL A 1 660 ? -4.972 -5.394 -23.666 1.00 80.12 660 VAL A O 1
ATOM 5122 N N . GLY A 1 661 ? -7.056 -5.932 -24.313 1.00 83.25 661 GLY A N 1
ATOM 5123 C CA . GLY A 1 661 ? -6.984 -5.201 -25.580 1.00 83.25 661 GLY A CA 1
ATOM 5124 C C . GLY A 1 661 ? -5.899 -5.784 -26.496 1.00 83.25 661 GLY A C 1
ATOM 5125 O O . GLY A 1 661 ? -5.878 -6.987 -26.754 1.00 83.25 661 GLY A O 1
ATOM 5126 N N . SER A 1 662 ? -4.977 -4.938 -26.957 1.00 80.56 662 SER A N 1
ATOM 5127 C CA . SER A 1 662 ? -3.841 -5.325 -27.807 1.00 80.56 662 SER A CA 1
ATOM 5128 C C . SER A 1 662 ? -2.608 -5.816 -27.038 1.00 80.56 662 SER A C 1
ATOM 5130 O O . SER A 1 662 ? -1.615 -6.189 -27.664 1.00 80.56 662 SER A O 1
ATOM 5132 N N . PHE A 1 663 ? -2.628 -5.805 -25.702 1.00 83.00 663 PHE A N 1
ATOM 5133 C CA . PHE A 1 663 ? -1.448 -6.081 -24.879 1.00 83.00 663 PHE A CA 1
ATOM 5134 C C . PHE A 1 663 ? -1.547 -7.419 -24.147 1.00 83.00 663 PHE A C 1
ATOM 5136 O O . PHE A 1 663 ? -2.629 -7.971 -23.950 1.00 83.00 663 PHE A O 1
ATOM 5143 N N . ALA A 1 664 ? -0.392 -7.962 -23.760 1.00 87.62 664 ALA A N 1
ATOM 5144 C CA . ALA A 1 664 ? -0.324 -9.077 -22.822 1.00 87.62 664 ALA A CA 1
ATOM 5145 C C . ALA A 1 664 ? -0.856 -8.651 -21.447 1.00 87.62 664 ALA A C 1
ATOM 5147 O O . ALA A 1 664 ? -0.740 -7.484 -21.091 1.00 87.62 664 ALA A O 1
ATOM 5148 N N . GLY A 1 665 ? -1.387 -9.590 -20.664 1.00 86.75 665 GLY A N 1
ATOM 5149 C CA . GLY A 1 665 ? -1.895 -9.333 -19.315 1.00 86.75 665 GLY A CA 1
ATOM 5150 C C . GLY A 1 665 ? -0.830 -8.829 -18.337 1.00 86.75 665 GLY A C 1
ATOM 5151 O O . GLY A 1 665 ? -1.160 -8.167 -17.350 1.00 86.75 665 GLY A O 1
ATOM 5152 N N . ILE A 1 666 ? 0.444 -9.084 -18.632 1.00 94.19 666 ILE A N 1
ATOM 5153 C CA . ILE A 1 666 ? 1.584 -8.460 -17.967 1.00 94.19 666 ILE A CA 1
ATOM 5154 C C . ILE A 1 666 ? 2.578 -7.944 -19.007 1.00 94.19 666 ILE A C 1
ATOM 5156 O O . ILE A 1 666 ? 2.824 -8.588 -20.030 1.00 94.19 666 ILE A O 1
ATOM 5160 N N . VAL A 1 667 ? 3.166 -6.788 -18.728 1.00 95.06 667 VAL A N 1
ATOM 5161 C CA . VAL A 1 667 ? 4.122 -6.098 -19.592 1.00 95.06 667 VAL A CA 1
ATOM 5162 C C . VAL A 1 667 ? 5.487 -6.111 -18.920 1.00 95.06 667 VAL A C 1
ATOM 5164 O O . VAL A 1 667 ? 5.605 -5.815 -17.734 1.00 95.06 667 VAL A O 1
ATOM 5167 N N . ASP A 1 668 ? 6.522 -6.460 -19.678 1.00 96.25 668 ASP A N 1
ATOM 5168 C CA . ASP A 1 668 ? 7.911 -6.413 -19.225 1.00 96.25 668 ASP A CA 1
ATOM 5169 C C . ASP A 1 668 ? 8.603 -5.195 -19.862 1.00 96.25 668 ASP A C 1
ATOM 5171 O O . ASP A 1 668 ? 8.838 -5.207 -21.078 1.00 96.25 668 ASP A O 1
ATOM 5175 N N . PRO A 1 669 ? 8.938 -4.147 -19.084 1.00 96.81 669 PRO A N 1
ATOM 5176 C CA . PRO A 1 669 ? 9.596 -2.955 -19.608 1.00 96.81 669 PRO A CA 1
ATOM 5177 C C . PRO A 1 669 ? 10.904 -3.270 -20.333 1.00 96.81 669 PRO A C 1
ATOM 5179 O O . PRO A 1 669 ? 11.226 -2.608 -21.313 1.00 96.81 669 PRO A O 1
ATOM 5182 N N . CYS A 1 670 ? 11.641 -4.309 -19.923 1.00 97.06 670 CYS A N 1
ATOM 5183 C CA . CYS A 1 670 ? 12.905 -4.668 -20.567 1.00 97.06 670 CYS A CA 1
ATOM 5184 C C . CYS A 1 670 ? 12.678 -5.172 -21.995 1.00 97.06 670 CYS A C 1
ATOM 5186 O O . CYS A 1 670 ? 13.420 -4.824 -22.914 1.00 97.06 670 CYS A O 1
ATOM 5188 N N . GLU A 1 671 ? 11.625 -5.968 -22.200 1.00 97.06 671 GLU A N 1
ATOM 5189 C CA . GLU A 1 671 ? 11.241 -6.443 -23.530 1.00 97.06 671 GLU A CA 1
ATOM 5190 C C . GLU A 1 671 ? 10.840 -5.278 -24.440 1.00 97.06 671 GLU A C 1
ATOM 5192 O O . GLU A 1 671 ? 11.226 -5.242 -25.611 1.00 97.06 671 GLU A O 1
ATOM 5197 N N . GLU A 1 672 ? 10.111 -4.306 -23.894 1.00 97.25 672 GLU A N 1
ATOM 5198 C CA . GLU A 1 672 ? 9.649 -3.137 -24.637 1.00 97.25 672 GLU A CA 1
ATOM 5199 C C . GLU A 1 672 ? 10.795 -2.179 -24.992 1.00 97.25 672 GLU A C 1
ATOM 5201 O O . GLU A 1 672 ? 10.892 -1.724 -26.134 1.00 97.25 672 GLU A O 1
ATOM 5206 N N . MET A 1 673 ? 11.727 -1.945 -24.065 1.00 98.00 673 MET A N 1
ATOM 5207 C CA . MET A 1 673 ? 12.934 -1.150 -24.311 1.00 98.00 673 MET A CA 1
ATOM 5208 C C . MET A 1 673 ? 13.799 -1.748 -25.428 1.00 98.00 673 MET A C 1
ATOM 5210 O O . MET A 1 673 ? 14.252 -1.024 -26.320 1.00 98.00 673 MET A O 1
ATOM 5214 N N . LEU A 1 674 ? 13.968 -3.076 -25.443 1.00 98.00 674 LEU A N 1
ATOM 5215 C CA . LEU A 1 674 ? 14.660 -3.776 -26.531 1.00 98.00 674 LEU A CA 1
ATOM 5216 C C . LEU A 1 674 ? 13.888 -3.685 -27.848 1.00 98.00 674 LEU A C 1
ATOM 5218 O O . LEU A 1 674 ? 14.495 -3.420 -28.884 1.00 98.00 674 LEU A O 1
ATOM 5222 N N . ARG A 1 675 ? 12.558 -3.864 -27.828 1.00 97.31 675 ARG A N 1
ATOM 5223 C CA . ARG A 1 675 ? 11.701 -3.757 -29.024 1.00 97.31 675 ARG A CA 1
ATOM 5224 C C . ARG A 1 675 ? 11.819 -2.381 -29.682 1.00 97.31 675 ARG A C 1
ATOM 5226 O O . ARG A 1 675 ? 11.837 -2.302 -30.910 1.00 97.31 675 ARG A O 1
ATOM 5233 N N . ARG A 1 676 ? 11.922 -1.322 -28.874 1.00 96.94 676 ARG A N 1
ATOM 5234 C CA . ARG A 1 676 ? 12.085 0.072 -29.318 1.00 96.94 676 ARG A CA 1
ATOM 5235 C C . ARG A 1 676 ? 13.506 0.416 -29.763 1.00 96.94 676 ARG A C 1
ATOM 5237 O O . ARG A 1 676 ? 13.698 1.477 -30.353 1.00 96.94 676 ARG A O 1
ATOM 5244 N N . GLY A 1 677 ? 14.487 -0.448 -29.495 1.00 97.44 677 GLY A N 1
ATOM 5245 C CA . GLY A 1 677 ? 15.903 -0.154 -29.721 1.00 97.44 677 GLY A CA 1
ATOM 5246 C C . GLY A 1 677 ? 16.453 0.922 -28.778 1.00 97.44 677 GLY A C 1
ATOM 5247 O O . GLY A 1 677 ? 17.382 1.634 -29.150 1.00 97.44 677 GLY A O 1
ATOM 5248 N N . LEU A 1 678 ? 15.864 1.065 -27.586 1.00 96.69 678 LEU A N 1
ATOM 5249 C CA . LEU A 1 678 ? 16.279 2.012 -26.538 1.00 96.69 678 LEU A CA 1
ATOM 5250 C C . LEU A 1 678 ? 17.133 1.351 -25.445 1.00 96.69 678 LEU A C 1
ATOM 5252 O O . LEU A 1 678 ? 17.558 2.012 -24.506 1.00 96.69 678 LEU A O 1
ATOM 5256 N N . ALA A 1 679 ? 17.398 0.054 -25.574 1.00 97.56 679 ALA A N 1
ATOM 5257 C CA . ALA A 1 679 ? 18.348 -0.692 -24.764 1.00 97.56 679 ALA A CA 1
ATOM 5258 C C . ALA A 1 679 ? 19.019 -1.778 -25.618 1.00 97.56 679 ALA A C 1
ATOM 5260 O O . ALA A 1 679 ? 18.565 -2.087 -26.727 1.00 97.56 679 ALA A O 1
ATOM 5261 N N . ILE A 1 680 ? 20.090 -2.364 -25.093 1.00 97.56 680 ILE A N 1
ATOM 5262 C CA . ILE A 1 680 ? 20.763 -3.545 -25.650 1.00 97.56 680 ILE A CA 1
ATOM 5263 C C . ILE A 1 680 ? 20.721 -4.693 -24.644 1.00 97.56 680 ILE A C 1
ATOM 5265 O O . ILE A 1 680 ? 20.502 -4.466 -23.455 1.00 97.56 680 ILE A O 1
ATOM 5269 N N . VAL A 1 681 ? 20.944 -5.930 -25.088 1.00 96.94 681 VAL A N 1
ATOM 5270 C CA . VAL A 1 681 ? 21.020 -7.069 -24.160 1.00 96.94 681 VAL A CA 1
ATOM 5271 C C . VAL A 1 681 ? 22.337 -7.012 -23.389 1.00 96.94 681 VAL A C 1
ATOM 5273 O O . VAL A 1 681 ? 23.419 -6.926 -23.975 1.00 96.94 681 VAL A O 1
ATOM 5276 N N . TYR A 1 682 ? 22.263 -7.107 -22.062 1.00 93.31 682 TYR A N 1
ATOM 5277 C CA . TYR A 1 682 ? 23.445 -7.072 -21.206 1.00 93.31 682 TYR A CA 1
ATOM 5278 C C . TYR A 1 682 ? 24.307 -8.327 -21.390 1.00 93.31 682 TYR A C 1
ATOM 5280 O O . TYR A 1 682 ? 24.019 -9.386 -20.841 1.00 93.31 682 TYR A O 1
ATOM 5288 N N . SER A 1 683 ? 25.424 -8.219 -22.112 1.00 87.62 683 SER A N 1
ATOM 5289 C CA . SER A 1 683 ? 26.366 -9.330 -22.291 1.00 87.62 683 SER A CA 1
ATOM 5290 C C . SER A 1 683 ? 27.641 -9.131 -21.461 1.00 87.62 683 SER A C 1
ATOM 5292 O O . SER A 1 683 ? 28.550 -8.385 -21.842 1.00 87.62 683 SER A O 1
ATOM 5294 N N . SER A 1 684 ? 27.762 -9.827 -20.328 1.00 82.38 684 SER A N 1
ATOM 5295 C CA . SER A 1 684 ? 29.017 -9.891 -19.567 1.00 82.38 684 SER A CA 1
ATOM 5296 C C . SER A 1 684 ? 29.748 -11.207 -19.813 1.00 82.38 684 SER A C 1
ATOM 5298 O O . SER A 1 684 ? 29.209 -12.284 -19.588 1.00 82.38 684 SER A O 1
ATOM 5300 N N . ARG A 1 685 ? 31.017 -11.123 -20.242 1.00 77.38 685 ARG A N 1
ATOM 5301 C CA . ARG A 1 685 ? 31.895 -12.298 -20.400 1.00 77.38 685 ARG A CA 1
ATOM 5302 C C . ARG A 1 685 ? 32.350 -12.894 -19.061 1.00 77.38 685 ARG A C 1
ATOM 5304 O O . ARG A 1 685 ? 32.731 -14.053 -19.026 1.00 77.38 685 ARG A O 1
ATOM 5311 N N . ARG A 1 686 ? 32.369 -12.095 -17.982 1.00 79.50 686 ARG A N 1
ATOM 5312 C CA . ARG A 1 686 ? 32.977 -12.475 -16.687 1.00 79.50 686 ARG A CA 1
ATOM 5313 C C . ARG A 1 686 ? 31.982 -13.032 -15.672 1.00 79.50 686 ARG A C 1
ATOM 5315 O O . ARG A 1 686 ? 32.361 -13.855 -14.851 1.00 79.50 686 ARG A O 1
ATOM 5322 N N . LYS A 1 687 ? 30.734 -12.568 -15.700 1.00 75.00 687 LYS A N 1
ATOM 5323 C CA . LYS A 1 687 ? 29.654 -13.062 -14.839 1.00 75.00 687 LYS A CA 1
ATOM 5324 C C . LYS A 1 687 ? 28.487 -13.438 -15.735 1.00 75.00 687 LYS A C 1
ATOM 5326 O O . LYS A 1 687 ? 28.126 -12.638 -16.597 1.00 75.00 687 LYS A O 1
ATOM 5331 N N . LYS A 1 688 ? 27.921 -14.634 -15.546 1.00 76.69 688 LYS A N 1
ATOM 5332 C CA . LYS A 1 688 ? 26.666 -15.004 -16.207 1.00 76.69 688 LYS A CA 1
ATOM 5333 C C . LYS A 1 688 ? 25.614 -13.994 -15.763 1.00 76.69 688 LYS A C 1
ATOM 5335 O O . LYS A 1 688 ? 25.373 -13.853 -14.571 1.00 76.69 688 LYS A O 1
ATOM 5340 N N . ALA A 1 689 ? 25.078 -13.246 -16.718 1.00 78.56 689 ALA A N 1
ATOM 5341 C CA . ALA A 1 689 ? 23.992 -12.325 -16.450 1.00 78.56 689 ALA A CA 1
ATOM 5342 C C . ALA A 1 689 ? 22.749 -13.115 -16.028 1.00 78.56 689 ALA A C 1
ATOM 5344 O O . ALA A 1 689 ? 22.470 -14.189 -16.566 1.00 78.56 689 ALA A O 1
ATOM 5345 N N . GLU A 1 690 ? 22.019 -12.589 -15.055 1.00 80.25 690 GLU A N 1
ATOM 5346 C CA . GLU A 1 690 ? 20.790 -13.199 -14.569 1.00 80.25 690 GLU A CA 1
ATOM 5347 C C . GLU A 1 690 ? 19.631 -12.733 -15.451 1.00 80.25 690 GLU A C 1
ATOM 5349 O O . GLU A 1 690 ? 19.168 -11.600 -15.362 1.00 80.25 690 GLU A O 1
ATOM 5354 N N . TYR A 1 691 ? 19.177 -13.608 -16.349 1.00 83.00 691 TYR A N 1
ATOM 5355 C CA . TYR A 1 691 ? 18.069 -13.313 -17.265 1.00 83.00 691 TYR A CA 1
ATOM 5356 C C . TYR A 1 691 ? 16.710 -13.809 -16.754 1.00 83.00 691 TYR A C 1
ATOM 5358 O O . TYR A 1 691 ? 15.732 -13.770 -17.492 1.00 83.00 691 TYR A O 1
ATOM 5366 N N . GLY A 1 692 ? 16.635 -14.342 -15.529 1.00 80.38 692 GLY A N 1
ATOM 5367 C CA . GLY A 1 692 ? 15.435 -15.039 -15.050 1.00 80.38 692 GLY A CA 1
ATOM 5368 C C . GLY A 1 692 ? 15.127 -16.321 -15.841 1.00 80.38 692 GLY A C 1
ATOM 5369 O O . GLY A 1 692 ? 13.963 -16.681 -15.997 1.00 80.38 692 GLY A O 1
ATOM 5370 N N . GLY A 1 693 ? 16.162 -16.975 -16.387 1.00 86.75 693 GLY A N 1
ATOM 5371 C CA . GLY A 1 693 ? 16.074 -18.244 -17.119 1.00 86.75 693 GLY A CA 1
ATOM 5372 C C . GLY A 1 693 ? 16.515 -18.176 -18.589 1.00 86.75 693 GLY A C 1
ATOM 5373 O O . GLY A 1 693 ? 16.544 -17.119 -19.220 1.00 86.75 693 GLY A O 1
ATOM 5374 N N . ILE A 1 694 ? 16.838 -19.341 -19.162 1.00 88.88 694 ILE A N 1
ATOM 5375 C CA . ILE A 1 694 ? 17.372 -19.482 -20.535 1.00 88.88 694 ILE A CA 1
ATOM 5376 C C . ILE A 1 694 ? 16.358 -19.032 -21.597 1.00 88.88 694 ILE A C 1
ATOM 5378 O O . ILE A 1 694 ? 16.727 -18.434 -22.610 1.00 88.88 694 ILE A O 1
ATOM 5382 N N . LEU A 1 695 ? 15.069 -19.321 -21.392 1.00 90.19 695 LEU A N 1
ATOM 5383 C CA . LEU A 1 695 ? 14.016 -18.928 -22.335 1.00 90.19 695 LEU A CA 1
ATOM 5384 C C . LEU A 1 695 ? 13.889 -17.406 -22.429 1.00 90.19 695 LEU A C 1
ATOM 5386 O O . LEU A 1 695 ? 13.772 -16.865 -23.529 1.00 90.19 695 LEU A O 1
ATOM 5390 N N . GLN A 1 696 ? 13.979 -16.717 -21.290 1.00 91.38 696 GLN A N 1
ATOM 5391 C CA . GLN A 1 696 ? 13.931 -15.262 -21.254 1.00 91.38 696 GLN A CA 1
ATOM 5392 C C . GLN A 1 696 ? 15.171 -14.654 -21.923 1.00 91.38 696 GLN A C 1
ATOM 5394 O O . GLN A 1 696 ? 15.024 -13.763 -22.754 1.00 91.38 696 GLN A O 1
ATOM 5399 N N . GLU A 1 697 ? 16.373 -15.187 -21.676 1.00 93.62 697 GLU A N 1
ATOM 5400 C CA . GLU A 1 697 ? 17.594 -14.755 -22.378 1.00 93.62 697 GLU A CA 1
ATOM 5401 C C . GLU A 1 697 ? 17.448 -14.860 -23.906 1.00 93.62 697 GLU A C 1
ATOM 5403 O O . GLU A 1 697 ? 17.740 -13.912 -24.643 1.00 93.62 697 GLU A O 1
ATOM 5408 N N . LYS A 1 698 ? 16.962 -16.007 -24.403 1.00 95.19 698 LYS A N 1
ATOM 5409 C CA . LYS A 1 698 ? 16.723 -16.222 -25.840 1.00 95.19 698 LYS A CA 1
ATOM 5410 C C . LYS A 1 698 ? 15.732 -15.204 -26.403 1.00 95.19 698 LYS A C 1
ATOM 5412 O O . LYS A 1 698 ? 15.960 -14.686 -27.500 1.00 95.19 698 LYS A O 1
ATOM 5417 N N . LYS A 1 699 ? 14.665 -14.907 -25.655 1.00 95.69 699 LYS A N 1
ATOM 5418 C CA . LYS A 1 699 ? 13.641 -13.930 -26.033 1.00 95.69 699 LYS A CA 1
ATOM 5419 C C . LYS A 1 699 ? 14.217 -12.515 -26.122 1.00 95.69 699 LYS A C 1
ATOM 5421 O O . LYS A 1 699 ? 14.051 -11.876 -27.159 1.00 95.69 699 LYS A O 1
ATOM 5426 N N . LEU A 1 700 ? 14.961 -12.058 -25.113 1.00 96.62 700 LEU A N 1
ATOM 5427 C CA . LEU A 1 700 ? 15.603 -10.735 -25.113 1.00 96.62 700 LEU A CA 1
ATOM 5428 C C . LEU A 1 700 ? 16.564 -10.582 -26.308 1.00 96.62 700 LEU A C 1
ATOM 5430 O O . LEU A 1 700 ? 16.452 -9.630 -27.080 1.00 96.62 700 LEU A O 1
ATOM 5434 N N . LYS A 1 701 ? 17.412 -11.587 -26.570 1.00 97.00 701 LYS A N 1
ATOM 5435 C CA . LYS A 1 701 ? 18.297 -11.611 -27.755 1.00 97.00 701 LYS A CA 1
ATOM 5436 C C . LYS A 1 701 ? 17.540 -11.617 -29.083 1.00 97.00 701 LYS A C 1
ATOM 5438 O O . LYS A 1 701 ? 18.061 -11.173 -30.105 1.00 97.00 701 LYS A O 1
ATOM 5443 N N . GLN A 1 702 ? 16.343 -12.195 -29.136 1.00 97.88 702 GLN A N 1
ATOM 5444 C CA . GLN A 1 702 ? 15.512 -12.158 -30.339 1.00 97.88 702 GLN A CA 1
ATOM 5445 C C . GLN A 1 702 ? 14.902 -10.768 -30.555 1.00 97.88 702 GLN A C 1
ATOM 5447 O O . GLN A 1 702 ? 14.873 -10.299 -31.693 1.00 97.88 702 GLN A O 1
ATOM 5452 N N . LEU A 1 703 ? 14.442 -10.110 -29.487 1.00 97.69 703 LEU A N 1
ATOM 5453 C CA . LEU A 1 703 ? 13.890 -8.754 -29.544 1.00 97.69 703 LEU A CA 1
ATOM 5454 C C . LEU A 1 703 ? 14.939 -7.743 -30.012 1.00 97.69 703 LEU A C 1
ATOM 5456 O O . LEU A 1 703 ? 14.677 -7.004 -30.958 1.00 97.69 703 LEU A O 1
ATOM 5460 N N . GLU A 1 704 ? 16.146 -7.793 -29.450 1.00 98.06 704 GLU A N 1
ATOM 5461 C CA . GLU A 1 704 ? 17.263 -6.948 -29.886 1.00 98.06 704 GLU A CA 1
ATOM 5462 C C . GLU A 1 704 ? 17.615 -7.171 -31.364 1.00 98.06 704 GLU A C 1
ATOM 5464 O O . GLU A 1 704 ? 17.728 -6.213 -32.126 1.00 98.06 704 GLU A O 1
ATOM 5469 N N . ARG A 1 705 ? 17.722 -8.434 -31.811 1.00 98.19 705 ARG A N 1
ATOM 5470 C CA . ARG A 1 705 ? 17.982 -8.755 -33.228 1.00 98.19 705 ARG A CA 1
ATOM 5471 C C . ARG A 1 705 ? 16.917 -8.179 -34.159 1.00 98.19 705 ARG A C 1
ATOM 5473 O O . ARG A 1 705 ? 17.254 -7.677 -35.227 1.00 98.19 705 ARG A O 1
ATOM 5480 N N . ARG A 1 706 ? 15.642 -8.238 -33.763 1.00 97.94 706 ARG A N 1
ATOM 5481 C CA . ARG A 1 706 ? 14.535 -7.654 -34.536 1.00 97.94 706 ARG A CA 1
ATOM 5482 C C . ARG A 1 706 ? 14.616 -6.131 -34.578 1.00 97.94 706 ARG A C 1
ATOM 5484 O O . ARG A 1 706 ? 14.426 -5.566 -35.650 1.00 97.94 706 ARG A O 1
ATOM 5491 N N . ALA A 1 707 ? 14.915 -5.481 -33.455 1.00 97.19 707 ALA A N 1
ATOM 5492 C CA . ALA A 1 707 ? 15.106 -4.032 -33.408 1.00 97.19 707 ALA A CA 1
ATOM 5493 C C . ALA A 1 707 ? 16.286 -3.595 -34.289 1.00 97.19 707 ALA A C 1
ATOM 5495 O O . ALA A 1 707 ? 16.162 -2.629 -35.037 1.00 97.19 707 ALA A O 1
ATOM 5496 N N . LYS A 1 708 ? 17.382 -4.365 -34.280 1.00 97.00 708 LYS A N 1
ATOM 5497 C CA . LYS A 1 708 ? 18.543 -4.149 -35.149 1.00 97.00 708 LYS A CA 1
ATOM 5498 C C . LYS A 1 708 ? 18.198 -4.275 -36.629 1.00 97.00 708 LYS A C 1
ATOM 5500 O O . LYS A 1 708 ? 18.546 -3.396 -37.405 1.00 97.00 708 LYS A O 1
ATOM 5505 N N . TYR A 1 709 ? 17.487 -5.335 -37.012 1.00 96.81 709 TYR A N 1
ATOM 5506 C CA . TYR A 1 709 ? 17.044 -5.544 -38.395 1.00 96.81 709 TYR A CA 1
ATOM 5507 C C . TYR A 1 709 ? 16.146 -4.407 -38.903 1.00 96.81 709 TYR A C 1
ATOM 5509 O O . TYR A 1 709 ? 16.225 -4.027 -40.064 1.00 96.81 709 TYR A O 1
ATOM 5517 N N . ARG A 1 710 ? 15.304 -3.850 -38.027 1.00 95.62 710 ARG A N 1
ATOM 5518 C CA . ARG A 1 710 ? 14.379 -2.757 -38.358 1.00 95.62 710 ARG A CA 1
ATOM 5519 C C . ARG A 1 710 ? 14.997 -1.360 -38.263 1.00 95.62 710 ARG A C 1
ATOM 5521 O O . ARG A 1 710 ? 14.292 -0.395 -38.529 1.00 95.62 710 ARG A O 1
ATOM 5528 N N . GLY A 1 711 ? 16.252 -1.235 -37.828 1.00 93.31 711 GLY A N 1
ATOM 5529 C CA . GLY A 1 711 ? 16.863 0.070 -37.567 1.00 93.31 711 GLY A CA 1
ATOM 5530 C C . GLY A 1 711 ? 16.125 0.881 -36.493 1.00 93.31 711 GLY A C 1
ATOM 5531 O O . GLY A 1 711 ? 16.054 2.101 -36.583 1.00 93.31 711 GLY A O 1
ATOM 5532 N N . CYS A 1 712 ? 15.528 0.234 -35.486 1.00 93.50 712 CYS A N 1
ATOM 5533 C CA . CYS A 1 712 ? 14.785 0.944 -34.442 1.00 93.50 712 CYS A CA 1
ATOM 5534 C C . CYS A 1 712 ? 15.726 1.615 -33.430 1.00 93.50 712 CYS A C 1
ATOM 5536 O O . CYS A 1 712 ? 16.700 1.002 -32.981 1.00 93.50 712 CYS A O 1
ATOM 5538 N N . GLY A 1 713 ? 15.388 2.842 -33.019 1.00 93.06 713 GLY A N 1
ATOM 5539 C CA . GLY A 1 713 ? 16.092 3.579 -31.967 1.00 93.06 713 GLY A CA 1
ATOM 5540 C C . GLY A 1 713 ? 17.584 3.689 -32.257 1.00 93.06 713 GLY A C 1
ATOM 5541 O O . GLY A 1 713 ? 17.991 4.143 -33.324 1.00 93.06 713 GLY A O 1
ATOM 5542 N N . ARG A 1 714 ? 18.407 3.201 -31.328 1.00 93.19 714 ARG A N 1
ATOM 5543 C CA . ARG A 1 714 ? 19.868 3.176 -31.449 1.00 93.19 714 ARG A CA 1
ATOM 5544 C C . ARG A 1 714 ? 20.344 2.538 -32.751 1.00 93.19 714 ARG A C 1
ATOM 5546 O O . ARG A 1 714 ? 21.342 2.976 -33.312 1.00 93.19 714 ARG A O 1
ATOM 5553 N N . TRP A 1 715 ? 19.663 1.498 -33.225 1.00 95.00 715 TRP A N 1
ATOM 5554 C CA . TRP A 1 715 ? 20.094 0.748 -34.403 1.00 95.00 715 TRP A CA 1
ATOM 5555 C C . TRP A 1 715 ? 19.866 1.492 -35.720 1.00 95.00 715 TRP A C 1
ATOM 5557 O O . TRP A 1 715 ? 20.463 1.109 -36.721 1.00 95.00 715 TRP A O 1
ATOM 5567 N N . GLY A 1 716 ? 19.036 2.539 -35.717 1.00 89.94 716 GLY A N 1
ATOM 5568 C CA . GLY A 1 716 ? 18.868 3.454 -36.848 1.00 89.94 716 GLY A CA 1
ATOM 5569 C C . GLY A 1 716 ? 19.913 4.571 -36.888 1.00 89.94 716 GLY A C 1
ATOM 5570 O O . GLY A 1 716 ? 20.004 5.286 -37.880 1.00 89.94 716 GLY A O 1
ATOM 5571 N N . LEU A 1 717 ? 20.716 4.727 -35.829 1.00 87.50 717 LEU A N 1
ATOM 5572 C CA . LEU A 1 717 ? 21.774 5.734 -35.778 1.00 87.50 717 LEU A CA 1
ATOM 5573 C C . LEU A 1 717 ? 23.012 5.286 -36.564 1.00 87.50 717 LEU A C 1
ATOM 5575 O O . LEU A 1 717 ? 23.253 4.085 -36.700 1.00 87.50 717 LEU A O 1
ATOM 5579 N N . PRO A 1 718 ? 23.877 6.217 -36.994 1.00 86.62 718 PRO A N 1
ATOM 5580 C CA . PRO A 1 718 ? 25.197 5.872 -37.508 1.00 86.62 718 PRO A CA 1
ATOM 5581 C C . PRO A 1 718 ? 26.004 5.014 -36.525 1.00 86.62 718 PRO A C 1
ATOM 5583 O O . PRO A 1 718 ? 25.927 5.199 -35.310 1.00 86.62 718 PRO A O 1
ATOM 5586 N N . SER A 1 719 ? 26.843 4.114 -37.042 1.00 88.19 719 SER A N 1
ATOM 5587 C CA . SER A 1 719 ? 27.610 3.149 -36.233 1.00 88.19 719 SER A CA 1
ATOM 5588 C C . SER A 1 719 ? 28.466 3.793 -35.136 1.00 88.19 719 SER A C 1
ATOM 5590 O O . SER A 1 719 ? 28.624 3.218 -34.061 1.00 88.19 719 SER A O 1
ATOM 5592 N N . PHE A 1 720 ? 28.970 5.010 -35.357 1.00 81.25 720 PHE A N 1
ATOM 5593 C CA . PHE A 1 720 ? 29.752 5.752 -34.365 1.00 81.25 720 PHE A CA 1
ATOM 5594 C C . PHE A 1 720 ? 28.924 6.288 -33.184 1.00 81.25 720 PHE A C 1
ATOM 5596 O O . PHE A 1 720 ? 29.498 6.557 -32.132 1.00 81.25 720 PHE A O 1
ATOM 5603 N N . CYS A 1 721 ? 27.600 6.408 -33.327 1.00 83.00 721 CYS A N 1
ATOM 5604 C CA . CYS A 1 721 ? 26.665 6.757 -32.250 1.00 83.00 721 CYS A CA 1
ATOM 5605 C C . CYS A 1 721 ? 26.232 5.520 -31.443 1.00 83.00 721 CYS A C 1
ATOM 5607 O O . CYS A 1 721 ? 25.672 5.641 -30.356 1.00 83.00 721 CYS A O 1
ATOM 5609 N N . GLN A 1 722 ? 26.487 4.315 -31.963 1.00 91.00 722 GLN A N 1
ATOM 5610 C CA . GLN A 1 722 ? 26.091 3.045 -31.357 1.00 91.00 722 GLN A CA 1
ATOM 5611 C C . GLN A 1 722 ? 27.147 2.528 -30.358 1.00 91.00 722 GLN A C 1
ATOM 5613 O O . GLN A 1 722 ? 27.426 1.328 -30.317 1.00 91.00 722 GLN A O 1
ATOM 5618 N N . GLU A 1 723 ? 27.731 3.398 -29.527 1.00 89.62 723 GLU A N 1
ATOM 5619 C CA . GLU A 1 723 ? 28.699 3.014 -28.479 1.00 89.62 723 GLU A CA 1
ATOM 5620 C C . GLU A 1 723 ? 28.012 2.212 -27.364 1.00 89.62 723 GLU A C 1
ATOM 5622 O O . GLU A 1 723 ? 26.952 2.597 -26.869 1.00 89.62 723 GLU A O 1
ATOM 5627 N N . ASN A 1 724 ? 28.534 1.039 -26.986 1.00 92.19 724 ASN A N 1
ATOM 5628 C CA . ASN A 1 724 ? 27.930 0.201 -25.937 1.00 92.19 724 ASN A CA 1
ATOM 5629 C C . ASN A 1 724 ? 27.872 0.972 -24.597 1.00 92.19 724 ASN A C 1
ATOM 5631 O O . ASN A 1 724 ? 28.890 1.555 -24.220 1.00 92.19 724 ASN A O 1
ATOM 5635 N N . PRO A 1 725 ? 26.742 0.985 -23.856 1.00 92.38 725 PRO A N 1
ATOM 5636 C CA . PRO A 1 725 ? 26.653 1.699 -22.578 1.00 92.38 725 PRO A CA 1
ATOM 5637 C C . PRO A 1 725 ? 27.712 1.297 -21.557 1.00 92.38 725 PRO A C 1
ATOM 5639 O O . PRO A 1 725 ? 28.262 2.125 -20.832 1.00 92.38 725 PRO A O 1
ATOM 5642 N N . LYS A 1 726 ? 28.097 0.022 -21.541 1.00 89.06 726 LYS A N 1
ATOM 5643 C CA . LYS A 1 726 ? 29.199 -0.459 -20.710 1.00 89.06 726 LYS A CA 1
ATOM 5644 C C . LYS A 1 726 ? 30.542 0.180 -21.074 1.00 89.06 726 LYS A C 1
ATOM 5646 O O . LYS A 1 726 ? 31.295 0.547 -20.171 1.00 89.06 726 LYS A O 1
ATOM 5651 N N . ASP A 1 727 ? 30.838 0.296 -22.365 1.00 89.38 727 ASP A N 1
ATOM 5652 C CA . ASP A 1 727 ? 32.099 0.865 -22.852 1.00 89.38 727 ASP A CA 1
ATOM 5653 C C . ASP A 1 727 ? 32.143 2.371 -22.584 1.00 89.38 727 ASP A C 1
ATOM 5655 O O . ASP A 1 727 ? 33.152 2.887 -22.099 1.00 89.38 727 ASP A O 1
ATOM 5659 N N . TYR A 1 728 ? 31.008 3.047 -22.766 1.00 87.00 728 TYR A N 1
ATOM 5660 C CA . TYR A 1 728 ? 30.835 4.450 -22.413 1.00 87.00 728 TYR A CA 1
ATOM 5661 C C . TYR A 1 728 ? 31.073 4.711 -20.920 1.00 87.00 728 TYR A C 1
ATOM 5663 O O . TYR A 1 728 ? 31.903 5.548 -20.561 1.00 87.00 728 TYR A O 1
ATOM 5671 N N . ARG A 1 729 ? 30.420 3.942 -20.032 1.00 86.00 729 ARG A N 1
ATOM 5672 C CA . ARG A 1 729 ? 30.627 4.030 -18.573 1.00 86.00 729 ARG A CA 1
ATOM 5673 C C . ARG A 1 729 ? 32.091 3.823 -18.196 1.00 86.00 729 ARG A C 1
ATOM 5675 O O . ARG A 1 729 ? 32.611 4.493 -17.307 1.00 86.00 729 ARG A O 1
ATOM 5682 N N . TYR A 1 730 ? 32.765 2.880 -18.850 1.00 85.00 730 TYR A N 1
ATOM 5683 C CA . TYR A 1 730 ? 34.177 2.603 -18.603 1.00 85.00 730 TYR A CA 1
ATOM 5684 C C . TYR A 1 730 ? 35.087 3.755 -19.045 1.00 85.00 730 TYR A C 1
ATOM 5686 O O . TYR A 1 730 ? 36.002 4.125 -18.306 1.00 85.00 730 TYR A O 1
ATOM 5694 N N . ARG A 1 731 ? 34.814 4.340 -20.217 1.00 83.56 731 ARG A N 1
ATOM 5695 C CA . ARG A 1 731 ? 35.533 5.496 -20.763 1.00 83.56 731 ARG A CA 1
ATOM 5696 C C . ARG A 1 731 ? 35.382 6.725 -19.867 1.00 83.56 731 ARG A C 1
ATOM 5698 O O . ARG A 1 731 ? 36.390 7.255 -19.407 1.00 83.56 731 ARG A O 1
ATOM 5705 N N . ASN A 1 732 ? 34.149 7.106 -19.531 1.00 78.75 732 ASN A N 1
ATOM 5706 C CA . ASN A 1 732 ? 33.887 8.280 -18.694 1.00 78.75 732 ASN A CA 1
ATOM 5707 C C . ASN A 1 732 ? 34.457 8.135 -17.273 1.00 78.75 732 ASN A C 1
ATOM 5709 O O . ASN A 1 732 ? 34.937 9.108 -16.705 1.00 78.75 732 ASN A O 1
ATOM 5713 N N . ARG A 1 733 ? 34.479 6.923 -16.696 1.00 81.06 733 ARG A N 1
ATOM 5714 C CA . ARG A 1 733 ? 35.090 6.704 -15.371 1.00 81.06 733 ARG A CA 1
ATOM 5715 C C . ARG A 1 733 ? 36.603 6.882 -15.354 1.00 81.06 733 ARG A C 1
ATOM 5717 O O . ARG A 1 733 ? 37.140 7.287 -14.331 1.00 81.06 733 ARG A O 1
ATOM 5724 N N . ARG A 1 734 ? 37.292 6.542 -16.446 1.00 78.25 734 ARG A N 1
ATOM 5725 C CA . ARG A 1 734 ? 38.754 6.674 -16.545 1.00 78.25 734 ARG A CA 1
ATOM 5726 C C . ARG A 1 734 ? 39.200 8.098 -16.847 1.00 78.25 734 ARG A C 1
ATOM 5728 O O . ARG A 1 734 ? 40.261 8.494 -16.386 1.00 78.25 734 ARG A O 1
ATOM 5735 N N . ASN A 1 735 ? 38.397 8.849 -17.593 1.00 64.44 735 ASN A N 1
ATOM 5736 C CA . ASN A 1 735 ? 38.787 10.161 -18.101 1.00 64.44 735 ASN A CA 1
ATOM 5737 C C . ASN A 1 735 ? 38.502 11.333 -17.149 1.00 64.44 735 ASN A C 1
ATOM 5739 O O . ASN A 1 735 ? 38.789 12.470 -17.504 1.00 64.44 735 ASN A O 1
ATOM 5743 N N . ARG A 1 736 ? 37.999 11.093 -15.928 1.00 66.06 736 ARG A N 1
ATOM 5744 C CA . ARG A 1 736 ? 37.698 12.173 -14.967 1.00 66.06 736 ARG A CA 1
ATOM 5745 C C . ARG A 1 736 ? 38.895 13.068 -14.599 1.00 66.06 736 ARG A C 1
ATOM 5747 O O . ARG A 1 736 ? 38.665 14.120 -14.019 1.00 66.06 736 ARG A O 1
ATOM 5754 N N . SER A 1 737 ? 40.141 12.686 -14.904 1.00 57.75 737 SER A N 1
ATOM 5755 C CA . SER A 1 737 ? 41.330 13.476 -14.548 1.00 57.75 737 SER A CA 1
ATOM 5756 C C . SER A 1 737 ? 42.073 14.140 -15.714 1.00 57.75 737 SER A C 1
ATOM 5758 O O . SER A 1 737 ? 42.876 15.027 -15.445 1.00 57.75 737 SER A O 1
ATOM 5760 N N . ILE A 1 738 ? 41.855 13.760 -16.983 1.00 62.56 738 ILE A N 1
ATOM 5761 C CA . ILE A 1 738 ? 42.600 14.324 -18.128 1.00 62.56 738 ILE A CA 1
ATOM 5762 C C . ILE A 1 738 ? 41.718 14.303 -19.388 1.00 62.56 738 ILE A C 1
ATOM 5764 O O . ILE A 1 738 ? 41.474 13.232 -19.953 1.00 62.56 738 ILE A O 1
ATOM 5768 N N . MET A 1 739 ? 41.286 15.479 -19.862 1.00 57.56 739 MET A N 1
ATOM 5769 C CA . MET A 1 739 ? 40.655 15.613 -21.181 1.00 57.56 739 MET A CA 1
ATOM 5770 C C . MET A 1 739 ? 41.694 15.320 -22.268 1.00 57.56 739 MET A C 1
ATOM 5772 O O . MET A 1 739 ? 42.568 16.134 -22.550 1.00 57.56 739 MET A O 1
ATOM 5776 N N . SER A 1 740 ? 41.633 14.128 -22.857 1.00 69.62 740 SER A N 1
ATOM 5777 C CA . SER A 1 740 ? 42.511 13.733 -23.968 1.00 69.62 740 SER A CA 1
ATOM 5778 C C . SER A 1 740 ? 41.916 14.136 -25.323 1.00 69.62 740 SER A C 1
ATOM 5780 O O . SER A 1 740 ? 40.696 14.197 -25.458 1.00 69.62 740 SER A O 1
ATOM 5782 N N . ASP A 1 741 ? 42.737 14.270 -26.371 1.00 73.12 741 ASP A N 1
ATOM 5783 C CA . ASP A 1 741 ? 42.304 14.504 -27.770 1.00 73.12 741 ASP A CA 1
ATOM 5784 C C . ASP A 1 741 ? 41.216 13.532 -28.274 1.00 73.12 741 ASP A C 1
ATOM 5786 O O . ASP A 1 741 ? 40.479 13.807 -29.226 1.00 73.12 741 ASP A O 1
ATOM 5790 N N . LYS A 1 742 ? 41.090 12.360 -27.639 1.00 69.81 742 LYS A N 1
ATOM 5791 C CA . LYS A 1 742 ? 40.033 11.384 -27.936 1.00 69.81 742 LYS A CA 1
ATOM 5792 C C . LYS A 1 742 ? 38.643 11.874 -27.526 1.00 69.81 742 LYS A C 1
ATOM 5794 O O . LYS A 1 742 ? 37.663 11.426 -28.117 1.00 69.81 742 LYS A O 1
ATOM 5799 N N . GLU A 1 743 ? 38.539 12.760 -26.540 1.00 68.50 743 GLU A N 1
ATOM 5800 C CA . GLU A 1 743 ? 37.270 13.348 -26.107 1.00 68.50 743 GLU A CA 1
ATOM 5801 C C . GLU A 1 743 ? 36.788 14.439 -27.049 1.00 68.50 743 GLU A C 1
ATOM 5803 O O . GLU A 1 743 ? 35.604 14.440 -27.370 1.00 68.50 743 GLU A O 1
ATOM 5808 N N . ALA A 1 744 ? 37.691 15.271 -27.576 1.00 73.44 744 ALA A N 1
ATOM 5809 C CA . ALA A 1 744 ? 37.360 16.240 -28.622 1.00 73.44 744 ALA A CA 1
ATOM 5810 C C . ALA A 1 744 ? 36.752 15.531 -29.846 1.00 73.44 744 ALA A C 1
ATOM 5812 O O . ALA A 1 744 ? 35.622 15.810 -30.237 1.00 73.44 744 ALA A O 1
ATOM 5813 N N . LYS A 1 745 ? 37.405 14.469 -30.340 1.00 77.25 745 LYS A N 1
ATOM 5814 C CA . LYS A 1 745 ? 36.861 13.645 -31.438 1.00 77.25 745 LYS A CA 1
ATOM 5815 C C . LYS A 1 745 ? 35.543 12.946 -31.091 1.00 77.25 745 LYS A C 1
ATOM 5817 O O . LYS A 1 745 ? 34.762 12.619 -31.984 1.00 77.25 745 LYS A O 1
ATOM 5822 N N . ALA A 1 746 ? 35.306 12.631 -29.817 1.00 70.75 746 ALA A N 1
ATOM 5823 C CA . ALA A 1 746 ? 34.042 12.045 -29.377 1.00 70.75 746 ALA A CA 1
ATOM 5824 C C . ALA A 1 746 ? 32.925 13.097 -29.306 1.00 70.75 746 ALA A C 1
ATOM 5826 O O . ALA A 1 746 ? 31.787 12.769 -29.630 1.00 70.75 746 ALA A O 1
ATOM 5827 N N . LEU A 1 747 ? 33.243 14.334 -28.918 1.00 71.75 747 LEU A N 1
ATOM 5828 C CA . LEU A 1 747 ? 32.336 15.481 -28.949 1.00 71.75 747 LEU A CA 1
ATOM 5829 C C . LEU A 1 747 ? 31.932 15.823 -30.386 1.00 71.75 747 LEU A C 1
ATOM 5831 O O . LEU A 1 747 ? 30.737 15.905 -30.651 1.00 71.75 747 LEU A O 1
ATOM 5835 N N . ASP A 1 748 ? 32.881 15.870 -31.324 1.00 77.56 748 ASP A N 1
ATOM 5836 C CA . ASP A 1 748 ? 32.590 16.106 -32.748 1.00 77.56 748 ASP A CA 1
ATOM 5837 C C . ASP A 1 748 ? 31.635 15.048 -33.314 1.00 77.56 748 ASP A C 1
ATOM 5839 O O . ASP A 1 748 ? 30.664 15.349 -34.009 1.00 77.56 748 ASP A O 1
ATOM 5843 N N . LYS A 1 749 ? 31.871 13.778 -32.963 1.00 76.62 749 LYS A N 1
ATOM 5844 C CA . LYS A 1 749 ? 30.980 12.672 -33.333 1.00 76.62 749 LYS A CA 1
ATOM 5845 C C . LYS A 1 749 ? 29.599 12.809 -32.700 1.00 76.62 749 LYS A C 1
ATOM 5847 O O . LYS A 1 749 ? 28.612 12.511 -33.361 1.00 76.62 749 LYS A O 1
ATOM 5852 N N . ARG A 1 750 ? 29.501 13.247 -31.442 1.00 70.75 750 ARG A N 1
ATOM 5853 C CA . ARG A 1 750 ? 28.204 13.478 -30.783 1.00 70.75 750 ARG A CA 1
ATOM 5854 C C . ARG A 1 750 ? 27.434 14.603 -31.463 1.00 70.75 750 ARG A C 1
ATOM 5856 O O . ARG A 1 750 ? 26.251 14.427 -31.731 1.00 70.75 750 ARG A O 1
ATOM 5863 N N . GLU A 1 751 ? 28.105 15.694 -31.809 1.00 74.62 751 GLU A N 1
ATOM 5864 C CA . GLU A 1 751 ? 27.486 16.804 -32.532 1.00 74.62 751 GLU A CA 1
ATOM 5865 C C . GLU A 1 751 ? 27.016 16.363 -33.929 1.00 74.62 751 GLU A C 1
ATOM 5867 O O . GLU A 1 751 ? 25.911 16.698 -34.352 1.00 74.62 751 GLU A O 1
ATOM 5872 N N . ALA A 1 752 ? 27.779 15.504 -34.613 1.00 77.31 752 ALA A N 1
ATOM 5873 C CA . ALA A 1 752 ? 27.335 14.880 -35.860 1.00 77.31 752 ALA A CA 1
ATOM 5874 C C . ALA A 1 752 ? 26.100 13.974 -35.667 1.00 77.31 752 ALA A C 1
ATOM 5876 O O . ALA A 1 752 ? 25.153 14.058 -36.448 1.00 77.31 752 ALA A O 1
ATOM 5877 N N . CYS A 1 753 ? 26.061 13.142 -34.614 1.00 72.81 753 CYS A N 1
ATOM 5878 C CA . CYS A 1 753 ? 24.871 12.344 -34.274 1.00 72.81 753 CYS A CA 1
ATOM 5879 C C . CYS A 1 753 ? 23.649 13.240 -34.034 1.00 72.81 753 CYS A C 1
ATOM 5881 O O . CYS A 1 753 ? 22.550 12.920 -34.483 1.00 72.81 753 CYS A O 1
ATOM 5883 N N . ARG A 1 754 ? 23.846 14.356 -33.323 1.00 69.81 754 ARG A N 1
ATOM 5884 C CA . ARG A 1 754 ? 22.800 15.324 -32.987 1.00 69.81 754 ARG A CA 1
ATOM 5885 C C . ARG A 1 754 ? 22.211 15.964 -34.239 1.00 69.81 754 ARG A C 1
ATOM 5887 O O . ARG A 1 754 ? 20.994 15.954 -34.386 1.00 69.81 754 ARG A O 1
ATOM 5894 N N . LYS A 1 755 ? 23.050 16.431 -35.169 1.00 73.19 755 LYS A N 1
ATOM 5895 C CA . LYS A 1 755 ? 22.603 16.984 -36.462 1.00 73.19 755 LYS A CA 1
ATOM 5896 C C . LYS A 1 755 ? 21.765 15.985 -37.265 1.00 73.19 755 LYS A C 1
ATOM 5898 O O . LYS A 1 755 ? 20.741 16.356 -37.827 1.00 73.19 755 LYS A O 1
ATOM 5903 N N . ILE A 1 756 ? 22.147 14.706 -37.248 1.00 73.56 756 ILE A N 1
ATOM 5904 C CA . ILE A 1 756 ? 21.405 13.634 -37.929 1.00 73.56 756 ILE A CA 1
ATOM 5905 C C . ILE A 1 756 ? 20.053 13.369 -37.259 1.00 73.56 756 ILE A C 1
ATOM 5907 O O . ILE A 1 756 ? 19.041 13.288 -37.947 1.00 73.56 756 ILE A O 1
ATOM 5911 N N . LEU A 1 757 ? 20.020 13.267 -35.927 1.00 68.00 757 LEU A N 1
ATOM 5912 C CA . LEU A 1 757 ? 18.776 13.103 -35.160 1.00 68.00 757 LEU A CA 1
ATOM 5913 C C . LEU A 1 757 ? 17.799 14.262 -35.376 1.00 68.00 757 LEU A C 1
ATOM 5915 O O . LEU A 1 757 ? 16.589 14.079 -35.285 1.00 68.00 757 LEU A O 1
ATOM 5919 N N . LEU A 1 758 ? 18.344 15.437 -35.671 1.00 67.50 758 LEU A N 1
ATOM 5920 C CA . LEU A 1 758 ? 17.611 16.651 -35.975 1.00 67.50 758 LEU A CA 1
ATOM 5921 C C . LEU A 1 758 ? 17.074 16.765 -37.391 1.00 67.50 758 LEU A C 1
ATOM 5923 O O . LEU A 1 758 ? 16.292 17.671 -37.661 1.00 67.50 758 LEU A O 1
ATOM 5927 N N . GLY A 1 759 ? 17.541 15.919 -38.305 1.00 72.19 759 GLY A N 1
ATOM 5928 C CA . GLY A 1 759 ? 17.326 16.154 -39.726 1.00 72.19 759 GLY A CA 1
ATOM 5929 C C . GLY A 1 759 ? 17.965 17.456 -40.231 1.00 72.19 759 GLY A C 1
ATOM 5930 O O . GLY A 1 759 ? 17.578 17.931 -41.292 1.00 72.19 759 GLY A O 1
ATOM 5931 N N . ILE A 1 760 ? 18.946 18.029 -39.516 1.00 75.31 760 ILE A N 1
ATOM 5932 C CA . ILE A 1 760 ? 19.777 19.127 -40.030 1.00 75.31 760 ILE A CA 1
ATOM 5933 C C . ILE A 1 760 ? 20.790 18.493 -40.984 1.00 75.31 760 ILE A C 1
ATOM 5935 O O . ILE A 1 760 ? 21.899 18.108 -40.603 1.00 75.31 760 ILE A O 1
ATOM 5939 N N . THR A 1 761 ? 20.374 18.308 -42.233 1.00 61.88 761 THR A N 1
ATOM 5940 C CA . THR A 1 761 ? 21.282 17.998 -43.335 1.00 61.88 761 THR A CA 1
ATOM 5941 C C . THR A 1 761 ? 22.063 19.265 -43.654 1.00 61.88 761 THR A C 1
ATOM 5943 O O . THR A 1 761 ? 21.452 20.296 -43.916 1.00 61.88 761 THR A O 1
ATOM 5946 N N . GLY A 1 762 ? 23.394 19.214 -43.565 1.00 58.25 762 GLY A N 1
ATOM 5947 C CA . GLY A 1 762 ? 24.231 20.352 -43.947 1.00 58.25 762 GLY A CA 1
ATOM 5948 C C . GLY A 1 762 ? 23.992 20.714 -45.411 1.00 58.25 762 GLY A C 1
ATOM 5949 O O . GLY A 1 762 ? 24.028 19.817 -46.254 1.00 58.25 762 GLY A O 1
ATOM 5950 N N . GLU A 1 763 ? 23.708 21.991 -45.667 1.00 41.62 763 GLU A N 1
ATOM 5951 C CA . GLU A 1 763 ? 23.831 22.600 -46.997 1.00 41.62 763 GLU A CA 1
ATOM 5952 C C . GLU A 1 763 ? 25.293 22.633 -47.454 1.00 41.62 763 GLU A C 1
ATOM 5954 O O . GLU A 1 763 ? 26.184 22.841 -46.589 1.00 41.62 763 GLU A O 1
#

Foldseek 3Di:
DPPPDPPPDWDFLLLLLLVLLDDPCPVVVVVPPDPDDDDDPDQDFWRKFWWAFFFQPWLFKTKTFTDNDPVVLPQWDDPVLLQVQAQLVVLLPDALLCLLQDPDQAPGGTDIDDDPPCPVRIAMEGEPQKDFWTADPDVVVVVPPDPDPPPDGSNDQDDRPPTAACTSSSSNSLCSNRHRFTWMFGFSDADPVRHTYGWTKDFSCRICSNHNPVLSQLLLQLLLVLLVVVCVVVVQDPDPDDQDPGSSVSSSVSLVSQCVRPPSCSSLVSVVSQQVGFSAVVDVVTHGRMDTSLLSCLLQVRIAGDDDDPPPPPPDDCPVPPSCPVVVVSSVLSNLNCLLVCGRPNVDDPVSCVVSVNPPPPAFCLLVCLVPLAVLLSLLSLQQVLVPPVVPVPDDDDDDPPPPDPPPPDFDGKFKWAFFFQQWLFKTKTFTDNGNSSLPSQAPPVLLQPAAQLVRLLPDALLNLQADFDQAQGGGPSVVVVVVVCVVVPDDPRMAIEGEFFWDFWFAADVGRPHPPCPDPPVPPDDPPRRHLPPQRPRTAHCGRSSSNSVCSNRHSFIWIWGFQDADPVRGTYIWTKGFNLSSQPDDDDPDHSVVVQQVLQQLLLVLLVVVCCVVPNDDPDQDPDGGSSSVSVSSSVVSVRDDDPVSVVSVVSQQPGDDPPHGRMDTSLLSCLLQVRIAGDDDPPDDTRQVDPVSSVSSVVSNVNCLVVCGRLNVFPPLSNDHNVVVVVVVVVCPPPDDPVVVVNVVVVVVRSCVSNVVDDD

Secondary structure (DSSP, 8-state):
-------PPP--HHHHHHHHH--TTHHHHHHS---PPSS----PPPEEEEEEEEEE-SSSEEEEEEESSHHHHHTT--HHHHTTSPPHHHHHH--HHHHHS-SSPPP-B------TT-GGG-EEEEETTEE-PPP---HHHHS--S---TT--TTSSS--TTS-TTHHHHHHHHHHHHTT-EEEEEEEEE-TTS-EEEEEEEESS--HHHH-HHHHHHHHHHHHHHHHHHHHHTT---S--PPPSSHHHHHHHHHHHHHHHHGGGHHHHHHHHHTT-EEETTSSSPEESEEEHHHHHHHTTS-EEPPPSSS---S--TT-HHHHHHHHHHHHHHHHHHHHTT-GGGGS-HHHHHHTT----SSSTT-TTTT-S-HHHHHHHHHHHTTSSTTTTTSSS--------TTSTT-PPPEEEEEEEE-SSSEEEEEE-SSHHHHHHHS-HHHHHTSPPHHHHHH--HHHHHT--S----B-HHHHHHHHHHHTT-S-TTSEEEEETTEEPPPPPTT-S------------S-----SSSSTTTTS-TTHHHHHHHHHHHHTT-EEEEEEEEE-TTSPEEEEEEEETTTTTT-STTTS-THHHHHHHHHHHHHHHHHHHHHHH---S------HHHHHHHHHHHHHHH--S-HHHHHHHHHHH-EETTEESEE-HHHHHHHTTSSEE---SSS----SSHHHHHHHHHHHHHHHHTT-GGGGS-GGG---HHHHHHHHHHGGG---HHHHHHHHHHHHHHHHHTT----

Sequence (763 aa):
MEKEEPSGAFELPALRLAELLKSKGSEEQRANGTKEGEGKLKVAEPILHAALIAETVDGKTVKCVPLTALAGLESRLDDEEAKKVPPVIEALRVPSTTYVDLESFPQTKMGYIIRKGQDSETKRFQLAGVAVPKAQLGEELVAMNGPLPSDRSYGSEHLDVGGEPLGVAAAASLADLVLGRVVLLQVLHTEEDGTWVGNILMPVACDSRVDGSENAEKLYRSLARMTLMRGKAFHELGKELEPPLDAWEFLEAVVEDFKVNKGHLACAEVLNCFRRAVFDYWSCPPLMAIVDVSDIMLQRGLAWTVGGIEDGQGILDPSTKMLNTHSWHRRMSLQERAKKARRGIWQLQRNVLHQLGVKEEEGLWRLTGAVSAFPALLLAQILEYLSGEELREGGDEGKSDIKTSKGERNARPYFAALVIRVVDGDTVRLMPVWSDEDVHNYMHRFDRCYLLKLQGALSKSTADIIGCQEYPRAVLHSWFEEEERLRCAGLDSRSILTQLYGIDAPEVQEGGLRPYSAVRYIPCKRDCAVYGSEDLDKGGQPLGIAAARAMADMVLGRVVLVQPLGSDRYERLVARILIPAVSDGLHTDGLHTGADSYAGYFDRLLEKLVYTFRYSFGISKDLPSEKGVYGVAAIVCKMREARKGDLRGFLLGCLRDMRVGSFAGIVDPCEEMLRRGLAIVYSSRRKKAEYGGILQEKKLKQLERRAKYRGCGRWGLPSFCQENPKDYRYRNRRNRSIMSDKEAKALDKREACRKILLGITGE

Organism: NCBI:txid51316

Radius of gyration: 31.66 Å; chains: 1; bounding box: 90×87×98 Å

InterPro domains:
  IPR035437 SNase-like, OB-fold superfamily [G3DSA:2.40.50.90] (111-357)
  IPR035437 SNase-like, OB-fold superfamily [G3DSA:2.40.50.90] (399-715)
  IPR035437 SNase-like, OB-fold superfamily [SSF50199] (118-348)
  IPR035437 SNase-like, OB-fold superfamily [SSF50199] (413-718)

pLDDT: mean 78.41, std 16.23, range [36.12, 98.19]